Protein 8OGH (pdb70)

Radius of gyration: 29.35 Å; Cα contacts (8 Å, |Δi|>4): 2749; chains: 2; bounding box: 72×68×78 Å

Structure (mmCIF, N/CA/C/O backbone):
data_8OGH
#
_entry.id   8OGH
#
_cell.length_a   63.462
_cell.length_b   127.775
_cell.length_c   79.583
_cell.angle_alpha   90.000
_cell.angle_beta   106.883
_cell.angle_gamma   90.000
#
_symmetry.space_group_name_H-M   'P 1 21 1'
#
loop_
_entity.id
_entity.type
_entity.pdbx_description
1 polymer '1-deoxy-D-xylulose-5-phosphate synthase'
2 non-polymer '[(S)-1-[3-[(4-azanyl-2-methyl-pyrimidin-5-yl)methyl]-4-methyl-5-[2-[oxidanyl(phosphonooxy)phosphoryl]oxyethyl]-1,3-thiazol-3-ium-2-yl]-1-oxidanyl-ethyl]-butoxy-phosphinic acid'
3 non-polymer GLYCEROL
4 non-polymer 1,2-ETHANEDIOL
5 non-polymer 'MAGNESIUM ION'
6 non-polymer DI(HYDROXYETHYL)ETHER
7 water water
#
loop_
_atom_site.group_PDB
_atom_site.id
_atom_site.type_symbol
_atom_site.label_atom_id
_atom_site.label_alt_id
_atom_site.label_comp_id
_atom_site.label_asym_id
_atom_site.label_entity_id
_atom_site.label_seq_id
_atom_site.pdbx_PDB_ins_code
_atom_site.Cartn_x
_atom_site.Cartn_y
_atom_site.Cartn_z
_atom_site.occupancy
_atom_site.B_iso_or_equiv
_atom_site.auth_seq_id
_atom_site.auth_comp_id
_atom_site.auth_asym_id
_atom_site.auth_atom_id
_atom_site.pdbx_PDB_model_num
ATOM 1 N N . GLY A 1 4 ? -18.46000 -17.12400 28.12600 1.000 50.27000 0 GLY A N 1
ATOM 2 C CA . GLY A 1 4 ? -17.55200 -16.63000 27.07000 1.000 46.28000 0 GLY A CA 1
ATOM 3 C C . GLY A 1 4 ? -17.64800 -15.11900 27.00600 1.000 40.54000 0 GLY A C 1
ATOM 4 O O . GLY A 1 4 ? -18.56100 -14.63500 26.34300 1.000 44.88000 0 GLY A O 1
ATOM 5 N N . MET A 1 5 ? -16.70200 -14.40300 27.60600 1.000 36.32000 1 MET A N 1
ATOM 6 C CA . MET A 1 5 ? -16.87500 -12.93600 27.72200 1.000 32.34000 1 MET A CA 1
ATOM 7 C C . MET A 1 5 ? -16.30800 -12.20700 26.49700 1.000 26.31000 1 MET A C 1
ATOM 8 O O . MET A 1 5 ? -16.90300 -11.19900 26.11100 1.000 24.32000 1 MET A O 1
ATOM 13 N N . LEU A 1 6 ? -15.19500 -12.68300 25.93500 1.000 23.43000 2 LEU A N 1
ATOM 14 C CA . LEU A 1 6 ? -14.64200 -11.92900 24.80800 1.000 22.87000 2 LEU A CA 1
ATOM 15 C C . LEU A 1 6 ? -15.69400 -11.66100 23.73800 1.000 25.94000 2 LEU A C 1
ATOM 16 O O . LEU A 1 6 ? -15.79100 -10.54600 23.21400 1.000 23.39000 2 LEU A O 1
ATOM 21 N N . GLN A 1 7 ? -16.48200 -12.68100 23.38900 1.000 27.13000 3 GLN A N 1
ATOM 22 C CA . GLN A 1 7 ? -17.50800 -12.53000 22.35800 1.000 33.20000 3 GLN A CA 1
ATOM 23 C C . GLN A 1 7 ? -18.56300 -11.49100 22.72300 1.000 26.31000 3 GLN A C 1
ATOM 24 O O . GLN A 1 7 ? -19.27300 -11.00300 21.83600 1.000 29.42000 3 GLN A O 1
ATOM 30 N N . GLN A 1 8 ? -18.68800 -11.14200 23.99900 1.000 21.77000 4 GLN A N 1
ATOM 31 C CA . GLN A 1 8 ? -19.67300 -10.15600 24.42000 1.000 25.02000 4 GLN A CA 1
ATOM 32 C C . GLN A 1 8 ? -19.14700 -8.72900 24.38200 1.000 26.60000 4 GLN A C 1
ATOM 33 O O . GLN A 1 8 ? -19.92200 -7.79600 24.61300 1.000 24.52000 4 GLN A O 1
ATOM 39 N N . ILE A 1 9 ? -17.85600 -8.52700 24.12100 1.000 19.66000 5 ILE A N 1
ATOM 40 C CA . ILE A 1 9 ? -17.28400 -7.18500 24.13100 1.000 17.82000 5 ILE A CA 1
ATOM 41 C C . ILE A 1 9 ? -17.50800 -6.55700 22.75900 1.000 19.30000 5 ILE A C 1
ATOM 42 O O . ILE A 1 9 ? -16.80400 -6.86500 21.79600 1.000 18.41000 5 ILE A O 1
ATOM 47 N N . ARG A 1 10 ? -18.48400 -5.64600 22.68600 1.000 18.12000 6 ARG A N 1
ATOM 48 C CA . ARG A 1 10 ? -18.76200 -4.92200 21.45100 1.000 17.65000 6 ARG A CA 1
ATOM 49 C C . ARG A 1 10 ? -17.80700 -3.75100 21.27000 1.000 16.67000 6 ARG A C 1
ATOM 50 O O . ARG A 1 10 ? -17.51100 -3.35500 20.13600 1.000 18.32000 6 ARG A O 1
ATOM 58 N N . GLY A 1 11 ? -17.29500 -3.22200 22.37900 1.000 16.26000 7 GLY A N 1
ATOM 59 C CA . GLY A 1 11 ? -16.41300 -2.07900 22.37800 1.000 15.61000 7 GLY A CA 1
ATOM 60 C C . GLY A 1 11 ? -15.97900 -1.81000 23.80100 1.000 14.89000 7 GLY A C 1
ATOM 61 O O . GLY A 1 11 ? -16.41500 -2.48500 24.74100 1.000 15.30000 7 GLY A O 1
ATOM 62 N N . PRO A 1 12 ? -15.13200 -0.80200 23.99900 1.000 15.39000 8 PRO A N 1
ATOM 63 C CA . PRO A 1 12 ? -14.53900 -0.58700 25.33600 1.000 17.58000 8 PRO A CA 1
ATOM 64 C C . PRO A 1 12 ? -15.54200 -0.46500 26.47500 1.000 17.50000 8 PRO A C 1
ATOM 65 O O . PRO A 1 12 ? -15.28100 -0.95400 27.58400 1.000 17.15000 8 PRO A O 1
ATOM 69 N N . ALA A 1 13 ? -16.68600 0.17500 26.23900 1.000 15.58000 9 ALA A N 1
ATOM 70 C CA . ALA A 1 13 ? -17.64100 0.40600 27.32000 1.000 15.56000 9 ALA A CA 1
ATOM 71 C C . ALA A 1 13 ? -18.17100 -0.88200 27.93100 1.000 15.48000 9 ALA A C 1
ATOM 72 O O . ALA A 1 13 ? -18.65300 -0.86100 29.07300 1.000 18.80000 9 ALA A O 1
ATOM 74 N N . ASP A 1 14 ? -18.13000 -1.99300 27.19300 1.000 16.45000 10 ASP A N 1
ATOM 75 C CA . ASP A 1 14 ? -18.59600 -3.25900 27.73900 1.000 16.18000 10 ASP A CA 1
ATOM 76 C C . ASP A 1 14 ? -17.65600 -3.79800 28.81100 1.000 19.93000 10 ASP A C 1
ATOM 77 O O . ASP A 1 14 ? -18.02900 -4.72900 29.53600 1.000 19.43000 10 ASP A O 1
ATOM 82 N N . LEU A 1 15 ? -16.45900 -3.22900 28.93900 1.000 15.08000 11 LEU A N 1
ATOM 83 C CA . LEU A 1 15 ? -15.60300 -3.55800 30.07000 1.000 15.07000 11 LEU A CA 1
ATOM 84 C C . LEU A 1 15 ? -16.02400 -2.86500 31.35400 1.000 17.20000 11 LEU A C 1
ATOM 85 O O . LEU A 1 15 ? -15.58000 -3.27800 32.43200 1.000 19.50000 11 LEU A O 1
ATOM 90 N N . GLN A 1 16 ? -16.89500 -1.85600 31.26300 1.000 18.18000 12 GLN A N 1
ATOM 91 C CA . GLN A 1 16 ? -16.97100 -0.81900 32.29300 1.000 20.88000 12 GLN A CA 1
ATOM 92 C C . GLN A 1 16 ? -17.44900 -1.36500 33.62900 1.000 27.75000 12 GLN A C 1
ATOM 93 O O . GLN A 1 16 ? -16.99500 -0.91400 34.68900 1.000 33.09000 12 GLN A O 1
ATOM 99 N N . HIS A 1 17 ? -18.37900 -2.31200 33.60600 1.000 26.14000 13 HIS A N 1
ATOM 100 C CA . HIS A 1 17 ? -18.98900 -2.80500 34.83100 1.000 33.09000 13 HIS A CA 1
ATOM 101 C C . HIS A 1 17 ? -18.56700 -4.23000 35.14900 1.000 27.77000 13 HIS A C 1
ATOM 102 O O . HIS A 1 17 ? -19.17100 -4.85900 36.02100 1.000 28.79000 13 HIS A O 1
ATOM 109 N N . LEU A 1 18 ? -17.56100 -4.76000 34.45300 1.000 24.79000 14 LEU A N 1
ATOM 110 C CA . LEU A 1 18 ? -17.01900 -6.06400 34.79400 1.000 22.86000 14 LEU A CA 1
ATOM 111 C C . LEU A 1 18 ? -16.35000 -5.99100 36.15800 1.000 21.30000 14 LEU A C 1
ATOM 112 O O . LEU A 1 18 ? -15.74700 -4.97700 36.51500 1.000 21.93000 14 LEU A O 1
ATOM 117 N N . SER A 1 19 ? -16.50900 -7.05500 36.93600 1.000 19.76000 15 SER A N 1
ATOM 118 C CA . SER A 1 19 ? -15.77400 -7.24300 38.17900 1.000 20.45000 15 SER A CA 1
ATOM 119 C C . SER A 1 19 ? -14.29400 -7.54000 37.91700 1.000 22.21000 15 SER A C 1
ATOM 120 O O . SER A 1 19 ? -13.88600 -7.90100 36.81400 1.000 19.52000 15 SER A O 1
ATOM 123 N N . GLN A 1 20 ? -13.47500 -7.39200 38.95700 1.000 19.41000 16 GLN A N 1
ATOM 124 C CA . GLN A 1 20 ? -12.06200 -7.71300 38.79000 1.000 20.84000 16 GLN A CA 1
ATOM 125 C C . GLN A 1 20 ? -11.88200 -9.18800 38.45600 1.000 20.99000 16 GLN A C 1
ATOM 126 O O . GLN A 1 20 ? -11.01800 -9.55100 37.64800 1.000 18.41000 16 GLN A O 1
ATOM 132 N N . ALA A 1 21 ? -12.69100 -10.06100 39.06800 1.000 19.12000 17 ALA A N 1
ATOM 133 C CA . ALA A 1 21 ? -12.61600 -11.47500 38.72500 1.000 21.70000 17 ALA A CA 1
ATOM 134 C C . ALA A 1 21 ? -12.96700 -11.70300 37.26000 1.000 21.38000 17 ALA A C 1
ATOM 135 O O . ALA A 1 21 ? -12.31000 -12.49500 36.57300 1.000 23.19000 17 ALA A O 1
ATOM 137 N N . GLN A 1 22 ? -14.00100 -11.01900 36.76800 1.000 19.82000 18 GLN A N 1
ATOM 138 C CA . GLN A 1 22 ? -14.36800 -11.14900 35.36300 1.000 19.48000 18 GLN A CA 1
ATOM 139 C C . GLN A 1 22 ? -13.24700 -10.65700 34.45700 1.000 19.69000 18 GLN A C 1
ATOM 140 O O . GLN A 1 22 ? -12.99200 -11.23600 33.38900 1.000 21.83000 18 GLN A O 1
ATOM 146 N N . LEU A 1 23 ? -12.56400 -9.58000 34.86100 1.000 18.23000 19 LEU A N 1
ATOM 147 C CA . LEU A 1 23 ? -11.45400 -9.08400 34.05000 1.000 19.81000 19 LEU A CA 1
ATOM 148 C C . LEU A 1 23 ? -10.29400 -10.06500 34.02600 1.000 21.07000 19 LEU A C 1
ATOM 149 O O . LEU A 1 23 ? -9.59900 -10.17500 33.00900 1.000 20.34000 19 LEU A O 1
ATOM 154 N N . ARG A 1 24 ? -10.06500 -10.78200 35.12900 1.000 20.16000 20 ARG A N 1
ATOM 155 C CA . ARG A 1 24 ? -9.03400 -11.81200 35.13100 1.000 17.65000 20 ARG A CA 1
ATOM 156 C C . ARG A 1 24 ? -9.38900 -12.94200 34.17500 1.000 20.52000 20 ARG A C 1
ATOM 157 O O . ARG A 1 24 ? -8.53300 -13.42100 33.41900 1.000 23.14000 20 ARG A O 1
ATOM 165 N N . GLU A 1 25 ? -10.65600 -13.37400 34.18900 1.000 19.16000 21 GLU A N 1
ATOM 166 C CA . GLU A 1 25 ? -11.10800 -14.40600 33.26200 1.000 20.60000 21 GLU A CA 1
ATOM 167 C C . GLU A 1 25 ? -10.99700 -13.93500 31.82000 1.000 20.44000 21 GLU A C 1
ATOM 168 O O . GLU A 1 25 ? -10.56600 -14.68800 30.93800 1.000 20.35000 21 GLU A O 1
ATOM 174 N N . LEU A 1 26 ? -11.40200 -12.69000 31.56600 1.000 19.69000 22 LEU A N 1
ATOM 175 C CA . LEU A 1 26 ? -11.31000 -12.13300 30.22100 1.000 18.41000 22 LEU A CA 1
ATOM 176 C C . LEU A 1 26 ? -9.86600 -12.08800 29.73400 1.000 18.68000 22 LEU A C 1
ATOM 177 O O . LEU A 1 26 ? -9.58800 -12.42700 28.58000 1.000 20.68000 22 LEU A O 1
ATOM 182 N N . ALA A 1 27 ? -8.93200 -11.65900 30.59000 1.000 16.23000 23 ALA A N 1
ATOM 183 C CA . ALA A 1 27 ? -7.53200 -11.60800 30.17000 1.000 17.05000 23 ALA A CA 1
ATOM 184 C C . ALA A 1 27 ? -7.01700 -12.99400 29.81100 1.000 19.74000 23 ALA A C 1
ATOM 185 O O . ALA A 1 27 ? -6.22600 -13.14900 28.87000 1.000 18.78000 23 ALA A O 1
ATOM 187 N N . ALA A 1 28 ? -7.45200 -14.01700 30.55400 1.000 20.11000 24 ALA A N 1
ATOM 188 C CA . ALA A 1 28 ? -7.06100 -15.38200 30.22800 1.000 17.23000 24 ALA A CA 1
ATOM 189 C C . ALA A 1 28 ? -7.66300 -15.82900 28.89700 1.000 22.20000 24 ALA A C 1
ATOM 190 O O . ALA A 1 28 ? -7.00400 -16.53600 28.12300 1.000 23.26000 24 ALA A O 1
ATOM 192 N N A GLU A 1 29 ? -8.88500 -15.39300 28.61300 0.420 19.43000 25 GLU A N 1
ATOM 193 N N B GLU A 1 29 ? -8.89800 -15.41000 28.62000 0.580 19.41000 25 GLU A N 1
ATOM 194 C CA A GLU A 1 29 ? -9.52200 -15.73000 27.31500 0.420 17.85000 25 GLU A CA 1
ATOM 195 C CA B GLU A 1 29 ? -9.52600 -15.72800 27.31100 0.580 17.78000 25 GLU A CA 1
ATOM 196 C C A GLU A 1 29 ? -8.78400 -15.00400 26.18400 0.420 19.55000 25 GLU A C 1
ATOM 197 C C B GLU A 1 29 ? -8.73400 -15.03000 26.20400 0.580 19.55000 25 GLU A C 1
ATOM 198 O O A GLU A 1 29 ? -8.50300 -15.64700 25.16500 0.420 19.97000 25 GLU A O 1
ATOM 199 O O B GLU A 1 29 ? -8.49700 -15.65600 25.16000 0.580 19.95000 25 GLU A O 1
ATOM 210 N N . ILE A 1 30 ? -8.25400 -13.81900 26.48100 1.000 19.30000 26 ILE A N 1
ATOM 211 C CA . ILE A 1 30 ? -7.53700 -13.05800 25.46400 1.000 18.04000 26 ILE A CA 1
ATOM 212 C C . ILE A 1 30 ? -6.20900 -13.72200 25.14900 1.000 17.51000 26 ILE A C 1
ATOM 213 O O . ILE A 1 30 ? -5.81500 -13.82700 23.98300 1.000 19.58000 26 ILE A O 1
ATOM 218 N N . ARG A 1 31 ? -5.49700 -14.19700 26.17400 1.000 17.74000 27 ARG A N 1
ATOM 219 C CA . ARG A 1 31 ? -4.23700 -14.88200 25.91000 1.000 19.06000 27 ARG A CA 1
ATOM 220 C C . ARG A 1 31 ? -4.46500 -16.16000 25.11200 1.000 20.96000 27 ARG A C 1
ATOM 221 O O . ARG A 1 31 ? -3.70900 -16.45700 24.18200 1.000 21.19000 27 ARG A O 1
ATOM 229 N N . GLU A 1 32 ? -5.50600 -16.91700 25.44500 1.000 21.68000 28 GLU A N 1
ATOM 230 C CA . GLU A 1 32 ? -5.76300 -18.18000 24.70800 1.000 23.91000 28 GLU A CA 1
ATOM 231 C C . GLU A 1 32 ? -6.02200 -17.82800 23.24200 1.000 23.03000 28 GLU A C 1
ATOM 232 O O . GLU A 1 32 ? -5.51500 -18.53600 22.37000 1.000 24.37000 28 GLU A O 1
ATOM 238 N N . PHE A 1 33 ? -6.79600 -16.77800 23.00100 1.000 20.32000 29 PHE A N 1
ATOM 239 C CA . PHE A 1 33 ? -7.08700 -16.31700 21.64700 1.000 21.26000 29 PHE A CA 1
ATOM 240 C C . PHE A 1 33 ? -5.80400 -15.94000 20.90800 1.000 24.79000 29 PHE A C 1
ATOM 241 O O . PHE A 1 33 ? -5.54400 -16.42100 19.79300 1.000 22.79000 29 PHE A O 1
ATOM 249 N N . LEU A 1 34 ? -4.97800 -15.08900 21.52300 1.000 20.83000 30 LEU A N 1
ATOM 250 C CA . LEU A 1 34 ? -3.74700 -14.65500 20.86700 1.000 22.69000 30 LEU A CA 1
ATOM 251 C C . LEU A 1 34 ? -2.86900 -15.84500 20.51600 1.000 23.50000 30 LEU A C 1
ATOM 252 O O . LEU A 1 34 ? -2.36400 -15.95100 19.39000 1.000 23.73000 30 LEU A O 1
ATOM 257 N N . ILE A 1 35 ? -2.68600 -16.76100 21.46400 1.000 19.62000 31 ILE A N 1
ATOM 258 C CA . ILE A 1 35 ? -1.77200 -17.87600 21.24400 1.000 24.23000 31 ILE A CA 1
ATOM 259 C C . ILE A 1 35 ? -2.20400 -18.68600 20.03200 1.000 27.81000 31 ILE A C 1
ATOM 260 O O . ILE A 1 35 ? -1.38000 -19.05500 19.18700 1.000 28.37000 31 ILE A O 1
ATOM 265 N N . HIS A 1 36 ? -3.50300 -18.95200 19.90500 1.000 27.59000 32 HIS A N 1
ATOM 266 C CA . HIS A 1 36 ? -3.94300 -19.81400 18.81000 1.000 31.61000 32 HIS A CA 1
ATOM 267 C C . HIS A 1 36 ? -4.10500 -19.04500 17.50400 1.000 30.33000 32 HIS A C 1
ATOM 268 O O . HIS A 1 36 ? -3.78800 -19.57400 16.43200 1.000 30.88000 32 HIS A O 1
ATOM 275 N N . LYS A 1 37 ? -4.56900 -17.79600 17.56800 1.000 23.13000 33 LYS A N 1
ATOM 276 C CA . LYS A 1 37 ? -4.76700 -17.02800 16.34400 1.000 21.51000 33 LYS A CA 1
ATOM 277 C C . LYS A 1 37 ? -3.44000 -16.58600 15.74200 1.000 23.67000 33 LYS A C 1
ATOM 278 O O . LYS A 1 37 ? -3.24900 -16.67300 14.52200 1.000 27.53000 33 LYS A O 1
ATOM 284 N N . VAL A 1 38 ? -2.51600 -16.10300 16.57500 1.000 24.24000 34 VAL A N 1
ATOM 285 C CA . VAL A 1 38 ? -1.26000 -15.57500 16.04500 1.000 24.53000 34 VAL A CA 1
ATOM 286 C C . VAL A 1 38 ? -0.30800 -16.69300 15.65100 1.000 29.76000 34 VAL A C 1
ATOM 287 O O . VAL A 1 38 ? 0.48900 -16.52700 14.72400 1.000 28.51000 34 VAL A O 1
ATOM 291 N N . ALA A 1 39 ? -0.37800 -17.84700 16.31700 1.000 30.69000 35 ALA A N 1
ATOM 292 C CA . ALA A 1 39 ? 0.42400 -18.98600 15.87500 1.000 30.69000 35 ALA A CA 1
ATOM 293 C C . ALA A 1 39 ? 0.07400 -19.40400 14.45200 1.000 33.71000 35 ALA A C 1
ATOM 294 O O . ALA A 1 39 ? 0.94400 -19.89600 13.72200 1.000 34.93000 35 ALA A O 1
ATOM 296 N N . ALA A 1 40 ? -1.18700 -19.22700 14.04300 1.000 29.34000 36 ALA A N 1
ATOM 297 C CA . ALA A 1 40 ? -1.61700 -19.63800 12.70700 1.000 34.53000 36 ALA A CA 1
ATOM 298 C C . ALA A 1 40 ? -1.22700 -18.62100 11.63900 1.000 39.30000 36 ALA A C 1
ATOM 299 O O . ALA A 1 40 ? -0.74800 -19.00000 10.56600 1.000 41.37000 36 ALA A O 1
ATOM 301 N N . THR A 1 41 ? -1.44300 -17.33300 11.90400 1.000 29.67000 37 THR A N 1
ATOM 302 C CA . THR A 1 41 ? -1.17200 -16.28800 10.92600 1.000 30.10000 37 THR A CA 1
ATOM 303 C C . THR A 1 41 ? 0.25500 -15.76500 10.97400 1.000 32.79000 37 THR A C 1
ATOM 304 O O . THR A 1 41 ? 0.71400 -15.17800 9.98700 1.000 30.69000 37 THR A O 1
ATOM 308 N N . GLY A 1 42 ? 0.95300 -15.94900 12.08700 1.000 32.20000 38 GLY A N 1
ATOM 309 C CA . GLY A 1 42 ? 2.16300 -15.20600 12.35100 1.000 32.94000 38 GLY A CA 1
ATOM 310 C C . GLY A 1 42 ? 1.85000 -13.81200 12.86600 1.000 31.04000 38 GLY A C 1
ATOM 311 O O . GLY A 1 42 ? 0.73100 -13.31600 12.76700 1.000 24.93000 38 GLY A O 1
ATOM 312 N N . GLY A 1 43 ? 2.85900 -13.17600 13.43900 1.000 29.15000 39 GLY A N 1
ATOM 313 C CA . GLY A 1 43 ? 2.67800 -11.85200 13.99100 1.000 22.74000 39 GLY A CA 1
ATOM 314 C C . GLY A 1 43 ? 3.39000 -11.71900 15.32000 1.000 26.12000 39 GLY A C 1
ATOM 315 O O . GLY A 1 43 ? 4.14700 -12.59000 15.74100 1.000 30.57000 39 GLY A O 1
ATOM 316 N N . HIS A 1 44 ? 3.15700 -10.57800 15.97500 1.000 24.10000 40 HIS A N 1
ATOM 317 C CA . HIS A 1 44 ? 3.89700 -10.21200 17.21400 1.000 21.12000 40 HIS A CA 1
ATOM 318 C C . HIS A 1 44 ? 3.22400 -10.78100 18.46000 1.000 19.49000 40 HIS A C 1
ATOM 319 O O . HIS A 1 44 ? 2.64200 -10.02900 19.23500 1.000 18.90000 40 HIS A O 1
ATOM 326 N N . LEU A 1 45 ? 3.33500 -12.08700 18.61800 1.000 17.76000 41 LEU A N 1
ATOM 327 C CA . LEU A 1 45 ? 2.66100 -12.72700 19.74700 1.000 19.72000 41 LEU A CA 1
ATOM 328 C C . LEU A 1 45 ? 3.17100 -12.19100 21.08100 1.000 18.46000 41 LEU A C 1
ATOM 329 O O . LEU A 1 45 ? 2.37900 -11.75200 21.92700 1.000 17.95000 41 LEU A O 1
ATOM 334 N N . GLY A 1 46 ? 4.48700 -12.21000 21.29300 1.000 17.58000 42 GLY A N 1
ATOM 335 C CA . GLY A 1 46 ? 5.04100 -11.89300 22.59400 1.000 18.72000 42 GLY A CA 1
ATOM 336 C C . GLY A 1 46 ? 4.69400 -10.50200 23.08300 1.000 16.91000 42 GLY A C 1
ATOM 337 O O . GLY A 1 46 ? 4.23200 -10.31300 24.21100 1.000 17.50000 42 GLY A O 1
ATOM 338 N N . PRO A 1 47 ? 4.92500 -9.49000 22.24400 1.000 15.60000 43 PRO A N 1
ATOM 339 C CA . PRO A 1 47 ? 4.59300 -8.11700 22.65600 1.000 17.32000 43 PRO A CA 1
ATOM 340 C C . PRO A 1 47 ? 3.12800 -7.92200 22.99300 1.000 15.69000 43 PRO A C 1
ATOM 341 O O . PRO A 1 47 ? 2.79300 -7.08600 23.84800 1.000 17.86000 43 PRO A O 1
ATOM 345 N N . ASN A 1 48 ? 2.23700 -8.65500 22.32700 1.000 15.12000 44 ASN A N 1
ATOM 346 C CA . ASN A 1 48 ? 0.82400 -8.50400 22.61900 1.000 13.52000 44 ASN A CA 1
ATOM 347 C C . ASN A 1 48 ? 0.42200 -9.23900 23.88500 1.000 17.37000 44 ASN A C 1
ATOM 348 O O . ASN A 1 48 ? -0.37800 -8.71700 24.66800 1.000 17.92000 44 ASN A O 1
ATOM 353 N N . LEU A 1 49 ? 0.96100 -10.44100 24.11100 1.000 16.80000 45 LEU A N 1
ATOM 354 C CA . LEU A 1 49 ? 0.71200 -11.10600 25.39300 1.000 16.54000 45 LEU A CA 1
ATOM 355 C C . LEU A 1 49 ? 1.12600 -10.22600 26.56100 1.000 17.25000 45 LEU A C 1
ATOM 356 O O . LEU A 1 49 ? 0.49800 -10.26600 27.62500 1.000 16.21000 45 LEU A O 1
ATOM 361 N N . GLY A 1 50 ? 2.16900 -9.41500 26.37600 1.000 16.06000 46 GLY A N 1
ATOM 362 C CA . GLY A 1 50 ? 2.66100 -8.55300 27.43700 1.000 15.91000 46 GLY A CA 1
ATOM 363 C C . GLY A 1 50 ? 1.74800 -7.39700 27.79900 1.000 16.67000 46 GLY A C 1
ATOM 364 O O . GLY A 1 50 ? 1.87900 -6.85100 28.90100 1.000 16.18000 46 GLY A O 1
ATOM 365 N N . VAL A 1 51 ? 0.81400 -7.02000 26.91600 1.000 17.90000 47 VAL A N 1
ATOM 366 C CA . VAL A 1 51 ? 0.00100 -5.83100 27.16000 1.000 16.38000 47 VAL A CA 1
ATOM 367 C C . VAL A 1 51 ? -1.47800 -6.15800 27.36500 1.000 13.63000 47 VAL A C 1
ATOM 368 O O . VAL A 1 51 ? -2.31100 -5.28000 27.23800 1.000 16.49000 47 VAL A O 1
ATOM 372 N N . VAL A 1 52 ? -1.81800 -7.39700 27.72900 1.000 14.56000 48 VAL A N 1
ATOM 373 C CA . VAL A 1 52 ? -3.23300 -7.73700 27.90300 1.000 14.01000 48 VAL A CA 1
ATOM 374 C C . VAL A 1 52 ? -3.84900 -6.90400 29.02300 1.000 15.30000 48 VAL A C 1
ATOM 375 O O . VAL A 1 52 ? -4.88300 -6.24700 28.83800 1.000 16.15000 48 VAL A O 1
ATOM 379 N N . GLU A 1 53 ? -3.22500 -6.91800 30.20700 1.000 13.92000 49 GLU A N 1
ATOM 380 C CA . GLU A 1 53 ? -3.76500 -6.14900 31.33000 1.000 13.93000 49 GLU A CA 1
ATOM 381 C C . GLU A 1 53 ? -3.61800 -4.65200 31.09800 1.000 15.07000 49 GLU A C 1
ATOM 382 O O . GLU A 1 53 ? -4.51200 -3.87900 31.44500 1.000 15.90000 49 GLU A O 1
ATOM 388 N N . LEU A 1 54 ? -2.50100 -4.22500 30.50600 1.000 13.34000 50 LEU A N 1
ATOM 389 C CA . LEU A 1 54 ? -2.32500 -2.80500 30.20000 1.000 12.12000 50 LEU A CA 1
ATOM 390 C C . LEU A 1 54 ? -3.42500 -2.30200 29.27000 1.000 15.16000 50 LEU A C 1
ATOM 391 O O . LEU A 1 54 ? -3.96600 -1.21000 29.47200 1.000 15.14000 50 LEU A O 1
ATOM 396 N N . THR A 1 55 ? -3.76000 -3.07900 28.23900 1.000 15.56000 51 THR A N 1
ATOM 397 C CA . THR A 1 55 ? -4.75400 -2.61600 27.27400 1.000 15.30000 51 THR A CA 1
ATOM 398 C C . THR A 1 55 ? -6.14100 -2.61400 27.88800 1.000 15.08000 51 THR A C 1
ATOM 399 O O . THR A 1 55 ? -6.91800 -1.68200 27.66100 1.000 15.90000 51 THR A O 1
ATOM 403 N N . LEU A 1 56 ? -6.47200 -3.64100 28.67100 1.000 14.38000 52 LEU A N 1
ATOM 404 C CA . LEU A 1 56 ? -7.72600 -3.61300 29.42900 1.000 14.47000 52 LEU A CA 1
ATOM 405 C C . LEU A 1 56 ? -7.81300 -2.35100 30.27200 1.000 13.66000 52 LEU A C 1
ATOM 406 O O . LEU A 1 56 ? -8.85400 -1.68100 30.31200 1.000 16.68000 52 LEU A O 1
ATOM 411 N N . ALA A 1 57 ? -6.73200 -2.03300 30.99100 1.000 13.91000 53 ALA A N 1
ATOM 412 C CA . ALA A 1 57 ? -6.76900 -0.88200 31.88500 1.000 14.09000 53 ALA A CA 1
ATOM 413 C C . ALA A 1 57 ? -6.94900 0.40400 31.10300 1.000 16.64000 53 ALA A C 1
ATOM 414 O O . ALA A 1 57 ? -7.70300 1.29100 31.51500 1.000 14.24000 53 ALA A O 1
ATOM 416 N N . LEU A 1 58 ? -6.30800 0.49800 29.94600 1.000 14.92000 54 LEU A N 1
ATOM 417 C CA . LEU A 1 58 ? -6.41500 1.75200 29.16100 1.000 14.12000 54 LEU A CA 1
ATOM 418 C C . LEU A 1 58 ? -7.87200 1.95300 28.73700 1.000 15.25000 54 LEU A C 1
ATOM 419 O O . LEU A 1 58 ? -8.33800 3.08700 28.77400 1.000 16.47000 54 LEU A O 1
ATOM 424 N N . HIS A 1 59 ? -8.53600 0.87500 28.32800 1.000 15.21000 55 HIS A N 1
ATOM 425 C CA . HIS A 1 59 ? -9.92100 0.99200 27.79200 1.000 15.77000 55 HIS A CA 1
ATOM 426 C C . HIS A 1 59 ? -10.93700 0.98900 28.93800 1.000 18.41000 55 HIS A C 1
ATOM 427 O O . HIS A 1 59 ? -12.12200 1.17500 28.66500 1.000 18.11000 55 HIS A O 1
ATOM 434 N N . ARG A 1 60 ? -10.47100 0.80100 30.17000 1.000 17.44000 56 ARG A N 1
ATOM 435 C CA . ARG A 1 60 ? -11.37300 0.91400 31.34200 1.000 17.78000 56 ARG A CA 1
ATOM 436 C C . ARG A 1 60 ? -11.27900 2.33800 31.90200 1.000 23.85000 56 ARG A C 1
ATOM 437 O O . ARG A 1 60 ? -12.22600 2.76100 32.55900 1.000 27.19000 56 ARG A O 1
ATOM 445 N N . VAL A 1 61 ? -10.17500 3.04200 31.64800 1.000 18.92000 57 VAL A N 1
ATOM 446 C CA . VAL A 1 61 ? -9.97500 4.36600 32.21500 1.000 17.29000 57 VAL A CA 1
ATOM 447 C C . VAL A 1 61 ? -10.23500 5.47200 31.20200 1.000 21.85000 57 VAL A C 1
ATOM 448 O O . VAL A 1 61 ? -10.74400 6.53500 31.55900 1.000 24.01000 57 VAL A O 1
ATOM 452 N N . PHE A 1 62 ? -9.88900 5.25400 29.94000 1.000 16.76000 58 PHE A N 1
ATOM 453 C CA . PHE A 1 62 ? -9.98700 6.29300 28.93400 1.000 17.34000 58 PHE A CA 1
ATOM 454 C C . PHE A 1 62 ? -11.11700 5.99400 27.95900 1.000 18.86000 58 PHE A C 1
ATOM 455 O O . PHE A 1 62 ? -11.51300 4.84200 27.76700 1.000 20.43000 58 PHE A O 1
ATOM 463 N N . ASP A 1 63 ? -11.63300 7.05800 27.34900 1.000 21.29000 59 ASP A N 1
ATOM 464 C CA . ASP A 1 63 ? -12.79000 6.99800 26.42100 1.000 19.45000 59 ASP A CA 1
ATOM 465 C C . ASP A 1 63 ? -12.31700 7.22800 24.97900 1.000 17.21000 59 ASP A C 1
ATOM 466 O O . ASP A 1 63 ? -12.44300 8.33800 24.48900 1.000 19.87000 59 ASP A O 1
ATOM 471 N N . SER A 1 64 ? -11.78600 6.17700 24.35700 1.000 18.10000 60 SER A N 1
ATOM 472 C CA . SER A 1 64 ? -11.31500 6.20100 22.94900 1.000 15.87000 60 SER A CA 1
ATOM 473 C C . SER A 1 64 ? -12.51300 6.40900 22.02400 1.000 17.62000 60 SER A C 1
ATOM 474 O O . SER A 1 64 ? -13.54400 5.78800 22.27100 1.000 21.30000 60 SER A O 1
ATOM 477 N N . PRO A 1 65 ? -12.40000 7.23400 20.96500 1.000 19.96000 61 PRO A N 1
ATOM 478 C CA . PRO A 1 65 ? -11.17300 7.95200 20.61700 1.000 17.26000 61 PRO A CA 1
ATOM 479 C C . PRO A 1 65 ? -11.19600 9.41200 21.07700 1.000 19.50000 61 PRO A C 1
ATOM 480 O O . PRO A 1 65 ? -10.32500 10.16500 20.72600 1.000 18.87000 61 PRO A O 1
ATOM 484 N N . HIS A 1 66 ? -12.21900 9.76100 21.85000 1.000 17.79000 62 HIS A N 1
ATOM 485 C CA . HIS A 1 66 ? -12.22400 11.08300 22.46700 1.000 16.79000 62 HIS A CA 1
ATOM 486 C C . HIS A 1 66 ? -10.93100 11.30900 23.24100 1.000 17.53000 62 HIS A C 1
ATOM 487 O O . HIS A 1 66 ? -10.32900 12.39000 23.16300 1.000 16.69000 62 HIS A O 1
ATOM 494 N N . ASP A 1 67 ? -10.50100 10.30000 24.00500 1.000 15.08000 63 ASP A N 1
ATOM 495 C CA . ASP A 1 67 ? -9.12400 10.21500 24.49000 1.000 15.05000 63 ASP A CA 1
ATOM 496 C C . ASP A 1 67 ? -8.33500 9.37900 23.49600 1.000 14.65000 63 ASP A C 1
ATOM 497 O O . ASP A 1 67 ? -8.50600 8.14800 23.47200 1.000 16.07000 63 ASP A O 1
ATOM 502 N N . PRO A 1 68 ? -7.47800 9.97100 22.66700 1.000 15.62000 64 PRO A N 1
ATOM 503 C CA . PRO A 1 68 ? -6.69600 9.16300 21.72400 1.000 16.94000 64 PRO A CA 1
ATOM 504 C C . PRO A 1 68 ? -5.72000 8.26500 22.46500 1.000 16.87000 64 PRO A C 1
ATOM 505 O O . PRO A 1 68 ? -4.99300 8.72000 23.34600 1.000 18.93000 64 PRO A O 1
ATOM 509 N N . ILE A 1 69 ? -5.69900 6.98900 22.08900 1.000 15.75000 65 ILE A N 1
ATOM 510 C CA . ILE A 1 69 ? -4.72800 6.02400 22.58300 1.000 18.35000 65 ILE A CA 1
ATOM 511 C C . ILE A 1 69 ? -3.78700 5.73500 21.42400 1.000 17.34000 65 ILE A C 1
ATOM 512 O O . ILE A 1 69 ? -4.17800 5.09600 20.43600 1.000 20.42000 65 ILE A O 1
ATOM 517 N N A ILE A 1 70 ? -2.59600 6.33200 21.51700 0.600 16.87000 66 ILE A N 1
ATOM 518 N N B ILE A 1 70 ? -2.59500 6.32800 21.51600 0.400 16.92000 66 ILE A N 1
ATOM 519 C CA A ILE A 1 70 ? -1.59000 6.21700 20.42700 0.600 17.17000 66 ILE A CA 1
ATOM 520 C CA B ILE A 1 70 ? -1.60000 6.21300 20.41600 0.400 17.23000 66 ILE A CA 1
ATOM 521 C C A ILE A 1 70 ? -0.55700 5.16000 20.80600 0.600 18.74000 66 ILE A C 1
ATOM 522 C C B ILE A 1 70 ? -0.54700 5.17400 20.78900 0.400 18.73000 66 ILE A C 1
ATOM 523 O O A ILE A 1 70 ? 0.25100 5.42300 21.70300 0.600 19.51000 66 ILE A O 1
ATOM 524 O O B ILE A 1 70 ? 0.23300 5.42400 21.71300 0.400 19.50000 66 ILE A O 1
ATOM 533 N N . PHE A 1 71 ? -0.46500 4.11500 19.99900 1.000 17.99000 67 PHE A N 1
ATOM 534 C CA . PHE A 1 71 ? 0.53400 3.07800 20.21000 1.000 18.87000 67 PHE A CA 1
ATOM 535 C C . PHE A 1 71 ? 1.81400 3.42100 19.45800 1.000 17.23000 67 PHE A C 1
ATOM 536 O O . PHE A 1 71 ? 1.80200 3.57100 18.22900 1.000 19.97000 67 PHE A O 1
ATOM 544 N N . ASP A 1 72 ? 2.91700 3.53400 20.19300 1.000 15.52000 68 ASP A N 1
ATOM 545 C CA . ASP A 1 72 ? 4.21700 3.65900 19.55300 1.000 13.52000 68 ASP A CA 1
ATOM 546 C C . ASP A 1 72 ? 4.57800 2.34400 18.89100 1.000 16.17000 68 ASP A C 1
ATOM 547 O O . ASP A 1 72 ? 4.47100 1.28100 19.51100 1.000 15.77000 68 ASP A O 1
ATOM 552 N N . THR A 1 73 ? 4.98800 2.42600 17.62500 1.000 14.01000 69 THR A N 1
ATOM 553 C CA . THR A 1 73 ? 5.36900 1.28600 16.80100 1.000 17.74000 69 THR A CA 1
ATOM 554 C C . THR A 1 73 ? 4.13800 0.53200 16.32500 1.000 17.61000 69 THR A C 1
ATOM 555 O O . THR A 1 73 ? 3.99800 0.27000 15.12800 1.000 18.29000 69 THR A O 1
ATOM 559 N N . GLY A 1 74 ? 3.22900 0.18000 17.23300 1.000 14.66000 70 GLY A N 1
ATOM 560 C CA . GLY A 1 74 ? 1.91700 -0.28700 16.80100 1.000 15.45000 70 GLY A CA 1
ATOM 561 C C . GLY A 1 74 ? 1.80500 -1.77800 16.59100 1.000 15.66000 70 GLY A C 1
ATOM 562 O O . GLY A 1 74 ? 0.72700 -2.25400 16.20500 1.000 18.59000 70 GLY A O 1
ATOM 563 N N . HIS A 1 75 ? 2.88700 -2.52400 16.81600 1.000 13.02000 71 HIS A N 1
ATOM 564 C CA . HIS A 1 75 ? 2.88400 -3.97200 16.67900 1.000 15.54000 71 HIS A CA 1
ATOM 565 C C . HIS A 1 75 ? 2.18200 -4.64300 17.84800 1.000 16.66000 71 HIS A C 1
ATOM 566 O O . HIS A 1 75 ? 1.86600 -5.84000 17.77000 1.000 16.94000 71 HIS A O 1
ATOM 573 N N . GLN A 1 76 ? 1.90900 -3.86400 18.90400 1.000 14.50000 72 GLN A N 1
ATOM 574 C CA . GLN A 1 76 ? 1.36300 -4.40800 20.17800 1.000 11.86000 72 GLN A CA 1
ATOM 575 C C . GLN A 1 76 ? -0.08800 -3.95700 20.40500 1.000 17.36000 72 GLN A C 1
ATOM 576 O O . GLN A 1 76 ? -0.51200 -3.87900 21.55800 1.000 16.67000 72 GLN A O 1
ATOM 582 N N . ALA A 1 77 ? -0.82400 -3.72900 19.31900 1.000 15.73000 73 ALA A N 1
ATOM 583 C CA . ALA A 1 77 ? -2.21900 -3.24600 19.41800 1.000 13.54000 73 ALA A CA 1
ATOM 584 C C . ALA A 1 77 ? -3.24400 -4.34300 19.07500 1.000 15.50000 73 ALA A C 1
ATOM 585 O O . ALA A 1 77 ? -4.38900 -3.99400 18.82300 1.000 16.69000 73 ALA A O 1
ATOM 587 N N . TYR A 1 78 ? -2.83900 -5.61500 19.09600 1.000 14.96000 74 TYR A N 1
ATOM 588 C CA . TYR A 1 78 ? -3.83300 -6.67700 18.83000 1.000 15.57000 74 TYR A CA 1
ATOM 589 C C . TYR A 1 78 ? -4.93600 -6.62900 19.89600 1.000 13.54000 74 TYR A C 1
ATOM 590 O O . TYR A 1 78 ? -6.09800 -6.75900 19.53200 1.000 16.80000 74 TYR A O 1
ATOM 599 N N . VAL A 1 79 ? -4.55400 -6.50800 21.17600 1.000 14.18000 75 VAL A N 1
ATOM 600 C CA . VAL A 1 79 ? -5.58900 -6.52900 22.20300 1.000 14.89000 75 VAL A CA 1
ATOM 601 C C . VAL A 1 79 ? -6.49000 -5.31800 22.03900 1.000 15.95000 75 VAL A C 1
ATOM 602 O O . VAL A 1 79 ? -7.71800 -5.41700 22.14500 1.000 15.63000 75 VAL A O 1
ATOM 606 N N . HIS A 1 80 ? -5.89500 -4.17000 21.71900 1.000 14.63000 76 HIS A N 1
ATOM 607 C CA . HIS A 1 80 ? -6.66200 -2.97700 21.38900 1.000 14.19000 76 HIS A CA 1
ATOM 608 C C . HIS A 1 80 ? -7.68800 -3.26700 20.29900 1.000 14.64000 76 HIS A C 1
ATOM 609 O O . HIS A 1 80 ? -8.85900 -2.88300 20.42200 1.000 16.28000 76 HIS A O 1
ATOM 616 N N . LYS A 1 81 ? -7.27300 -3.97600 19.23800 1.000 15.93000 77 LYS A N 1
ATOM 617 C CA . LYS A 1 81 ? -8.20600 -4.30400 18.16100 1.000 14.44000 77 LYS A CA 1
ATOM 618 C C . LYS A 1 81 ? -9.28000 -5.28100 18.63800 1.000 16.27000 77 LYS A C 1
ATOM 619 O O . LYS A 1 81 ? -10.43500 -5.16800 18.22300 1.000 16.74000 77 LYS A O 1
ATOM 625 N N . MET A 1 82 ? -8.92900 -6.24300 19.51100 1.000 16.38000 78 MET A N 1
ATOM 626 C CA . MET A 1 82 ? -9.93500 -7.18700 19.97000 1.000 16.39000 78 MET A CA 1
ATOM 627 C C . MET A 1 82 ? -10.99900 -6.49900 20.80700 1.000 17.49000 78 MET A C 1
ATOM 628 O O . MET A 1 82 ? -12.14200 -6.96300 20.84400 1.000 20.23000 78 MET A O 1
ATOM 633 N N . LEU A 1 83 ? -10.63300 -5.43400 21.51600 1.000 17.23000 79 LEU A N 1
ATOM 634 C CA . LEU A 1 83 ? -11.56200 -4.70100 22.37400 1.000 17.03000 79 LEU A CA 1
ATOM 635 C C . LEU A 1 83 ? -12.31300 -3.59900 21.63500 1.000 15.22000 79 LEU A C 1
ATOM 636 O O . LEU A 1 83 ? -13.15400 -2.91600 22.24300 1.000 17.69000 79 LEU A O 1
ATOM 641 N N . THR A 1 84 ? -12.03100 -3.41400 20.34400 1.000 14.36000 80 THR A N 1
ATOM 642 C CA . THR A 1 84 ? -12.65500 -2.40000 19.51600 1.000 16.89000 80 THR A CA 1
ATOM 643 C C . THR A 1 84 ? -13.27900 -3.02900 18.27700 1.000 16.84000 80 THR A C 1
ATOM 644 O O . THR A 1 84 ? -13.16000 -2.52100 17.15500 1.000 19.08000 80 THR A O 1
ATOM 648 N N . GLY A 1 85 ? -13.96300 -4.15800 18.47200 1.000 17.29000 81 GLY A N 1
ATOM 649 C CA . GLY A 1 85 ? -14.85900 -4.67800 17.44900 1.000 17.98000 81 GLY A CA 1
ATOM 650 C C . GLY A 1 85 ? -14.23100 -5.56100 16.40800 1.000 18.60000 81 GLY A C 1
ATOM 651 O O . GLY A 1 85 ? -14.91300 -5.91000 15.43800 1.000 23.27000 81 GLY A O 1
ATOM 652 N N . ARG A 1 86 ? -12.96100 -5.94600 16.56900 1.000 17.60000 82 ARG A N 1
ATOM 653 C CA . ARG A 1 86 ? -12.24500 -6.63800 15.50200 1.000 18.30000 82 ARG A CA 1
ATOM 654 C C . ARG A 1 86 ? -11.77200 -8.03100 15.91200 1.000 20.30000 82 ARG A C 1
ATOM 655 O O . ARG A 1 86 ? -10.94100 -8.62700 15.21500 1.000 19.46000 82 ARG A O 1
ATOM 663 N N . SER A 1 87 ? -12.32200 -8.59400 16.99800 1.000 20.34000 83 SER A N 1
ATOM 664 C CA . SER A 1 87 ? -11.85700 -9.90600 17.44300 1.000 23.95000 83 SER A CA 1
ATOM 665 C C . SER A 1 87 ? -12.21300 -11.00300 16.44400 1.000 25.83000 83 SER A C 1
ATOM 666 O O . SER A 1 87 ? -11.49400 -12.00200 16.34700 1.000 32.24000 83 SER A O 1
ATOM 669 N N . GLN A 1 88 ? -13.28400 -10.82700 15.67200 1.000 24.33000 84 GLN A N 1
ATOM 670 C CA . GLN A 1 88 ? -13.68000 -11.83200 14.69500 1.000 23.80000 84 GLN A CA 1
ATOM 671 C C . GLN A 1 88 ? -12.89700 -11.74800 13.39300 1.000 27.21000 84 GLN A C 1
ATOM 672 O O . GLN A 1 88 ? -13.18600 -12.51900 12.46900 1.000 29.46000 84 GLN A O 1
ATOM 678 N N . ASP A 1 89 ? -11.91500 -10.85300 13.29600 1.000 23.78000 85 ASP A N 1
ATOM 679 C CA . ASP A 1 89 ? -11.18000 -10.62800 12.05800 1.000 24.66000 85 ASP A CA 1
ATOM 680 C C . ASP A 1 89 ? -9.77700 -11.22500 12.07300 1.000 24.73000 85 ASP A C 1
ATOM 681 O O . ASP A 1 89 ? -9.02400 -11.01000 11.12100 1.000 24.60000 85 ASP A O 1
ATOM 686 N N . PHE A 1 90 ? -9.39600 -11.95600 13.12100 1.000 21.15000 86 PHE A N 1
ATOM 687 C CA . PHE A 1 90 ? -7.99700 -12.35400 13.26600 1.000 21.54000 86 PHE A CA 1
ATOM 688 C C . PHE A 1 90 ? -7.60900 -13.56500 12.43000 1.000 24.66000 86 PHE A C 1
ATOM 689 O O . PHE A 1 90 ? -6.40900 -13.82700 12.27100 1.000 21.23000 86 PHE A O 1
ATOM 697 N N . ALA A 1 91 ? -8.57500 -14.29800 11.87500 1.000 24.30000 87 ALA A N 1
ATOM 698 C CA . ALA A 1 91 ? -8.21700 -15.35100 10.93300 1.000 26.83000 87 ALA A CA 1
ATOM 699 C C . ALA A 1 91 ? -7.47600 -14.78200 9.72900 1.000 26.41000 87 ALA A C 1
ATOM 700 O O . ALA A 1 91 ? -6.67400 -15.49100 9.11200 1.000 32.54000 87 ALA A O 1
ATOM 702 N N . THR A 1 92 ? -7.70800 -13.50400 9.40600 1.000 23.86000 88 THR A N 1
ATOM 703 C CA . THR A 1 92 ? -7.09100 -12.82200 8.27000 1.000 29.53000 88 THR A CA 1
ATOM 704 C C . THR A 1 92 ? -5.88400 -11.97500 8.64500 1.000 23.57000 88 THR A C 1
ATOM 705 O O . THR A 1 92 ? -5.41200 -11.19700 7.80900 1.000 20.67000 88 THR A O 1
ATOM 709 N N . LEU A 1 93 ? -5.39300 -12.08200 9.87700 1.000 19.21000 89 LEU A N 1
ATOM 710 C CA . LEU A 1 93 ? -4.33500 -11.19400 10.34500 1.000 20.66000 89 LEU A CA 1
ATOM 711 C C . LEU A 1 93 ? -3.13300 -11.22700 9.40900 1.000 20.03000 89 LEU A C 1
ATOM 712 O O . LEU A 1 93 ? -2.58000 -12.29300 9.12300 1.000 19.50000 89 LEU A O 1
ATOM 717 N N . ARG A 1 94 ? -2.72100 -10.04300 8.95600 1.000 17.92000 90 ARG A N 1
ATOM 718 C CA . ARG A 1 94 ? -1.50800 -9.84800 8.16400 1.000 18.90000 90 ARG A CA 1
ATOM 719 C C . ARG A 1 94 ? -1.56900 -10.53400 6.79700 1.000 22.46000 90 ARG A C 1
ATOM 720 O O . ARG A 1 94 ? -0.53700 -10.69100 6.13700 1.000 25.83000 90 ARG A O 1
ATOM 728 N N . LYS A 1 95 ? -2.75600 -10.93500 6.36100 1.000 20.67000 91 LYS A N 1
ATOM 729 C CA . LYS A 1 95 ? -2.98000 -11.47400 5.02700 1.000 20.34000 91 LYS A CA 1
ATOM 730 C C . LYS A 1 95 ? -3.49700 -10.37900 4.10100 1.000 20.84000 91 LYS A C 1
ATOM 731 O O . LYS A 1 95 ? -4.11100 -9.40700 4.54800 1.000 20.79000 91 LYS A O 1
ATOM 737 N N . LYS A 1 96 ? -3.25500 -10.54500 2.79700 1.000 18.51000 92 LYS A N 1
ATOM 738 C CA . LYS A 1 96 ? -3.78100 -9.58200 1.84200 1.000 16.93000 92 LYS A CA 1
ATOM 739 C C . LYS A 1 96 ? -5.28400 -9.44200 2.03200 1.000 17.47000 92 LYS A C 1
ATOM 740 O O . LYS A 1 96 ? -6.00300 -10.44300 2.11700 1.000 21.83000 92 LYS A O 1
ATOM 746 N N . GLY A 1 97 ? -5.75000 -8.19800 2.11100 1.000 20.17000 93 GLY A N 1
ATOM 747 C CA . GLY A 1 97 ? -7.15100 -7.90900 2.34100 1.000 20.61000 93 GLY A CA 1
ATOM 748 C C . GLY A 1 97 ? -7.63600 -8.16400 3.74900 1.000 20.87000 93 GLY A C 1
ATOM 749 O O . GLY A 1 97 ? -8.82300 -7.93700 4.02800 1.000 25.02000 93 GLY A O 1
ATOM 750 N N . GLY A 1 98 ? -6.76300 -8.61100 4.65400 1.000 17.33000 94 GLY A N 1
ATOM 751 C CA . GLY A 1 98 ? -7.14700 -8.92400 6.01000 1.000 20.33000 94 GLY A CA 1
ATOM 752 C C . GLY A 1 98 ? -6.73900 -7.84500 7.00200 1.000 20.74000 94 GLY A C 1
ATOM 753 O O . GLY A 1 98 ? -6.32800 -6.73700 6.65000 1.000 20.41000 94 GLY A O 1
ATOM 754 N N . LEU A 1 99 ? -6.87800 -8.18700 8.27500 1.000 20.25000 95 LEU A N 1
ATOM 755 C CA . LEU A 1 99 ? -6.54600 -7.26500 9.35100 1.000 21.04000 95 LEU A CA 1
ATOM 756 C C . LEU A 1 99 ? -5.07500 -6.86500 9.27500 1.000 20.99000 95 LEU A C 1
ATOM 757 O O . LEU A 1 99 ? -4.19800 -7.71900 9.14400 1.000 19.40000 95 LEU A O 1
ATOM 762 N N . SER A 1 100 ? -4.80200 -5.56100 9.35300 1.000 18.36000 96 SER A N 1
ATOM 763 C CA . SER A 1 100 ? -3.41500 -5.09500 9.37400 1.000 16.62000 96 SER A CA 1
ATOM 764 C C . SER A 1 100 ? -2.71300 -5.50600 10.66400 1.000 18.47000 96 SER A C 1
ATOM 765 O O . SER A 1 100 ? -3.32600 -5.57000 11.73100 1.000 18.76000 96 SER A O 1
ATOM 768 N N . GLY A 1 101 ? -1.40300 -5.75500 10.56000 1.000 17.44000 97 GLY A N 1
ATOM 769 C CA . GLY A 1 101 ? -0.55500 -5.96900 11.73200 1.000 16.03000 97 GLY A CA 1
ATOM 770 C C . GLY A 1 101 ? -0.27900 -4.73000 12.56000 1.000 15.42000 97 GLY A C 1
ATOM 771 O O . GLY A 1 101 ? 0.37700 -4.83500 13.60400 1.000 17.66000 97 GLY A O 1
ATOM 772 N N . TYR A 1 102 ? -0.76500 -3.57200 12.13200 1.000 16.31000 98 TYR A N 1
ATOM 773 C CA . TYR A 1 102 ? -0.59200 -2.29800 12.81500 1.000 16.96000 98 TYR A CA 1
ATOM 774 C C . TYR A 1 102 ? -1.94300 -1.59700 12.83500 1.000 14.78000 98 TYR A C 1
ATOM 775 O O . TYR A 1 102 ? -2.83700 -1.95200 12.06000 1.000 16.57000 98 TYR A O 1
ATOM 784 N N . PRO A 1 103 ? -2.12000 -0.59500 13.70000 1.000 15.84000 99 PRO A N 1
ATOM 785 C CA . PRO A 1 103 ? -3.37400 0.17500 13.66500 1.000 15.60000 99 PRO A CA 1
ATOM 786 C C . PRO A 1 103 ? -3.65300 0.72200 12.26700 1.000 16.61000 99 PRO A C 1
ATOM 787 O O . PRO A 1 103 ? -2.73700 0.97100 11.48000 1.000 15.71000 99 PRO A O 1
ATOM 791 N N . SER A 1 104 ? -4.94200 0.87200 11.95400 1.000 14.45000 100 SER A N 1
ATOM 792 C CA . SER A 1 104 ? -5.38900 1.30600 10.63400 1.000 15.99000 100 SER A CA 1
ATOM 793 C C . SER A 1 104 ? -6.58200 2.23000 10.79800 1.000 17.05000 100 SER A C 1
ATOM 794 O O . SER A 1 104 ? -7.62300 1.81800 11.32000 1.000 15.19000 100 SER A O 1
ATOM 797 N N . ARG A 1 105 ? -6.44500 3.47300 10.33100 1.000 19.48000 101 ARG A N 1
ATOM 798 C CA . ARG A 1 105 ? -7.55000 4.41200 10.46000 1.000 20.87000 101 ARG A CA 1
ATOM 799 C C . ARG A 1 105 ? -8.74900 3.95500 9.64000 1.000 20.75000 101 ARG A C 1
ATOM 800 O O . ARG A 1 105 ? -9.89400 4.26400 9.99200 1.000 22.17000 101 ARG A O 1
ATOM 808 N N . ALA A 1 106 ? -8.51200 3.21000 8.55900 1.000 19.56000 102 ALA A N 1
ATOM 809 C CA . ALA A 1 106 ? -9.63000 2.72500 7.75600 1.000 19.97000 102 ALA A CA 1
ATOM 810 C C . ALA A 1 106 ? -10.36900 1.60600 8.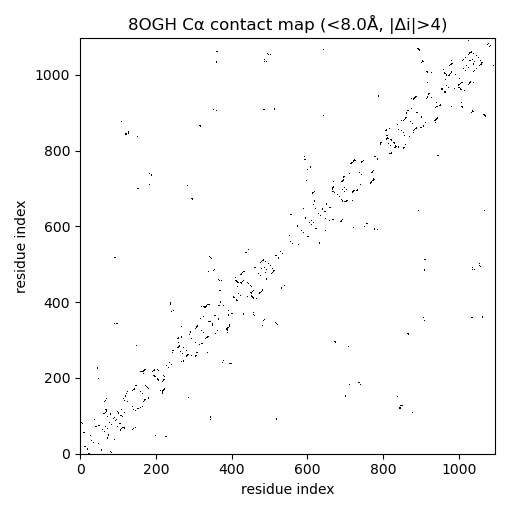46400 1.000 24.79000 102 ALA A C 1
ATOM 811 O O . ALA A 1 106 ? -11.57000 1.41900 8.23800 1.000 22.49000 102 ALA A O 1
ATOM 813 N N . GLU A 1 107 ? -9.68700 0.87500 9.33800 1.000 18.20000 103 GLU A N 1
ATOM 814 C CA . GLU A 1 107 ? -10.37800 -0.18600 10.11600 1.000 18.38000 103 GLU A CA 1
ATOM 815 C C . GLU A 1 107 ? -11.18200 0.38300 11.29400 1.000 19.27000 103 GLU A C 1
ATOM 816 O O . GLU A 1 107 ? -12.20300 -0.20800 11.61700 1.000 19.78000 103 GLU A O 1
ATOM 822 N N . SER A 1 108 ? -10.70100 1.45500 11.91700 1.000 17.95000 104 SER A N 1
ATOM 823 C CA . SER A 1 108 ? -11.38100 1.92100 13.15100 1.000 19.79000 104 SER A CA 1
ATOM 824 C C . SER A 1 108 ? -11.12700 3.37200 13.51700 1.000 18.60000 104 SER A C 1
ATOM 825 O O . SER A 1 108 ? -9.97200 3.77100 13.47900 1.000 17.88000 104 SER A O 1
ATOM 828 N N A GLU A 1 109 ? -12.11200 4.00600 14.15500 0.480 18.50000 105 GLU A N 1
ATOM 829 N N B GLU A 1 109 ? -12.12100 4.01100 14.12900 0.520 18.46000 105 GLU A N 1
ATOM 830 C CA A GLU A 1 109 ? -11.92600 5.39600 14.62800 0.480 19.91000 105 GLU A CA 1
ATOM 831 C CA B GLU A 1 109 ? -11.93900 5.39200 14.63600 0.520 19.90000 105 GLU A CA 1
ATOM 832 C C A GLU A 1 109 ? -11.00700 5.33600 15.84800 0.480 18.95000 105 GLU A C 1
ATOM 833 C C B GLU A 1 109 ? -11.01900 5.33500 15.85800 0.520 18.94000 105 GLU A C 1
ATOM 834 O O A GLU A 1 109 ? -10.60500 6.39300 16.33400 0.480 20.53000 105 GLU A O 1
ATOM 835 O O B GLU A 1 109 ? -10.59800 6.39200 16.32300 0.520 20.54000 105 GLU A O 1
ATOM 846 N N . HIS A 1 110 ? -10.78200 4.13300 16.38200 1.000 16.60000 106 HIS A N 1
ATOM 847 C CA . HIS A 1 110 ? -9.94900 3.98200 17.60300 1.000 15.18000 106 HIS A CA 1
ATOM 848 C C . HIS A 1 110 ? -8.46600 3.95600 17.22500 1.000 18.28000 106 HIS A C 1
ATOM 849 O O . HIS A 1 110 ? -7.63900 3.95800 18.13800 1.000 16.67000 106 HIS A O 1
ATOM 856 N N . ASP A 1 111 ? -8.17200 3.92600 15.92600 1.000 17.51000 107 ASP A N 1
ATOM 857 C CA . ASP A 1 111 ? -6.77500 3.81500 15.43400 1.000 17.23000 107 ASP A CA 1
ATOM 858 C C . ASP A 1 111 ? -6.32400 5.14400 14.83500 1.000 17.29000 107 ASP A C 1
ATOM 859 O O . ASP A 1 111 ? -7.04600 5.68600 14.00900 1.000 21.77000 107 ASP A O 1
ATOM 864 N N . TRP A 1 112 ? -5.12400 5.59900 15.19400 1.000 16.57000 108 TRP A N 1
ATOM 865 C CA . TRP A 1 112 ? -4.64700 6.93100 14.75100 1.000 17.43000 108 TRP A CA 1
ATOM 866 C C . TRP A 1 112 ? -3.38500 6.84900 13.89200 1.000 17.45000 108 TRP A C 1
ATOM 867 O O . TRP A 1 112 ? -3.37900 7.47000 12.83100 1.000 20.79000 108 TRP A O 1
ATOM 878 N N . VAL A 1 113 ? -2.38900 6.07600 14.32100 1.000 17.77000 109 VAL A N 1
ATOM 879 C CA . VAL A 1 113 ? -1.09000 6.09300 13.65700 1.000 15.37000 109 VAL A CA 1
ATOM 880 C C . VAL A 1 113 ? -0.83800 4.72800 13.03400 1.000 16.17000 109 VAL A C 1
ATOM 881 O O . VAL A 1 113 ? -0.85100 3.70300 13.72800 1.000 18.70000 109 VAL A O 1
ATOM 885 N N . GLU A 1 114 ? -0.56800 4.72500 11.73200 1.000 15.08000 110 GLU A N 1
ATOM 886 C CA . GLU A 1 114 ? -0.32100 3.52300 10.95700 1.000 15.42000 110 GLU A CA 1
ATOM 887 C C . GLU A 1 114 ? 1.15700 3.21600 10.73900 1.000 16.70000 110 GLU A C 1
ATOM 888 O O . GLU A 1 114 ? 1.48300 2.10100 10.31900 1.000 20.12000 110 GLU A O 1
ATOM 894 N N . SER A 1 115 ? 2.05200 4.16900 10.97900 1.000 15.27000 111 SER A N 1
ATOM 895 C CA . SER A 1 115 ? 3.47900 3.92400 10.77800 1.000 14.15000 111 SER A CA 1
ATOM 896 C C . SER A 1 115 ? 4.03100 2.97900 11.83600 1.000 14.86000 111 SER A C 1
ATOM 897 O O . SER A 1 115 ? 3.79600 3.17000 13.03800 1.000 17.79000 111 SER A O 1
ATOM 900 N N . SER A 1 116 ? 4.80100 1.98200 11.39800 1.000 15.74000 112 SER A N 1
ATOM 901 C CA . SER A 1 116 ? 5.48000 1.09700 12.33500 1.000 15.67000 112 SER A CA 1
ATOM 902 C C . SER A 1 116 ? 6.82300 1.64700 12.77100 1.000 16.17000 112 SER A C 1
ATOM 903 O O . SER A 1 116 ? 7.50300 1.00700 13.57600 1.000 15.15000 112 SER A O 1
ATOM 906 N N . HIS A 1 117 ? 7.25500 2.77800 12.23200 1.000 13.99000 113 HIS A N 1
ATOM 907 C CA . HIS A 1 117 ? 8.55800 3.28300 12.62800 1.000 13.38000 113 HIS A CA 1
ATOM 908 C C . HIS A 1 117 ? 8.49600 3.81500 14.05800 1.000 16.02000 113 HIS A C 1
ATOM 909 O O . HIS A 1 117 ? 7.66500 4.67300 14.38700 1.000 15.79000 113 HIS A O 1
ATOM 916 N N . ALA A 1 118 ? 9.38000 3.29200 14.90100 1.000 14.58000 114 ALA A N 1
ATOM 917 C CA . ALA A 1 118 ? 9.27500 3.44800 16.34500 1.000 18.32000 114 ALA A CA 1
ATOM 918 C C . ALA A 1 118 ? 9.63500 4.86100 16.80800 1.000 14.60000 114 ALA A C 1
ATOM 919 O O . ALA A 1 118 ? 10.31500 5.63200 16.11900 1.000 14.17000 114 ALA A O 1
ATOM 921 N N . SER A 1 119 ? 9.15100 5.19200 18.01200 1.000 13.81000 115 SER A N 1
ATOM 922 C CA . SER A 1 119 ? 9.53200 6.36100 18.80700 1.000 13.83000 115 SER A CA 1
ATOM 923 C C . SER A 1 119 ? 8.81800 7.64600 18.41900 1.000 16.99000 115 SER A C 1
ATOM 924 O O . SER A 1 119 ? 9.15800 8.70200 18.96900 1.000 15.70000 115 SER A O 1
ATOM 927 N N . ALA A 1 120 ? 7.82600 7.58400 17.52200 1.000 14.37000 116 ALA A N 1
ATOM 928 C CA . ALA A 1 120 ? 7.10300 8.73700 17.00300 1.000 15.16000 116 ALA A CA 1
ATOM 929 C C . ALA A 1 120 ? 5.83100 9.07300 17.78000 1.000 13.34000 116 ALA A C 1
ATOM 930 O O . ALA A 1 120 ? 5.28800 10.16600 17.58800 1.000 16.26000 116 ALA A O 1
ATOM 932 N N . ALA A 1 121 ? 5.34600 8.18200 18.65100 1.000 14.80000 11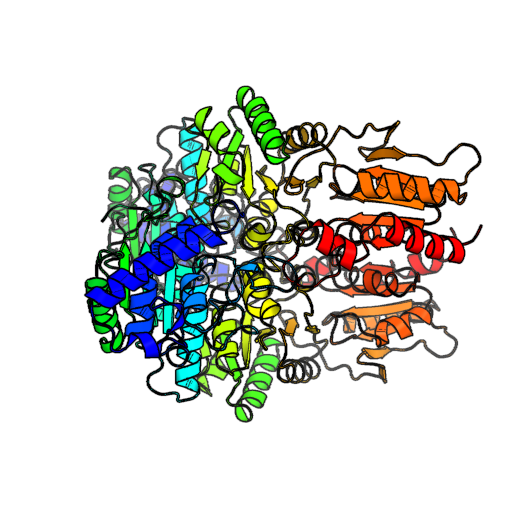7 ALA A N 1
ATOM 933 C CA . ALA A 1 121 ? 4.02300 8.38600 19.25000 1.000 14.60000 117 ALA A CA 1
ATOM 934 C C . ALA A 1 121 ? 3.94900 9.67700 20.05500 1.000 14.92000 117 ALA A C 1
ATOM 935 O O . ALA A 1 121 ? 2.92400 10.36900 20.03400 1.000 16.84000 117 ALA A O 1
ATOM 937 N N . LEU A 1 122 ? 4.99600 9.98900 20.82400 1.000 13.82000 118 LEU A N 1
ATOM 938 C CA . LEU A 1 122 ? 4.92700 11.17400 21.67100 1.000 13.65000 118 LEU A CA 1
ATOM 939 C C . LEU A 1 122 ? 4.88400 12.44400 20.83900 1.000 15.15000 118 LEU A C 1
ATOM 940 O O . LEU A 1 122 ? 4.29400 13.44600 21.26200 1.000 15.78000 118 LEU A O 1
ATOM 945 N N . SER A 1 123 ? 5.51200 12.42300 19.66300 1.000 14.83000 119 SER A N 1
ATOM 946 C CA . SER A 1 123 ? 5.46500 13.59000 18.79100 1.000 14.28000 119 SER A CA 1
ATOM 947 C C . SER A 1 123 ? 4.07300 13.78500 18.20400 1.000 15.58000 119 SER A C 1
ATOM 948 O O . SER A 1 123 ? 3.57500 14.91100 18.15400 1.000 14.21000 119 SER A O 1
ATOM 951 N N . TYR A 1 124 ? 3.42400 12.70600 17.77600 1.000 16.21000 120 TYR A N 1
ATOM 952 C CA . TYR A 1 124 ? 2.01600 12.80800 17.40600 1.000 17.20000 120 TYR A CA 1
ATOM 953 C C . TYR A 1 124 ? 1.20900 13.36700 18.56600 1.000 16.80000 120 TYR A C 1
ATOM 954 O O . TYR A 1 124 ? 0.34400 14.23100 18.38400 1.000 16.86000 120 TYR A O 1
ATOM 963 N N . ALA A 1 125 ? 1.47800 12.85600 19.77900 1.000 14.31000 121 ALA A N 1
ATOM 964 C CA . ALA A 1 125 ? 0.68000 13.22700 20.94000 1.000 14.23000 121 ALA A CA 1
ATOM 965 C C . ALA A 1 125 ? 0.78300 14.71700 21.21900 1.000 18.18000 121 ALA A C 1
ATOM 966 O O . ALA A 1 125 ? -0.21900 15.36800 21.53500 1.000 16.78000 121 ALA A O 1
ATOM 968 N N . ASP A 1 126 ? 1.99000 15.27300 21.11100 1.000 15.43000 122 ASP A N 1
ATOM 969 C CA . ASP A 1 126 ? 2.17600 16.70500 21.32100 1.000 14.79000 122 ASP A CA 1
ATOM 970 C C . ASP A 1 126 ? 1.35300 17.50400 20.32100 1.000 16.43000 122 ASP A C 1
ATOM 971 O O . ASP A 1 126 ? 0.65700 18.45700 20.68700 1.000 15.09000 122 ASP A O 1
ATOM 976 N N . GLY A 1 127 ? 1.42700 17.12600 19.04300 1.000 14.54000 123 GLY A N 1
ATOM 977 C CA . GLY A 1 127 ? 0.65500 17.82200 18.01900 1.000 13.48000 123 GLY A CA 1
ATOM 978 C C . GLY A 1 127 ? -0.84500 17.70500 18.22300 1.000 17.81000 123 GLY A C 1
ATOM 979 O O . GLY A 1 127 ? -1.57900 18.67800 18.05000 1.000 16.07000 123 GLY A O 1
ATOM 980 N N . LEU A 1 128 ? -1.32000 16.51300 18.59200 1.000 15.12000 124 LEU A N 1
ATOM 981 C CA . LEU A 1 128 ? -2.75200 16.31600 18.81800 1.000 16.96000 124 LEU A CA 1
ATOM 982 C C . LEU A 1 128 ? -3.25100 17.15000 19.99500 1.000 19.90000 124 LEU A C 1
ATOM 983 O O . LEU A 1 128 ? -4.31600 17.77100 19.91500 1.000 19.88000 124 LEU A O 1
ATOM 988 N N . ALA A 1 129 ? -2.51000 17.15300 21.10400 1.000 15.54000 125 ALA A N 1
ATOM 989 C CA . ALA A 1 129 ? -2.87300 17.97600 22.25200 1.000 15.78000 125 ALA A CA 1
ATOM 990 C C . ALA A 1 129 ? -2.90400 19.45000 21.88500 1.000 17.63000 125 ALA A C 1
ATOM 991 O O . ALA A 1 129 ? -3.80600 20.18600 22.30500 1.000 15.64000 125 ALA A O 1
ATOM 993 N N . LYS A 1 130 ? -1.91100 19.90500 21.12600 1.000 16.45000 126 LYS A N 1
ATOM 994 C CA . LYS A 1 130 ? -1.92400 21.27700 20.64000 1.000 13.31000 126 LYS A CA 1
ATOM 995 C C . LYS A 1 130 ? -3.16300 21.54800 19.79600 1.000 16.93000 126 LYS A C 1
ATOM 996 O O . LYS A 1 130 ? -3.79200 22.60200 19.92800 1.000 15.56000 126 LYS A O 1
ATOM 1002 N N . ALA A 1 131 ? -3.52600 20.61000 18.92800 1.000 17.05000 127 ALA A N 1
ATOM 1003 C CA . ALA A 1 131 ? -4.68400 20.81700 18.06100 1.000 14.37000 127 ALA A CA 1
ATOM 1004 C C . ALA A 1 131 ? -5.96300 20.93100 18.88500 1.000 17.71000 127 ALA A C 1
ATOM 1005 O O . ALA A 1 131 ? -6.79200 21.82000 18.64400 1.000 18.99000 127 ALA A O 1
ATOM 1007 N N . PHE A 1 132 ? -6.13900 20.04400 19.87300 1.000 14.51000 128 PHE A N 1
ATOM 1008 C CA . PHE A 1 132 ? -7.37200 20.06100 20.66500 1.000 16.37000 128 PHE A CA 1
ATOM 1009 C C . PHE A 1 132 ? -7.52600 21.37100 21.41900 1.000 20.62000 128 PHE A C 1
ATOM 1010 O O . PHE A 1 132 ? -8.64600 21.86200 21.60000 1.000 19.13000 128 PHE A O 1
ATOM 1018 N N . GLU A 1 133 ? -6.41800 21.95000 21.87100 1.000 17.66000 129 GLU A N 1
ATOM 1019 C CA . GLU A 1 133 ? -6.47800 23.27200 22.48400 1.000 16.53000 129 GLU A CA 1
ATOM 1020 C C . GLU A 1 133 ? -6.85600 24.33800 21.46200 1.000 19.19000 129 GLU A C 1
ATOM 1021 O O . GLU A 1 133 ? -7.71100 25.19400 21.73300 1.000 16.54000 129 GLU A O 1
ATOM 1027 N N . LEU A 1 134 ? -6.23700 24.29500 20.27800 1.000 15.49000 130 LEU A N 1
ATOM 1028 C CA . LEU A 1 134 ? -6.51900 25.29000 19.24900 1.000 16.00000 130 LEU A CA 1
ATOM 1029 C C . LEU A 1 134 ? -7.94800 25.20500 18.72000 1.000 18.52000 130 LEU A C 1
ATOM 1030 O O . LEU A 1 134 ? -8.47900 26.21400 18.25600 1.000 19.00000 130 LEU A O 1
ATOM 1035 N N . THR A 1 135 ? -8.57200 24.02500 18.73900 1.000 16.15000 131 THR A N 1
ATOM 1036 C CA . THR A 1 135 ? -9.95000 23.89700 18.26200 1.000 17.69000 131 THR A CA 1
ATOM 1037 C C . THR A 1 135 ? -10.95600 23.90400 19.40200 1.000 17.78000 131 THR A C 1
ATOM 1038 O O . THR A 1 135 ? -12.16300 23.76400 19.16000 1.000 19.73000 131 THR A O 1
ATOM 1042 N N . GLY A 1 136 ? -10.49000 24.06900 20.63500 1.000 15.21000 132 GLY A N 1
ATOM 1043 C CA . GLY A 1 136 ? -11.39700 24.22000 21.75100 1.000 20.32000 132 GLY A CA 1
ATOM 1044 C C . GLY A 1 136 ? -12.19900 22.98600 22.08500 1.000 20.85000 132 GLY A C 1
ATOM 1045 O O . GLY A 1 136 ? -13.31300 23.10900 22.59000 1.000 18.38000 132 GLY A O 1
ATOM 1046 N N . HIS A 1 137 ? -11.65400 21.79500 21.84000 1.000 21.11000 133 HIS A N 1
ATOM 1047 C CA . HIS A 1 137 ? -12.30700 20.56000 22.25600 1.000 18.73000 133 HIS A CA 1
ATOM 1048 C C . HIS A 1 137 ? -12.06800 20.31500 23.74300 1.000 23.56000 133 HIS A C 1
ATOM 1049 O O . HIS A 1 137 ? -10.92100 20.31000 24.19400 1.000 24.56000 133 HIS A O 1
ATOM 1056 N N . ARG A 1 138 ? -13.14700 20.06800 24.50000 1.000 24.09000 134 ARG A N 1
ATOM 1057 C CA . ARG A 1 138 ? -13.04300 19.91100 25.95000 1.000 25.45000 134 ARG A CA 1
ATOM 1058 C C . ARG A 1 138 ? -12.62800 18.48800 26.32100 1.000 22.25000 134 ARG A C 1
ATOM 1059 O O . ARG A 1 138 ? -13.16800 17.52200 25.78200 1.000 22.32000 134 ARG A O 1
ATOM 1067 N N . ASN A 1 139 ? -11.66700 18.37000 27.24800 1.000 22.68000 135 ASN A N 1
ATOM 1068 C CA . ASN A 1 139 ? -11.42200 17.14000 28.03000 1.000 21.15000 135 ASN A CA 1
ATOM 1069 C C . ASN A 1 139 ? -11.03900 15.93000 27.17800 1.000 23.82000 135 ASN A C 1
ATOM 1070 O O . ASN A 1 139 ? -11.45600 14.79900 27.44400 1.000 23.35000 135 ASN A O 1
ATOM 1075 N N . ARG A 1 140 ? -10.18500 16.15000 26.18900 1.000 21.15000 136 ARG A N 1
ATOM 1076 C CA . ARG A 1 140 ? -9.58900 15.06900 25.40900 1.000 20.13000 136 ARG A CA 1
ATOM 1077 C C . ARG A 1 140 ? -8.20900 14.76500 25.98600 1.000 21.14000 136 ARG A C 1
ATOM 1078 O O . ARG A 1 140 ? -7.35100 15.65000 26.04800 1.000 27.84000 136 ARG A O 1
ATOM 1086 N N . HIS A 1 141 ? -7.99900 13.52500 26.41800 1.000 17.81000 137 HIS A N 1
ATOM 1087 C CA . HIS A 1 141 ? -6.74800 13.12900 27.06800 1.000 20.76000 137 HIS A CA 1
ATOM 1088 C C . HIS A 1 141 ? -5.96000 12.24100 26.11700 1.000 20.00000 137 HIS A C 1
ATOM 1089 O O . HIS A 1 141 ? -6.32800 11.08200 25.90100 1.000 19.49000 137 HIS A O 1
ATOM 1096 N N . VAL A 1 142 ? -4.87700 12.77500 25.57100 1.000 17.93000 138 VAL A N 1
ATOM 1097 C CA . VAL A 1 142 ? -4.00100 12.00300 24.69700 1.000 17.83000 138 VAL A CA 1
ATOM 1098 C C . VAL A 1 142 ? -3.14700 11.07700 25.54700 1.000 18.59000 138 VAL A C 1
ATOM 1099 O O . VAL A 1 142 ? -2.49100 11.51900 26.49800 1.000 22.14000 138 VAL A O 1
ATOM 1103 N N . VAL A 1 143 ? -3.14300 9.79300 25.19800 1.000 15.89000 139 VAL A N 1
ATOM 1104 C CA . VAL A 1 143 ? -2.37800 8.77700 25.91200 1.000 15.46000 139 VAL A CA 1
ATOM 1105 C C . VAL A 1 143 ? -1.44100 8.13200 24.90100 1.000 15.93000 139 VAL A C 1
ATOM 1106 O O . VAL A 1 143 ? -1.89300 7.60100 23.88500 1.000 19.12000 139 VAL A O 1
ATOM 1110 N N . ALA A 1 144 ? -0.13900 8.20300 25.15500 1.000 15.36000 140 ALA A N 1
ATOM 1111 C CA . ALA A 1 144 ? 0.85200 7.59300 24.27400 1.000 15.29000 140 ALA A CA 1
ATOM 1112 C C . ALA A 1 144 ? 1.40900 6.37000 24.98200 1.000 17.52000 140 ALA A C 1
ATOM 1113 O O . ALA A 1 144 ? 1.86300 6.47100 26.12600 1.000 19.31000 140 ALA A O 1
ATOM 1115 N N . VAL A 1 145 ? 1.34500 5.21700 24.33100 1.000 16.20000 141 VAL A N 1
ATOM 1116 C CA . VAL A 1 145 ? 1.89200 3.97500 24.87600 1.000 12.55000 141 VAL A CA 1
ATOM 1117 C C . VAL A 1 145 ? 3.24600 3.73300 24.20400 1.000 15.31000 141 VAL A C 1
ATOM 1118 O O . VAL A 1 145 ? 3.30200 3.44600 23.00500 1.000 16.43000 141 VAL A O 1
ATOM 1122 N N . VAL A 1 146 ? 4.33800 3.81500 24.97700 1.000 14.06000 142 VAL A N 1
ATOM 1123 C CA . VAL A 1 146 ? 5.70600 3.83100 24.44900 1.000 14.95000 142 VAL A CA 1
ATOM 1124 C C . VAL A 1 146 ? 6.49400 2.69100 25.09000 1.000 14.00000 142 VAL A C 1
ATOM 1125 O O . VAL A 1 146 ? 6.68700 2.67900 26.31000 1.000 16.54000 142 VAL A O 1
ATOM 1129 N N . GLY A 1 147 ? 6.97000 1.75300 24.27400 1.000 14.02000 143 GLY A N 1
ATOM 1130 C CA . GLY A 1 147 ? 7.81300 0.69500 24.80000 1.000 14.25000 143 GLY A CA 1
ATOM 1131 C C . GLY A 1 147 ? 9.16200 1.21400 25.26300 1.000 14.56000 143 GLY A C 1
ATOM 1132 O O . GLY A 1 147 ? 9.63100 2.28500 24.85900 1.000 16.02000 143 GLY A O 1
ATOM 1133 N N . ASP A 1 148 ? 9.80000 0.43600 26.14400 1.000 14.83000 144 ASP A N 1
ATOM 1134 C CA . ASP A 1 148 ? 11.13000 0.80500 26.61600 1.000 14.38000 144 ASP A CA 1
ATOM 1135 C C . ASP A 1 148 ? 12.12200 0.88900 25.46100 1.000 15.77000 144 ASP A C 1
ATOM 1136 O O . ASP A 1 148 ? 13.01400 1.74600 25.46300 1.000 13.57000 144 ASP A O 1
ATOM 1141 N N . GLY A 1 149 ? 11.99500 0.00100 24.47400 1.000 16.72000 145 GLY A N 1
ATOM 1142 C CA . GLY A 1 149 ? 12.86300 0.08800 23.31000 1.000 17.42000 145 GLY A CA 1
ATOM 1143 C C . GLY A 1 149 ? 12.62600 1.35800 22.51800 1.000 17.48000 145 GLY A C 1
ATOM 1144 O O . GLY A 1 149 ? 13.57000 2.06200 22.14300 1.000 17.02000 145 GLY A O 1
ATOM 1145 N N . ALA A 1 150 ? 11.35400 1.68200 22.26500 1.000 13.77000 146 ALA A N 1
ATOM 1146 C CA . ALA A 1 150 ? 11.06100 2.91200 21.54700 1.000 13.18000 146 ALA A CA 1
ATOM 1147 C C . ALA A 1 150 ? 11.57900 4.12500 22.29800 1.000 15.59000 146 ALA A C 1
ATOM 1148 O O . ALA A 1 150 ? 11.97100 5.12400 21.67500 1.000 16.77000 146 ALA A O 1
ATOM 1150 N N . LEU A 1 151 ? 11.62400 4.04500 23.63300 1.000 12.76000 147 LEU A N 1
ATOM 1151 C CA . LEU A 1 151 ? 12.07700 5.16800 24.43100 1.000 15.26000 147 LEU A CA 1
ATOM 1152 C C . LEU A 1 151 ? 13.57100 5.42900 24.28600 1.000 17.39000 147 LEU A C 1
ATOM 1153 O O . LEU A 1 151 ? 14.04000 6.47800 24.73000 1.000 19.03000 147 LEU A O 1
ATOM 1158 N N . THR A 1 152 ? 14.32700 4.52400 23.66300 1.000 15.19000 148 THR A N 1
ATOM 1159 C CA . THR A 1 152 ? 15.73200 4.80400 23.39400 1.000 14.37000 148 THR A CA 1
ATOM 1160 C C . THR A 1 152 ? 15.93400 5.66400 22.15200 1.000 15.91000 148 THR A C 1
ATOM 1161 O O . THR A 1 152 ? 17.08000 6.02600 21.84700 1.000 18.05000 148 THR A O 1
ATOM 1165 N N . GLY A 1 153 ? 14.86200 6.01100 21.43900 1.000 15.89000 149 GLY A N 1
ATOM 1166 C CA . GLY A 1 153 ? 14.97800 6.79900 20.21300 1.000 15.94000 149 GLY A CA 1
ATOM 1167 C C . GLY A 1 153 ? 14.92200 8.28800 20.50900 1.000 16.47000 149 GLY A C 1
ATOM 1168 O O . GLY A 1 153 ? 14.18800 8.72900 21.38900 1.000 15.11000 149 GLY A O 1
ATOM 1169 N N . GLY A 1 154 ? 15.69400 9.06300 19.73300 1.000 14.31000 150 GLY A N 1
ATOM 1170 C CA . GLY A 1 154 ? 15.80500 10.49700 20.00000 1.000 15.69000 150 GLY A CA 1
ATOM 1171 C C . GLY A 1 154 ? 14.50200 11.25900 19.87000 1.000 14.94000 150 GLY A C 1
ATOM 1172 O O . GLY A 1 154 ? 14.31600 12.31400 20.49400 1.000 16.44000 150 GLY A O 1
ATOM 1173 N N . MET A 1 155 ? 13.59200 10.75000 19.06000 1.000 14.57000 151 MET A N 1
ATOM 1174 C CA . MET A 1 155 ? 12.31300 11.42600 18.85800 1.000 14.66000 151 MET A CA 1
ATOM 1175 C C . MET A 1 155 ? 11.60400 11.60300 20.20100 1.000 14.26000 151 MET A C 1
ATOM 1176 O O . MET A 1 155 ? 10.94300 12.61700 20.43200 1.000 16.81000 151 MET A O 1
ATOM 1181 N N . CYS A 1 156 ? 11.75100 10.62700 21.10500 1.000 17.04000 152 CYS A N 1
ATOM 1182 C CA . CYS A 1 156 ? 11.08200 10.70500 22.40400 1.000 14.94000 152 CYS A CA 1
ATOM 1183 C C . CYS A 1 156 ? 11.61100 11.86200 23.23000 1.000 16.16000 152 CYS A C 1
ATOM 1184 O O . CYS A 1 156 ? 10.86100 12.50900 23.96800 1.000 16.13000 152 CYS A O 1
ATOM 1187 N N . TRP A 1 157 ? 12.91400 12.11100 23.15500 1.000 14.39000 153 TRP A N 1
ATOM 1188 C CA . TRP A 1 157 ? 13.48700 13.22100 23.90500 1.000 14.47000 153 TRP A CA 1
ATOM 1189 C C . TRP A 1 157 ? 13.00600 14.55800 23.37600 1.000 16.01000 153 TRP A C 1
ATOM 1190 O O . TRP A 1 157 ? 12.66000 15.45300 24.15900 1.000 14.72000 153 TRP A O 1
ATOM 1201 N N . GLU A 1 158 ? 12.99100 14.72100 22.04800 1.000 14.21000 154 GLU A N 1
ATOM 1202 C CA . GLU A 1 158 ? 12.43700 15.93800 21.46900 1.000 14.10000 154 GLU A CA 1
ATOM 1203 C C . GLU A 1 158 ? 10.99700 16.12100 21.90300 1.000 14.36000 154 GLU A C 1
ATOM 1204 O O . GLU A 1 158 ? 10.58900 17.22200 22.30300 1.000 16.80000 154 GLU A O 1
ATOM 1210 N N . ALA A 1 159 ? 10.21300 15.04800 21.85400 1.000 13.03000 155 ALA A N 1
ATOM 1211 C CA . ALA A 1 159 ? 8.80400 15.19700 22.19300 1.000 13.61000 155 ALA A CA 1
ATOM 1212 C C . ALA A 1 159 ? 8.62100 15.48500 23.67800 1.000 17.95000 155 ALA A C 1
ATOM 1213 O O . ALA A 1 159 ? 7.82000 16.34200 24.04900 1.000 16.62000 155 ALA A O 1
ATOM 1215 N N . LEU A 1 160 ? 9.35000 14.77900 24.54300 1.000 14.07000 156 LEU A N 1
ATOM 1216 C CA . LEU A 1 160 ? 9.20300 15.02600 25.97400 1.000 16.79000 156 LEU A CA 1
ATOM 1217 C C . LEU A 1 160 ? 9.59200 16.45500 26.33300 1.000 18.06000 156 LEU A C 1
ATOM 1218 O O . LEU A 1 160 ? 8.93700 17.08700 27.17100 1.000 17.83000 156 LEU A O 1
ATOM 1223 N N . ASN A 1 161 ? 10.66800 16.95300 25.72900 1.000 14.52000 157 ASN A N 1
ATOM 1224 C CA A ASN A 1 161 ? 11.05200 18.38400 25.96900 0.670 17.24000 157 ASN A CA 1
ATOM 1225 C CA B ASN A 1 161 ? 11.03000 18.38300 25.96000 0.330 17.29000 157 ASN A CA 1
ATOM 1226 C C . ASN A 1 161 ? 9.91700 19.40800 25.60300 1.000 17.51000 157 ASN A C 1
ATOM 1227 O O . ASN A 1 161 ? 9.58200 20.42800 26.29900 1.000 19.94000 157 ASN A O 1
ATOM 1236 N N . ASN A 1 162 ? 9.29000 19.12500 24.45200 1.000 15.68000 158 ASN A N 1
ATOM 1237 C CA . ASN A 1 162 ? 8.19700 19.98100 24.03900 1.000 14.91000 158 ASN A CA 1
ATOM 1238 C C . ASN A 1 162 ? 6.97900 19.79900 24.93200 1.000 17.53000 158 ASN A C 1
ATOM 1239 O O . ASN A 1 162 ? 6.35300 20.78200 25.34100 1.000 16.82000 158 ASN A O 1
ATOM 1244 N N . ILE A 1 163 ? 6.62700 18.54700 25.23800 1.000 15.35000 159 ILE A N 1
ATOM 1245 C CA . ILE A 1 163 ? 5.48800 18.28500 26.11400 1.000 16.78000 159 ILE A CA 1
ATOM 1246 C C . ILE A 1 163 ? 5.69700 18.94800 27.46700 1.000 17.61000 159 ILE A C 1
ATOM 1247 O O . ILE A 1 163 ? 4.76100 19.51700 28.05000 1.000 17.49000 159 ILE A O 1
ATOM 1252 N N . ALA A 1 164 ? 6.92900 18.89700 27.98700 1.000 16.03000 160 ALA A N 1
ATOM 1253 C CA . ALA A 1 164 ? 7.19100 19.43800 29.31700 1.000 19.92000 160 ALA A CA 1
ATOM 1254 C C . ALA A 1 164 ? 7.07500 20.95300 29.35800 1.000 22.25000 160 ALA A C 1
ATOM 1255 O O . ALA A 1 164 ? 6.97300 21.52300 30.44800 1.000 24.76000 160 ALA A O 1
ATOM 1257 N N . ALA A 1 165 ? 7.08600 21.61800 28.20600 1.000 20.63000 161 ALA A N 1
ATOM 1258 C CA . ALA A 1 165 ? 6.96400 23.06800 28.18300 1.000 22.68000 161 ALA A CA 1
ATOM 1259 C C . ALA A 1 165 ? 5.52900 23.54700 28.35000 1.000 24.42000 161 ALA A C 1
ATOM 1260 O O . ALA A 1 165 ? 5.29700 24.76200 28.37200 1.000 26.69000 161 ALA A O 1
ATOM 1262 N N . SER A 1 166 ? 4.56300 22.64200 28.47600 1.000 18.41000 162 SER A N 1
ATOM 1263 C CA . SER A 1 166 ? 3.16100 23.02500 28.48000 1.000 19.74000 162 SER A CA 1
ATOM 1264 C C . SER A 1 166 ? 2.40400 22.24500 29.53900 1.000 25.30000 162 SER A C 1
ATOM 1265 O O . SER A 1 166 ? 2.73800 21.09700 29.84800 1.000 23.85000 162 SER A O 1
ATOM 1268 N N . ARG A 1 167 ? 1.31800 22.83900 30.03600 1.000 23.75000 163 ARG A N 1
ATOM 1269 C CA . ARG A 1 167 ? 0.46300 22.08700 30.98600 1.000 26.44000 163 ARG A CA 1
ATOM 1270 C C . ARG A 1 167 ? -0.57300 21.25100 30.21900 1.000 25.68000 163 ARG A C 1
ATOM 1271 O O . ARG A 1 167 ? -1.31800 20.52600 30.88100 1.000 26.88000 163 ARG A O 1
ATOM 1279 N N . ARG A 1 168 ? -0.59600 21.32300 28.88000 1.000 20.79000 164 ARG A N 1
ATOM 1280 C CA . ARG A 1 168 ? -1.51400 20.48800 28.11600 1.000 21.79000 164 ARG A CA 1
ATOM 1281 C C . ARG A 1 168 ? -1.32300 19.02800 28.52300 1.000 24.96000 164 ARG A C 1
ATOM 1282 O O . ARG A 1 168 ? -0.18400 18.54000 28.53100 1.000 22.21000 164 ARG A O 1
ATOM 1290 N N . PRO A 1 169 ? -2.39200 18.30600 28.85300 1.000 30.36000 165 PRO A N 1
ATOM 1291 C CA . PRO A 1 169 ? -2.22900 16.94400 29.38200 1.000 33.03000 165 PRO A CA 1
ATOM 1292 C C . PRO A 1 169 ? -1.85200 15.97000 28.27500 1.000 32.40000 165 PRO A C 1
ATOM 1293 O O . PRO A 1 169 ? -2.57700 15.81200 27.29200 1.000 33.78000 165 PRO A O 1
ATOM 1297 N N . VAL A 1 170 ? -0.69600 15.33700 28.43600 1.000 23.97000 166 VAL A N 1
ATOM 1298 C CA . VAL A 1 170 ? -0.32200 14.13600 27.70000 1.000 19.47000 166 VAL A CA 1
ATOM 1299 C C . VAL A 1 170 ? 0.07200 13.10500 28.74100 1.000 18.28000 166 VAL A C 1
ATOM 1300 O O . VAL A 1 170 ? 0.87400 13.40500 29.63400 1.000 19.43000 166 VAL A O 1
ATOM 1304 N N . ILE A 1 171 ? -0.49900 11.90800 28.63600 1.000 17.67000 167 ILE A N 1
ATOM 1305 C CA . ILE A 1 171 ? -0.14600 10.80200 29.56800 1.000 16.04000 167 ILE A CA 1
ATOM 1306 C C . ILE A 1 171 ? 0.83000 9.86800 28.84700 1.000 17.20000 167 ILE A C 1
ATOM 1307 O O . ILE A 1 171 ? 0.45500 9.29900 27.83000 1.000 17.41000 167 ILE A O 1
ATOM 1312 N N . ILE A 1 172 ? 2.05400 9.79900 29.36200 1.000 15.55000 168 ILE A N 1
ATOM 1313 C CA . ILE A 1 172 ? 3.11400 8.97600 28.73300 1.000 15.58000 168 ILE A CA 1
ATOM 1314 C C . ILE A 1 172 ? 3.15300 7.63700 29.45800 1.000 15.27000 168 ILE A C 1
ATOM 1315 O O . ILE A 1 172 ? 3.67100 7.58400 30.56800 1.000 17.09000 168 ILE A O 1
ATOM 1320 N N . VAL A 1 173 ? 2.60500 6.61400 28.81900 1.000 17.86000 169 VAL A N 1
ATOM 1321 C CA . VAL A 1 173 ? 2.63100 5.25300 29.41600 1.000 15.69000 169 VAL A CA 1
ATOM 1322 C C . VAL A 1 173 ? 3.86000 4.53300 28.86900 1.000 16.16000 169 VAL A C 1
ATOM 1323 O O . VAL A 1 173 ? 3.88100 4.23400 27.68300 1.000 16.81000 169 VAL A O 1
ATOM 1327 N N . VAL A 1 174 ? 4.84800 4.31300 29.73200 1.000 14.04000 170 VAL A N 1
ATOM 1328 C CA . VAL A 1 174 ? 6.03100 3.56500 29.31700 1.000 14.31000 170 VAL A CA 1
ATOM 1329 C C . VAL A 1 174 ? 5.76000 2.09100 29.57800 1.000 17.10000 170 VAL A C 1
ATOM 1330 O O . VAL A 1 174 ? 5.63200 1.66600 30.73100 1.000 20.79000 170 VAL A O 1
ATOM 1334 N N . ASN A 1 175 ? 5.66600 1.31500 28.50600 1.000 15.17000 171 ASN A N 1
ATOM 1335 C CA . ASN A 1 175 ? 5.43000 -0.12300 28.58200 1.000 13.74000 171 ASN A CA 1
ATOM 1336 C C . ASN A 1 175 ? 6.79800 -0.78800 28.60700 1.000 14.81000 171 ASN A C 1
ATOM 1337 O O . ASN A 1 175 ? 7.39900 -1.05000 27.56600 1.000 15.06000 171 ASN A O 1
ATOM 1342 N N . ASP A 1 176 ? 7.30200 -1.05900 29.81100 1.000 15.18000 172 ASP A N 1
ATOM 1343 C CA . ASP A 1 176 ? 8.70400 -1.44400 30.00600 1.000 15.79000 172 ASP A CA 1
ATOM 1344 C C . ASP A 1 176 ? 8.77900 -2.94400 30.25000 1.000 18.31000 172 ASP A C 1
ATOM 1345 O O . ASP A 1 176 ? 8.45100 -3.42000 31.34300 1.000 17.79000 172 ASP A O 1
ATOM 1350 N N . ASN A 1 177 ? 9.23800 -3.69700 29.25000 1.000 14.90000 173 ASN A N 1
ATOM 1351 C CA . ASN A 1 177 ? 9.46500 -5.12300 29.44300 1.000 16.20000 173 ASN A CA 1
ATOM 1352 C C . ASN A 1 177 ? 10.94600 -5.46900 29.33200 1.000 21.79000 173 ASN A C 1
ATOM 1353 O O . ASN A 1 177 ? 11.30600 -6.62600 29.08600 1.000 20.71000 173 ASN A O 1
ATOM 1358 N N . GLY A 1 178 ? 11.80400 -4.48100 29.51300 1.000 18.20000 174 GLY A N 1
ATOM 1359 C CA . GLY A 1 178 ? 13.23300 -4.68600 29.51100 1.000 22.71000 174 GLY A CA 1
ATOM 1360 C C . GLY A 1 178 ? 13.81600 -4.88400 30.88900 1.000 28.05000 174 GLY A C 1
ATOM 1361 O O . GLY A 1 178 ? 15.04000 -4.97400 31.02100 1.000 36.91000 174 GLY A O 1
ATOM 1362 N N . ARG A 1 179 ? 12.97000 -4.95400 31.91200 1.000 31.26000 175 ARG A N 1
ATOM 1363 C CA . ARG A 1 179 ? 13.38800 -5.08800 33.29900 1.000 41.47000 175 ARG A CA 1
ATOM 1364 C C . ARG A 1 179 ? 12.34900 -5.92300 34.03200 1.000 49.49000 175 ARG A C 1
ATOM 1365 O O . ARG A 1 179 ? 11.19100 -6.01300 33.61300 1.000 42.56000 175 ARG A O 1
ATOM 1373 N N . SER A 1 180 ? 12.79300 -6.53900 35.12600 1.000 39.85000 176 SER A N 1
ATOM 1374 C CA . SER A 1 180 ? 11.84000 -7.29400 35.96600 1.000 44.72000 176 SER A CA 1
ATOM 1375 C C . SER A 1 180 ? 11.16100 -6.29200 36.89600 1.000 44.75000 176 SER A C 1
ATOM 1376 O O . SER A 1 180 ? 11.74300 -5.23200 37.14300 1.000 45.66000 176 SER A O 1
ATOM 1379 N N . TYR A 1 181 ? 9.95600 -6.60700 37.35800 1.000 44.23000 177 TYR A N 1
ATOM 1380 C CA . TYR A 1 181 ? 9.20800 -5.69800 38.21900 1.000 46.63000 177 TYR A CA 1
ATOM 1381 C C . TYR A 1 181 ? 9.88100 -5.59500 39.59000 1.000 42.83000 177 TYR A C 1
ATOM 1382 O O . TYR A 1 181 ? 9.96400 -4.51400 40.17900 1.000 52.71000 177 TYR A O 1
ATOM 1391 N N . GLY A 1 198 ? 17.54900 -5.81000 28.67700 1.000 45.59000 232 GLY A N 1
ATOM 1392 C CA . GLY A 1 198 ? 16.20100 -5.93500 28.15200 1.000 51.05000 232 GLY A CA 1
ATOM 1393 C C . GLY A 1 198 ? 15.98300 -5.09600 26.91200 1.000 36.82000 232 GLY A C 1
ATOM 1394 O O . GLY A 1 198 ? 15.11800 -5.40300 26.09500 1.000 57.67000 232 GLY A O 1
ATOM 1395 N N . GLY A 1 199 ? 16.76800 -4.03500 26.77200 1.000 36.42000 233 GLY A N 1
ATOM 1396 C CA . GLY A 1 199 ? 16.69100 -3.15500 25.62800 1.000 34.69000 233 GLY A CA 1
ATOM 1397 C C . GLY A 1 199 ? 16.09800 -1.77500 25.87500 1.000 29.98000 233 GLY A C 1
ATOM 1398 O O . GLY A 1 199 ? 15.73100 -1.09800 24.90500 1.000 28.14000 233 GLY A O 1
ATOM 1399 N N . GLY A 1 200 ? 15.99300 -1.34100 27.12400 1.000 23.99000 234 GLY A N 1
ATOM 1400 C CA . GLY A 1 200 ? 15.42300 -0.04900 27.42100 1.000 22.63000 234 GLY A CA 1
ATOM 1401 C C . GLY A 1 200 ? 16.48700 0.98600 27.70200 1.000 25.34000 234 GLY A C 1
ATOM 1402 O O . GLY A 1 200 ? 17.68900 0.73400 27.57100 1.000 26.01000 234 GLY A O 1
ATOM 1403 N N . PRO A 1 201 ? 16.05900 2.18000 28.09400 1.000 20.99000 235 PRO A N 1
ATOM 1404 C CA . PRO A 1 201 ? 17.02000 3.26500 28.32200 1.000 20.11000 235 PRO A CA 1
ATOM 1405 C C . PRO A 1 201 ? 17.95000 2.96700 29.48700 1.000 20.04000 235 PRO A C 1
ATOM 1406 O O . PRO A 1 201 ? 17.55700 2.38000 30.49900 1.000 21.92000 235 PRO A O 1
ATOM 1410 N N . GLN A 1 202 ? 19.20600 3.36000 29.32000 1.000 16.97000 236 GLN A N 1
ATOM 1411 C CA . GLN A 1 202 ? 20.12000 3.36500 30.45000 1.000 17.57000 236 GLN A CA 1
ATOM 1412 C C . GLN A 1 202 ? 19.91600 4.60500 31.31000 1.000 21.23000 236 GLN A C 1
ATOM 1413 O O . GLN A 1 202 ? 20.19300 4.57500 32.51300 1.000 24.45000 236 GLN A O 1
ATOM 1419 N N . LEU A 1 203 ? 19.41900 5.68200 30.71200 1.000 20.58000 237 LEU A N 1
ATOM 1420 C CA . LEU A 1 203 ? 19.12700 6.92500 31.40600 1.000 20.92000 237 LEU A CA 1
ATOM 1421 C C . LEU A 1 203 ? 17.88200 6.79600 32.27900 1.000 21.60000 237 LEU A C 1
ATOM 1422 O O . LEU A 1 203 ? 16.91200 6.12700 31.92200 1.000 21.85000 237 LEU A O 1
ATOM 1427 N N . LEU A 1 204 ? 17.90800 7.47800 33.41800 1.000 19.42000 238 LEU A N 1
ATOM 1428 C CA . LEU A 1 204 ? 16.73700 7.53600 34.28100 1.000 16.89000 238 LEU A CA 1
ATOM 1429 C C . LEU A 1 204 ? 15.72200 8.51700 33.71900 1.000 20.86000 238 LEU A C 1
ATOM 1430 O O . LEU A 1 204 ? 16.08500 9.58200 33.21300 1.000 20.41000 238 LEU A O 1
ATOM 1435 N N . PHE A 1 205 ? 14.43600 8.16500 33.82000 1.000 18.83000 239 PHE A N 1
ATOM 1436 C CA . PHE A 1 205 ? 13.38700 9.10900 33.45700 1.000 16.85000 239 PHE A CA 1
ATOM 1437 C C . PHE A 1 205 ? 12.44400 9.35500 34.63500 1.000 18.31000 239 PHE A C 1
ATOM 1438 O O . PHE A 1 205 ? 11.30000 9.77600 34.44100 1.000 18.73000 239 PHE A O 1
ATOM 1446 N N . THR A 1 206 ? 12.93500 9.13300 35.85700 1.000 19.14000 240 THR A N 1
ATOM 1447 C CA . THR A 1 206 ? 12.18200 9.42800 37.07600 1.000 18.96000 240 THR A CA 1
ATOM 1448 C C . THR A 1 206 ? 12.25400 10.89500 37.48400 1.000 23.22000 240 THR A C 1
ATOM 1449 O O . THR A 1 206 ? 11.42300 11.35000 38.28200 1.000 22.84000 240 THR A O 1
ATOM 1453 N N . ASP A 1 207 ? 13.22400 11.64200 36.96500 1.000 19.92000 241 ASP A N 1
ATOM 1454 C CA . ASP A 1 207 ? 13.56100 12.95200 37.50100 1.000 20.46000 241 ASP A CA 1
ATOM 1455 C C . ASP A 1 207 ? 13.89100 13.92300 36.37400 1.000 20.83000 241 ASP A C 1
ATOM 1456 O O . ASP A 1 207 ? 14.85700 14.68700 36.45300 1.000 20.31000 241 ASP A O 1
ATOM 1461 N N . LEU A 1 208 ? 13.08600 13.90500 35.30800 1.000 18.88000 242 LEU A N 1
ATOM 1462 C CA . LEU A 1 208 ? 13.25900 14.76600 34.14800 1.000 18.30000 242 LEU A CA 1
ATOM 1463 C C . LEU A 1 208 ? 12.57500 16.11500 34.31100 1.000 17.79000 242 LEU A C 1
ATOM 1464 O O . LEU A 1 208 ? 12.67700 16.96100 33.41800 1.000 20.51000 242 LEU A O 1
ATOM 1469 N N . GLY A 1 209 ? 11.86200 16.32800 35.41400 1.000 23.82000 243 GLY A N 1
ATOM 1470 C CA . GLY A 1 209 ? 10.97400 17.46300 35.53900 1.000 27.11000 243 GLY A CA 1
ATOM 1471 C C . GLY A 1 209 ? 9.52300 17.15600 35.23100 1.000 26.10000 243 GLY A C 1
ATOM 1472 O O . GLY A 1 209 ? 8.66700 18.03500 35.40300 1.000 27.83000 243 GLY A O 1
ATOM 1473 N N . LEU A 1 210 ? 9.22800 15.94400 34.77300 1.000 21.39000 244 LEU A N 1
ATOM 1474 C CA . LEU A 1 210 ? 7.86500 15.47600 34.55200 1.000 21.00000 244 LEU A CA 1
ATOM 1475 C C . LEU A 1 210 ? 7.47100 14.56300 35.70200 1.000 19.77000 244 LEU A C 1
ATOM 1476 O O . LEU A 1 210 ? 8.26300 13.72300 36.13600 1.000 19.00000 244 LEU A O 1
ATOM 1481 N N . LYS A 1 211 ? 6.24600 14.73300 36.19600 1.000 17.19000 245 LYS A N 1
ATOM 1482 C CA . LYS A 1 211 ? 5.70800 13.83600 37.20500 1.000 19.94000 245 LYS A CA 1
ATOM 1483 C C . LYS A 1 211 ? 5.87300 12.39100 36.75800 1.000 17.99000 245 LYS A C 1
ATOM 1484 O O . LYS A 1 211 ? 5.57700 12.05500 35.61100 1.000 19.03000 245 LYS A O 1
ATOM 1490 N N . TYR A 1 212 ? 6.33700 11.54200 37.67500 1.000 18.41000 246 TYR A N 1
ATOM 1491 C CA . TYR A 1 212 ? 6.59400 10.13000 37.41800 1.000 19.96000 246 TYR A CA 1
ATOM 1492 C C . TYR A 1 212 ? 5.78400 9.27300 38.37700 1.000 17.54000 246 TYR A C 1
ATOM 1493 O O . TYR A 1 212 ? 5.83500 9.47900 39.59700 1.000 19.04000 246 TYR A O 1
ATOM 1502 N N . VAL A 1 213 ? 5.04900 8.32100 37.80600 1.000 15.81000 247 VAL A N 1
ATOM 1503 C CA . VAL A 1 213 ? 4.23800 7.35000 38.59100 1.000 18.85000 247 VAL A CA 1
ATOM 1504 C C . VAL A 1 213 ? 4.72200 5.92900 38.28200 1.000 20.55000 247 VAL A C 1
ATOM 1505 O O . VAL A 1 213 ? 4.77600 5.57000 37.11200 1.000 19.02000 247 VAL A O 1
ATOM 1509 N N . GLY A 1 214 ? 5.05900 5.18800 39.33400 1.000 17.31000 248 GLY A N 1
ATOM 1510 C CA . GLY A 1 214 ? 5.48800 3.79200 39.19900 1.000 18.25000 248 GLY A CA 1
ATOM 1511 C C . GLY A 1 214 ? 6.73900 3.48500 40.00000 1.000 18.62000 248 GLY A C 1
ATOM 1512 O O . GLY A 1 214 ? 7.10600 4.28600 40.84900 1.000 21.39000 248 GLY A O 1
ATOM 1513 N N . PRO A 1 215 ? 7.40700 2.33300 39.75500 1.000 18.88000 249 PRO A N 1
ATOM 1514 C CA . PRO A 1 215 ? 6.99700 1.40900 38.69100 1.000 18.10000 249 PRO A CA 1
ATOM 1515 C C . PRO A 1 215 ? 5.73700 0.61000 39.06500 1.000 22.07000 249 PRO A C 1
ATOM 1516 O O . PRO A 1 215 ? 5.61300 0.20200 40.20500 1.000 21.76000 249 PRO A O 1
ATOM 1520 N N . VAL A 1 216 ? 4.84400 0.41900 38.08900 1.000 16.61000 250 VAL A N 1
ATOM 1521 C CA . VAL A 1 216 ? 3.58000 -0.29300 38.28400 1.000 14.76000 250 VAL A CA 1
ATOM 1522 C C . VAL A 1 216 ? 3.72600 -1.69600 37.73100 1.000 16.95000 250 VAL A C 1
ATOM 1523 O O . VAL A 1 216 ? 4.28100 -1.88800 36.64200 1.000 18.26000 250 VAL A O 1
ATOM 1527 N N . ASP A 1 217 ? 3.19500 -2.67400 38.45200 1.000 13.96000 251 ASP A N 1
ATOM 1528 C CA . ASP A 1 217 ? 3.12300 -4.03600 37.93700 1.000 14.30000 251 ASP A CA 1
ATOM 1529 C C . ASP A 1 217 ? 2.08100 -4.08100 36.83000 1.000 16.02000 251 ASP A C 1
ATOM 1530 O O . ASP A 1 217 ? 0.87600 -4.08500 37.08700 1.000 16.53000 251 ASP A O 1
ATOM 1535 N N . GLY A 1 218 ? 2.54900 -4.12800 35.58300 1.000 16.60000 252 GLY A N 1
ATOM 1536 C CA . GLY A 1 218 ? 1.66500 -4.09300 34.44000 1.000 14.64000 252 GLY A CA 1
ATOM 1537 C C . GLY A 1 218 ? 0.82200 -5.32700 34.22300 1.000 16.46000 252 GLY A C 1
ATOM 1538 O O . GLY A 1 218 ? 0.03600 -5.35100 33.27100 1.000 17.55000 252 GLY A O 1
ATOM 1539 N N . HIS A 1 219 ? 0.97100 -6.37000 35.04000 1.000 14.61000 253 HIS A N 1
ATOM 1540 C CA . HIS A 1 219 ? 0.04600 -7.49500 34.99400 1.000 17.33000 253 HIS A CA 1
ATOM 1541 C C . HIS A 1 219 ? -0.89900 -7.50500 36.18400 1.000 19.06000 253 HIS A C 1
ATOM 1542 O O . HIS A 1 219 ? -1.67200 -8.45200 36.34100 1.000 19.49000 253 HIS A O 1
ATOM 1549 N N . ASP A 1 220 ? -0.87700 -6.44500 36.99000 1.000 14.95000 254 ASP A N 1
ATOM 1550 C CA . ASP A 1 220 ? -1.89400 -6.17700 38.01400 1.000 13.61000 254 ASP A CA 1
ATOM 1551 C C . ASP A 1 220 ? -2.85700 -5.16400 37.40200 1.000 18.47000 254 ASP A C 1
ATOM 1552 O O . ASP A 1 220 ? -2.63200 -3.95500 37.45800 1.000 15.13000 254 ASP A O 1
ATOM 1557 N N . GLU A 1 221 ? -3.94900 -5.66900 36.80600 1.000 13.35000 255 GLU A N 1
ATOM 1558 C CA . GLU A 1 221 ? -4.82200 -4.80000 36.01600 1.000 16.05000 255 GLU A CA 1
ATOM 1559 C C . GLU A 1 221 ? -5.35800 -3.63400 36.84100 1.000 16.02000 255 GLU A C 1
ATOM 1560 O O . GLU A 1 221 ? -5.38900 -2.49500 36.36300 1.000 15.13000 255 GLU A O 1
ATOM 1566 N N A ARG A 1 222 ? -5.74200 -3.88400 38.08500 0.540 15.62000 256 ARG A N 1
ATOM 1567 N N B ARG A 1 222 ? -5.72200 -3.89000 38.09400 0.460 15.65000 256 ARG A N 1
ATOM 1568 C CA A ARG A 1 222 ? -6.30400 -2.78400 38.91600 0.540 16.44000 256 ARG A CA 1
ATOM 1569 C CA B ARG A 1 222 ? -6.30300 -2.79900 38.92200 0.460 16.45000 256 ARG A CA 1
ATOM 1570 C C A ARG A 1 222 ? -5.20800 -1.75800 39.25700 0.540 14.84000 256 ARG A C 1
ATOM 1571 C C B ARG A 1 222 ? -5.21200 -1.76600 39.25200 0.460 14.85000 256 ARG A C 1
ATOM 1572 O O A ARG A 1 222 ? -5.50800 -0.57200 39.27500 0.540 16.87000 256 ARG A O 1
ATOM 1573 O O B ARG A 1 222 ? -5.53000 -0.57400 39.28700 0.460 16.90000 256 ARG A O 1
ATOM 1588 N N . ALA A 1 223 ? -3.98900 -2.22300 39.54000 1.000 15.76000 257 ALA A N 1
ATOM 1589 C CA . ALA A 1 223 ? -2.91400 -1.26000 39.79500 1.000 16.70000 257 ALA A CA 1
ATOM 1590 C C . ALA A 1 223 ? -2.67200 -0.36500 38.58600 1.000 16.53000 257 ALA A C 1
ATOM 1591 O O . ALA A 1 223 ? -2.39600 0.83200 38.73700 1.000 18.28000 257 ALA A O 1
ATOM 1593 N N . VAL A 1 224 ? -2.75100 -0.92500 37.37700 1.000 14.98000 258 VAL A N 1
ATOM 1594 C CA . VAL A 1 224 ? -2.55700 -0.08100 36.19800 1.000 16.03000 258 VAL A CA 1
ATOM 1595 C C . VAL A 1 224 ? -3.64700 0.98100 36.12300 1.000 15.89000 258 VAL A C 1
ATOM 1596 O O . VAL A 1 224 ? -3.36400 2.16400 35.87300 1.000 15.16000 258 VAL A O 1
ATOM 1600 N N . GLU A 1 225 ? -4.90600 0.58500 36.37800 1.000 17.17000 259 GLU A N 1
ATOM 1601 C CA . GLU A 1 225 ? -6.00800 1.54800 36.38100 1.000 17.35000 259 GLU A CA 1
ATOM 1602 C C . GLU A 1 225 ? -5.80900 2.63000 37.43200 1.000 15.35000 259 GLU A C 1
ATOM 1603 O O . GLU A 1 225 ? -6.04700 3.81100 37.16100 1.000 16.89000 259 GLU A O 1
ATOM 1609 N N . VAL A 1 226 ? -5.38200 2.24900 38.64400 1.000 16.37000 260 VAL A N 1
ATOM 1610 C CA . VAL A 1 226 ? -5.16400 3.24800 39.68700 1.000 15.42000 260 VAL A CA 1
ATOM 1611 C C . VAL A 1 226 ? -4.13900 4.27800 39.22900 1.000 15.07000 260 VAL A C 1
ATOM 1612 O O . VAL A 1 226 ? -4.32900 5.48900 39.39100 1.000 18.08000 260 VAL A O 1
ATOM 1616 N N . ALA A 1 227 ? -3.03000 3.81000 38.64500 1.000 16.13000 261 ALA A N 1
ATOM 1617 C CA . ALA A 1 227 ? -1.99700 4.72400 38.16900 1.000 18.30000 261 ALA A CA 1
ATOM 1618 C C . ALA A 1 227 ? -2.50700 5.59500 37.02400 1.000 15.26000 261 ALA A C 1
ATOM 1619 O O . ALA A 1 227 ? -2.22800 6.80100 36.98000 1.000 17.67000 261 ALA A O 1
ATOM 1621 N N . LEU A 1 228 ? -3.23500 4.99700 36.07400 1.000 12.75000 262 LEU A N 1
ATOM 1622 C CA . LEU A 1 228 ? -3.78100 5.77500 34.96900 1.000 14.03000 262 LEU A CA 1
ATOM 1623 C C . LEU A 1 228 ? -4.76300 6.82600 35.47100 1.000 16.81000 262 LEU A C 1
ATOM 1624 O O . LEU A 1 228 ? -4.77400 7.96300 34.98000 1.000 17.04000 262 LEU A O 1
ATOM 1629 N N . ARG A 1 229 ? -5.58400 6.46600 36.45800 1.000 16.90000 263 ARG A N 1
ATOM 1630 C CA . ARG A 1 229 ? -6.53600 7.42700 36.98800 1.000 17.96000 263 ARG A CA 1
ATOM 1631 C C . ARG A 1 229 ? -5.81700 8.57700 37.68100 1.000 17.03000 263 ARG A C 1
ATOM 1632 O O . ARG A 1 229 ? -6.20600 9.74200 37.52300 1.000 21.21000 263 ARG A O 1
ATOM 1640 N N . SER A 1 230 ? -4.74200 8.27500 38.41300 1.000 16.60000 264 SER A N 1
ATOM 1641 C CA . SER A 1 230 ? -3.97000 9.33200 39.05900 1.000 19.57000 264 SER A CA 1
ATOM 1642 C C . SER A 1 230 ? -3.36600 10.25500 38.02100 1.000 21.66000 264 SER A C 1
ATOM 1643 O O . SER A 1 230 ? -3.33200 11.47900 38.19800 1.000 20.07000 264 SER A O 1
ATOM 1646 N N . ALA A 1 231 ? -2.86900 9.67800 36.93100 1.000 16.16000 265 ALA A N 1
ATOM 1647 C CA . ALA A 1 231 ? -2.27100 10.49900 35.88600 1.000 18.40000 265 ALA A CA 1
ATOM 1648 C C . ALA A 1 231 ? -3.30500 11.42600 35.27100 1.000 20.65000 265 ALA A C 1
ATOM 1649 O O . ALA A 1 231 ? -3.05200 12.62200 35.09900 1.000 21.61000 265 ALA A O 1
ATOM 1651 N N . ARG A 1 232 ? -4.48800 10.89500 34.98500 1.000 18.70000 266 ARG A N 1
ATOM 1652 C CA . ARG A 1 232 ? -5.54900 11.74300 34.38300 1.000 21.46000 266 ARG A CA 1
ATOM 1653 C C . ARG A 1 232 ? -5.91100 12.87200 35.35700 1.000 22.79000 266 ARG A C 1
ATOM 1654 O O . ARG A 1 232 ? -6.06000 14.00700 34.90200 1.000 27.41000 266 ARG A O 1
ATOM 1662 N N . ARG A 1 233 ? -6.01800 12.55400 36.64600 1.000 22.43000 267 ARG A N 1
ATOM 1663 C CA . ARG A 1 233 ? -6.42500 13.56600 37.65900 1.000 24.07000 267 ARG A CA 1
ATOM 1664 C C . ARG A 1 233 ? -5.39000 14.69900 37.72700 1.000 30.20000 267 ARG A C 1
ATOM 1665 O O . ARG A 1 233 ? -5.79500 15.85100 37.93600 1.000 24.39000 267 ARG A O 1
ATOM 1673 N N . PHE A 1 234 ? -4.10300 14.36800 37.57100 1.000 24.93000 268 PHE A N 1
ATOM 1674 C CA . PHE A 1 234 ? -3.05300 15.37800 37.68500 1.000 20.34000 268 PHE A CA 1
ATOM 1675 C C . PHE A 1 234 ? -3.25800 16.53700 36.70900 1.000 18.55000 268 PHE A C 1
ATOM 1676 O O . PHE A 1 234 ? -2.93400 17.68500 37.02900 1.000 25.00000 268 PHE A O 1
ATOM 1684 N N . GLY A 1 235 ? -3.76500 16.26300 35.51100 1.000 21.91000 269 GLY A N 1
ATOM 1685 C CA . GLY A 1 235 ? -4.16700 17.33900 34.61700 1.000 24.70000 269 GLY A CA 1
ATOM 1686 C C . GLY A 1 235 ? -3.04500 18.01600 33.87000 1.000 32.18000 269 GLY A C 1
ATOM 1687 O O . GLY A 1 235 ? -3.25500 19.09600 33.30700 1.000 31.92000 269 GLY A O 1
ATOM 1688 N N . ALA A 1 236 ? -1.86500 17.42900 33.86200 1.000 21.20000 270 ALA A N 1
ATOM 1689 C CA . ALA A 1 236 ? -0.71300 17.95100 33.14700 1.000 19.03000 270 ALA A CA 1
ATOM 1690 C C . ALA A 1 236 ? 0.09200 16.74000 32.70300 1.000 16.26000 270 ALA A C 1
ATOM 1691 O O . ALA A 1 236 ? -0.28100 15.60800 33.03100 1.000 18.48000 270 ALA A O 1
ATOM 1693 N N . PRO A 1 237 ? 1.18400 16.92800 31.93600 1.000 19.31000 271 PRO A N 1
ATOM 1694 C CA . PRO A 1 237 ? 2.01700 15.81600 31.52000 1.000 20.14000 271 PRO A CA 1
ATOM 1695 C C . PRO A 1 237 ? 2.44400 14.92800 32.69700 1.000 17.64000 271 PRO A C 1
ATOM 1696 O O . PRO A 1 237 ? 2.83000 15.44200 33.71900 1.000 17.61000 271 PRO A O 1
ATOM 1700 N N . VAL A 1 238 ? 2.38000 13.61700 32.47900 1.000 19.08000 272 VAL A N 1
ATOM 1701 C CA . VAL A 1 238 ? 2.75000 12.65300 33.53900 1.000 14.61000 272 VAL A CA 1
ATOM 1702 C C . VAL A 1 238 ? 3.26700 11.37700 32.87700 1.000 17.85000 272 VAL A C 1
ATOM 1703 O O . VAL A 1 238 ? 2.70000 10.97000 31.86000 1.000 15.57000 272 VAL A O 1
ATOM 1707 N N . ILE A 1 239 ? 4.30700 10.80100 33.46700 1.000 16.13000 273 ILE A N 1
ATOM 1708 C CA . ILE A 1 239 ? 4.83800 9.50900 32.97500 1.000 15.05000 273 ILE A CA 1
ATOM 1709 C C . ILE A 1 239 ? 4.30000 8.41100 33.88400 1.000 17.55000 273 ILE A C 1
ATOM 1710 O O . ILE A 1 239 ? 4.42400 8.54700 35.10000 1.000 19.79000 273 ILE A O 1
ATOM 1715 N N . VAL A 1 240 ? 3.66200 7.41800 33.29200 1.000 15.60000 274 VAL A N 1
ATOM 1716 C CA . VAL A 1 240 ? 3.22800 6.23700 34.03600 1.000 15.62000 274 VAL A CA 1
ATOM 1717 C C . VAL A 1 240 ? 4.10000 5.07800 33.58300 1.000 14.88000 274 VAL A C 1
ATOM 1718 O O . VAL A 1 240 ? 4.00000 4.62900 32.43400 1.000 15.32000 274 VAL A O 1
ATOM 1722 N N . HIS A 1 241 ? 4.95400 4.59600 34.48200 1.000 15.92000 275 HIS A N 1
ATOM 1723 C CA . HIS A 1 241 ? 5.93200 3.55900 34.16800 1.000 14.31000 275 HIS A CA 1
ATOM 1724 C C . HIS A 1 241 ? 5.35500 2.20100 34.55200 1.000 15.69000 275 HIS A C 1
ATOM 1725 O O . HIS A 1 241 ? 5.23800 1.88200 35.74000 1.000 17.40000 275 HIS A O 1
ATOM 1732 N N . VAL A 1 242 ? 5.01100 1.39800 33.55000 1.000 17.26000 276 VAL A N 1
ATOM 1733 C CA . VAL A 1 242 ? 4.38800 0.09200 33.74300 1.000 18.60000 276 VAL A CA 1
ATOM 1734 C C . VAL A 1 242 ? 5.39600 -0.97500 33.33900 1.000 17.28000 276 VAL A C 1
ATOM 1735 O O . VAL A 1 242 ? 6.00300 -0.87800 32.26700 1.000 23.93000 276 VAL A O 1
ATOM 1739 N N . VAL A 1 243 ? 5.58300 -1.98900 34.18500 1.000 13.99000 277 VAL A N 1
ATOM 1740 C CA . VAL A 1 243 ? 6.51700 -3.08200 33.89800 1.000 16.41000 277 VAL A CA 1
ATOM 1741 C C . VAL A 1 243 ? 5.73100 -4.29700 33.43000 1.000 17.90000 277 VAL A C 1
ATOM 1742 O O . VAL A 1 243 ? 4.83200 -4.76600 34.13700 1.000 17.44000 277 VAL A O 1
ATOM 1746 N N . THR A 1 244 ? 6.05400 -4.81200 32.23800 1.000 15.94000 278 THR A N 1
ATOM 1747 C CA . THR A 1 244 ? 5.36800 -5.98400 31.70300 1.000 16.90000 278 THR A CA 1
ATOM 1748 C C . THR A 1 244 ? 6.38900 -7.05400 31.34200 1.000 15.94000 278 THR A C 1
ATOM 1749 O O . THR A 1 244 ? 7.59600 -6.80500 31.28500 1.000 17.58000 278 THR A O 1
ATOM 1753 N N . ARG A 1 245 ? 5.88500 -8.26400 31.10000 1.000 16.41000 279 ARG A N 1
ATOM 1754 C CA . ARG A 1 245 ? 6.70800 -9.39500 30.68500 1.000 19.23000 279 ARG A CA 1
ATOM 1755 C C . ARG A 1 245 ? 6.34900 -9.76200 29.25000 1.000 19.57000 279 ARG A C 1
ATOM 1756 O O . ARG A 1 245 ? 5.20400 -10.13700 28.97200 1.000 19.47000 279 ARG A O 1
ATOM 1764 N N . LYS A 1 246 ? 7.31800 -9.66300 28.34500 1.000 22.52000 280 LYS A N 1
ATOM 1765 C CA . LYS A 1 246 ? 7.07000 -10.10800 26.97900 1.000 20.15000 280 LYS A CA 1
ATOM 1766 C C . LYS A 1 246 ? 6.72200 -11.59300 26.97500 1.000 22.45000 280 LYS A C 1
ATOM 1767 O O . LYS A 1 246 ? 7.38900 -12.39900 27.63300 1.000 20.66000 280 LYS A O 1
ATOM 1773 N N . GLY A 1 247 ? 5.65900 -11.94400 26.24800 1.000 18.49000 281 GLY A N 1
ATOM 1774 C CA . GLY A 1 247 ? 5.19400 -13.31600 26.18200 1.000 20.04000 281 GLY A CA 1
ATOM 1775 C C . GLY A 1 247 ? 4.45000 -13.80800 27.40200 1.000 21.87000 281 GLY A C 1
ATOM 1776 O O . GLY A 1 247 ? 4.21500 -15.01900 27.51100 1.000 25.64000 281 GLY A O 1
ATOM 1777 N N . MET A 1 248 ? 4.05200 -12.90700 28.30600 1.000 19.52000 282 MET A N 1
ATOM 1778 C CA . MET A 1 248 ? 3.44100 -13.28800 29.57800 1.000 22.58000 282 MET A CA 1
ATOM 1779 C C . MET A 1 248 ? 2.37400 -14.34500 29.33000 1.000 24.24000 282 MET A C 1
ATOM 1780 O O . MET A 1 248 ? 1.45000 -14.11500 28.55000 1.000 20.47000 282 MET A O 1
ATOM 1785 N N . GLY A 1 249 ? 2.50200 -15.52200 29.93800 1.000 25.04000 283 GLY A N 1
ATOM 1786 C CA . GLY A 1 249 ? 1.44500 -16.54200 29.80300 1.000 29.96000 283 GLY A CA 1
ATOM 1787 C C . GLY A 1 249 ? 1.74600 -17.63400 28.79000 1.000 34.17000 283 GLY A C 1
ATOM 1788 O O . GLY A 1 249 ? 0.98900 -18.61000 28.76400 1.000 35.74000 283 GLY A O 1
ATOM 1789 N N . TYR A 1 250 ? 2.80200 -17.49100 27.99700 1.000 29.31000 284 TYR A N 1
ATOM 1790 C CA . TYR A 1 250 ? 3.17400 -18.47500 26.98000 1.000 32.83000 284 TYR A CA 1
ATOM 1791 C C . TYR A 1 250 ? 4.67300 -18.73800 27.07700 1.000 39.17000 284 TYR A C 1
ATOM 1792 O O . TYR A 1 250 ? 5.47500 -17.97300 26.51100 1.000 38.51000 284 TYR A O 1
ATOM 1801 N N . PRO A 1 251 ? 5.08600 -19.79900 27.77500 1.000 42.72000 285 PRO A N 1
ATOM 1802 C CA . PRO A 1 251 ? 6.51900 -20.05200 28.00400 1.000 49.20000 285 PRO A CA 1
ATOM 1803 C C . PRO A 1 251 ? 7.32800 -19.96000 26.72300 1.000 49.58000 285 PRO A C 1
ATOM 1804 O O . PRO A 1 251 ? 8.39800 -19.33100 26.70500 1.000 50.31000 285 PRO A O 1
ATOM 1808 N N . PRO A 1 252 ? 6.87200 -20.57000 25.60400 1.000 44.76000 286 PRO A N 1
ATOM 1809 C CA . PRO A 1 252 ? 7.65600 -20.55400 24.37700 1.000 50.21000 286 PRO A CA 1
ATOM 1810 C C . PRO A 1 252 ? 8.06800 -19.10600 24.08100 1.000 47.30000 286 PRO A C 1
ATOM 1811 O O . PRO A 1 252 ? 9.18100 -18.89800 23.68400 1.000 55.70000 286 PRO A O 1
ATOM 1815 N N . ALA A 1 253 ? 7.16600 -18.15000 24.30700 1.000 48.13000 287 ALA A N 1
ATOM 1816 C CA . ALA A 1 253 ? 7.48200 -16.71700 24.09900 1.000 49.90000 287 ALA A CA 1
ATOM 1817 C C . ALA A 1 253 ? 8.07600 -16.09700 25.37500 1.000 48.99000 287 ALA A C 1
ATOM 1818 O O . ALA A 1 253 ? 8.77800 -15.08900 25.24400 1.000 45.83000 287 ALA A O 1
ATOM 1820 N N . GLU A 1 254 ? 7.79900 -16.67800 26.55000 1.000 51.01000 288 GLU A N 1
ATOM 1821 C CA . GLU A 1 254 ? 8.25900 -16.10300 27.84300 1.000 47.31000 288 GLU A CA 1
ATOM 1822 C C . GLU A 1 254 ? 8.96600 -17.16800 28.67900 1.000 61.13000 288 GLU A C 1
ATOM 1823 O O . GLU A 1 254 ? 9.37500 -16.82100 29.80000 1.000 68.21000 288 GLU A O 1
ATOM 1829 N N . GLY A 1 279 ? 15.16000 -22.69700 5.31900 1.000 62.27000 313 GLY A N 1
ATOM 1830 C CA . GLY A 1 279 ? 15.80000 -22.38800 4.02000 1.000 53.40000 313 GLY A CA 1
ATOM 1831 C C . GLY A 1 279 ? 16.95400 -21.41500 4.17900 1.000 52.28000 313 GLY A C 1
ATOM 1832 O O . GLY A 1 279 ? 16.78000 -20.45100 4.93000 1.000 51.84000 313 GLY A O 1
ATOM 1833 N N . PRO A 1 280 ? 18.12800 -21.62100 3.54400 1.000 51.29000 314 PRO A N 1
ATOM 1834 C CA . PRO A 1 280 ? 19.28200 -20.73400 3.73500 1.000 45.64000 314 PRO A CA 1
ATOM 1835 C C . PRO A 1 280 ? 18.97500 -19.29400 3.30500 1.000 38.59000 314 PRO A C 1
ATOM 1836 O O . PRO A 1 280 ? 18.62700 -19.09500 2.16500 1.000 32.95000 314 PRO A O 1
ATOM 1840 N N . GLY A 1 281 ? 19.16900 -18.33200 4.21000 1.000 34.11000 315 GLY A N 1
ATOM 1841 C CA . GLY A 1 281 ? 18.79400 -16.94100 3.90200 1.000 31.58000 315 GLY A CA 1
ATOM 1842 C C . GLY A 1 281 ? 19.97100 -16.03800 3.59600 1.000 22.31000 315 GLY A C 1
ATOM 1843 O O . GLY A 1 281 ? 21.10500 -16.41400 3.89800 1.000 22.80000 315 GLY A O 1
ATOM 1844 N N . TRP A 1 282 ? 19.68700 -14.87900 3.00900 1.000 19.25000 316 TRP A N 1
ATOM 1845 C CA . TRP A 1 282 ? 20.74600 -13.87800 2.74500 1.000 18.79000 316 TRP A CA 1
ATOM 1846 C C . TRP A 1 282 ? 21.40400 -13.48600 4.07000 1.000 18.76000 316 TRP A C 1
ATOM 1847 O O . TRP A 1 282 ? 22.62100 -13.33500 4.10900 1.000 17.83000 316 TRP A O 1
ATOM 1858 N N . THR A 1 283 ? 20.59100 -13.33200 5.11200 1.000 19.23000 317 THR A N 1
ATOM 1859 C CA . THR A 1 283 ? 21.13400 -12.82800 6.40300 1.000 15.73000 317 THR A CA 1
ATOM 1860 C C . THR A 1 283 ? 22.25600 -13.74700 6.89700 1.000 17.32000 317 THR A C 1
ATOM 1861 O O . THR A 1 283 ? 23.30000 -13.24500 7.29400 1.000 18.04000 317 THR A O 1
ATOM 1865 N N . ALA A 1 284 ? 22.01200 -15.05300 6.87100 1.000 21.12000 318 ALA A N 1
ATOM 1866 C CA . ALA A 1 284 ? 23.01600 -16.02200 7.35000 1.000 19.96000 318 ALA A CA 1
ATOM 1867 C C . ALA A 1 284 ? 24.28700 -15.96200 6.48600 1.000 17.61000 318 ALA A C 1
ATOM 1868 O O . ALA A 1 284 ? 25.37600 -16.13500 7.03300 1.000 19.72000 318 ALA A O 1
ATOM 1870 N N . THR A 1 285 ? 24.13200 -15.74000 5.18000 1.000 19.93000 319 THR A N 1
ATOM 1871 C CA . THR A 1 285 ? 25.31100 -15.61300 4.28200 1.000 19.44000 319 THR A CA 1
ATOM 1872 C C . THR A 1 285 ? 26.11200 -14.37700 4.69800 1.000 17.90000 319 THR A C 1
ATOM 1873 O O . THR A 1 285 ? 27.33200 -14.45600 4.75200 1.000 19.81000 319 THR A O 1
ATOM 1877 N N . PHE A 1 286 ? 25.40500 -13.28600 4.98600 1.000 17.94000 320 PHE A N 1
ATOM 1878 C CA . PHE A 1 286 ? 26.07700 -12.04800 5.43800 1.000 18.68000 320 PHE A CA 1
ATOM 1879 C C . PHE A 1 286 ? 26.79600 -12.31200 6.76400 1.000 17.07000 320 PHE A C 1
ATOM 1880 O O . PHE A 1 286 ? 27.95300 -11.94900 6.90800 1.000 19.28000 320 PHE A O 1
ATOM 1888 N N . SER A 1 287 ? 26.07500 -12.92300 7.70100 1.000 17.81000 321 SER A N 1
ATOM 1889 C CA . SER A 1 287 ? 26.65200 -13.18400 9.04300 1.000 18.18000 321 SER A CA 1
ATOM 1890 C C . SER A 1 287 ? 27.95400 -13.97200 8.90000 1.000 17.61000 321 SER A C 1
ATOM 1891 O O . SER A 1 287 ? 28.95400 -13.58300 9.50300 1.000 22.92000 321 SER A O 1
ATOM 1894 N N . ASP A 1 288 ? 27.91900 -15.04500 8.11600 1.000 17.42000 322 ASP A N 1
ATOM 1895 C CA . ASP A 1 288 ? 29.11900 -15.90900 7.99500 1.000 20.67000 322 ASP A CA 1
ATOM 1896 C C . ASP A 1 288 ? 30.25700 -15.14300 7.30400 1.000 21.50000 322 ASP A C 1
ATOM 1897 O O . ASP A 1 288 ? 31.40400 -15.29000 7.71300 1.000 22.27000 322 ASP A O 1
ATOM 1902 N N . ALA A 1 289 ? 29.93100 -14.38200 6.27100 1.000 19.04000 323 ALA A N 1
ATOM 1903 C CA . ALA A 1 289 ? 30.97600 -13.66600 5.51300 1.000 17.78000 323 ALA A CA 1
ATOM 1904 C C . ALA A 1 289 ? 31.62100 -12.59500 6.39800 1.000 18.63000 323 ALA A C 1
ATOM 1905 O O . ALA A 1 289 ? 32.83800 -12.42600 6.34400 1.000 18.81000 323 ALA A O 1
ATOM 1907 N N . LEU A 1 290 ? 30.80000 -11.90000 7.17800 1.000 17.20000 324 LEU A N 1
ATOM 1908 C CA . LEU A 1 290 ? 31.33700 -10.80600 8.02400 1.000 15.85000 324 LEU A CA 1
ATOM 1909 C C . LEU A 1 290 ? 32.29900 -11.40500 9.05000 1.000 18.58000 324 LEU A C 1
ATOM 1910 O O . LEU A 1 290 ? 33.39100 -10.87400 9.22900 1.000 21.07000 324 LEU A O 1
ATOM 1915 N N . ILE A 1 291 ? 31.87500 -12.48500 9.69000 1.000 19.73000 325 ILE A N 1
ATOM 1916 C CA . ILE A 1 291 ? 32.75200 -13.14400 10.69900 1.000 19.34000 325 ILE A CA 1
ATOM 1917 C C . ILE A 1 291 ? 34.07100 -13.52600 10.01900 1.000 24.91000 325 ILE A C 1
ATOM 1918 O O . ILE A 1 291 ? 35.12300 -13.27000 10.59300 1.000 22.01000 325 ILE A O 1
ATOM 1923 N N . GLY A 1 292 ? 33.98500 -14.12700 8.83300 1.000 22.93000 326 GLY A N 1
ATOM 1924 C CA . GLY A 1 292 ? 35.20000 -14.57000 8.12800 1.000 20.54000 326 GLY A CA 1
ATOM 1925 C C . GLY A 1 292 ? 36.16800 -13.42700 7.88800 1.000 20.85000 326 GLY A C 1
ATOM 1926 O O . GLY A 1 292 ? 37.35800 -13.59000 8.13900 1.000 25.01000 326 GLY A O 1
ATOM 1927 N N . TYR A 1 293 ? 35.64800 -12.30000 7.42500 1.000 19.48000 327 TYR A N 1
ATOM 1928 C CA . TYR A 1 293 ? 36.51100 -11.12600 7.14500 1.000 22.30000 327 TYR A CA 1
ATOM 1929 C C . TYR A 1 293 ? 37.05800 -10.54000 8.45600 1.000 22.60000 327 TYR A C 1
ATOM 1930 O O . TYR A 1 293 ? 38.22800 -10.15900 8.48000 1.000 22.09000 327 TYR A O 1
ATOM 1939 N N . ALA A 1 294 ? 36.22900 -10.48100 9.49800 1.000 19.80000 328 ALA A N 1
ATOM 1940 C CA . ALA A 1 294 ? 36.63200 -9.85400 10.78000 1.000 19.89000 328 ALA A CA 1
ATOM 1941 C C . ALA A 1 294 ? 37.65800 -10.71300 11.53200 1.000 23.14000 328 ALA A C 1
ATOM 1942 O O . ALA A 1 294 ? 38.38300 -10.17000 12.35800 1.000 26.28000 328 ALA A O 1
ATOM 1944 N N . GLN A 1 295 ? 37.69000 -12.01300 11.25900 1.000 25.85000 329 GLN A N 1
ATOM 1945 C CA . GLN A 1 295 ? 38.69900 -12.88900 11.90200 1.000 27.67000 329 GLN A CA 1
ATOM 1946 C C . GLN A 1 295 ? 40.09000 -12.42200 11.47800 1.000 35.47000 329 GLN A C 1
ATOM 1947 O O . GLN A 1 295 ? 41.01000 -12.48800 12.30000 1.000 38.78000 329 GLN A O 1
ATOM 1953 N N . LYS A 1 296 ? 40.21900 -11.95600 10.24100 1.000 29.93000 330 LYS A N 1
ATOM 1954 C CA . LYS A 1 296 ? 41.52800 -11.49700 9.72400 1.000 33.64000 330 LYS A CA 1
ATOM 1955 C C . LYS A 1 296 ? 41.70300 -9.98900 9.95900 1.000 37.57000 330 LYS A C 1
ATOM 1956 O O . LYS A 1 296 ? 42.84800 -9.54000 10.07600 1.000 41.42000 330 LYS A O 1
ATOM 1962 N N . ARG A 1 297 ? 40.60600 -9.24500 10.03200 1.000 28.44000 331 ARG A N 1
ATOM 1963 C CA . ARG A 1 297 ? 40.70700 -7.76600 10.14800 1.000 27.90000 331 ARG A CA 1
ATOM 1964 C C . ARG A 1 297 ? 40.12500 -7.30100 11.48100 1.000 27.41000 331 ARG A C 1
ATOM 1965 O O . ARG A 1 297 ? 38.89500 -7.24100 11.60900 1.000 28.26000 331 ARG A O 1
ATOM 1973 N N . ARG A 1 298 ? 41.00200 -6.95600 12.41700 1.000 25.00000 332 ARG A N 1
ATOM 1974 C CA . ARG A 1 298 ? 40.55800 -6.55400 13.77300 1.000 27.09000 332 ARG A CA 1
ATOM 1975 C C . ARG A 1 298 ? 39.94900 -5.14600 13.76100 1.000 26.76000 332 ARG A C 1
ATOM 1976 O O . ARG A 1 298 ? 39.41500 -4.74300 14.79100 1.000 25.28000 332 ARG A O 1
ATOM 1984 N N . ASP A 1 299 ? 40.04200 -4.44800 12.63500 1.000 20.84000 333 ASP A N 1
ATOM 1985 C CA . ASP A 1 299 ? 39.50900 -3.06300 12.54900 1.000 20.17000 333 ASP A CA 1
ATOM 1986 C C . ASP A 1 299 ? 38.00200 -3.08700 12.25700 1.000 17.98000 333 ASP A C 1
ATOM 1987 O O . ASP A 1 299 ? 37.37900 -2.03400 12.28300 1.000 19.40000 333 ASP A O 1
ATOM 1992 N N . ILE A 1 300 ? 37.45900 -4.26900 11.99300 1.000 16.29000 334 ILE A N 1
ATOM 1993 C CA . ILE A 1 300 ? 36.01400 -4.35000 11.64800 1.000 17.55000 334 ILE A CA 1
ATOM 1994 C C . ILE A 1 300 ? 35.18100 -4.39700 12.93200 1.000 18.13000 334 ILE A C 1
ATOM 1995 O O . ILE A 1 300 ? 35.47400 -5.23200 13.78700 1.000 21.74000 334 ILE A O 1
ATOM 2000 N N . VAL A 1 301 ? 34.21500 -3.49200 13.05200 1.000 16.95000 335 VAL A N 1
ATOM 2001 C CA . VAL A 1 301 ? 33.26900 -3.49800 14.19800 1.000 16.14000 335 VAL A CA 1
ATOM 2002 C C . VAL A 1 301 ? 31.85800 -3.52500 13.60700 1.000 16.16000 335 VAL A C 1
ATOM 2003 O O . VAL A 1 301 ? 31.69900 -3.13300 12.45600 1.000 20.25000 335 VAL A O 1
ATOM 2007 N N . ALA A 1 302 ? 30.89300 -3.98000 14.39100 1.000 14.88000 336 ALA A N 1
ATOM 2008 C CA . ALA A 1 302 ? 29.51600 -4.10800 13.88900 1.000 15.54000 336 ALA A CA 1
ATOM 2009 C C . ALA A 1 302 ? 28.56300 -3.31300 14.78500 1.000 17.27000 336 ALA A C 1
ATOM 2010 O O . ALA A 1 302 ? 28.76000 -3.31500 16.00100 1.000 16.61000 336 ALA A O 1
ATOM 2012 N N . ILE A 1 303 ? 27.57400 -2.67800 14.16400 1.000 14.95000 337 ILE A N 1
ATOM 2013 C CA . ILE A 1 303 ? 26.59500 -1.86000 14.91800 1.000 14.26000 337 ILE A CA 1
ATOM 2014 C C . ILE A 1 303 ? 25.18400 -2.25400 14.48300 1.000 16.18000 337 ILE A C 1
ATOM 2015 O O . ILE A 1 303 ? 24.96900 -2.39500 13.28500 1.000 14.86000 337 ILE A O 1
ATOM 2020 N N . THR A 1 304 ? 24.29300 -2.45400 15.45200 1.000 14.08000 338 THR A N 1
ATOM 2021 C CA . THR A 1 304 ? 22.86900 -2.68900 15.12500 1.000 11.76000 338 THR A CA 1
ATOM 2022 C C . THR A 1 304 ? 22.01100 -1.71700 15.92700 1.000 15.41000 338 THR A C 1
ATOM 2023 O O . THR A 1 304 ? 22.43500 -1.32000 17.01200 1.000 15.99000 338 THR A O 1
ATOM 2027 N N . ALA A 1 305 ? 20.88100 -1.31400 15.35900 1.000 15.00000 339 ALA A N 1
ATOM 2028 C CA . ALA A 1 305 ? 19.92300 -0.49100 16.11900 1.000 16.43000 339 ALA A CA 1
ATOM 2029 C C . ALA A 1 305 ? 18.86900 -1.43300 16.70500 1.000 15.76000 339 ALA A C 1
ATOM 2030 O O . ALA A 1 305 ? 17.80200 -1.55000 16.10200 1.000 15.48000 339 ALA A O 1
ATOM 2032 N N . ALA A 1 306 ? 19.23200 -2.14100 17.77300 1.000 14.43000 340 ALA A N 1
ATOM 2033 C CA . ALA A 1 306 ? 18.27100 -2.98800 18.52100 1.000 16.35000 340 ALA A CA 1
ATOM 2034 C C . ALA A 1 306 ? 17.87000 -4.26900 17.78900 1.000 15.89000 340 ALA A C 1
ATOM 2035 O O . ALA A 1 306 ? 16.87600 -4.86000 18.18900 1.000 17.62000 340 ALA A O 1
ATOM 2037 N N . MET A 1 307 ? 18.64800 -4.70000 16.80800 1.000 14.69000 341 MET A N 1
ATOM 2038 C CA . MET A 1 307 ? 18.19400 -5.89800 16.05600 1.000 16.11000 341 MET A CA 1
ATOM 2039 C C . MET A 1 307 ? 19.38200 -6.83000 15.75600 1.000 15.83000 341 MET A C 1
ATOM 2040 O O . MET A 1 307 ? 19.55200 -7.22400 14.62000 1.000 15.02000 341 MET A O 1
ATOM 2045 N N . PRO A 1 308 ? 20.17900 -7.21000 16.77200 1.000 15.26000 342 PRO A N 1
ATOM 2046 C CA . PRO A 1 308 ? 21.32800 -8.08100 16.55400 1.000 15.81000 342 PRO A CA 1
ATOM 2047 C C . PRO A 1 308 ? 20.94500 -9.43500 15.92500 1.000 17.11000 342 PRO A C 1
ATOM 2048 O O . PRO A 1 308 ? 21.62900 -9.90400 15.07400 1.000 16.54000 342 PRO A O 1
ATOM 2052 N N . GLY A 1 309 ? 19.82900 -9.99800 16.37500 1.000 18.57000 343 GLY A N 1
ATOM 2053 C CA . GLY A 1 309 ? 19.41600 -11.30600 15.84300 1.000 20.66000 343 GLY A CA 1
ATOM 2054 C C . GLY A 1 309 ? 18.95100 -11.20500 14.40000 1.000 17.05000 343 GLY A C 1
ATOM 2055 O O . GLY A 1 309 ? 19.50100 -11.90400 13.54600 1.000 19.41000 343 GLY A O 1
ATOM 2056 N N . PRO A 1 310 ? 17.92300 -10.39000 14.11700 1.000 18.25000 344 PRO A N 1
ATOM 2057 C CA . PRO A 1 310 ? 17.41300 -10.22100 12.75500 1.000 16.25000 344 PRO A CA 1
ATOM 2058 C C . PRO A 1 310 ? 18.46500 -9.79600 11.71400 1.000 18.62000 344 PRO A C 1
ATOM 2059 O O . PRO A 1 310 ? 18.29900 -10.14900 10.57600 1.000 17.90000 344 PRO A O 1
ATOM 2063 N N . THR A 1 311 ? 19.48900 -9.04600 12.13300 1.000 16.10000 345 THR A N 1
ATOM 2064 C CA . THR A 1 311 ? 20.52400 -8.55300 11.18900 1.000 15.44000 345 THR A CA 1
ATOM 2065 C C . THR A 1 311 ? 21.65400 -9.57400 11.02100 1.000 16.67000 345 THR A C 1
ATOM 2066 O O . THR A 1 311 ? 22.51000 -9.34700 10.17000 1.000 18.38000 345 THR A O 1
ATOM 2070 N N . GLY A 1 312 ? 21.64400 -10.62700 11.83200 1.000 17.61000 346 GLY A N 1
ATOM 2071 C CA . GLY A 1 312 ? 22.69400 -11.65600 11.75400 1.000 18.44000 346 GLY A CA 1
ATOM 2072 C C . GLY A 1 312 ? 23.95700 -11.28600 12.51700 1.000 21.25000 346 GLY A C 1
ATOM 2073 O O . GLY A 1 312 ? 24.98700 -11.91700 12.27500 1.000 23.62000 346 GLY A O 1
ATOM 2074 N N . LEU A 1 313 ? 23.86900 -10.31300 13.42000 1.000 18.43000 347 LEU A N 1
ATOM 2075 C CA . LEU A 1 313 ? 25.09600 -9.85400 14.11900 1.000 16.04000 347 LEU A CA 1
ATOM 2076 C C . LEU A 1 313 ? 25.29200 -10.58300 15.46200 1.000 20.40000 347 LEU A C 1
ATOM 2077 O O . LEU A 1 313 ? 26.37400 -10.47600 16.02800 1.000 18.92000 347 LEU A O 1
ATOM 2082 N N . THR A 1 314 ? 24.27200 -11.29600 15.93400 1.000 21.39000 348 THR A N 1
ATOM 2083 C CA . THR A 1 314 ? 24.38300 -12.01300 17.23300 1.000 24.32000 348 THR A CA 1
ATOM 2084 C C . THR A 1 314 ? 25.60700 -12.93800 17.19700 1.000 21.71000 348 THR A C 1
ATOM 2085 O O . THR A 1 314 ? 26.38600 -12.93100 18.14600 1.000 21.04000 348 THR A O 1
ATOM 2089 N N . ALA A 1 315 ? 25.76000 -13.69500 16.11200 1.000 20.89000 349 ALA A N 1
ATOM 2090 C CA . ALA A 1 315 ? 26.90400 -14.62400 15.98300 1.000 24.25000 349 ALA A CA 1
ATOM 2091 C C . ALA A 1 315 ? 28.23200 -13.85900 15.91900 1.000 22.42000 349 ALA A C 1
ATOM 2092 O O . ALA A 1 315 ? 29.22700 -14.34500 16.45100 1.000 21.88000 349 ALA A O 1
ATOM 2094 N N . PHE A 1 316 ? 28.22200 -12.69400 15.27600 1.000 21.23000 350 PHE A N 1
ATOM 2095 C CA . PHE A 1 316 ? 29.45100 -11.87000 15.19700 1.000 18.93000 350 PHE A CA 1
ATOM 2096 C C . PHE A 1 316 ? 29.88300 -11.48300 16.61300 1.000 19.48000 350 PHE A C 1
ATOM 2097 O O . PHE A 1 316 ? 31.06200 -11.56600 16.92500 1.000 21.91000 350 PHE A O 1
ATOM 2105 N N . GLY A 1 317 ? 28.91800 -11.05700 17.42500 1.000 18.38000 351 GLY A N 1
ATOM 2106 C CA . GLY A 1 317 ? 29.23400 -10.63100 18.79900 1.000 21.51000 351 GLY A CA 1
ATOM 2107 C C . GLY A 1 317 ? 29.66600 -11.79300 19.66900 1.000 20.06000 351 GLY A C 1
ATOM 2108 O O . GLY A 1 317 ? 30.46700 -11.58800 20.58100 1.000 23.77000 351 GLY A O 1
ATOM 2109 N N . GLN A 1 318 ? 29.14000 -12.97500 19.38100 1.000 20.78000 352 GLN A N 1
ATOM 2110 C CA . GLN A 1 318 ? 29.57300 -14.17400 20.14000 1.000 23.95000 352 GLN A CA 1
ATOM 2111 C C . GLN A 1 318 ? 31.06100 -14.43100 19.87400 1.000 23.22000 352 GLN A C 1
ATOM 2112 O O . GLN A 1 318 ? 31.76300 -14.79100 20.81600 1.000 27.20000 352 GLN A O 1
ATOM 2118 N N . ARG A 1 319 ? 31.50600 -14.22500 18.63900 1.000 21.07000 353 ARG A N 1
ATOM 2119 C CA . ARG A 1 319 ? 32.93400 -14.42900 18.29700 1.000 23.54000 353 ARG A CA 1
ATOM 2120 C C . ARG A 1 319 ? 33.76500 -13.22400 18.73500 1.000 25.63000 353 ARG A C 1
ATOM 2121 O O . ARG A 1 319 ? 34.89100 -13.43200 19.19500 1.000 25.10000 353 ARG A O 1
ATOM 2129 N N . PHE A 1 320 ? 33.21700 -12.01700 18.59300 1.000 21.97000 354 PHE A N 1
ATOM 2130 C CA . PHE A 1 320 ? 33.97300 -10.77400 18.89200 1.000 21.03000 354 PHE A CA 1
ATOM 2131 C C . PHE A 1 320 ? 33.11700 -9.87100 19.78300 1.000 19.36000 354 PHE A C 1
ATOM 2132 O O . PHE A 1 320 ? 32.63100 -8.84500 19.31600 1.000 18.33000 354 PHE A O 1
ATOM 2140 N N . PRO A 1 321 ? 32.91800 -10.22700 21.06300 1.000 20.66000 355 PRO A N 1
ATOM 2141 C CA . PRO A 1 321 ? 31.99400 -9.48000 21.92500 1.000 18.04000 355 PRO A CA 1
ATOM 2142 C C . PRO A 1 321 ? 32.32100 -7.98600 22.06900 1.000 18.09000 355 PRO A C 1
ATOM 2143 O O . PRO A 1 321 ? 31.41500 -7.21500 22.22400 1.000 22.02000 355 PRO A O 1
ATOM 2147 N N . ASP A 1 322 ? 33.59500 -7.63100 21.97900 1.000 18.10000 356 ASP A N 1
ATOM 2148 C CA . ASP A 1 322 ? 34.01800 -6.21900 22.14000 1.000 18.13000 356 ASP A CA 1
ATOM 2149 C C . ASP A 1 322 ? 33.79800 -5.41400 20.85400 1.000 19.30000 356 ASP A C 1
ATOM 2150 O O . ASP A 1 322 ? 33.98800 -4.20100 20.89800 1.000 17.80000 356 ASP A O 1
ATOM 2155 N N . ARG A 1 323 ? 33.38400 -6.06800 19.77000 1.000 18.26000 357 ARG A N 1
ATOM 2156 C CA . ARG A 1 323 ? 33.29000 -5.34900 18.47000 1.000 14.66000 357 ARG A CA 1
ATOM 2157 C C . ARG A 1 323 ? 31.84200 -5.29200 17.97500 1.000 15.61000 357 ARG A C 1
ATOM 2158 O O . ARG A 1 323 ? 31.64600 -4.88600 16.83600 1.000 17.12000 357 ARG A O 1
ATOM 2166 N N . LEU A 1 324 ? 30.88700 -5.67700 18.82000 1.000 14.17000 358 LEU A N 1
ATOM 2167 C CA . LEU A 1 324 ? 29.45500 -5.52500 18.45600 1.000 15.09000 358 LEU A CA 1
ATOM 2168 C C . LEU A 1 324 ? 28.82100 -4.48500 19.38300 1.000 17.60000 358 LEU A C 1
ATOM 2169 O O . LEU A 1 324 ? 28.93900 -4.62300 20.60100 1.000 18.25000 358 LEU A O 1
ATOM 2174 N N . PHE A 1 325 ? 28.18100 -3.48300 18.78800 1.000 17.20000 359 PHE A N 1
ATOM 2175 C CA . PHE A 1 325 ? 27.48600 -2.45300 19.58600 1.000 15.09000 359 PHE A CA 1
ATOM 2176 C C . PHE A 1 325 ? 25.99800 -2.40600 19.23400 1.000 15.66000 359 PHE A C 1
ATOM 2177 O O . PHE A 1 325 ? 25.69300 -2.27800 18.04900 1.000 14.56000 359 PHE A O 1
ATOM 2185 N N . ASP A 1 326 ? 25.13500 -2.52400 20.24600 1.000 15.02000 360 ASP A N 1
ATOM 2186 C CA . ASP A 1 326 ? 23.66700 -2.37500 20.06700 1.000 14.55000 360 ASP A CA 1
ATOM 2187 C C . ASP A 1 326 ? 23.32300 -1.01200 20.66900 1.000 15.21000 360 ASP A C 1
ATOM 2188 O O . ASP A 1 326 ? 23.38500 -0.88800 21.89000 1.000 16.10000 360 ASP A O 1
ATOM 2193 N N . VAL A 1 327 ? 22.99500 -0.03700 19.82900 1.000 14.31000 361 VAL A N 1
ATOM 2194 C CA . VAL A 1 327 ? 22.82400 1.36500 20.30000 1.000 14.33000 361 VAL A CA 1
ATOM 2195 C C . VAL A 1 327 ? 21.37200 1.67400 20.66600 1.000 13.94000 361 VAL A C 1
ATOM 2196 O O . VAL A 1 327 ? 21.07400 2.83100 20.91200 1.000 14.84000 361 VAL A O 1
ATOM 2200 N N . GLY A 1 328 ? 20.52200 0.66100 20.70200 1.000 14.61000 362 GLY A N 1
ATOM 2201 C CA . GLY A 1 328 ? 19.08900 0.90800 20.91600 1.000 14.84000 362 GLY A CA 1
ATOM 2202 C C . GLY A 1 328 ? 18.38000 1.18600 19.60000 1.000 14.14000 362 GLY A C 1
ATOM 2203 O O . GLY A 1 328 ? 19.00000 0.97600 18.56500 1.000 15.74000 362 GLY A O 1
ATOM 2204 N N . ILE A 1 329 ? 17.11800 1.60900 19.66300 1.000 14.12000 363 ILE A N 1
ATOM 2205 C CA . ILE A 1 329 ? 16.37000 1.98500 18.42900 1.000 10.70000 363 ILE A CA 1
ATOM 2206 C C . ILE A 1 329 ? 16.82600 3.40400 18.10500 1.000 15.18000 363 ILE A C 1
ATOM 2207 O O . ILE A 1 329 ? 16.05400 4.33900 18.26800 1.000 14.33000 363 ILE A O 1
ATOM 2212 N N . ALA A 1 330 ? 18.06800 3.50700 17.65100 1.000 13.92000 364 ALA A N 1
ATOM 2213 C CA . ALA A 1 330 ? 18.67700 4.83200 17.44100 1.000 11.98000 364 ALA A CA 1
ATOM 2214 C C . ALA A 1 330 ? 19.54700 4.79800 16.18300 1.000 13.86000 364 ALA A C 1
ATOM 2215 O O . ALA A 1 330 ? 20.76100 4.85200 16.29400 1.000 14.87000 364 ALA A O 1
ATOM 2217 N N . GLU A 1 331 ? 18.90000 4.70600 15.03300 1.000 14.06000 365 GLU A N 1
ATOM 2218 C CA . GLU A 1 331 ? 19.63000 4.61600 13.74400 1.000 12.89000 365 GLU A CA 1
ATOM 2219 C C . GLU A 1 331 ? 20.53800 5.84200 13.53800 1.000 13.80000 365 GLU A C 1
ATOM 2220 O O . GLU A 1 331 ? 21.60500 5.70200 12.95800 1.000 15.43000 365 GLU A O 1
ATOM 2226 N N . GLN A 1 332 ? 20.08400 7.01800 13.98500 1.000 14.24000 366 GLN A N 1
ATOM 2227 C CA A GLN A 1 332 ? 20.96500 8.21000 13.84600 0.370 13.80000 366 GLN A CA 1
ATOM 2228 C CA B GLN A 1 332 ? 20.92700 8.24600 13.86600 0.630 13.74000 366 GLN A CA 1
ATOM 2229 C C . GLN A 1 332 ? 22.30800 8.03300 14.59100 1.000 12.97000 366 GLN A C 1
ATOM 2230 O O . GLN A 1 332 ? 23.42100 8.25200 14.06800 1.000 14.68000 366 GLN A O 1
ATOM 2241 N N . HIS A 1 333 ? 22.17200 7.62700 15.85800 1.000 14.07000 367 HIS A N 1
ATOM 2242 C CA . HIS A 1 333 ? 23.40100 7.44100 16.66700 1.000 12.67000 367 HIS A CA 1
ATOM 2243 C C . HIS A 1 333 ? 24.22800 6.28600 16.09300 1.000 14.62000 367 HIS A C 1
ATOM 2244 O O . HIS A 1 333 ? 25.45200 6.34700 16.13200 1.000 15.65000 367 HIS A O 1
ATOM 2251 N N . ALA A 1 334 ? 23.54300 5.26500 15.59700 1.000 13.33000 368 ALA A N 1
ATOM 2252 C CA . ALA A 1 334 ? 24.28300 4.14900 14.97300 1.000 11.74000 368 ALA A CA 1
ATOM 2253 C C . ALA A 1 334 ? 25.23400 4.69300 13.90400 1.000 14.40000 368 ALA A C 1
ATOM 2254 O O . ALA A 1 334 ? 26.40000 4.32400 13.91500 1.000 16.14000 368 ALA A O 1
ATOM 2256 N N . MET A 1 335 ? 24.73000 5.57500 13.04700 1.000 13.67000 369 MET A N 1
ATOM 2257 C CA A MET A 1 335 ? 25.54900 6.05600 11.90300 0.620 13.85000 369 MET A CA 1
ATOM 2258 C CA B MET A 1 335 ? 25.64900 6.05600 11.90300 0.380 13.92000 369 MET A CA 1
ATOM 2259 C C . MET A 1 335 ? 26.61100 7.07300 12.35500 1.000 14.07000 369 MET A C 1
ATOM 2260 O O . MET A 1 335 ? 27.71100 7.03000 11.84000 1.000 14.20000 369 MET A O 1
ATOM 2269 N N . THR A 1 336 ? 26.24800 7.96500 13.27300 1.000 14.88000 370 THR A N 1
ATOM 2270 C CA . THR A 1 336 ? 27.20500 9.02000 13.70300 1.000 16.21000 370 THR A CA 1
ATOM 2271 C C . THR A 1 336 ? 28.25700 8.41100 14.65500 1.000 14.63000 370 THR A C 1
ATO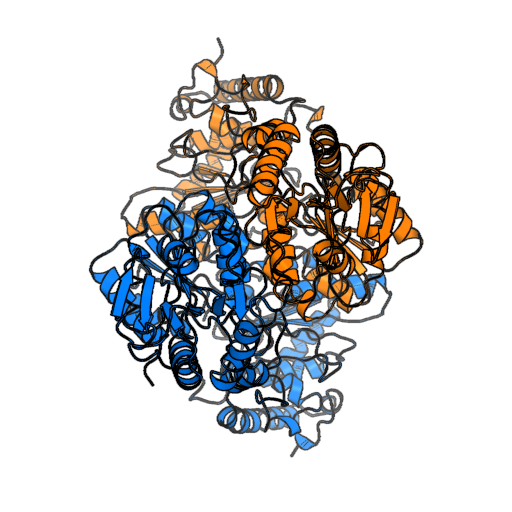M 2272 O O . THR A 1 336 ? 29.40600 8.84700 14.60700 1.000 13.91000 370 THR A O 1
ATOM 2276 N N . SER A 1 337 ? 27.85700 7.44200 15.47500 1.000 15.40000 371 SER A N 1
ATOM 2277 C CA . SER A 1 337 ? 28.84400 6.73700 16.33100 1.000 15.38000 371 SER A CA 1
ATOM 2278 C C . SER A 1 337 ? 29.77000 5.92900 15.41200 1.000 13.60000 371 SER A C 1
ATOM 2279 O O . SER A 1 337 ? 30.94700 5.80200 15.71800 1.000 14.79000 371 SER A O 1
ATOM 2282 N N . ALA A 1 338 ? 29.22500 5.43500 14.30200 1.000 15.11000 372 ALA A N 1
ATOM 2283 C CA . ALA A 1 338 ? 30.08400 4.74000 13.32100 1.000 13.51000 372 ALA A CA 1
ATOM 2284 C C . ALA A 1 338 ? 31.10400 5.72800 12.75200 1.000 14.32000 372 ALA A C 1
ATOM 2285 O O . ALA A 1 338 ? 32.25400 5.34100 12.56700 1.000 13.94000 372 ALA A O 1
ATOM 2287 N N . ALA A 1 339 ? 30.65500 6.95400 12.47600 1.000 14.87000 373 ALA A N 1
ATOM 2288 C CA . ALA A 1 339 ? 31.59000 7.98600 11.97900 1.000 14.86000 373 ALA A CA 1
ATOM 2289 C C . ALA A 1 339 ? 32.71000 8.20200 13.00400 1.000 13.59000 373 ALA A C 1
ATOM 2290 O O . ALA A 1 339 ? 33.85600 8.35100 12.60500 1.000 14.11000 373 ALA A O 1
ATOM 2292 N N . GLY A 1 340 ? 32.33700 8.25400 14.28300 1.000 15.31000 374 GLY A N 1
ATOM 2293 C CA . GLY A 1 340 ? 33.35400 8.43000 15.33400 1.000 14.31000 374 GLY A CA 1
ATOM 2294 C C . GLY A 1 340 ? 34.32100 7.25800 15.37900 1.000 17.97000 374 GLY A C 1
ATOM 2295 O O . GLY A 1 340 ? 35.51600 7.47900 15.54900 1.000 17.41000 374 GLY A O 1
ATOM 2296 N N . LEU A 1 341 ? 33.78800 6.04700 15.25300 1.000 15.50000 375 LEU A N 1
ATOM 2297 C CA . LEU A 1 341 ? 34.65100 4.84100 15.24900 1.000 14.47000 375 LEU A CA 1
ATOM 2298 C C . LEU A 1 341 ? 35.62800 4.89600 14.06400 1.000 14.63000 375 LEU A C 1
ATOM 2299 O O . LEU A 1 341 ? 36.78100 4.53000 14.23800 1.000 15.54000 375 LEU A O 1
ATOM 2304 N N . ALA A 1 342 ? 35.15000 5.34800 12.91100 1.000 15.00000 376 ALA A N 1
ATOM 2305 C CA . ALA A 1 342 ? 36.01500 5.45500 11.71900 1.000 12.69000 376 ALA A CA 1
ATOM 2306 C C . ALA A 1 342 ? 37.06400 6.55400 11.91600 1.000 17.18000 376 ALA A C 1
ATOM 2307 O O . ALA A 1 342 ? 38.17100 6.39500 11.42200 1.000 17.45000 376 ALA A O 1
ATOM 2309 N N . MET A 1 343 ? 36.69400 7.63700 12.59000 1.000 15.54000 377 MET A N 1
ATOM 2310 C CA . MET A 1 343 ? 37.67200 8.71300 12.88900 1.000 14.98000 377 MET A CA 1
ATOM 2311 C C . MET A 1 343 ? 38.72800 8.15600 13.84900 1.000 17.30000 377 MET A C 1
ATOM 2312 O O . MET A 1 343 ? 39.80900 8.73400 13.93200 1.000 20.35000 377 MET A O 1
ATOM 2317 N N . GLY A 1 344 ? 38.39000 7.07900 14.54500 1.000 16.49000 378 GLY A N 1
ATOM 2318 C CA . GLY A 1 344 ? 39.35300 6.42900 15.44900 1.000 17.16000 378 GLY A CA 1
ATOM 2319 C C . GLY A 1 344 ? 40.11000 5.30200 14.76900 1.000 17.02000 378 GLY A C 1
ATOM 2320 O O . GLY A 1 344 ? 40.78800 4.56500 15.47600 1.000 21.33000 378 GLY A O 1
ATOM 2321 N N . GLY A 1 345 ? 39.94000 5.13100 13.45800 1.000 16.88000 379 GLY A N 1
ATOM 2322 C CA . GLY A 1 345 ? 40.74800 4.15000 12.70700 1.000 19.16000 379 GLY A CA 1
ATOM 2323 C C . GLY A 1 345 ? 40.06300 2.84100 12.38300 1.000 24.26000 379 GLY A C 1
ATOM 2324 O O . GLY A 1 345 ? 40.71800 1.96400 11.82400 1.000 21.89000 379 GLY A O 1
ATOM 2325 N N . LEU A 1 346 ? 38.78200 2.72800 12.70900 1.000 17.49000 380 LEU A N 1
ATOM 2326 C CA . LEU A 1 346 ? 38.09600 1.43800 12.48600 1.000 17.48000 380 LEU A CA 1
ATOM 2327 C C . LEU A 1 346 ? 37.22700 1.48700 11.22300 1.000 17.69000 380 LEU A C 1
ATOM 2328 O O . LEU A 1 346 ? 37.05400 2.57000 10.65900 1.000 15.51000 380 LEU A O 1
ATOM 2333 N N . HIS A 1 347 ? 36.76300 0.31500 10.79800 1.000 15.52000 381 HIS A N 1
ATOM 2334 C CA . HIS A 1 347 ? 35.86000 0.21600 9.62600 1.000 14.36000 381 HIS A CA 1
ATOM 2335 C C . HIS A 1 347 ? 34.54100 -0.38000 10.10100 1.000 16.44000 381 HIS A C 1
ATOM 2336 O O . HIS A 1 347 ? 34.39300 -1.59600 10.11700 1.000 16.69000 381 HIS A O 1
ATOM 2343 N N . PRO A 1 348 ? 33.60800 0.47000 10.54400 1.000 16.22000 382 PRO A N 1
ATOM 2344 C CA . PRO A 1 348 ? 32.34200 -0.02000 11.03900 1.000 14.95000 382 PRO A CA 1
ATOM 2345 C C . PRO A 1 348 ? 31.42200 -0.63400 9.97300 1.000 15.47000 382 PRO A C 1
ATOM 2346 O O . PRO A 1 348 ? 31.43500 -0.18000 8.85900 1.000 15.50000 382 PRO A O 1
ATOM 2350 N N . VAL A 1 349 ? 30.68600 -1.67200 10.36600 1.000 14.03000 383 VAL A N 1
ATOM 2351 C CA . VAL A 1 349 ? 29.66500 -2.29100 9.48100 1.000 13.78000 383 VAL A CA 1
ATOM 2352 C C . VAL A 1 349 ? 28.33500 -2.05800 10.19700 1.000 15.66000 383 VAL A C 1
ATOM 2353 O O . VAL A 1 349 ? 28.15700 -2.62500 11.27600 1.000 15.92000 383 VAL A O 1
ATOM 2357 N N . VAL A 1 350 ? 27.50600 -1.18300 9.63900 1.000 15.70000 384 VAL A N 1
ATOM 2358 C CA . VAL A 1 350 ? 26.21500 -0.82000 10.27600 1.000 13.25000 384 VAL A CA 1
ATOM 2359 C C . VAL A 1 350 ? 25.10500 -1.60600 9.57600 1.000 14.58000 384 VAL A C 1
ATOM 2360 O O . VAL A 1 350 ? 24.83300 -1.33300 8.41000 1.000 16.43000 384 VAL A O 1
ATOM 2364 N N . ALA A 1 351 ? 24.53200 -2.56900 10.29600 1.000 14.24000 385 ALA A N 1
ATOM 2365 C CA . ALA A 1 351 ? 23.44400 -3.37500 9.72200 1.000 14.78000 385 ALA A CA 1
ATOM 2366 C C . ALA A 1 351 ? 22.09700 -2.82600 10.19000 1.000 13.99000 385 ALA A C 1
ATOM 2367 O O . ALA A 1 351 ? 21.76900 -3.01500 11.35800 1.000 16.43000 385 ALA A O 1
ATOM 2369 N N . ILE A 1 352 ? 21.37300 -2.19100 9.27500 1.000 12.68000 386 ILE A N 1
ATOM 2370 C CA . ILE A 1 352 ? 20.02600 -1.64200 9.57900 1.000 13.84000 386 ILE A CA 1
ATOM 2371 C C . ILE A 1 352 ? 19.09300 -2.02900 8.43000 1.000 15.69000 386 ILE A C 1
ATOM 2372 O O . ILE A 1 352 ? 19.47200 -1.83800 7.27900 1.000 15.31000 386 ILE A O 1
ATOM 2377 N N . TYR A 1 353 ? 17.92200 -2.55500 8.77400 1.000 15.00000 387 TYR A N 1
ATOM 2378 C CA . TYR A 1 353 ? 16.92100 -2.88400 7.73300 1.000 14.79000 387 TYR A CA 1
ATOM 2379 C C . TYR A 1 353 ? 16.66300 -1.63800 6.87700 1.000 15.82000 387 TYR A C 1
ATOM 2380 O O . TYR A 1 353 ? 16.54500 -0.55100 7.43900 1.000 14.20000 387 TYR A O 1
ATOM 2389 N N . SER A 1 354 ? 16.55900 -1.81600 5.55800 1.000 13.61000 388 SER A N 1
ATOM 2390 C CA . SER A 1 354 ? 16.42600 -0.69200 4.59400 1.000 12.87000 388 SER A CA 1
ATOM 2391 C C . SER A 1 354 ? 15.46700 0.41100 5.05100 1.000 12.89000 388 SER A C 1
ATOM 2392 O O . SER A 1 354 ? 15.88200 1.56300 5.08900 1.000 14.15000 388 SER A O 1
ATOM 2395 N N . THR A 1 355 ? 14.21600 0.05900 5.32900 1.000 14.08000 389 THR A N 1
ATOM 2396 C CA . THR A 1 355 ? 13.21100 1.11400 5.61800 1.000 15.10000 389 THR A CA 1
ATOM 2397 C C . THR A 1 355 ? 13.66200 1.99200 6.78500 1.000 12.44000 389 THR A C 1
ATOM 2398 O O . THR A 1 355 ? 13.43500 3.18600 6.72400 1.000 14.29000 389 THR A O 1
ATOM 2402 N N . PHE A 1 356 ? 14.25900 1.38800 7.80900 1.000 14.10000 390 PHE A N 1
ATOM 2403 C CA . PHE A 1 356 ? 14.59700 2.17800 9.02400 1.000 15.23000 390 PHE A CA 1
ATOM 2404 C C . PHE A 1 356 ? 15.79500 3.11200 8.78600 1.000 12.25000 390 PHE A C 1
ATOM 2405 O O . PHE A 1 356 ? 15.99000 4.03800 9.56700 1.000 14.53000 390 PHE A O 1
ATOM 2413 N N . LEU A 1 357 ? 16.54600 2.87200 7.71400 1.000 15.33000 391 LEU A N 1
ATOM 2414 C CA . LEU A 1 357 ? 17.73600 3.71300 7.42000 1.000 15.69000 391 LEU A CA 1
ATOM 2415 C C . LEU A 1 357 ? 17.29000 5.13400 7.03700 1.000 13.78000 391 LEU A C 1
ATOM 2416 O O . LEU A 1 357 ? 18.11000 6.04600 7.11800 1.000 15.07000 391 LEU A O 1
ATOM 2421 N N . ASN A 1 358 ? 16.02300 5.29100 6.66100 1.000 13.61000 392 ASN A N 1
ATOM 2422 C CA . ASN A 1 358 ? 15.48800 6.63900 6.35400 1.000 15.16000 392 ASN A CA 1
ATOM 2423 C C . ASN A 1 358 ? 15.80000 7.59400 7.50300 1.000 13.36000 392 ASN A C 1
ATOM 2424 O O . ASN A 1 358 ? 16.01200 8.77400 7.25100 1.000 15.42000 392 ASN A O 1
ATOM 2429 N N . ARG A 1 359 ? 15.80100 7.07100 8.72200 1.000 15.33000 393 ARG A N 1
ATOM 2430 C CA . ARG A 1 359 ? 15.99900 7.93700 9.91000 1.000 15.31000 393 ARG A CA 1
ATOM 2431 C C . ARG A 1 359 ? 17.42500 8.48200 9.95800 1.000 15.61000 393 ARG A C 1
ATOM 2432 O O . ARG A 1 359 ? 17.62800 9.48100 10.63600 1.000 18.47000 393 ARG A O 1
ATOM 2440 N N . ALA A 1 360 ? 18.36000 7.84700 9.25300 1.000 15.29000 394 ALA A N 1
ATOM 2441 C CA . ALA A 1 360 ? 19.78700 8.24000 9.37100 1.000 14.48000 394 ALA A CA 1
ATOM 2442 C C . ALA A 1 360 ? 20.30700 8.95800 8.12200 1.000 14.90000 394 ALA A C 1
ATOM 2443 O O . ALA A 1 360 ? 21.51000 9.05900 7.98200 1.000 16.61000 394 ALA A O 1
ATOM 2445 N N . PHE A 1 361 ? 19.40800 9.43000 7.26800 1.000 14.97000 395 PHE A N 1
ATOM 2446 C CA . PHE A 1 361 ? 19.82300 10.08700 6.00600 1.000 14.32000 395 PHE A CA 1
ATOM 2447 C C . PHE A 1 361 ? 20.86200 11.19000 6.26200 1.000 16.23000 395 PHE A C 1
ATOM 2448 O O . PHE A 1 361 ? 21.90400 11.18300 5.62800 1.000 14.54000 395 PHE A O 1
ATOM 2456 N N . ASP A 1 362 ? 20.55100 12.10900 7.17400 1.000 15.47000 396 ASP A N 1
ATOM 2457 C CA . ASP A 1 362 ? 21.44800 13.27800 7.37900 1.000 15.24000 396 ASP A CA 1
ATOM 2458 C C . ASP A 1 362 ? 22.76600 12.87400 8.04500 1.000 16.58000 396 ASP A C 1
ATOM 2459 O O . ASP A 1 362 ? 23.73600 13.59700 7.88600 1.000 15.88000 396 ASP A O 1
ATOM 2464 N N . GLN A 1 363 ? 22.75600 11.77800 8.79700 1.000 14.56000 397 GLN A N 1
ATOM 2465 C CA . GLN A 1 363 ? 24.00800 11.30400 9.43600 1.000 12.79000 397 GLN A CA 1
ATOM 2466 C C . GLN A 1 363 ? 24.87600 10.62900 8.36900 1.000 14.88000 397 GLN A C 1
ATOM 2467 O O . GLN A 1 363 ? 26.09600 10.76400 8.40700 1.000 14.74000 397 GLN A O 1
ATOM 2473 N N . ILE A 1 364 ? 24.23200 9.90500 7.45900 1.000 14.45000 398 ILE A N 1
ATOM 2474 C CA . ILE A 1 364 ? 25.00000 9.30400 6.33800 1.000 14.17000 398 ILE A CA 1
ATOM 2475 C C . ILE A 1 364 ? 25.62400 10.45000 5.54200 1.000 14.69000 398 ILE A C 1
ATOM 2476 O O . ILE A 1 364 ? 26.77500 10.33100 5.13900 1.000 15.81000 398 ILE A O 1
ATOM 2481 N N . MET A 1 365 ? 24.85600 11.51900 5.34400 1.000 14.37000 399 MET A N 1
ATOM 2482 C CA . MET A 1 365 ? 25.32100 12.65100 4.50500 1.000 15.03000 399 MET A CA 1
ATOM 2483 C C . MET A 1 365 ? 26.38200 13.50600 5.19800 1.000 14.26000 399 MET A C 1
ATOM 2484 O O . MET A 1 365 ? 27.48100 13.62000 4.66300 1.000 14.37000 399 MET A O 1
ATOM 2489 N N . MET A 1 366 ? 26.03700 14.08100 6.34500 1.000 15.71000 400 MET A N 1
ATOM 2490 C CA . MET A 1 366 ? 26.93000 15.10600 6.96000 1.000 13.60000 400 MET A CA 1
ATOM 2491 C C . MET A 1 366 ? 27.96800 14.53000 7.93600 1.000 15.86000 400 MET A C 1
ATOM 2492 O O . MET A 1 366 ? 28.96500 15.18800 8.15600 1.000 16.68000 400 MET A O 1
ATOM 2497 N N . ASP A 1 367 ? 27.73500 13.33200 8.47000 1.000 14.70000 401 ASP A N 1
ATOM 2498 C CA . ASP A 1 367 ? 28.68600 12.80700 9.48500 1.000 12.75000 401 ASP A CA 1
ATOM 2499 C C . ASP A 1 367 ? 29.62300 11.77800 8.84000 1.000 16.26000 401 ASP A C 1
ATOM 2500 O O . ASP A 1 367 ? 30.79700 11.77000 9.17200 1.000 18.16000 401 ASP A O 1
ATOM 2505 N N . VAL A 1 368 ? 29.09900 10.97600 7.92200 1.000 15.71000 402 VAL A N 1
ATOM 2506 C CA . VAL A 1 368 ? 29.93000 9.90000 7.30000 1.000 14.16000 402 VAL A CA 1
ATOM 2507 C C . VAL A 1 368 ? 30.50700 10.36400 5.95400 1.000 12.62000 402 VAL A C 1
ATOM 2508 O O . VAL A 1 368 ? 31.72500 10.43500 5.82500 1.000 15.65000 402 VAL A O 1
ATOM 2512 N N . ALA A 1 369 ? 29.64300 10.67100 4.99100 1.000 15.14000 403 ALA A N 1
ATOM 2513 C CA . ALA A 1 369 ? 30.11000 11.03100 3.62800 1.000 13.35000 403 ALA A CA 1
ATOM 2514 C C . ALA A 1 369 ? 30.92700 12.33100 3.61000 1.000 16.35000 403 ALA A C 1
ATOM 2515 O O . ALA A 1 369 ? 31.93700 12.38000 2.92100 1.000 16.57000 403 ALA A O 1
ATOM 2517 N N . LEU A 1 370 ? 30.47200 13.35200 4.32100 1.000 16.02000 404 LEU A N 1
ATOM 2518 C CA . LEU A 1 370 ? 31.19600 14.64200 4.24900 1.000 15.32000 404 LEU A CA 1
ATOM 2519 C C . LEU A 1 370 ? 32.63900 14.43500 4.71400 1.000 17.63000 404 LEU A C 1
ATOM 2520 O O . LEU A 1 370 ? 33.51500 15.14200 4.21400 1.000 15.60000 404 LEU A O 1
ATOM 2525 N N . HIS A 1 371 ? 32.84800 13.49900 5.63700 1.000 15.93000 405 HIS A N 1
ATOM 2526 C CA . HIS A 1 371 ? 34.19500 13.27100 6.22300 1.000 13.39000 405 HIS A CA 1
ATOM 2527 C C . HIS A 1 371 ? 34.93100 12.14200 5.48900 1.000 15.93000 405 HIS A C 1
ATOM 2528 O O . HIS A 1 371 ? 36.01000 11.78100 5.93300 1.000 17.85000 405 HIS A O 1
ATOM 2535 N N . LYS A 1 372 ? 34.34600 11.63100 4.40800 1.000 16.54000 406 LYS A N 1
ATOM 2536 C CA . LYS A 1 372 ? 35.01900 10.59000 3.58900 1.000 14.19000 406 LYS A CA 1
ATOM 2537 C C . LYS A 1 372 ? 35.40700 9.40300 4.47200 1.000 14.79000 406 LYS A C 1
ATOM 2538 O O . LYS A 1 372 ? 36.50900 8.88000 4.30800 1.000 17.60000 406 LYS A O 1
ATOM 2544 N N . LEU A 1 373 ? 34.48300 8.96900 5.32300 1.000 15.76000 407 LEU A N 1
ATOM 2545 C CA . LEU A 1 373 ? 34.80400 7.90100 6.30000 1.000 15.78000 407 LEU A CA 1
ATOM 2546 C C . LEU A 1 373 ? 34.39400 6.50900 5.80500 1.000 17.75000 407 LEU A C 1
ATOM 2547 O O . LEU A 1 373 ? 33.31700 6.36800 5.21400 1.000 16.00000 407 LEU A O 1
ATOM 2552 N N . PRO A 1 374 ? 35.23300 5.48900 6.06100 1.000 16.05000 408 PRO A N 1
ATOM 2553 C CA . PRO A 1 374 ? 34.95100 4.11300 5.63400 1.000 16.38000 408 PRO A CA 1
ATOM 2554 C C . PRO A 1 374 ? 33.93500 3.37700 6.51600 1.000 15.98000 408 PRO A C 1
ATOM 2555 O O . PRO A 1 374 ? 34.33800 2.60000 7.33100 1.000 17.58000 408 PRO A O 1
ATOM 2559 N N . VAL A 1 375 ? 32.65600 3.68800 6.32500 1.000 14.31000 409 VAL A N 1
ATOM 2560 C CA . VAL A 1 375 ? 31.56200 2.99800 7.05000 1.000 13.95000 409 VAL A CA 1
ATOM 2561 C C . VAL A 1 375 ? 30.80400 2.16700 6.01500 1.000 15.78000 409 VAL A C 1
ATOM 2562 O O . VAL A 1 375 ? 30.41800 2.73100 4.99900 1.000 17.12000 409 VAL A O 1
ATOM 2566 N N . THR A 1 376 ? 30.65300 0.87300 6.27500 1.000 13.80000 410 THR A N 1
ATOM 2567 C CA . THR A 1 376 ? 29.85100 0.01700 5.36800 1.000 14.73000 410 THR A CA 1
ATOM 2568 C C . THR A 1 376 ? 28.45500 -0.19300 5.96000 1.000 16.00000 410 THR A C 1
ATOM 2569 O O . THR A 1 376 ? 28.36300 -0.59800 7.11700 1.000 18.19000 410 THR A O 1
ATOM 2573 N N . MET A 1 377 ? 27.42900 0.10000 5.17100 1.000 13.92000 411 MET A N 1
ATOM 2574 C CA . MET A 1 377 ? 26.03300 -0.08100 5.61800 1.000 13.34000 411 MET A CA 1
ATOM 2575 C C . MET A 1 377 ? 25.50500 -1.36600 4.98400 1.000 16.96000 411 MET A C 1
ATOM 2576 O O . MET A 1 377 ? 25.75500 -1.57200 3.79700 1.000 17.35000 411 MET A O 1
ATOM 2581 N N . VAL A 1 378 ? 24.85300 -2.21200 5.78600 1.000 14.07000 412 VAL A N 1
ATOM 2582 C CA . VAL A 1 378 ? 24.27600 -3.48000 5.25400 1.000 15.76000 412 VAL A CA 1
ATOM 2583 C C . VAL A 1 378 ? 22.76400 -3.38900 5.41200 1.000 16.35000 412 VAL A C 1
ATOM 2584 O O . VAL A 1 378 ? 22.30500 -3.28000 6.55500 1.000 15.70000 412 VAL A O 1
ATOM 2588 N N A LEU A 1 379 ? 22.04600 -3.22400 4.30100 0.460 14.12000 413 LEU A N 1
ATOM 2589 N N B LEU A 1 379 ? 22.04700 -3.22900 4.30100 0.540 14.10000 413 LEU A N 1
ATOM 2590 C CA A LEU A 1 379 ? 20.57300 -3.05500 4.36500 0.460 14.46000 413 LEU A CA 1
ATOM 2591 C CA B LEU A 1 379 ? 20.57500 -3.05600 4.36600 0.540 14.45000 413 LEU A CA 1
ATOM 2592 C C A LEU A 1 379 ? 19.85800 -4.36300 4.02900 0.460 15.18000 413 LEU A C 1
ATOM 2593 C C B LEU A 1 379 ? 19.85300 -4.35900 4.02800 0.540 15.17000 413 LEU A C 1
ATOM 2594 O O A LEU A 1 379 ? 19.54100 -4.56600 2.84600 0.460 15.07000 413 LEU A O 1
ATOM 2595 O O B LEU A 1 379 ? 19.53700 -4.56300 2.84500 0.540 15.06000 413 LEU A O 1
ATOM 2604 N N . ASP A 1 380 ? 19.41000 -5.08400 5.05400 1.000 14.68000 414 ASP A N 1
ATOM 2605 C CA . ASP A 1 380 ? 18.65100 -6.33400 4.82900 1.000 15.55000 414 ASP A CA 1
ATOM 2606 C C . ASP A 1 380 ? 17.19300 -5.89300 4.64200 1.000 15.82000 414 ASP A C 1
ATOM 2607 O O . ASP A 1 380 ? 16.91000 -4.72000 4.86700 1.000 14.85000 414 ASP A O 1
ATOM 2612 N N . ARG A 1 381 ? 16.31300 -6.80700 4.24200 1.000 14.74000 415 ARG A N 1
ATOM 2613 C CA . ARG A 1 381 ? 14.88100 -6.47000 4.05000 1.000 13.71000 415 ARG A CA 1
ATOM 2614 C C . ARG A 1 381 ? 14.78200 -5.32400 3.03900 1.000 15.87000 415 ARG A C 1
ATOM 2615 O O . ARG A 1 381 ? 13.89200 -4.48800 3.17600 1.000 14.61000 415 ARG A O 1
ATOM 2623 N N . ALA A 1 382 ? 15.70000 -5.30500 2.07600 1.000 15.25000 416 ALA A N 1
ATOM 2624 C CA . ALA A 1 382 ? 15.61000 -4.30200 0.99200 1.000 12.05000 416 ALA A CA 1
ATOM 2625 C C . ALA A 1 382 ? 14.60700 -4.79800 -0.05200 1.000 15.44000 416 ALA A C 1
ATOM 2626 O O . ALA A 1 382 ? 14.55100 -6.00400 -0.28700 1.000 17.04000 416 ALA A O 1
ATOM 2628 N N . GLY A 1 383 ? 13.88800 -3.86900 -0.66800 1.000 15.52000 417 GLY A N 1
ATOM 2629 C CA . GLY A 1 383 ? 12.83100 -4.25900 -1.61000 1.000 14.55000 417 GLY A CA 1
ATOM 2630 C C . GLY A 1 383 ? 11.55300 -4.62200 -0.87500 1.000 17.02000 417 GLY A C 1
ATOM 2631 O O . GLY A 1 383 ? 11.45900 -4.38300 0.32800 1.000 16.10000 417 GLY A O 1
ATOM 2632 N N . ILE A 1 384 ? 10.62000 -5.22600 -1.59500 1.000 15.28000 418 ILE A N 1
ATOM 2633 C CA . ILE A 1 384 ? 9.30700 -5.53100 -0.97300 1.000 14.47000 418 ILE A CA 1
ATOM 2634 C C . ILE A 1 384 ? 9.47800 -6.53900 0.16400 1.000 15.80000 418 ILE A C 1
ATOM 2635 O O . ILE A 1 384 ? 10.14800 -7.54900 -0.04300 1.000 16.01000 418 ILE A O 1
ATOM 2640 N N . THR A 1 385 ? 8.88500 -6.24700 1.32000 1.000 15.26000 419 THR A N 1
ATOM 2641 C CA . THR A 1 385 ? 8.84400 -7.22800 2.43600 1.000 16.28000 419 THR A CA 1
ATOM 2642 C C . THR A 1 385 ? 7.39700 -7.74100 2.49700 1.000 16.19000 419 THR A C 1
ATOM 2643 O O . THR A 1 385 ? 7.20100 -8.90400 2.85800 1.000 20.50000 419 THR A O 1
ATOM 2647 N N . GLY A 1 386 ? 6.42900 -6.88400 2.17200 1.000 16.62000 420 GLY A N 1
ATOM 2648 C CA . GLY A 1 386 ? 5.02400 -7.32100 2.04900 1.000 16.58000 420 GLY A CA 1
ATOM 2649 C C . GLY A 1 386 ? 4.14600 -7.37100 3.28300 1.000 17.20000 420 GLY A C 1
ATOM 2650 O O . GLY A 1 386 ? 3.32500 -6.47700 3.42800 1.000 16.33000 420 GLY A O 1
ATOM 2651 N N . SER A 1 387 ? 4.32000 -8.37600 4.13300 1.000 19.14000 421 SER A N 1
ATOM 2652 C CA A SER A 1 387 ? 3.38700 -8.57900 5.27500 0.670 19.92000 421 SER A CA 1
ATOM 2653 C CA B SER A 1 387 ? 3.37800 -8.57600 5.27100 0.330 19.93000 421 SER A CA 1
ATOM 2654 C C . SER A 1 387 ? 3.24000 -7.49900 6.36100 1.000 19.44000 421 SER A C 1
ATOM 2655 O O . SER A 1 387 ? 2.23800 -7.44600 7.11900 1.000 19.32000 421 SER A O 1
ATOM 2660 N N . ASP A 1 388 ? 4.25600 -6.64600 6.45900 1.000 17.02000 422 ASP A N 1
ATOM 2661 C CA . ASP A 1 388 ? 4.23200 -5.59000 7.50500 1.000 15.20000 422 ASP A CA 1
ATOM 2662 C C . ASP A 1 388 ? 3.73200 -4.27400 6.90900 1.000 17.78000 422 ASP A C 1
ATOM 2663 O O . ASP A 1 388 ? 3.77000 -3.26300 7.60500 1.000 18.04000 422 ASP A O 1
ATOM 2668 N N . GLY A 1 389 ? 3.30200 -4.31000 5.65400 1.000 16.35000 423 GLY A N 1
ATOM 2669 C CA . GLY A 1 389 ? 2.68200 -3.11300 5.08300 1.000 16.32000 423 GLY A CA 1
ATOM 2670 C C . GLY A 1 389 ? 3.62200 -2.04500 4.57300 1.000 16.33000 423 GLY A C 1
ATOM 2671 O O . GLY A 1 389 ? 4.81900 -2.29300 4.49200 1.000 17.14000 423 GLY A O 1
ATOM 2672 N N . ALA A 1 390 ? 3.06300 -0.88200 4.27400 1.000 18.80000 424 ALA A N 1
ATOM 2673 C CA . ALA A 1 390 ? 3.81500 0.20800 3.62000 1.000 18.84000 424 ALA A CA 1
ATOM 2674 C C . ALA A 1 390 ? 5.04400 0.67600 4.39200 1.000 17.95000 424 ALA A C 1
ATOM 2675 O O . ALA A 1 390 ? 6.01500 1.04500 3.73300 1.000 16.93000 424 ALA A O 1
ATOM 2677 N N . SER A 1 391 ? 4.96400 0.71300 5.71700 1.000 16.48000 425 SER A N 1
ATOM 2678 C CA . SER A 1 391 ? 6.07000 1.29700 6.51800 1.000 14.84000 425 SER A CA 1
ATOM 2679 C C . SER A 1 391 ? 7.23400 0.31600 6.71100 1.000 16.69000 425 SER A C 1
ATOM 2680 O O . SER A 1 391 ? 8.18900 0.67800 7.38400 1.000 18.54000 425 SER A O 1
ATOM 2683 N N . HIS A 1 392 ? 7.15300 -0.87400 6.11300 1.000 1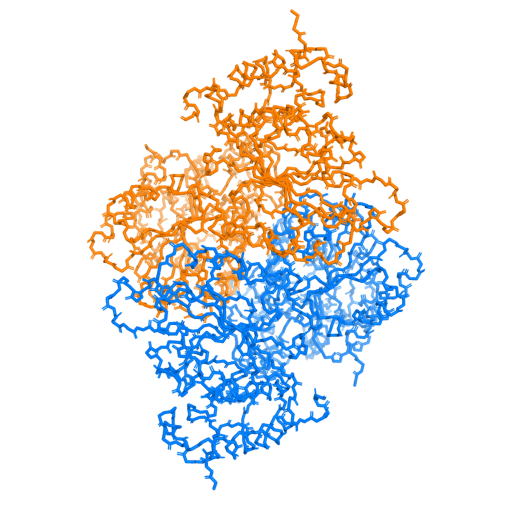5.88000 426 HIS A N 1
ATOM 2684 C CA . HIS A 1 392 ? 8.22900 -1.88100 6.30800 1.000 16.06000 426 HIS A CA 1
ATOM 2685 C C . HIS A 1 392 ? 8.98300 -2.16800 4.99900 1.000 14.71000 426 HIS A C 1
ATOM 2686 O O . HIS A 1 392 ? 10.13900 -2.54000 5.05600 1.000 15.06000 426 HIS A O 1
ATOM 2693 N N . ASN A 1 393 ? 8.31500 -1.98100 3.86700 1.000 16.19000 427 ASN A N 1
ATOM 2694 C CA . ASN A 1 393 ? 8.96000 -2.28100 2.56500 1.000 13.45000 427 ASN A CA 1
ATOM 2695 C C . ASN A 1 393 ? 10.25400 -1.46800 2.43800 1.000 14.63000 427 ASN A C 1
ATOM 2696 O O . ASN A 1 393 ? 10.20700 -0.26000 2.62800 1.000 15.39000 427 ASN A O 1
ATOM 2701 N N . GLY A 1 394 ? 11.34800 -2.12500 2.06100 1.000 14.91000 428 GLY A N 1
ATOM 2702 C CA . GLY A 1 394 ? 12.63200 -1.41600 1.89800 1.000 12.57000 428 GLY A CA 1
ATOM 2703 C C . GLY A 1 394 ? 12.75600 -0.87600 0.49000 1.000 13.19000 428 GLY A C 1
ATOM 2704 O O . GLY A 1 394 ? 13.69500 -1.26200 -0.20000 1.000 16.62000 428 GLY A O 1
ATOM 2705 N N . MET A 1 395 ? 11.87000 0.04200 0.12300 1.000 14.53000 429 MET A N 1
ATOM 2706 C CA . MET A 1 395 ? 11.81500 0.47300 -1.29700 1.000 12.81000 429 MET A CA 1
ATOM 2707 C C . MET A 1 395 ? 12.37800 1.88600 -1.51200 1.000 14.40000 429 MET A C 1
ATOM 2708 O O . MET A 1 395 ? 12.15500 2.42700 -2.58400 1.000 15.52000 429 MET A O 1
ATOM 2713 N N . TRP A 1 396 ? 13.10100 2.42900 -0.52800 1.000 13.84000 430 TRP A N 1
ATOM 2714 C CA . TRP A 1 396 ? 13.57800 3.83300 -0.66200 1.000 15.24000 430 TRP A CA 1
ATOM 2715 C C . TRP A 1 396 ? 15.10500 3.93400 -0.70400 1.000 14.44000 430 TRP A C 1
ATOM 2716 O O . TRP A 1 396 ? 15.59100 4.97600 -1.10200 1.000 15.75000 430 TRP A O 1
ATOM 2727 N N . ASP A 1 397 ? 15.81800 2.87100 -0.34100 1.000 14.80000 431 ASP A N 1
ATOM 2728 C CA . ASP A 1 397 ? 17.28700 3.01000 -0.12100 1.000 12.65000 431 ASP A CA 1
ATOM 2729 C C . ASP A 1 397 ? 18.07600 3.43400 -1.37400 1.000 14.49000 431 ASP A C 1
ATOM 2730 O O . ASP A 1 397 ? 18.97600 4.24000 -1.23000 1.000 14.59000 431 ASP A O 1
ATOM 2735 N N . LEU A 1 398 ? 17.75300 2.89200 -2.54800 1.000 15.17000 432 LEU A N 1
ATOM 2736 C CA . LEU A 1 398 ? 18.58800 3.24200 -3.72200 1.000 14.56000 432 LEU A CA 1
ATOM 2737 C C . LEU A 1 398 ? 18.35500 4.71700 -4.05400 1.000 14.65000 432 LEU A C 1
ATOM 2738 O O . LEU A 1 398 ? 19.28100 5.36300 -4.53600 1.000 16.19000 432 LEU A O 1
ATOM 2743 N N . SER A 1 399 ? 17.13800 5.18800 -3.80300 1.000 14.11000 433 SER A N 1
ATOM 2744 C CA . SER A 1 399 ? 16.80500 6.59700 -4.10100 1.000 15.31000 433 SER A CA 1
ATOM 2745 C C . SER A 1 399 ? 17.46900 7.51100 -3.06100 1.000 15.30000 433 SER A C 1
ATOM 2746 O O . SER A 1 399 ? 18.04300 8.53100 -3.44000 1.000 16.35000 433 SER A O 1
ATOM 2749 N N . MET A 1 400 ? 17.38700 7.12700 -1.79100 1.000 14.72000 434 MET A N 1
ATOM 2750 C CA . MET A 1 400 ? 17.94700 7.98900 -0.72000 1.000 12.13000 434 MET A CA 1
ATOM 2751 C C . MET A 1 400 ? 19.47800 7.99600 -0.80500 1.000 13.98000 434 MET A C 1
ATOM 2752 O O . MET A 1 400 ? 20.06200 9.06900 -0.77400 1.000 16.15000 434 MET A O 1
ATOM 2757 N N . LEU A 1 401 ? 20.08000 6.82000 -0.92800 1.000 13.64000 435 LEU A N 1
ATOM 2758 C CA . LEU A 1 401 ? 21.55900 6.74400 -0.93000 1.000 12.53000 435 LEU A CA 1
ATOM 2759 C C . LEU A 1 401 ? 22.11600 7.45600 -2.17400 1.000 15.06000 435 LEU A C 1
ATOM 2760 O O . LEU A 1 401 ? 23.23400 7.95800 -2.10600 1.000 16.21000 435 LEU A O 1
ATOM 2765 N N . GLY A 1 402 ? 21.33800 7.51100 -3.25600 1.000 15.18000 436 GLY A N 1
ATOM 2766 C CA . GLY A 1 402 ? 21.82300 8.14300 -4.49500 1.000 16.16000 436 GLY A CA 1
ATOM 2767 C C . GLY A 1 402 ? 22.08700 9.63500 -4.34600 1.000 17.04000 436 GLY A C 1
ATOM 2768 O O . GLY A 1 402 ? 22.81800 10.18800 -5.15600 1.000 16.56000 436 GLY A O 1
ATOM 2769 N N . ILE A 1 403 ? 21.49500 10.25500 -3.33100 1.000 15.06000 437 ILE A N 1
ATOM 2770 C CA . ILE A 1 403 ? 21.69000 11.71700 -3.09900 1.000 14.72000 437 ILE A CA 1
ATOM 2771 C C . ILE A 1 403 ? 23.05700 11.94200 -2.44500 1.000 14.91000 437 ILE A C 1
ATOM 2772 O O . ILE A 1 403 ? 23.57000 13.05100 -2.52800 1.000 14.29000 437 ILE A O 1
ATOM 2777 N N . VAL A 1 404 ? 23.60100 10.90500 -1.82700 1.000 15.83000 438 VAL A N 1
ATOM 2778 C CA . VAL A 1 404 ? 24.86700 11.05700 -1.05600 1.000 14.21000 438 VAL A CA 1
ATOM 2779 C C . VAL A 1 404 ? 26.05200 11.17900 -2.01200 1.000 14.70000 438 VAL A C 1
ATOM 2780 O O . VAL A 1 404 ? 26.33900 10.23200 -2.73400 1.000 16.38000 438 VAL A O 1
ATOM 2784 N N . PRO A 1 405 ? 26.74600 12.33000 -2.00900 1.000 16.87000 439 PRO A N 1
ATOM 2785 C CA . PRO A 1 405 ? 27.91100 12.48700 -2.84900 1.000 16.78000 439 PRO A CA 1
ATOM 2786 C C . PRO A 1 405 ? 28.95000 11.36400 -2.72400 1.000 17.80000 439 PRO A C 1
ATOM 2787 O O . PRO A 1 405 ? 29.31000 11.04800 -1.63100 1.000 17.72000 439 PRO A O 1
ATOM 2791 N N . GLY A 1 406 ? 29.35100 10.78200 -3.85500 1.000 17.78000 440 GLY A N 1
ATOM 2792 C CA . GLY A 1 406 ? 30.44400 9.79500 -3.87800 1.000 18.74000 440 GLY A CA 1
ATOM 2793 C C . GLY A 1 406 ? 30.08500 8.41800 -3.37600 1.000 20.11000 440 GLY A C 1
ATOM 2794 O O . GLY A 1 406 ? 30.97000 7.56900 -3.34700 1.000 21.32000 440 GLY A O 1
ATOM 2795 N N . ILE A 1 407 ? 28.82400 8.19100 -3.04900 1.000 17.20000 441 ILE A N 1
ATOM 2796 C CA . ILE A 1 407 ? 28.48900 6.88900 -2.41200 1.000 18.11000 441 ILE A CA 1
ATOM 2797 C C . ILE A 1 407 ? 28.72700 5.71200 -3.35900 1.000 15.82000 441 ILE A C 1
ATOM 2798 O O . ILE A 1 407 ? 28.56700 5.87600 -4.56400 1.000 16.67000 441 ILE A O 1
ATOM 2803 N N . ARG A 1 408 ? 29.09000 4.56900 -2.78400 1.000 16.56000 442 ARG A N 1
ATOM 2804 C CA . ARG A 1 408 ? 29.23900 3.32300 -3.56600 1.000 15.61000 442 ARG A CA 1
ATOM 2805 C C . ARG A 1 408 ? 28.19100 2.35500 -3.01200 1.000 16.15000 442 ARG A C 1
ATOM 2806 O O . ARG A 1 408 ? 28.22000 2.10400 -1.80200 1.000 15.78000 442 ARG A O 1
ATOM 2814 N N . VAL A 1 409 ? 27.28200 1.89700 -3.87000 1.000 13.49000 443 VAL A N 1
ATOM 2815 C CA . VAL A 1 409 ? 26.17600 1.02100 -3.40500 1.000 16.61000 443 VAL A CA 1
ATOM 2816 C C . VAL A 1 409 ? 26.15400 -0.26400 -4.22900 1.000 14.67000 443 VAL A C 1
ATOM 2817 O O . VAL A 1 409 ? 26.15900 -0.17900 -5.45700 1.000 16.97000 443 VAL A O 1
ATOM 2821 N N . ALA A 1 410 ? 26.11100 -1.39500 -3.53400 1.000 14.31000 444 ALA A N 1
ATOM 2822 C CA . ALA A 1 410 ? 26.06500 -2.70800 -4.20700 1.000 15.07000 444 ALA A CA 1
ATOM 2823 C C . ALA A 1 410 ? 24.74700 -3.42800 -3.90300 1.000 17.87000 444 ALA A C 1
ATOM 2824 O O . ALA A 1 410 ? 24.19800 -3.23600 -2.81700 1.000 15.41000 444 ALA A O 1
ATOM 2826 N N . ALA A 1 411 ? 24.28500 -4.21900 -4.86300 1.000 13.63000 445 ALA A N 1
ATOM 2827 C CA . ALA A 1 411 ? 23.06500 -5.02000 -4.66800 1.000 14.11000 445 ALA A CA 1
ATOM 2828 C C . ALA A 1 411 ? 23.39700 -6.45800 -5.06700 1.000 14.70000 445 ALA A C 1
ATOM 2829 O O . ALA A 1 411 ? 23.37100 -6.77400 -6.25400 1.000 16.34000 445 ALA A O 1
ATOM 2831 N N . PRO A 1 412 ? 23.78200 -7.30900 -4.10100 1.000 15.03000 446 PRO A N 1
ATOM 2832 C CA . PRO A 1 412 ? 24.06700 -8.71400 -4.38600 1.000 15.83000 446 PRO A CA 1
ATOM 2833 C C . PRO A 1 412 ? 22.93900 -9.44100 -5.13300 1.000 17.79000 446 PRO A C 1
ATOM 2834 O O . PRO A 1 412 ? 21.80300 -9.29600 -4.77500 1.000 15.63000 446 PRO A O 1
ATOM 2838 N N . ARG A 1 413 ? 23.33200 -10.23200 -6.13200 1.000 17.43000 447 ARG A N 1
ATOM 2839 C CA . ARG A 1 413 ? 22.34900 -11.01500 -6.90900 1.000 15.20000 447 ARG A CA 1
ATOM 2840 C C . ARG A 1 413 ? 22.24400 -12.41800 -6.32200 1.000 14.67000 447 ARG A C 1
ATOM 2841 O O . ARG A 1 413 ? 21.27600 -13.09100 -6.62800 1.000 17.97000 447 ARG A O 1
ATOM 2849 N N . ASP A 1 414 ? 23.22100 -12.80900 -5.50600 1.000 16.76000 448 ASP A N 1
ATOM 2850 C CA . ASP A 1 414 ? 23.24800 -14.18700 -4.96100 1.000 16.85000 448 ASP A CA 1
ATOM 2851 C C . ASP A 1 414 ? 24.23800 -14.26800 -3.78600 1.000 17.46000 448 ASP A C 1
ATOM 2852 O O . ASP A 1 414 ? 24.81300 -13.25300 -3.42700 1.000 17.23000 448 ASP A O 1
ATOM 2857 N N . ALA A 1 415 ? 24.42200 -15.46600 -3.22600 1.000 19.64000 449 ALA A N 1
ATOM 2858 C CA . ALA A 1 415 ? 25.26500 -15.60100 -2.01800 1.000 21.00000 449 ALA A CA 1
ATOM 2859 C C . ALA A 1 415 ? 26.72500 -15.25100 -2.30200 1.000 18.76000 449 ALA A C 1
ATOM 2860 O O . ALA A 1 415 ? 27.33600 -14.56100 -1.50000 1.000 19.54000 449 ALA A O 1
ATOM 2862 N N . THR A 1 416 ? 27.27300 -15.79300 -3.38700 1.000 17.47000 450 THR A N 1
ATOM 2863 C CA . THR A 1 416 ? 28.69600 -15.53500 -3.71400 1.000 17.25000 450 THR A CA 1
ATOM 2864 C C . THR A 1 416 ? 28.91700 -14.02900 -3.89700 1.000 16.26000 450 THR A C 1
ATOM 2865 O O . THR A 1 416 ? 29.94100 -13.52900 -3.44400 1.000 18.82000 450 THR A O 1
ATOM 2869 N N . ARG A 1 417 ? 27.96600 -13.35700 -4.54300 1.000 18.15000 451 ARG A N 1
ATOM 2870 C CA . ARG A 1 417 ? 28.12900 -11.90600 -4.81000 1.000 17.70000 451 ARG A CA 1
ATOM 2871 C C . ARG A 1 417 ? 27.93600 -11.10800 -3.50900 1.000 17.77000 451 ARG A C 1
ATOM 2872 O O . ARG A 1 417 ? 28.54400 -10.05100 -3.38400 1.000 17.70000 451 ARG A O 1
ATOM 2880 N N . LEU A 1 418 ? 27.11700 -11.61000 -2.58300 1.000 17.02000 452 LEU A N 1
ATOM 2881 C CA . LEU A 1 418 ? 27.00800 -10.92500 -1.27000 1.000 15.56000 452 LEU A CA 1
ATOM 2882 C C . LEU A 1 418 ? 28.37700 -11.01500 -0.59000 1.000 18.66000 452 LEU A C 1
ATOM 2883 O O . LEU A 1 418 ? 28.88100 -9.99400 -0.13000 1.000 18.89000 452 LEU A O 1
ATOM 2888 N N . ARG A 1 419 ? 28.96100 -12.21300 -0.57300 1.000 17.60000 453 ARG A N 1
ATOM 2889 C CA A ARG A 1 419 ? 30.30600 -12.39200 0.04100 0.620 17.97000 453 ARG A CA 1
ATOM 2890 C CA B ARG A 1 419 ? 30.30500 -12.39300 0.04300 0.380 18.04000 453 ARG A CA 1
ATOM 2891 C C . ARG A 1 419 ? 31.38300 -11.52100 -0.63700 1.000 17.79000 453 ARG A C 1
ATOM 2892 O O . ARG A 1 419 ? 32.15000 -10.81300 0.07500 1.000 19.37000 453 ARG A O 1
ATOM 2907 N N A GLU A 1 420 ? 31.44100 -11.47500 -1.98200 0.590 18.29000 454 GLU A N 1
ATOM 2908 N N B GLU A 1 420 ? 31.51000 -11.48500 -1.97200 0.410 18.37000 454 GLU A N 1
ATOM 2909 C CA A GLU A 1 420 ? 32.46000 -10.68500 -2.71600 0.590 17.58000 454 GLU A CA 1
ATOM 2910 C CA B GLU A 1 420 ? 32.54600 -10.70400 -2.69400 0.410 17.67000 454 GLU A CA 1
ATOM 2911 C C A GLU A 1 420 ? 32.22800 -9.19200 -2.47600 0.590 18.21000 454 GLU A C 1
ATOM 2912 C C B GLU A 1 420 ? 32.32500 -9.20300 -2.48700 0.410 18.20000 454 GLU A C 1
ATOM 2913 O O A GLU A 1 420 ? 33.22300 -8.47100 -2.34300 0.590 19.33000 454 GLU A O 1
ATOM 2914 O O B GLU A 1 420 ? 33.32500 -8.48500 -2.36100 0.410 19.36000 454 GLU A O 1
ATOM 2925 N N . GLU A 1 421 ? 30.98600 -8.77900 -2.65400 1.000 16.05000 455 GLU A N 1
ATOM 2926 C CA . GLU A 1 421 ? 30.71900 -7.31300 -2.57700 1.000 15.91000 455 GLU A CA 1
ATOM 2927 C C . GLU A 1 421 ? 30.94900 -6.81800 -1.14400 1.000 17.35000 455 GLU A C 1
ATOM 2928 O O . GLU A 1 421 ? 31.37300 -5.68700 -0.99200 1.000 17.88000 455 GLU A O 1
ATOM 2934 N N . LEU A 1 422 ? 30.65600 -7.64100 -0.14300 1.000 17.47000 456 LEU A N 1
ATOM 2935 C CA . LEU A 1 422 ? 30.97400 -7.23400 1.25200 1.000 13.53000 456 LEU A CA 1
ATOM 2936 C C . LEU A 1 422 ? 32.49000 -7.03900 1.39600 1.000 15.19000 456 LEU A C 1
ATOM 2937 O O . LEU A 1 422 ? 32.90000 -6.07100 2.02000 1.000 19.51000 456 LEU A O 1
ATOM 2942 N N . GLY A 1 423 ? 33.27100 -7.95400 0.83500 1.000 17.15000 457 GLY A N 1
ATOM 2943 C CA . GLY A 1 423 ? 34.73300 -7.82000 0.89100 1.000 17.96000 457 GLY A CA 1
ATOM 2944 C C . GLY A 1 423 ? 35.20500 -6.56900 0.17900 1.000 18.99000 457 GLY A C 1
ATOM 2945 O O . GLY A 1 423 ? 36.02500 -5.84500 0.72300 1.000 19.14000 457 GLY A O 1
ATOM 2946 N N A GLU A 1 424 ? 34.60000 -6.27400 -0.97400 0.670 18.17000 458 GLU A N 1
ATOM 2947 N N B GLU A 1 424 ? 34.60200 -6.27400 -0.97600 0.330 18.20000 458 GLU A N 1
ATOM 2948 C CA A GLU A 1 424 ? 34.98800 -5.07100 -1.74700 0.670 15.84000 458 GLU A CA 1
ATOM 2949 C CA B GLU A 1 424 ? 34.98800 -5.07000 -1.75500 0.330 15.99000 458 GLU A CA 1
ATOM 2950 C C A GLU A 1 424 ? 34.63700 -3.82800 -0.92700 0.670 17.50000 458 GLU A C 1
ATOM 2951 C C B GLU A 1 424 ? 34.63000 -3.82300 -0.94400 0.330 17.56000 458 GLU A C 1
ATOM 2952 O O A GLU A 1 424 ? 35.45900 -2.91400 -0.84100 0.670 18.32000 458 GLU A O 1
ATOM 2953 O O B GLU A 1 424 ? 35.47600 -2.92500 -0.82500 0.330 18.35000 458 GLU A O 1
ATOM 2964 N N . ALA A 1 425 ? 33.46000 -3.83500 -0.29800 1.000 17.83000 459 ALA A N 1
ATOM 2965 C CA . ALA A 1 425 ? 33.03300 -2.68400 0.53000 1.000 14.22000 459 ALA A CA 1
ATOM 2966 C C . ALA A 1 425 ? 34.02200 -2.46800 1.68200 1.000 17.21000 459 ALA A C 1
ATOM 2967 O O . ALA A 1 425 ? 34.36200 -1.32800 1.97200 1.000 16.16000 459 ALA A O 1
ATOM 2969 N N . LEU A 1 426 ? 34.41700 -3.55800 2.32600 1.000 16.01000 460 LEU A N 1
ATOM 2970 C CA . LEU A 1 426 ? 35.34500 -3.47400 3.48100 1.000 14.98000 460 LEU A CA 1
ATOM 2971 C C . LEU A 1 426 ? 36.71700 -2.98200 3.00800 1.000 18.24000 460 LEU A C 1
ATOM 2972 O O . LEU A 1 426 ? 37.50000 -2.56600 3.85500 1.000 19.34000 460 LEU A O 1
ATOM 2977 N N . ASP A 1 427 ? 36.96000 -3.03300 1.70000 1.000 17.75000 461 ASP A N 1
ATOM 2978 C CA . ASP A 1 427 ? 38.26300 -2.58800 1.13500 1.000 18.53000 461 ASP A CA 1
ATOM 2979 C C . ASP A 1 427 ? 38.13500 -1.14700 0.62800 1.000 21.61000 461 ASP A C 1
ATOM 2980 O O . ASP A 1 427 ? 39.13300 -0.62800 0.12900 1.000 23.20000 461 ASP A O 1
ATOM 2985 N N . VAL A 1 428 ? 36.95100 -0.53900 0.74500 1.000 17.02000 462 VAL A N 1
ATOM 2986 C CA . VAL A 1 428 ? 36.79800 0.91000 0.40800 1.000 15.92000 462 VAL A CA 1
ATOM 2987 C C . VAL A 1 428 ? 37.12000 1.70900 1.67800 1.000 17.64000 462 VAL A C 1
ATOM 2988 O O . VAL A 1 428 ? 36.31500 1.67500 2.60600 1.000 18.70000 462 VAL A O 1
ATOM 2992 N N . ASP A 1 429 ? 38.25400 2.40800 1.68600 1.000 17.56000 463 ASP A N 1
ATOM 2993 C CA . ASP A 1 429 ? 38.72600 3.08000 2.92500 1.000 17.15000 463 ASP A CA 1
ATOM 2994 C C . ASP A 1 429 ? 38.53600 4.59400 2.86300 1.000 18.02000 463 ASP A C 1
ATOM 2995 O O . ASP A 1 429 ? 38.94500 5.25500 3.80700 1.000 21.01000 463 ASP A O 1
ATOM 3000 N N . ASP A 1 430 ? 37.90300 5.10200 1.81000 1.000 17.60000 464 ASP A N 1
ATOM 3001 C CA . ASP A 1 430 ? 37.85700 6.58000 1.65400 1.000 19.49000 464 ASP A CA 1
ATOM 3002 C C . ASP A 1 430 ? 36.42200 7.10000 1.58500 1.000 19.95000 464 ASP A C 1
ATOM 3003 O O . ASP A 1 430 ? 36.22500 8.22500 1.13500 1.000 19.25000 464 ASP A O 1
ATOM 3008 N N . GLY A 1 431 ? 35.47400 6.28800 2.03100 1.000 16.34000 465 GLY A N 1
ATOM 3009 C CA . GLY A 1 431 ? 34.09600 6.77500 2.03700 1.000 18.19000 465 GLY A CA 1
ATOM 3010 C C . GLY A 1 431 ? 33.09000 5.68600 2.30600 1.000 13.96000 465 GLY A C 1
ATOM 3011 O O . GLY A 1 431 ? 33.46500 4.51500 2.38200 1.000 16.11000 465 GLY A O 1
ATOM 3012 N N . PRO A 1 432 ? 31.80500 6.05900 2.41900 1.000 16.93000 466 PRO A N 1
ATOM 3013 C CA . PRO A 1 432 ? 30.77300 5.10200 2.73500 1.000 16.38000 466 PRO A CA 1
ATOM 3014 C C . PRO A 1 432 ? 30.43300 4.09900 1.62500 1.000 14.29000 466 PRO A C 1
ATOM 3015 O O . PRO A 1 432 ? 30.46500 4.45800 0.47700 1.000 16.21000 466 PRO A O 1
ATOM 3019 N N . THR A 1 433 ? 30.12500 2.87500 2.04000 1.000 15.27000 467 THR A N 1
ATOM 3020 C CA . THR A 1 433 ? 29.68000 1.83900 1.08900 1.000 14.80000 467 THR A CA 1
ATOM 3021 C C . THR A 1 433 ? 28.36100 1.26900 1.61500 1.000 16.09000 467 THR A C 1
ATOM 3022 O O . THR A 1 433 ? 28.13600 1.34400 2.81900 1.000 16.53000 467 THR A O 1
ATOM 3026 N N . ALA A 1 434 ? 27.54800 0.71100 0.72900 1.000 14.42000 468 ALA A N 1
ATOM 3027 C CA . ALA A 1 434 ? 26.31900 0.04000 1.19600 1.000 15.73000 468 ALA A CA 1
ATOM 3028 C C . ALA A 1 434 ? 26.01400 -1.21500 0.37700 1.000 16.90000 468 ALA A C 1
ATOM 3029 O O . ALA A 1 434 ? 26.31300 -1.22700 -0.81700 1.000 16.35000 468 ALA A O 1
ATOM 3031 N N . LEU A 1 435 ? 25.49900 -2.23400 1.04900 1.000 16.00000 469 LEU A N 1
ATOM 3032 C CA . LEU A 1 435 ? 25.00600 -3.44800 0.36400 1.000 15.29000 469 LEU A CA 1
ATOM 3033 C C . LEU A 1 435 ? 23.51400 -3.52100 0.70500 1.000 18.06000 469 LEU A C 1
ATOM 3034 O O . LEU A 1 435 ? 23.16300 -3.18500 1.82800 1.000 17.60000 469 LEU A O 1
ATOM 3039 N N . ARG A 1 436 ? 22.68800 -3.91200 -0.25800 1.000 13.43000 470 ARG A N 1
ATOM 3040 C CA . ARG A 1 436 ? 21.23600 -4.03400 -0.00900 1.000 13.87000 470 ARG A CA 1
ATOM 3041 C C . ARG A 1 436 ? 20.76500 -5.35600 -0.61300 1.000 15.75000 470 ARG A C 1
ATOM 3042 O O . ARG A 1 436 ? 21.19800 -5.69700 -1.71000 1.000 17.15000 470 ARG A O 1
ATOM 3050 N N . PHE A 1 437 ? 19.92000 -6.06700 0.12700 1.000 13.94000 471 PHE A N 1
ATOM 3051 C CA . PHE A 1 437 ? 19.43600 -7.38200 -0.34000 1.000 15.74000 471 PHE A CA 1
ATOM 3052 C C . PHE A 1 437 ? 18.11300 -7.67400 0.35600 1.000 17.27000 471 PHE A C 1
ATOM 3053 O O . PHE A 1 437 ? 17.84700 -7.13000 1.42800 1.000 14.97000 471 PHE A O 1
ATOM 3061 N N . PRO A 1 438 ? 17.27500 -8.53700 -0.23600 1.000 17.70000 472 PRO A N 1
ATOM 3062 C CA . PRO A 1 438 ? 15.96400 -8.76700 0.32100 1.000 14.09000 472 PRO A CA 1
ATOM 3063 C C . PRO A 1 438 ? 15.88100 -9.81400 1.43100 1.000 16.40000 472 PRO A C 1
ATOM 3064 O O . PRO A 1 438 ? 16.84100 -10.46800 1.69500 1.000 16.94000 472 PRO A O 1
ATOM 3068 N N . LYS A 1 439 ? 14.72600 -9.86400 2.07400 1.000 14.86000 473 LYS A N 1
ATOM 3069 C CA . LYS A 1 439 ? 14.47800 -10.94000 3.04900 1.000 15.66000 473 LYS A CA 1
ATOM 3070 C C . LYS A 1 439 ? 14.35100 -12.26200 2.30100 1.000 19.61000 473 LYS A C 1
ATOM 3071 O O . LYS A 1 439 ? 14.31200 -12.25000 1.07000 1.000 21.94000 473 LYS A O 1
ATOM 3077 N N . GLY A 1 440 ? 14.33600 -13.36300 3.04500 1.000 21.56000 474 GLY A N 1
ATOM 3078 C CA . GLY A 1 440 ? 14.05700 -14.66100 2.42100 1.000 28.70000 474 GLY A CA 1
ATOM 3079 C C . GLY A 1 440 ? 15.24200 -15.51600 2.04700 1.000 23.35000 474 GLY A C 1
ATOM 3080 O O . GLY A 1 440 ? 16.36700 -15.22600 2.48100 1.000 21.47000 474 GLY A O 1
ATOM 3081 N N . ASP A 1 441 ? 14.95400 -16.55900 1.26300 1.000 24.39000 475 ASP A N 1
ATOM 3082 C CA . ASP A 1 441 ? 15.99600 -17.51900 0.82900 1.000 29.95000 475 ASP A CA 1
ATOM 3083 C C . ASP A 1 441 ? 17.04000 -16.82100 -0.03700 1.000 26.39000 475 ASP A C 1
ATOM 3084 O O . ASP A 1 441 ? 16.64000 -16.02200 -0.89700 1.000 30.41000 475 ASP A O 1
ATOM 3089 N N . VAL A 1 442 ? 18.30300 -17.15700 0.18600 1.000 26.57000 476 VAL A N 1
ATOM 3090 C CA . VAL A 1 442 ? 19.40600 -16.50400 -0.56700 1.000 29.90000 476 VAL A CA 1
ATOM 3091 C C . VAL A 1 442 ? 19.25300 -16.91300 -2.02000 1.000 33.84000 476 VAL A C 1
ATOM 3092 O O . VAL A 1 442 ? 18.74500 -18.00500 -2.29900 1.000 32.35000 476 VAL A O 1
ATOM 3096 N N . GLY A 1 443 ? 19.69700 -16.04700 -2.91000 1.000 34.71000 477 GLY A N 1
ATOM 3097 C CA . GLY A 1 443 ? 19.45000 -16.38200 -4.31300 1.000 40.28000 477 GLY A CA 1
ATOM 3098 C C . GLY A 1 443 ? 20.42100 -17.45600 -4.74500 1.000 34.08000 477 GLY A C 1
ATOM 3099 O O . GLY A 1 443 ? 21.52100 -17.28300 -4.40200 1.000 34.33000 477 GLY A O 1
ATOM 3100 N N . GLU A 1 444 ? 19.99500 -18.46800 -5.49400 1.000 36.81000 478 GLU A N 1
ATOM 3101 C CA . GLU A 1 444 ? 20.94100 -19.48000 -6.03800 1.000 40.11000 478 GLU A CA 1
ATOM 3102 C C . GLU A 1 444 ? 22.01100 -18.80300 -6.89500 1.000 19.94000 478 GLU A C 1
ATOM 3103 O O . GLU A 1 444 ? 21.69600 -17.85800 -7.60800 1.000 21.87000 478 GLU A O 1
ATOM 3109 N N . ASP A 1 445 ? 23.22500 -19.32000 -6.80900 1.000 21.64000 479 ASP A N 1
ATOM 3110 C CA . ASP A 1 445 ? 24.35300 -18.68500 -7.52000 1.000 18.44000 479 ASP A CA 1
ATOM 3111 C C . ASP A 1 445 ? 24.16000 -18.71800 -9.02900 1.000 20.62000 479 ASP A C 1
ATOM 3112 O O . ASP A 1 445 ? 23.73100 -19.74100 -9.55400 1.000 22.79000 479 ASP A O 1
ATOM 3117 N N . ILE A 1 446 ? 24.51300 -17.61300 -9.65900 1.000 18.34000 480 ILE A N 1
ATOM 3118 C CA . ILE A 1 446 ? 24.42200 -17.47200 -11.10600 1.000 15.84000 480 ILE A CA 1
ATOM 3119 C C . ILE A 1 446 ? 25.81200 -16.97400 -11.50900 1.000 17.61000 480 ILE A C 1
ATOM 3120 O O . ILE A 1 446 ? 26.11500 -15.79200 -11.31800 1.000 19.00000 480 ILE A O 1
ATOM 3125 N N . SER A 1 447 ? 26.67300 -17.85400 -12.03500 1.000 17.16000 481 SER A N 1
ATOM 3126 C CA . SER A 1 447 ? 27.98300 -17.40500 -12.51200 1.000 17.58000 481 SER A CA 1
ATOM 3127 C C . SER A 1 447 ? 27.84900 -16.60800 -13.80200 1.000 18.59000 481 SER A C 1
ATOM 3128 O O . SER A 1 447 ? 27.04700 -16.94200 -14.67400 1.000 18.48000 481 SER A O 1
ATOM 3131 N N . ALA A 1 448 ? 28.65700 -15.56400 -13.93100 1.000 16.50000 482 ALA A N 1
ATOM 3132 C CA . ALA A 1 448 ? 28.59600 -14.69500 -15.09700 1.000 16.59000 482 ALA A CA 1
ATOM 3133 C C . ALA A 1 448 ? 29.32100 -15.31700 -16.28100 1.000 18.61000 482 ALA A C 1
ATOM 3134 O O . ALA A 1 448 ? 30.27400 -16.09100 -16.11900 1.000 20.60000 482 ALA A O 1
ATOM 3136 N N . LEU A 1 449 ? 28.84800 -14.97200 -17.48300 1.000 17.50000 483 LEU A N 1
ATOM 3137 C CA . LEU A 1 449 ? 29.58600 -15.31900 -18.69700 1.000 18.49000 483 LEU A CA 1
ATOM 3138 C C . LEU A 1 449 ? 30.91600 -14.58400 -18.76900 1.000 25.25000 483 LEU A C 1
ATOM 3139 O O . LEU A 1 449 ? 31.90500 -15.13700 -19.26700 1.000 24.58000 483 LEU A O 1
ATOM 3144 N N . GLU A 1 450 ? 30.96500 -13.35300 -18.26600 1.000 23.38000 484 GLU A N 1
ATOM 3145 C CA . GLU A 1 450 ? 32.16300 -12.52300 -18.33100 1.000 22.55000 484 GLU A CA 1
ATOM 3146 C C . GLU A 1 450 ? 31.93500 -11.27200 -17.49700 1.000 20.67000 484 GLU A C 1
ATOM 3147 O O . GLU A 1 450 ? 30.79500 -10.88700 -17.24000 1.000 20.00000 484 GLU A O 1
ATOM 3153 N N . ARG A 1 451 ? 33.03300 -10.66600 -17.04800 1.000 23.04000 485 ARG A N 1
ATOM 3154 C CA . ARG A 1 451 ? 32.99700 -9.39600 -16.32700 1.000 21.40000 485 ARG A CA 1
ATOM 3155 C C . ARG A 1 451 ? 33.60800 -8.32700 -17.21800 1.000 24.97000 485 ARG A C 1
ATOM 3156 O O . ARG A 1 451 ? 34.72400 -8.50100 -17.72000 1.000 26.98000 485 ARG A O 1
ATOM 3164 N N . ARG A 1 452 ? 32.87900 -7.23000 -17.40800 1.000 24.16000 486 ARG A N 1
ATOM 3165 C CA . ARG A 1 452 ? 33.26700 -6.15800 -18.32300 1.000 29.45000 486 ARG A CA 1
ATOM 3166 C C . ARG A 1 452 ? 33.17300 -4.84400 -17.55600 1.000 33.81000 486 ARG A C 1
ATOM 3167 O O . ARG A 1 452 ? 32.07300 -4.33400 -17.31400 1.000 26.35000 486 ARG A O 1
ATOM 3175 N N . GLY A 1 453 ? 34.33000 -4.31900 -17.16300 1.000 39.34000 487 GLY A N 1
ATOM 3176 C CA . GLY A 1 453 ? 34.39500 -3.08300 -16.41200 1.000 46.83000 487 GLY A CA 1
ATOM 3177 C C . GLY A 1 453 ? 33.51000 -3.11400 -15.18700 1.000 32.38000 487 GLY A C 1
ATOM 3178 O O . GLY A 1 453 ? 32.65400 -2.24200 -15.01200 1.000 44.67000 487 GLY A O 1
ATOM 3179 N N . GLY A 1 454 ? 33.70200 -4.12900 -14.34400 1.000 32.14000 488 GLY A N 1
ATOM 3180 C CA . GLY A 1 454 ? 32.93500 -4.28700 -13.12500 1.000 30.10000 488 GLY A CA 1
ATOM 3181 C C . GLY A 1 454 ? 31.56000 -4.89500 -13.28800 1.000 27.36000 488 GLY A C 1
ATOM 3182 O O . GLY A 1 454 ? 30.99200 -5.37200 -12.30000 1.000 22.34000 488 GLY A O 1
ATOM 3183 N N . VAL A 1 455 ? 31.00400 -4.90600 -14.49500 1.000 21.01000 489 VAL A N 1
ATOM 3184 C CA . VAL A 1 455 ? 29.65900 -5.42100 -14.73300 1.000 16.91000 489 VAL A CA 1
ATOM 3185 C C . VAL A 1 455 ? 29.73100 -6.91300 -15.05400 1.000 20.81000 489 VAL A C 1
ATOM 3186 O O . VAL A 1 455 ? 30.57000 -7.34000 -15.85200 1.000 21.02000 489 VAL A O 1
ATOM 3190 N N . ASP A 1 456 ? 28.84100 -7.71100 -14.45500 1.000 19.17000 490 ASP A N 1
ATOM 3191 C CA . ASP A 1 456 ? 28.73700 -9.12900 -14.80300 1.000 16.62000 490 ASP A CA 1
ATOM 3192 C C . ASP A 1 456 ? 27.71800 -9.30400 -15.92100 1.000 16.02000 490 ASP A C 1
ATOM 3193 O O . ASP A 1 456 ? 26.54400 -8.94700 -15.76200 1.000 15.40000 490 ASP A O 1
ATOM 3198 N N . VAL A 1 457 ? 28.15100 -9.87300 -17.04200 1.000 16.81000 491 VAL A N 1
ATOM 3199 C CA . VAL A 1 457 ? 27.24100 -10.23400 -18.12000 1.000 14.56000 491 VAL A CA 1
ATOM 3200 C C . VAL A 1 457 ? 26.68300 -11.61800 -17.79900 1.000 15.60000 491 VAL A C 1
ATOM 3201 O O . VAL A 1 457 ? 27.43200 -12.59700 -17.77200 1.000 19.76000 491 VAL A O 1
ATOM 3205 N N . LEU A 1 458 ? 25.37100 -11.70000 -17.56000 1.000 16.18000 492 LEU A N 1
ATOM 3206 C CA . LEU A 1 458 ? 24.70900 -12.95800 -17.21300 1.000 17.02000 492 LEU A CA 1
ATOM 3207 C C . LEU A 1 458 ? 24.14000 -13.69200 -18.42500 1.000 17.43000 492 LEU A C 1
ATOM 3208 O O . LEU A 1 458 ? 24.02900 -14.92500 -18.40200 1.000 18.03000 492 LEU A O 1
ATOM 3213 N N . ALA A 1 459 ? 23.76900 -12.97000 -19.47900 1.000 18.78000 493 ALA A N 1
ATOM 3214 C CA . ALA A 1 459 ? 23.26100 -13.59200 -20.69300 1.000 17.91000 493 ALA A CA 1
ATOM 3215 C C . ALA A 1 459 ? 23.55100 -12.65200 -21.84800 1.000 21.36000 493 ALA A C 1
ATOM 3216 O O . ALA A 1 459 ? 23.52300 -11.43200 -21.67700 1.000 17.75000 493 ALA A O 1
ATOM 3218 N N . ALA A 1 460 ? 23.85600 -13.22200 -23.00600 1.000 18.94000 494 ALA A N 1
ATOM 3219 C CA . ALA A 1 460 ? 24.09400 -12.46900 -24.22600 1.000 18.82000 494 ALA A CA 1
ATOM 3220 C C . ALA A 1 460 ? 23.10200 -12.91700 -25.29100 1.000 19.37000 494 ALA A C 1
ATOM 3221 O O . ALA A 1 460 ? 22.51100 -13.99700 -25.18500 1.000 21.43000 494 ALA A O 1
ATOM 3223 N N . PRO A 1 461 ? 22.87500 -12.10700 -26.32300 1.000 19.99000 495 PRO A N 1
ATOM 3224 C CA . PRO A 1 461 ? 21.95300 -12.52700 -27.38100 1.000 18.45000 495 PRO A CA 1
ATOM 3225 C C . PRO A 1 461 ? 22.41300 -13.83100 -28.01500 1.000 18.86000 495 PRO A C 1
ATOM 3226 O O . PRO A 1 461 ? 23.60200 -14.03500 -28.27500 1.000 21.29000 495 PRO A O 1
ATOM 3230 N N . ALA A 1 462 ? 21.45700 -14.72100 -28.25700 1.000 23.08000 496 ALA A N 1
ATOM 3231 C CA . ALA A 1 462 ? 21.80000 -15.99300 -28.87400 1.000 29.49000 496 ALA A CA 1
ATOM 3232 C C . ALA A 1 462 ? 22.18300 -15.78600 -30.33800 1.000 38.15000 496 ALA A C 1
ATOM 3233 O O . ALA A 1 462 ? 21.89000 -14.75000 -30.94700 1.000 30.67000 496 ALA A O 1
ATOM 3235 N N . ASP A 1 463 ? 22.86700 -16.78300 -30.90000 1.000 33.02000 497 ASP A N 1
ATOM 3236 C CA . ASP A 1 463 ? 23.31200 -16.68400 -32.28400 1.000 39.94000 497 ASP A CA 1
ATOM 3237 C C . ASP A 1 463 ? 22.13400 -16.39500 -33.20100 1.000 28.12000 497 ASP A C 1
ATOM 3238 O O . ASP A 1 463 ? 21.04900 -16.96800 -33.05700 1.000 28.77000 497 ASP A O 1
ATOM 3243 N N . GLY A 1 464 ? 22.35300 -15.49300 -34.14700 1.000 28.48000 498 GLY A N 1
ATOM 3244 C CA . GLY A 1 464 ? 21.30000 -15.07300 -35.03800 1.000 28.56000 498 GLY A CA 1
ATOM 3245 C C . GLY A 1 464 ? 20.48200 -13.90800 -34.53900 1.000 25.86000 498 GLY A C 1
ATOM 3246 O O . GLY A 1 464 ? 19.73800 -13.31400 -35.32400 1.000 28.35000 498 GLY A O 1
ATOM 3247 N N . LEU A 1 465 ? 20.56900 -13.62900 -33.23900 1.000 24.79000 499 LEU A N 1
ATOM 3248 C CA . LEU A 1 465 ? 19.84800 -12.46700 -32.66500 1.000 22.66000 499 LEU A CA 1
ATOM 3249 C C . LEU A 1 465 ? 20.83600 -11.32600 -32.43100 1.000 20.98000 499 LEU A C 1
ATOM 3250 O O . LEU A 1 465 ? 22.02400 -11.59000 -32.23800 1.000 25.93000 499 LEU A O 1
ATOM 3255 N N . ASN A 1 466 ? 20.33200 -10.09900 -32.38400 1.000 21.00000 500 ASN A N 1
ATOM 3256 C CA . ASN A 1 466 ? 21.22700 -8.95800 -32.27100 1.000 21.57000 500 ASN A CA 1
ATOM 3257 C C . ASN A 1 466 ? 21.16800 -8.35100 -30.87400 1.000 21.49000 500 ASN A C 1
ATOM 3258 O O . ASN A 1 466 ? 20.40800 -8.78900 -30.00500 1.000 21.07000 500 ASN A O 1
ATOM 3263 N N . HIS A 1 467 ? 21.99100 -7.32500 -30.65800 1.000 19.08000 501 HIS A N 1
ATOM 3264 C CA . HIS A 1 467 ? 22.04500 -6.65600 -29.36000 1.000 19.68000 501 HIS A CA 1
ATOM 3265 C C . HIS A 1 467 ? 20.91100 -5.63700 -29.34000 1.000 19.21000 501 HIS A C 1
ATOM 3266 O O . HIS A 1 467 ? 21.08800 -4.45500 -29.65900 1.000 19.43000 501 HIS A O 1
ATOM 3273 N N . ASP A 1 468 ? 19.72200 -6.09700 -28.96200 1.000 16.80000 502 ASP A N 1
ATOM 3274 C CA . ASP A 1 468 ? 18.55500 -5.23700 -29.01700 1.000 15.58000 502 ASP A CA 1
ATOM 3275 C C . ASP A 1 468 ? 18.28200 -4.55300 -27.68300 1.000 18.33000 502 ASP A C 1
ATOM 3276 O O . ASP A 1 468 ? 18.13600 -3.32600 -27.63400 1.000 16.40000 502 ASP A O 1
ATOM 3281 N N . VAL A 1 469 ? 18.20800 -5.32100 -26.59600 1.000 17.62000 503 VAL A N 1
ATOM 3282 C CA . VAL A 1 469 ? 17.83800 -4.79800 -25.28200 1.000 17.85000 503 VAL A CA 1
ATOM 3283 C C . VAL A 1 469 ? 18.96600 -5.08300 -24.30300 1.000 17.83000 503 VAL A C 1
ATOM 3284 O O . VAL A 1 469 ? 19.43100 -6.22400 -24.20600 1.000 17.00000 503 VAL A O 1
ATOM 3288 N N . LEU A 1 470 ? 19.39700 -4.04900 -23.57200 1.000 16.37000 504 LEU A N 1
ATOM 3289 C CA . LEU A 1 470 ? 20.27900 -4.20900 -22.42000 1.000 16.73000 504 LEU A CA 1
ATOM 3290 C C . LEU A 1 470 ? 19.37800 -4.20700 -21.18900 1.000 16.17000 504 LEU A C 1
ATOM 3291 O O . LEU A 1 470 ? 18.77600 -3.18100 -20.86900 1.000 17.85000 504 LEU A O 1
ATOM 3296 N N . LEU A 1 471 ? 19.24800 -5.35900 -20.53700 1.000 15.51000 505 LEU A N 1
ATOM 3297 C CA . LEU A 1 471 ? 18.43000 -5.50400 -19.33300 1.000 15.39000 505 LEU A CA 1
ATOM 3298 C C . LEU A 1 471 ? 19.35100 -5.44800 -18.11500 1.000 16.30000 505 LEU A C 1
ATOM 3299 O O . LEU A 1 471 ? 20.11900 -6.38400 -17.86600 1.000 14.91000 505 LEU A O 1
ATOM 3304 N N . VAL A 1 472 ? 19.28400 -4.33800 -17.37800 1.000 15.85000 506 VAL A N 1
ATOM 3305 C CA . VAL A 1 472 ? 20.14200 -4.08500 -16.22400 1.000 15.06000 506 VAL A CA 1
ATOM 3306 C C . VAL A 1 472 ? 19.38600 -4.59300 -15.00000 1.000 16.82000 506 VAL A C 1
ATOM 3307 O O . VAL A 1 472 ? 18.45400 -3.95100 -14.51500 1.000 16.50000 506 VAL A O 1
ATOM 3311 N N . ALA A 1 473 ? 19.77200 -5.77500 -14.53700 1.000 14.71000 507 ALA A N 1
ATOM 3312 C CA . ALA A 1 473 ? 19.08400 -6.47900 -13.46300 1.000 15.40000 507 ALA A CA 1
ATOM 3313 C C . ALA A 1 473 ? 19.71900 -6.07000 -12.14200 1.000 13.25000 507 ALA A C 1
ATOM 3314 O O . ALA A 1 473 ? 20.90200 -6.34500 -11.92100 1.000 15.21000 507 ALA A O 1
ATOM 3316 N N . ILE A 1 474 ? 18.96600 -5.38600 -11.28800 1.000 15.16000 508 ILE A N 1
ATOM 3317 C CA . ILE A 1 474 ? 19.50100 -4.95300 -9.99800 1.000 14.52000 508 ILE A CA 1
ATOM 3318 C C . ILE A 1 474 ? 19.25500 -6.05700 -8.98100 1.000 15.23000 508 ILE A C 1
ATOM 3319 O O . ILE A 1 474 ? 18.11300 -6.48600 -8.78700 1.000 15.69000 508 ILE A O 1
ATOM 3324 N N . GLY A 1 475 ? 20.33100 -6.51900 -8.34600 1.000 17.18000 509 GLY A N 1
ATOM 3325 C CA . GLY A 1 475 ? 20.21600 -7.34200 -7.15900 1.000 15.23000 509 GLY A CA 1
ATOM 3326 C C . GLY A 1 475 ? 19.46300 -8.63800 -7.37600 1.000 17.77000 509 GLY A C 1
ATOM 3327 O O . GLY A 1 475 ? 19.76300 -9.42800 -8.28000 1.000 17.99000 509 GLY A O 1
ATOM 3328 N N . ALA A 1 476 ? 18.46700 -8.85900 -6.51200 1.000 17.97000 510 ALA A N 1
ATOM 3329 C CA . ALA A 1 476 ? 17.73400 -10.11200 -6.45100 1.000 16.86000 510 ALA A CA 1
ATOM 3330 C C . ALA A 1 476 ? 16.80100 -10.30500 -7.62800 1.000 15.86000 510 ALA A C 1
ATOM 3331 O O . ALA A 1 476 ? 16.15300 -11.35200 -7.70900 1.000 18.75000 510 ALA A O 1
ATOM 3333 N N . PHE A 1 477 ? 16.72200 -9.34600 -8.54400 1.000 14.05000 511 PHE A N 1
ATOM 3334 C CA . PHE A 1 477 ? 15.92000 -9.52600 -9.74500 1.000 15.52000 511 PHE A CA 1
ATOM 3335 C C . PHE A 1 477 ? 16.71200 -10.15100 -10.89900 1.000 15.46000 511 PHE A C 1
ATOM 3336 O O . PHE A 1 477 ? 16.18900 -10.23200 -12.01900 1.000 16.52000 511 PHE A O 1
ATOM 3344 N N . ALA A 1 478 ? 17.93900 -10.62900 -10.65300 1.000 16.31000 512 ALA A N 1
ATOM 3345 C CA . ALA A 1 478 ? 18.65900 -11.33600 -11.71400 1.000 17.98000 512 ALA A CA 1
ATOM 3346 C C . ALA A 1 478 ? 17.87700 -12.53200 -12.24900 1.000 19.84000 512 ALA A C 1
ATOM 3347 O O . ALA A 1 478 ? 17.73800 -12.64900 -13.48100 1.000 17.52000 512 ALA A O 1
ATOM 3349 N N . PRO A 1 479 ? 17.33300 -13.43500 -11.41900 1.000 18.16000 513 PRO A N 1
ATOM 3350 C CA . PRO A 1 479 ? 16.60500 -14.57400 -12.00200 1.000 17.82000 513 PRO A CA 1
ATOM 3351 C C . PRO A 1 479 ? 15.44200 -14.13200 -12.85900 1.000 20.79000 513 PRO A C 1
ATOM 3352 O O . PRO A 1 479 ? 15.18400 -14.72400 -13.91900 1.000 19.23000 513 PRO A O 1
ATOM 3356 N N . MET A 1 480 ? 14.72400 -13.09100 -12.43100 1.000 17.32000 514 MET A N 1
ATOM 3357 C CA . MET A 1 480 ? 13.56200 -12.66200 -13.19400 1.000 18.51000 514 MET A CA 1
ATOM 3358 C C . MET A 1 480 ? 14.01800 -12.11100 -14.53700 1.000 19.70000 514 MET A C 1
ATOM 3359 O O . MET A 1 480 ? 13.39400 -12.37100 -15.57000 1.000 17.16000 514 MET A O 1
ATOM 3364 N N . ALA A 1 481 ? 15.16000 -11.41200 -14.54500 1.000 16.14000 515 ALA A N 1
ATOM 3365 C CA . ALA A 1 481 ? 15.69600 -10.86200 -15.78800 1.000 17.32000 515 ALA A CA 1
ATOM 3366 C C . ALA A 1 481 ? 16.12600 -11.96400 -16.75500 1.000 17.56000 515 ALA A C 1
ATOM 3367 O O . ALA A 1 481 ? 15.91300 -11.85100 -17.97000 1.000 16.94000 515 ALA A O 1
ATOM 3369 N N . LEU A 1 482 ? 16.72800 -13.03700 -16.24400 1.000 17.03000 516 LEU A N 1
ATOM 3370 C CA . LEU A 1 482 ? 17.09500 -14.14500 -17.11900 1.000 19.81000 516 LEU A CA 1
ATOM 3371 C C . LEU A 1 482 ? 15.85800 -14.78800 -17.74900 1.000 19.59000 516 LEU A C 1
ATOM 3372 O O . LEU A 1 482 ? 15.88300 -15.17600 -18.92300 1.000 18.94000 516 LEU A O 1
ATOM 3377 N N . ALA A 1 483 ? 14.77900 -14.94300 -16.97300 1.000 16.85000 517 ALA A N 1
ATOM 3378 C CA . ALA A 1 483 ? 13.53300 -15.48100 -17.51500 1.000 17.94000 517 ALA A CA 1
ATOM 3379 C C . ALA A 1 483 ? 12.93200 -14.54600 -18.55000 1.000 19.10000 517 ALA A C 1
ATOM 3380 O O . ALA A 1 483 ? 12.36700 -14.99400 -19.55900 1.000 18.96000 517 ALA A O 1
ATOM 3382 N N . VAL A 1 484 ? 13.01300 -13.24100 -18.29900 1.000 18.41000 518 VAL A N 1
ATOM 3383 C CA . VAL A 1 484 ? 12.56500 -12.26800 -19.28900 1.000 19.45000 518 VAL A CA 1
ATOM 3384 C C . VAL A 1 484 ? 13.35600 -12.42900 -20.57600 1.000 17.29000 518 VAL A C 1
ATOM 3385 O O . VAL A 1 484 ? 12.78600 -12.43900 -21.67400 1.000 18.13000 518 VAL A O 1
ATOM 3389 N N . ALA A 1 485 ? 14.67900 -12.57200 -20.46000 1.000 16.12000 519 ALA A N 1
ATOM 3390 C CA . ALA A 1 485 ? 15.51600 -12.70700 -21.64900 1.000 18.64000 519 ALA A CA 1
ATOM 3391 C C . ALA A 1 485 ? 15.15400 -13.95600 -22.44300 1.000 23.36000 519 ALA A C 1
ATOM 3392 O O . ALA A 1 485 ? 15.18700 -13.94100 -23.67900 1.000 21.76000 519 ALA A O 1
ATOM 3394 N N . LYS A 1 486 ? 14.76500 -15.02100 -21.75900 1.000 19.45000 520 LYS A N 1
ATOM 3395 C CA . LYS A 1 486 ? 14.42700 -16.26600 -22.48500 1.000 22.24000 520 LYS A CA 1
ATOM 3396 C C . LYS A 1 486 ? 13.09500 -16.06800 -23.22000 1.000 21.90000 520 LYS A C 1
ATOM 3397 O O . LYS A 1 486 ? 12.98700 -16.48100 -24.36400 1.000 20.63000 520 LYS A O 1
ATOM 3403 N N . ARG A 1 487 ? 12.12400 -15.44900 -22.56400 1.000 18.21000 521 ARG A N 1
ATOM 3404 C CA . ARG A 1 487 ? 10.87000 -15.18500 -23.26200 1.000 19.43000 521 ARG A CA 1
ATOM 3405 C C . ARG A 1 487 ? 11.11400 -14.34400 -24.50400 1.000 21.14000 521 ARG A C 1
ATOM 3406 O O . ARG A 1 487 ? 10.56900 -14.62300 -25.57900 1.000 21.09000 521 ARG A O 1
ATOM 3414 N N . LEU A 1 488 ? 11.92400 -13.29700 -24.37100 1.000 21.17000 522 LEU A N 1
ATOM 3415 C CA . LEU A 1 488 ? 12.15300 -12.40300 -25.50000 1.000 21.10000 522 LEU A CA 1
ATOM 3416 C C . LEU A 1 488 ? 12.94700 -13.10300 -26.59800 1.000 22.87000 522 LEU A C 1
ATOM 3417 O O . LEU A 1 488 ? 12.68700 -12.89100 -27.78700 1.000 21.69000 522 LEU A O 1
ATOM 3422 N N . HIS A 1 489 ? 13.92900 -13.92700 -26.21900 1.000 19.12000 523 HIS A N 1
ATOM 3423 C CA . HIS A 1 489 ? 14.58100 -14.80700 -27.18700 1.000 22.02000 523 HIS A CA 1
ATOM 3424 C C . HIS A 1 489 ? 13.56300 -15.52200 -28.06700 1.000 26.67000 523 HIS A C 1
ATOM 3425 O O . HIS A 1 489 ? 13.68900 -15.54300 -29.29900 1.000 25.46000 523 HIS A O 1
ATOM 3432 N N . ASN A 1 490 ? 12.54700 -16.12700 -27.45100 1.000 24.89000 524 ASN A N 1
ATOM 3433 C CA . ASN A 1 490 ? 11.57000 -16.88400 -28.22700 1.000 25.94000 524 ASN A CA 1
ATOM 3434 C C . ASN A 1 490 ? 10.81500 -16.00000 -29.20900 1.000 29.83000 524 ASN A C 1
ATOM 3435 O O . ASN A 1 490 ? 10.28000 -16.51200 -30.19900 1.000 33.50000 524 ASN A O 1
ATOM 3440 N N . GLN A 1 491 ? 10.76600 -14.69100 -28.96400 1.000 24.74000 525 GLN A N 1
ATOM 3441 C CA . GLN A 1 491 ? 10.14400 -13.73000 -29.86200 1.000 28.91000 525 GLN A CA 1
ATOM 3442 C C . GLN A 1 491 ? 11.11300 -13.11900 -30.86700 1.000 27.63000 525 GLN A C 1
ATOM 3443 O O . GLN A 1 491 ? 10.71100 -12.23600 -31.63700 1.000 31.26000 525 GLN A O 1
ATOM 3449 N N . GLY A 1 492 ? 12.37300 -13.54400 -30.87300 1.000 24.01000 526 GLY A N 1
ATOM 3450 C CA . GLY A 1 492 ? 13.34000 -12.97800 -31.79200 1.000 21.77000 526 GLY A CA 1
ATOM 3451 C C . GLY A 1 492 ? 13.97700 -11.69100 -31.33300 1.000 31.10000 526 GLY A C 1
ATOM 3452 O O . GLY A 1 492 ? 14.52200 -10.95400 -32.16000 1.000 25.96000 526 GLY A O 1
ATOM 3453 N N . ILE A 1 493 ? 13.94600 -11.39900 -30.03500 1.000 22.19000 527 ILE A N 1
ATOM 3454 C CA . ILE A 1 493 ? 14.47300 -10.15100 -29.50100 1.000 18.39000 527 ILE A CA 1
ATOM 3455 C C . ILE A 1 493 ? 15.72000 -10.50500 -28.69200 1.000 23.49000 527 ILE A C 1
ATOM 3456 O O . ILE A 1 493 ? 15.64300 -11.28100 -27.72900 1.000 32.23000 527 ILE A O 1
ATOM 3461 N N . GLY A 1 494 ? 16.87000 -9.96900 -29.10000 1.000 19.26000 528 GLY A N 1
ATOM 3462 C CA . GLY A 1 494 ? 18.13000 -10.30400 -28.45600 1.000 15.77000 528 GLY A CA 1
ATOM 3463 C C . GLY A 1 494 ? 18.37300 -9.45200 -27.22200 1.000 20.05000 528 GLY A C 1
ATOM 3464 O O . GLY A 1 494 ? 18.32500 -8.22000 -27.28400 1.000 19.20000 528 GLY A O 1
ATOM 3465 N N . VAL A 1 495 ? 18.65300 -10.11000 -26.09600 1.000 19.36000 529 VAL A N 1
ATOM 3466 C CA . VAL A 1 495 ? 18.79800 -9.43200 -24.81000 1.000 17.48000 529 VAL A CA 1
ATOM 3467 C C . VAL A 1 495 ? 20.15400 -9.75300 -24.19800 1.000 17.48000 529 VAL A C 1
ATOM 3468 O O . VAL A 1 495 ? 20.54400 -10.92300 -24.11100 1.000 18.90000 529 VAL A O 1
ATOM 3472 N N . THR A 1 496 ? 20.85800 -8.71400 -23.75200 1.000 17.47000 530 THR A N 1
ATOM 3473 C CA . THR A 1 496 ? 21.98400 -8.85400 -22.83700 1.000 15.86000 530 THR A CA 1
ATOM 3474 C C . THR A 1 496 ? 21.47200 -8.55400 -21.43700 1.000 18.32000 530 THR A C 1
ATOM 3475 O O . THR A 1 496 ? 20.91700 -7.47500 -21.20300 1.000 18.09000 530 THR A O 1
ATOM 3479 N N . VAL A 1 497 ? 21.63500 -9.50500 -20.51800 1.000 16.89000 531 VAL A N 1
ATOM 3480 C CA . VAL A 1 497 ? 21.30900 -9.30200 -19.10300 1.000 13.24000 531 VAL A CA 1
ATOM 3481 C C . VAL A 1 497 ? 22.60500 -9.03700 -18.35700 1.000 15.02000 531 VAL A C 1
ATOM 3482 O O . VAL A 1 497 ? 23.53900 -9.84000 -18.44100 1.000 16.18000 531 VAL A O 1
ATOM 3486 N N . ILE A 1 498 ? 22.67500 -7.92100 -17.62800 1.000 14.58000 532 ILE A N 1
ATOM 3487 C CA . ILE A 1 498 ? 23.84100 -7.63700 -16.80000 1.000 14.53000 532 ILE A CA 1
ATOM 3488 C C . ILE A 1 498 ? 23.41100 -7.42700 -15.35400 1.000 13.42000 532 ILE A C 1
ATOM 3489 O O . ILE A 1 498 ? 22.29800 -6.97700 -15.05900 1.000 16.33000 532 ILE A O 1
ATOM 3494 N N . ASP A 1 499 ? 24.31200 -7.80000 -14.45400 1.000 13.92000 533 ASP A N 1
ATOM 3495 C CA . ASP A 1 499 ? 24.27900 -7.40200 -13.05300 1.000 16.24000 533 ASP A CA 1
ATOM 3496 C C . ASP A 1 499 ? 25.40700 -6.40600 -12.85100 1.000 13.67000 533 ASP A C 1
ATOM 3497 O O . ASP A 1 499 ? 26.58800 -6.78200 -12.93100 1.000 16.66000 533 ASP A O 1
ATOM 3502 N N . PRO A 1 500 ? 25.10400 -5.12700 -12.63700 1.000 14.32000 534 PRO A N 1
ATOM 3503 C CA . PRO A 1 500 ? 26.18000 -4.14200 -12.49900 1.000 17.96000 534 PRO A CA 1
ATOM 3504 C C . PRO A 1 500 ? 26.98100 -4.32900 -11.22100 1.000 16.24000 534 PRO A C 1
ATOM 3505 O O . PRO A 1 500 ? 28.10800 -3.82600 -11.13600 1.000 16.72000 534 PRO A O 1
ATOM 3509 N N . ARG A 1 501 ? 26.42700 -5.10100 -10.28200 1.000 16.48000 535 ARG A N 1
ATOM 3510 C CA A ARG A 1 501 ? 27.05000 -5.35000 -8.94400 0.740 16.13000 535 ARG A CA 1
ATOM 3511 C CA B ARG A 1 501 ? 27.06200 -5.34900 -8.94800 0.260 16.22000 535 ARG A CA 1
ATOM 3512 C C . ARG A 1 501 ? 27.05600 -4.07300 -8.06500 1.000 16.93000 535 ARG A C 1
ATOM 3513 O O . ARG A 1 501 ? 26.28100 -3.88600 -7.07600 1.000 16.70000 535 ARG A O 1
ATOM 3528 N N . TRP A 1 502 ? 27.96900 -3.17700 -8.42700 1.000 16.03000 536 TRP A N 1
ATOM 3529 C CA . TRP A 1 502 ? 28.01300 -1.86100 -7.79600 1.000 15.80000 536 TRP A CA 1
ATOM 3530 C C . TRP A 1 502 ? 27.13900 -0.93400 -8.63000 1.000 19.16000 536 TRP A C 1
ATOM 3531 O O . TRP A 1 502 ? 27.56500 -0.41000 -9.66500 1.000 19.27000 536 TRP A O 1
ATOM 3542 N N . VAL A 1 503 ? 25.90400 -0.73500 -8.17300 1.000 16.22000 537 VAL A N 1
ATOM 3543 C CA . VAL A 1 503 ? 24.85100 -0.01900 -8.94900 1.000 17.21000 537 VAL A CA 1
ATOM 3544 C C . VAL A 1 503 ? 25.20700 1.47000 -9.01800 1.000 18.31000 537 VAL A C 1
ATOM 3545 O O . VAL A 1 503 ? 24.98200 2.09800 -10.04900 1.000 18.88000 537 VAL A O 1
ATOM 3549 N N . LEU A 1 504 ? 25.74000 1.97500 -7.91000 1.000 17.51000 538 LEU A N 1
ATOM 3550 C CA . LEU A 1 504 ? 26.13000 3.39800 -7.78700 1.000 16.10000 538 LEU A CA 1
ATOM 3551 C C . LEU A 1 504 ? 27.59200 3.45500 -7.34100 1.000 16.59000 538 LEU A C 1
ATOM 3552 O O . LEU A 1 504 ? 27.96800 2.71000 -6.44700 1.000 16.73000 538 LEU A O 1
ATOM 3557 N N . PRO A 1 505 ? 28.41700 4.31000 -7.99000 1.000 18.29000 539 PRO A N 1
ATOM 3558 C CA . PRO A 1 505 ? 27.95900 5.08500 -9.15600 1.000 15.67000 539 PRO A CA 1
ATOM 3559 C C . PRO A 1 505 ? 27.79500 4.20900 -10.40900 1.000 15.87000 539 PRO A C 1
ATOM 3560 O O . PRO A 1 505 ? 28.36900 3.13500 -10.43700 1.000 19.17000 539 PRO A O 1
ATOM 3564 N N . VAL A 1 506 ? 27.02700 4.67400 -11.40400 1.000 17.13000 540 VAL A N 1
ATOM 3565 C CA . VAL A 1 506 ? 26.87700 3.90300 -12.63200 1.000 17.55000 540 VAL A CA 1
ATOM 3566 C C . VAL A 1 506 ? 28.22800 3.77100 -13.31800 1.000 19.11000 540 VAL A C 1
ATOM 3567 O O . VAL A 1 506 ? 28.92300 4.76500 -13.55900 1.000 19.46000 540 VAL A O 1
ATOM 3571 N N . SER A 1 507 ? 28.59500 2.54600 -13.66200 1.000 21.10000 541 SER A N 1
ATOM 3572 C CA . SER A 1 507 ? 29.95600 2.24400 -14.08600 1.000 22.77000 541 SER A CA 1
ATOM 3573 C C . SER A 1 507 ? 30.18000 2.45000 -15.58600 1.000 23.89000 541 SER A C 1
ATOM 3574 O O . SER A 1 507 ? 29.24500 2.51700 -16.38900 1.000 22.07000 541 SER A O 1
ATOM 3577 N N . ASP A 1 508 ? 31.46300 2.53700 -15.95200 1.000 27.72000 542 ASP A N 1
ATOM 3578 C CA . ASP A 1 508 ? 31.84700 2.57200 -17.36200 1.000 25.87000 542 ASP A CA 1
ATOM 3579 C C . ASP A 1 508 ? 31.26100 1.39600 -18.12800 1.000 27.80000 542 ASP A C 1
ATOM 3580 O O . ASP A 1 508 ? 30.85000 1.54300 -19.28400 1.000 25.69000 542 ASP A O 1
ATOM 3585 N N . GLY A 1 509 ? 31.23000 0.21500 -17.50600 1.000 26.10000 543 GLY A N 1
ATOM 3586 C CA . GLY A 1 509 ? 30.71800 -0.95800 -18.19500 1.000 27.60000 543 GLY A CA 1
ATOM 3587 C C . GLY A 1 509 ? 29.26900 -0.81400 -18.62000 1.000 30.47000 543 GLY A C 1
ATOM 3588 O O . GLY A 1 509 ? 28.87300 -1.28100 -19.68900 1.000 25.95000 543 GLY A O 1
ATOM 3589 N N . VAL A 1 510 ? 28.44700 -0.18600 -17.78400 1.000 24.59000 544 VAL A N 1
ATOM 3590 C CA . VAL A 1 510 ? 27.06400 0.01500 -18.18200 1.000 20.99000 544 VAL A CA 1
ATOM 3591 C C . VAL A 1 510 ? 27.00200 0.95800 -19.37900 1.000 17.85000 544 VAL A C 1
ATOM 3592 O O . VAL A 1 510 ? 26.29100 0.70300 -20.35600 1.000 21.96000 544 VAL A O 1
ATOM 3596 N N . ARG A 1 511 ? 27.77700 2.03700 -19.34200 1.000 19.88000 545 ARG A N 1
ATOM 3597 C CA . ARG A 1 511 ? 27.72000 3.03500 -20.44600 1.000 19.88000 545 ARG A CA 1
ATOM 3598 C C . ARG A 1 511 ? 28.21700 2.37900 -21.74000 1.000 21.37000 545 ARG A C 1
ATOM 3599 O O . ARG A 1 511 ? 27.61800 2.61600 -22.78800 1.000 22.88000 545 ARG A O 1
ATOM 3607 N N . GLU A 1 512 ? 29.27500 1.57900 -21.64000 1.000 22.63000 546 GLU A N 1
ATOM 3608 C CA . GLU A 1 512 ? 29.86200 0.92900 -22.83500 1.000 24.48000 546 GLU A CA 1
ATOM 3609 C C . GLU A 1 512 ? 28.85100 -0.03900 -23.47000 1.000 25.05000 546 GLU A C 1
ATOM 3610 O O . GLU A 1 512 ? 28.72600 -0.04400 -24.69200 1.000 24.97000 546 GLU A O 1
ATOM 3616 N N . LEU A 1 513 ? 28.15700 -0.81700 -22.64200 1.000 20.46000 547 LEU A N 1
ATOM 3617 C CA . LEU A 1 513 ? 27.18300 -1.78400 -23.19100 1.000 17.17000 547 LEU A CA 1
ATOM 3618 C C . LEU A 1 513 ? 25.92300 -1.03300 -23.65200 1.000 21.71000 547 LEU A C 1
ATOM 3619 O O . LEU A 1 513 ? 25.32600 -1.45300 -24.63200 1.000 23.08000 547 LEU A O 1
ATOM 3624 N N . ALA A 1 514 ? 25.56200 0.05900 -22.97100 1.000 18.95000 548 ALA A N 1
ATOM 3625 C CA . ALA A 1 514 ? 24.35700 0.75700 -23.39600 1.000 17.01000 548 ALA A CA 1
ATOM 3626 C C . ALA A 1 514 ? 24.45800 1.19500 -24.85500 1.000 19.12000 548 ALA A C 1
ATOM 3627 O O . ALA A 1 514 ? 23.49600 1.05700 -25.61700 1.000 19.90000 548 ALA A O 1
ATOM 3629 N N . VAL A 1 515 ? 25.62400 1.69500 -25.27700 1.000 20.63000 549 VAL A N 1
ATOM 3630 C CA . VAL A 1 515 ? 25.71500 2.20800 -26.64000 1.000 22.89000 549 VAL A CA 1
ATOM 3631 C C . VAL A 1 515 ? 25.61000 1.10200 -27.68200 1.000 23.99000 549 VAL A C 1
ATOM 3632 O O . VAL A 1 515 ? 25.32000 1.39300 -28.84900 1.000 25.92000 549 VAL A O 1
ATOM 3636 N N . GLN A 1 516 ? 25.81300 -0.15600 -27.28900 1.000 21.61000 550 GLN A N 1
ATOM 3637 C CA . GLN A 1 516 ? 25.73800 -1.29300 -28.19600 1.000 22.12000 550 GLN A CA 1
ATOM 3638 C C . GLN A 1 516 ? 24.32500 -1.84400 -28.34900 1.000 20.62000 550 GLN A C 1
ATOM 3639 O O . GLN A 1 516 ? 24.11600 -2.77200 -29.14500 1.000 23.60000 550 GLN A O 1
ATOM 3645 N N . HIS A 1 517 ? 23.35600 -1.30400 -27.62000 1.000 20.83000 551 HIS A N 1
ATOM 3646 C CA . HIS A 1 517 ? 21.98600 -1.79700 -27.64900 1.000 16.24000 551 HIS A CA 1
ATOM 3647 C C . HIS A 1 517 ? 21.04900 -0.69000 -28.10600 1.000 19.77000 551 HIS A C 1
ATOM 3648 O O . HIS A 1 517 ? 21.44200 0.47400 -28.23100 1.000 20.86000 551 HIS A O 1
ATOM 3655 N N . LYS A 1 518 ? 19.80400 -1.08100 -28.37800 1.000 16.52000 552 LYS A N 1
ATOM 3656 C CA . LYS A 1 518 ? 18.79000 -0.18300 -28.91600 1.000 16.79000 552 LYS A CA 1
ATOM 3657 C C . LYS A 1 518 ? 17.81500 0.31700 -27.86400 1.000 18.52000 552 LYS A C 1
ATOM 3658 O O . LYS A 1 518 ? 17.13200 1.31800 -28.09500 1.000 18.11000 552 LYS A O 1
ATOM 3664 N N . LEU A 1 519 ? 17.73600 -0.37200 -26.73200 1.000 16.79000 553 LEU A N 1
ATOM 3665 C CA . LEU A 1 519 ? 16.82400 -0.06200 -25.64400 1.000 15.02000 553 LEU A CA 1
ATOM 3666 C C . LEU A 1 519 ? 17.48500 -0.55000 -24.36800 1.000 15.86000 553 LEU A C 1
ATOM 3667 O O . LEU A 1 519 ? 18.03800 -1.65200 -24.34400 1.000 16.93000 553 LEU A O 1
ATOM 3672 N N . LEU A 1 520 ? 17.44000 0.26700 -23.32000 1.000 16.19000 554 LEU A N 1
ATOM 3673 C CA . LEU A 1 520 ? 17.96100 -0.11100 -22.00900 1.000 16.99000 554 LEU A CA 1
ATOM 3674 C C . LEU A 1 520 ? 16.79400 -0.16800 -21.03600 1.000 16.19000 554 LEU A C 1
ATOM 3675 O O . LEU A 1 520 ? 16.01700 0.78600 -20.95600 1.000 15.66000 554 LEU A O 1
ATOM 3680 N N . VAL A 1 521 ? 16.66600 -1.28000 -20.31300 1.000 13.72000 555 VAL A N 1
ATOM 3681 C CA . VAL A 1 521 ? 15.62300 -1.45400 -19.29700 1.000 13.40000 555 VAL A CA 1
ATOM 3682 C C . VAL A 1 521 ? 16.31300 -1.80800 -17.99200 1.000 12.22000 555 VAL A C 1
ATOM 3683 O O . VAL A 1 521 ? 17.07400 -2.77900 -17.93200 1.000 16.45000 555 VAL A O 1
ATOM 3687 N N . THR A 1 522 ? 16.05000 -1.02800 -16.94900 1.000 13.87000 556 THR A N 1
ATOM 3688 C CA . THR A 1 522 ? 16.55900 -1.34000 -15.62100 1.000 15.68000 556 THR A CA 1
ATOM 3689 C C . THR A 1 522 ? 15.43100 -1.97900 -14.81900 1.000 17.34000 556 THR A C 1
ATOM 3690 O O . THR A 1 522 ? 14.30100 -1.48900 -14.84500 1.000 15.81000 556 THR A O 1
ATOM 3694 N N . LEU A 1 523 ? 15.72700 -3.09000 -14.14600 1.000 14.60000 557 LEU A N 1
ATOM 3695 C CA . LEU A 1 523 ? 14.73400 -3.84600 -13.37900 1.000 14.35000 557 LEU A CA 1
ATOM 3696 C C . LEU A 1 523 ? 15.16800 -3.85900 -11.91700 1.000 15.68000 557 LEU A C 1
ATOM 3697 O O . LEU A 1 523 ? 16.18800 -4.46700 -11.57800 1.000 18.16000 557 LEU A O 1
ATOM 3702 N N . GLU A 1 524 ? 14.40000 -3.19500 -11.04900 1.000 14.66000 558 GLU A N 1
ATOM 3703 C CA . GLU A 1 524 ? 14.86900 -2.97400 -9.68300 1.000 13.63000 558 GLU A CA 1
ATOM 3704 C C . GLU A 1 524 ? 13.75800 -3.15800 -8.65700 1.000 16.16000 558 GLU A C 1
ATOM 3705 O O . GLU A 1 524 ? 12.61700 -2.74900 -8.87200 1.000 15.59000 558 GLU A O 1
ATOM 3711 N N . ASP A 1 525 ? 14.14300 -3.71800 -7.51000 1.000 16.45000 559 ASP A N 1
ATOM 3712 C CA . ASP A 1 525 ? 13.26200 -3.89900 -6.35400 1.000 15.28000 559 ASP A CA 1
ATOM 3713 C C . ASP A 1 525 ? 13.41100 -2.68900 -5.42200 1.000 16.26000 559 ASP A C 1
ATOM 3714 O O . ASP A 1 525 ? 13.92600 -2.76100 -4.30200 1.000 15.96000 559 ASP A O 1
ATOM 3719 N N . ASN A 1 526 ? 12.93700 -1.55000 -5.92600 1.000 15.07000 560 ASN A N 1
ATOM 3720 C CA . ASN A 1 526 ? 13.09900 -0.24000 -5.30300 1.000 16.39000 560 ASN A CA 1
ATOM 3721 C C . ASN A 1 526 ? 12.13000 0.70800 -5.99000 1.000 15.00000 560 ASN A C 1
ATOM 3722 O O . ASN A 1 526 ? 11.76100 0.49000 -7.14600 1.000 14.24000 560 ASN A O 1
ATOM 3727 N N . GLY A 1 527 ? 11.72300 1.76100 -5.28400 1.000 14.39000 561 GLY A N 1
ATOM 3728 C CA . GLY A 1 527 ? 10.86300 2.75600 -5.90800 1.000 15.37000 561 GLY A CA 1
ATOM 3729 C C . GLY A 1 527 ? 11.52000 3.35800 -7.13900 1.000 16.09000 561 GLY A C 1
ATOM 3730 O O . GLY A 1 527 ? 12.73400 3.55200 -7.18400 1.000 15.62000 561 GLY A O 1
ATOM 3731 N N . VAL A 1 528 ? 10.69700 3.66100 -8.15400 1.000 15.79000 562 VAL A N 1
ATOM 3732 C CA . VAL A 1 528 ? 11.24900 4.18500 -9.39800 1.000 16.80000 562 VAL A CA 1
ATOM 3733 C C . VAL A 1 528 ? 11.78200 5.60300 -9.25600 1.000 16.08000 562 VAL A C 1
ATOM 3734 O O . VAL A 1 528 ? 12.70600 5.98900 -9.98400 1.000 17.02000 562 VAL A O 1
ATOM 3738 N N . ASN A 1 529 ? 11.22900 6.41100 -8.36600 1.000 14.21000 563 ASN A N 1
ATOM 3739 C CA . ASN A 1 529 ? 11.65600 7.80700 -8.30200 1.000 12.76000 563 ASN A CA 1
ATOM 3740 C C . ASN A 1 529 ? 13.06500 7.88500 -7.73200 1.000 18.35000 563 ASN A C 1
ATOM 3741 O O . ASN A 1 529 ? 13.27800 7.54900 -6.56400 1.000 15.80000 563 ASN A O 1
ATOM 3746 N N . GLY A 1 530 ? 14.01900 8.36700 -8.52700 1.000 16.02000 564 GLY A N 1
ATOM 3747 C CA . GLY A 1 530 ? 15.38600 8.45000 -8.03700 1.000 15.31000 564 GLY A CA 1
ATOM 3748 C C . GLY A 1 530 ? 16.09300 7.12300 -7.88100 1.000 15.97000 564 GLY A C 1
ATOM 3749 O O . GLY A 1 530 ? 17.19500 7.08300 -7.31700 1.000 15.11000 564 GLY A O 1
ATOM 3750 N N . GLY A 1 531 ? 15.49000 6.04200 -8.36900 1.000 15.66000 565 GLY A N 1
ATOM 3751 C CA . GLY A 1 531 ? 16.02400 4.70500 -8.22000 1.000 15.75000 565 GLY A CA 1
ATOM 3752 C C . GLY A 1 531 ? 17.15000 4.41900 -9.18800 1.000 16.07000 565 GLY A C 1
ATOM 3753 O O . GLY A 1 531 ? 17.68600 5.30400 -9.85300 1.000 16.41000 565 GLY A O 1
ATOM 3754 N N . ALA A 1 532 ? 17.50000 3.13300 -9.27300 1.000 15.22000 566 ALA A N 1
ATOM 3755 C CA . ALA A 1 532 ? 18.63000 2.73200 -10.10300 1.000 13.83000 566 ALA A CA 1
ATOM 3756 C C . ALA A 1 532 ? 18.38000 3.04800 -11.57200 1.000 15.96000 566 ALA A C 1
ATOM 3757 O O . ALA A 1 532 ? 19.29300 3.49100 -12.28100 1.000 15.69000 566 ALA A O 1
ATOM 3759 N N . GLY A 1 533 ? 17.15300 2.81100 -12.05300 1.000 14.82000 567 GLY A N 1
ATOM 3760 C CA . GLY A 1 533 ? 16.85400 3.07200 -13.45600 1.000 15.53000 567 GLY A CA 1
ATOM 3761 C C . GLY A 1 533 ? 17.02500 4.53700 -13.79800 1.000 14.79000 567 GLY A C 1
ATOM 3762 O O . GLY A 1 533 ? 17.62200 4.88900 -14.82100 1.000 17.77000 567 GLY A O 1
ATOM 3763 N N . SER A 1 534 ? 16.52800 5.41200 -12.93200 1.000 15.91000 568 SER A N 1
ATOM 3764 C CA A SER A 1 534 ? 16.70900 6.83600 -13.17000 0.570 15.18000 568 SER A CA 1
ATOM 3765 C CA B SER A 1 534 ? 16.70500 6.84200 -13.14700 0.430 15.21000 568 SER A CA 1
ATOM 3766 C C . SER A 1 534 ? 18.18100 7.22100 -13.10600 1.000 16.92000 568 SER A C 1
ATOM 3767 O O . SER A 1 534 ? 18.62200 8.10100 -13.85500 1.000 17.06000 568 SER A O 1
ATOM 3772 N N . ALA A 1 535 ? 18.96000 6.56500 -12.23500 1.000 16.39000 569 ALA A N 1
ATOM 3773 C CA . ALA A 1 535 ? 20.38900 6.86200 -12.14000 1.000 15.45000 569 ALA A CA 1
ATOM 3774 C C . ALA A 1 535 ? 21.12700 6.42500 -13.39500 1.000 17.23000 569 ALA A C 1
ATOM 3775 O O . ALA A 1 535 ? 22.03800 7.12100 -13.86600 1.000 16.73000 569 ALA A O 1
ATOM 3777 N N . VAL A 1 536 ? 20.75100 5.27100 -13.94800 1.000 15.50000 570 VAL A N 1
ATOM 3778 C CA . VAL A 1 536 ? 21.37500 4.81100 -15.18600 1.000 15.71000 570 VAL A CA 1
ATOM 3779 C C . VAL A 1 536 ? 21.03100 5.76600 -16.31800 1.000 15.36000 570 VAL A C 1
ATOM 3780 O O . VAL A 1 536 ? 21.90500 6.19300 -17.07600 1.000 16.14000 570 VAL A O 1
ATOM 3784 N N . SER A 1 537 ? 19.75000 6.13200 -16.43900 1.000 14.25000 571 SER A N 1
ATOM 3785 C CA . SER A 1 537 ? 19.37000 7.11400 -17.45100 1.000 17.44000 571 SER A CA 1
ATOM 3786 C C . SER A 1 537 ? 20.18100 8.39300 -17.29000 1.000 19.72000 571 SER A C 1
ATOM 3787 O O . SER A 1 537 ? 20.72500 8.92800 -18.26500 1.000 16.76000 571 SER A O 1
ATOM 3790 N N . ALA A 1 538 ? 20.28100 8.89700 -16.05600 1.000 17.39000 572 ALA A N 1
ATOM 3791 C CA . ALA A 1 538 ? 20.99900 10.14900 -15.83900 1.000 17.68000 572 ALA A CA 1
ATOM 3792 C C . ALA A 1 538 ? 22.46200 10.03200 -16.24200 1.000 19.33000 572 ALA A C 1
ATOM 3793 O O . ALA A 1 538 ? 23.02800 10.97200 -16.81300 1.000 17.23000 572 ALA A O 1
ATOM 3795 N N . ALA A 1 539 ? 23.07200 8.88500 -15.98400 1.000 16.86000 573 ALA A N 1
ATOM 3796 C CA . ALA A 1 539 ? 24.51300 8.73500 -16.28100 1.000 16.95000 573 ALA A CA 1
ATOM 3797 C C . ALA A 1 539 ? 24.73700 8.67800 -17.79300 1.000 19.39000 573 ALA A C 1
ATOM 3798 O O . ALA A 1 539 ? 25.74300 9.20700 -18.26400 1.000 18.99000 573 ALA A O 1
ATOM 3800 N N . LEU A 1 540 ? 23.83200 8.00700 -18.49900 1.000 15.98000 574 LEU A N 1
ATOM 3801 C CA . LEU A 1 540 ? 23.96000 7.91700 -19.97300 1.000 16.97000 574 LEU A CA 1
ATOM 3802 C C . LEU A 1 540 ? 23.81500 9.31700 -20.57100 1.000 19.68000 574 LEU A C 1
ATOM 3803 O O . LEU A 1 540 ? 24.64400 9.69500 -21.38800 1.000 20.98000 574 LEU A O 1
ATOM 3808 N N . ARG A 1 541 ? 22.78600 10.04600 -20.15400 1.000 18.48000 575 ARG A N 1
ATOM 3809 C CA . ARG A 1 541 ? 22.53300 11.38600 -20.74000 1.000 19.10000 575 ARG A CA 1
ATOM 3810 C C . ARG A 1 541 ? 23.71800 12.30500 -20.42900 1.000 17.84000 575 ARG A C 1
ATOM 3811 O O . ARG A 1 541 ? 24.10000 13.08700 -21.30100 1.000 18.82000 575 ARG A O 1
ATOM 3819 N N . ARG A 1 542 ? 24.27100 12.20800 -19.22300 1.000 16.71000 576 ARG A N 1
ATOM 3820 C CA A ARG A 1 542 ? 25.47500 13.01300 -18.89500 0.600 19.29000 576 ARG A CA 1
ATOM 3821 C CA B ARG A 1 542 ? 25.48400 13.00900 -18.90400 0.400 19.32000 576 ARG A CA 1
ATOM 3822 C C . ARG A 1 542 ? 26.65700 12.66900 -19.84900 1.000 19.32000 576 ARG A C 1
ATOM 3823 O O . ARG A 1 542 ? 27.45900 13.52200 -20.28000 1.000 22.50000 576 ARG A O 1
ATOM 3838 N N . ALA A 1 543 ? 26.68500 11.40200 -20.25400 1.000 18.68000 577 ALA A N 1
ATOM 3839 C CA . ALA A 1 543 ? 27.71300 10.96400 -21.18800 1.000 18.99000 577 ALA A CA 1
ATOM 3840 C C . ALA A 1 543 ? 27.29300 11.10800 -22.65000 1.000 21.16000 577 ALA A C 1
ATOM 3841 O O . ALA A 1 543 ? 27.93900 10.51800 -23.53000 1.000 23.56000 577 ALA A O 1
ATOM 3843 N N . GLU A 1 544 ? 26.23200 11.87000 -22.92900 1.000 20.34000 578 GLU A N 1
ATOM 3844 C CA . GLU A 1 544 ? 25.75000 12.12800 -24.29100 1.000 20.88000 578 GLU A CA 1
ATOM 3845 C C . GLU A 1 544 ? 25.23400 10.86400 -24.97900 1.000 21.20000 578 GLU A C 1
ATOM 3846 O O . GLU A 1 544 ? 25.25200 10.76200 -26.21300 1.000 26.92000 578 GLU A O 1
ATOM 3852 N N . ILE A 1 545 ? 24.76100 9.90100 -24.19400 1.000 19.29000 579 ILE A N 1
ATOM 3853 C CA . ILE A 1 545 ? 24.19900 8.65800 -24.70100 1.000 18.81000 579 ILE A CA 1
ATOM 3854 C C . ILE A 1 545 ? 22.69000 8.76000 -24.54100 1.000 21.95000 579 ILE A C 1
ATOM 3855 O O . ILE A 1 545 ? 22.19200 8.86200 -23.40900 1.000 20.39000 579 ILE A O 1
ATOM 3860 N N . ASP A 1 546 ? 21.95800 8.75100 -25.66400 1.000 21.72000 580 ASP A N 1
ATOM 3861 C CA . ASP A 1 546 ? 20.51300 8.95600 -25.66000 1.000 23.18000 580 ASP A CA 1
ATOM 3862 C C . ASP A 1 546 ? 19.73500 7.71000 -26.07000 1.000 23.13000 580 ASP A C 1
ATOM 3863 O O . ASP A 1 546 ? 18.57200 7.81000 -26.48500 1.000 23.64000 580 ASP A O 1
ATOM 3868 N N . VAL A 1 547 ? 20.33900 6.53600 -25.92400 1.000 22.43000 581 VAL A N 1
ATOM 3869 C CA . VAL A 1 547 ? 19.60600 5.28100 -26.06800 1.000 20.99000 581 VAL A CA 1
ATOM 3870 C C . VAL A 1 547 ? 18.38700 5.35300 -25.16000 1.000 20.01000 581 VAL A C 1
ATOM 3871 O O . VAL A 1 547 ? 18.50800 5.77000 -23.99400 1.000 19.33000 581 VAL A O 1
ATOM 3875 N N . PRO A 1 548 ? 17.21000 4.96800 -25.64000 1.000 16.21000 582 PRO A N 1
ATOM 3876 C CA . PRO A 1 548 ? 16.00600 5.04400 -24.80500 1.000 16.22000 582 PRO A CA 1
ATOM 3877 C C . PRO A 1 548 ? 16.14100 4.13600 -23.59100 1.000 18.18000 582 PRO A C 1
ATOM 3878 O O . PRO A 1 548 ? 16.53500 2.97200 -23.71100 1.000 18.14000 582 PRO A O 1
ATOM 3882 N N . CYS A 1 549 ? 15.80300 4.68000 -22.41800 1.000 17.67000 583 CYS A N 1
ATOM 3883 C CA . CYS A 1 549 ? 15.85600 3.96600 -21.15200 1.000 16.05000 583 CYS A CA 1
ATOM 3884 C C . CYS A 1 549 ? 14.46000 3.86900 -20.56900 1.000 14.61000 583 CYS A C 1
ATOM 3885 O O . CYS A 1 549 ? 13.68800 4.82700 -20.64600 1.000 16.65000 583 CYS A O 1
ATOM 3888 N N . ARG A 1 550 ? 14.16800 2.74500 -19.91300 1.000 17.32000 584 ARG A N 1
ATOM 3889 C CA . ARG A 1 550 ? 12.91700 2.57100 -19.18200 1.000 17.44000 584 ARG A CA 1
ATOM 3890 C C . ARG A 1 550 ? 13.21900 2.05400 -17.78000 1.000 15.03000 584 ARG A C 1
ATOM 3891 O O . ARG A 1 550 ? 14.14900 1.26100 -17.59400 1.000 17.32000 584 ARG A O 1
ATOM 3899 N N . ASP A 1 551 ? 12.42300 2.49500 -16.80200 1.000 15.50000 585 ASP A N 1
ATOM 3900 C CA . ASP A 1 551 ? 12.68100 2.26000 -15.37400 1.000 16.17000 585 ASP A CA 1
ATOM 3901 C C . ASP A 1 551 ? 11.60500 1.30500 -14.86500 1.000 16.47000 585 ASP A C 1
ATOM 3902 O O . ASP A 1 551 ? 10.51600 1.73900 -14.47800 1.000 20.44000 585 ASP A O 1
ATOM 3907 N N . VAL A 1 552 ? 11.90500 0.00700 -14.86900 1.000 14.51000 586 VAL A N 1
ATOM 3908 C CA . VAL A 1 552 ? 10.96700 -1.00500 -14.39400 1.000 14.49000 586 VAL A CA 1
ATOM 3909 C C . VAL A 1 552 ? 11.30900 -1.28200 -12.93300 1.000 13.69000 586 VAL A C 1
ATOM 3910 O O . VAL A 1 552 ? 12.29800 -1.94000 -12.61400 1.000 19.27000 586 VAL A O 1
ATOM 3914 N N . GLY A 1 553 ? 10.48100 -0.78500 -12.05100 1.000 17.49000 587 GLY A N 1
ATOM 3915 C CA . GLY A 1 553 ? 10.68400 -0.93900 -10.62100 1.000 15.70000 587 GLY A CA 1
ATOM 3916 C C . GLY A 1 553 ? 9.35700 -0.81000 -9.93100 1.000 18.40000 587 GLY A C 1
ATOM 3917 O O . GLY A 1 553 ? 8.30600 -1.02200 -10.54100 1.000 19.33000 587 GLY A O 1
ATOM 3918 N N . LEU A 1 554 ? 9.39500 -0.45100 -8.66900 1.000 15.51000 588 LEU A N 1
ATOM 3919 C CA . LEU A 1 554 ? 8.18300 -0.29100 -7.87100 1.000 13.55000 588 LEU A CA 1
ATOM 3920 C C . LEU A 1 554 ? 7.60500 1.10100 -8.07300 1.000 16.36000 588 LEU A C 1
ATOM 3921 O O . LEU A 1 554 ? 8.31600 2.09200 -7.88800 1.000 16.54000 588 LEU A O 1
ATOM 3926 N N . PRO A 1 555 ? 6.33500 1.23500 -8.44300 1.000 16.38000 589 PRO A N 1
ATOM 3927 C CA . PRO A 1 555 ? 5.74200 2.57100 -8.47300 1.000 15.75000 589 PRO A CA 1
ATOM 3928 C C . PRO A 1 555 ? 5.95200 3.23500 -7.12000 1.000 17.84000 589 PRO A C 1
ATOM 3929 O O . PRO A 1 555 ? 6.08800 2.56400 -6.09400 1.000 15.30000 589 PRO A O 1
ATOM 3933 N N . GLN A 1 556 ? 6.01900 4.56600 -7.14000 1.000 17.28000 590 GLN A N 1
ATOM 3934 C CA . GLN A 1 556 ? 6.34900 5.34600 -5.94500 1.000 17.11000 590 GLN A CA 1
ATOM 3935 C C . GLN A 1 556 ? 5.07900 5.53500 -5.12400 1.000 16.59000 590 GLN A C 1
ATOM 3936 O O . GLN A 1 556 ? 4.48500 6.61600 -5.07800 1.000 18.01000 590 GLN A O 1
ATOM 3942 N N . GLU A 1 557 ? 4.71700 4.44400 -4.45100 1.000 17.42000 591 GLU A N 1
ATOM 3943 C CA A GLU A 1 557 ? 3.46300 4.43400 -3.67400 0.680 17.68000 591 GLU A CA 1
ATOM 3944 C CA B GLU A 1 557 ? 3.56300 4.43400 -3.67400 0.320 17.73000 591 GLU A CA 1
ATOM 3945 C C . GLU A 1 557 ? 3.63700 3.63000 -2.38800 1.000 19.56000 591 GLU A C 1
ATOM 3946 O O . GLU A 1 557 ? 4.58300 2.85500 -2.29200 1.000 19.41000 591 GLU A O 1
ATOM 3957 N N . PHE A 1 558 ? 2.74300 3.84200 -1.43400 1.000 15.71000 592 PHE A N 1
ATOM 3958 C CA . PHE A 1 558 ? 2.72400 3.07600 -0.19200 1.000 18.33000 592 PHE A CA 1
ATOM 3959 C C . PHE A 1 558 ? 1.83700 1.85200 -0.41100 1.000 21.91000 592 PHE A C 1
ATOM 3960 O O . PHE A 1 558 ? 0.67400 2.00200 -0.79700 1.000 24.09000 592 PHE A O 1
ATOM 3968 N N . TYR A 1 559 ? 2.36900 0.65000 -0.17800 1.000 17.44000 593 TYR A N 1
ATOM 3969 C CA . TYR A 1 559 ? 1.64100 -0.57700 -0.48600 1.000 15.34000 593 TYR A CA 1
ATOM 3970 C C . TYR A 1 559 ? 0.96300 -1.16500 0.74600 1.000 21.25000 593 TYR A C 1
ATOM 3971 O O . TYR A 1 559 ? 1.54300 -1.18200 1.83600 1.000 20.98000 593 TYR A O 1
ATOM 3980 N N . GLU A 1 560 ? -0.25700 -1.66800 0.55100 1.000 18.17000 594 GLU A N 1
ATOM 3981 C CA . GLU A 1 560 ? -0.96000 -2.45100 1.56100 1.000 22.32000 594 GLU A CA 1
ATOM 3982 C C . GLU A 1 560 ? -0.23100 -3.77100 1.82600 1.000 18.21000 594 GLU A C 1
ATOM 3983 O O . GLU A 1 560 ? 0.56000 -4.25200 1.00400 1.000 17.70000 594 GLU A O 1
ATOM 3989 N N . HIS A 1 561 ? -0.51300 -4.37300 2.98700 1.000 16.61000 595 HIS A N 1
ATOM 3990 C CA . HIS A 1 561 ? 0.14500 -5.62200 3.35000 1.000 16.62000 595 HIS A CA 1
ATOM 3991 C C . HIS A 1 561 ? -0.34200 -6.77600 2.48100 1.000 20.14000 595 HIS A C 1
ATOM 3992 O O . HIS A 1 561 ? -1.52500 -6.86700 2.13400 1.000 18.95000 595 HIS A O 1
ATOM 3999 N N . ALA A 1 562 ? 0.59000 -7.66600 2.14500 1.000 18.62000 596 ALA A N 1
ATOM 4000 C CA . ALA A 1 562 ? 0.36200 -8.88300 1.37600 1.000 16.77000 596 ALA A CA 1
ATOM 4001 C C . ALA A 1 562 ? 1.68500 -9.63600 1.33900 1.000 19.22000 596 ALA A C 1
ATOM 4002 O O . ALA A 1 562 ? 2.69600 -9.13300 1.85300 1.000 19.89000 596 ALA A O 1
ATOM 4004 N N . SER A 1 563 ? 1.71500 -10.83300 0.75800 1.000 18.42000 597 SER A N 1
ATOM 4005 C CA . SER A 1 563 ? 3.01000 -11.48300 0.67500 1.000 17.08000 597 SER A CA 1
ATOM 4006 C C . SER A 1 563 ? 3.87700 -10.75900 -0.34700 1.000 17.00000 597 SER A C 1
ATOM 4007 O O . SER A 1 563 ? 3.38300 -10.04500 -1.22100 1.000 17.95000 597 SER A O 1
ATOM 4010 N N . ARG A 1 564 ? 5.19500 -10.93300 -0.21800 1.000 17.88000 598 ARG A N 1
ATOM 4011 C CA . ARG A 1 564 ? 6.08500 -10.29400 -1.18500 1.000 17.89000 598 ARG A CA 1
ATOM 4012 C C . ARG A 1 564 ? 5.71900 -10.71500 -2.59900 1.000 18.91000 598 ARG A C 1
ATOM 4013 O O . ARG A 1 564 ? 5.62200 -9.87400 -3.50100 1.000 17.46000 598 ARG A O 1
ATOM 4021 N N . SER A 1 565 ? 5.45600 -12.01000 -2.80600 1.000 19.28000 599 SER A N 1
ATOM 4022 C CA . SER A 1 565 ? 5.12200 -12.45900 -4.15500 1.000 19.66000 599 SER A CA 1
ATOM 4023 C C . SER A 1 565 ? 3.79500 -11.87100 -4.61800 1.000 19.88000 599 SER A C 1
ATOM 4024 O O . SER A 1 565 ? 3.63400 -11.55400 -5.80300 1.000 19.43000 599 SER A O 1
ATOM 4027 N N . GLU A 1 566 ? 2.84300 -11.68200 -3.70000 1.000 19.02000 600 GLU A N 1
ATOM 4028 C CA . GLU A 1 566 ? 1.58000 -11.05900 -4.08600 1.000 19.21000 600 GLU A CA 1
ATOM 4029 C C . GLU A 1 566 ? 1.78000 -9.60700 -4.50800 1.000 17.55000 600 GLU A C 1
ATOM 4030 O O . GLU A 1 566 ? 1.21600 -9.16300 -5.51500 1.000 18.65000 600 GLU A O 1
ATOM 4036 N N . VAL A 1 567 ? 2.57200 -8.84600 -3.75000 1.000 16.60000 601 VAL A N 1
ATOM 4037 C CA . VAL A 1 567 ? 2.80100 -7.44700 -4.10300 1.000 15.94000 601 VAL A CA 1
ATOM 4038 C C . VAL A 1 567 ? 3.46500 -7.35400 -5.47200 1.000 16.36000 601 VAL A C 1
ATOM 4039 O O . VAL A 1 567 ? 3.05600 -6.56300 -6.33000 1.000 20.77000 601 VAL A O 1
ATOM 4043 N N . LEU A 1 568 ? 4.51000 -8.15400 -5.69100 1.000 18.25000 602 LEU A N 1
ATOM 4044 C CA . LEU A 1 568 ? 5.21400 -8.09300 -6.97000 1.000 18.48000 602 LEU A CA 1
ATOM 4045 C C . LEU A 1 568 ? 4.29600 -8.47300 -8.12200 1.000 19.78000 602 LEU A C 1
ATOM 4046 O O . LEU A 1 568 ? 4.33500 -7.84700 -9.18700 1.000 22.08000 602 LEU A O 1
ATOM 4051 N N . ALA A 1 569 ? 3.44500 -9.48000 -7.92300 1.000 18.41000 603 ALA A N 1
ATOM 4052 C CA . ALA A 1 569 ? 2.52900 -9.88000 -8.99000 1.000 19.04000 603 ALA A CA 1
ATOM 4053 C C . ALA A 1 569 ? 1.50200 -8.78400 -9.28900 1.000 24.25000 603 ALA A C 1
ATOM 4054 O O . ALA A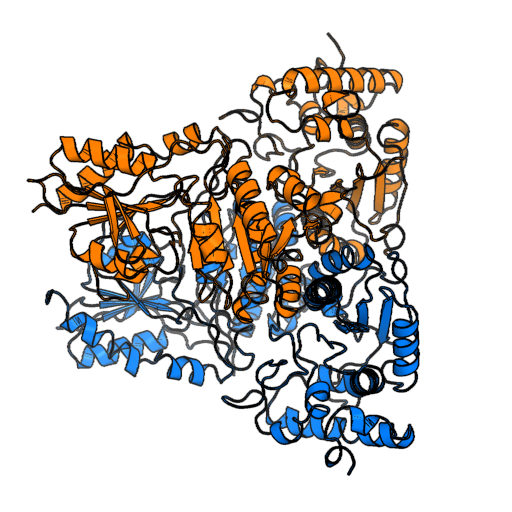 1 569 ? 1.24600 -8.46700 -10.46100 1.000 21.62000 603 ALA A O 1
ATOM 4056 N N . ASP A 1 570 ? 0.88600 -8.20100 -8.24400 1.000 20.87000 604 ASP A N 1
ATOM 4057 C CA . ASP A 1 570 ? -0.05300 -7.09600 -8.45700 1.000 21.84000 604 ASP A CA 1
ATOM 4058 C C . ASP A 1 570 ? 0.57400 -5.90400 -9.16600 1.000 21.03000 604 ASP A C 1
ATOM 4059 O O . ASP A 1 570 ? -0.13400 -5.15400 -9.85100 1.000 23.44000 604 ASP A O 1
ATOM 4064 N N . LEU A 1 571 ? 1.87900 -5.70800 -9.02900 1.000 19.28000 605 LEU A N 1
ATOM 4065 C CA . LEU A 1 571 ? 2.56900 -4.60200 -9.67800 1.000 20.19000 605 LEU A CA 1
ATOM 4066 C C . LEU A 1 571 ? 3.09000 -4.96200 -11.06200 1.000 23.36000 605 LEU A C 1
ATOM 4067 O O . LEU A 1 571 ? 3.67200 -4.10100 -11.73300 1.000 23.11000 605 LEU A O 1
ATOM 4072 N N . GLY A 1 572 ? 2.93100 -6.20900 -11.47800 1.000 19.76000 606 GLY A N 1
ATOM 4073 C CA . GLY A 1 572 ? 3.44000 -6.63600 -12.79500 1.000 20.91000 606 GLY A CA 1
ATOM 4074 C C . GLY A 1 572 ? 4.93500 -6.87500 -12.79500 1.000 21.50000 606 GLY A C 1
ATOM 4075 O O . GLY A 1 572 ? 5.52800 -6.90500 -13.87700 1.000 20.95000 606 GLY A O 1
ATOM 4076 N N . LEU A 1 573 ? 5.52100 -7.00400 -11.60900 1.000 21.20000 607 LEU A N 1
ATOM 4077 C CA . LEU A 1 573 ? 6.93700 -7.34000 -11.53100 1.000 18.04000 607 LEU A CA 1
ATOM 4078 C C . LEU A 1 573 ? 7.07500 -8.86200 -11.53500 1.000 19.89000 607 LEU A C 1
ATOM 4079 O O . LEU A 1 573 ? 7.39300 -9.51100 -10.53400 1.000 19.50000 607 LEU A O 1
ATOM 4084 N N . THR A 1 574 ? 6.78100 -9.42100 -12.70700 1.000 17.29000 608 THR A N 1
ATOM 4085 C CA . THR A 1 574 ? 6.93600 -10.83600 -13.00200 1.000 19.59000 608 THR A CA 1
ATOM 4086 C C . THR A 1 574 ? 7.62700 -10.93300 -14.35400 1.000 20.39000 608 THR A C 1
ATOM 4087 O O . THR A 1 574 ? 7.56000 -10.00800 -15.16600 1.000 19.12000 608 THR A O 1
ATOM 4091 N N . ASP A 1 575 ? 8.28100 -12.06200 -14.60900 1.000 19.25000 609 ASP A N 1
ATOM 4092 C CA . ASP A 1 575 ? 8.95100 -12.19000 -15.89800 1.000 18.61000 609 ASP A CA 1
ATOM 4093 C C . ASP A 1 575 ? 7.96000 -12.14800 -17.06000 1.000 20.73000 609 ASP A C 1
ATOM 4094 O O . ASP A 1 575 ? 8.27300 -11.57500 -18.11300 1.000 18.88000 609 ASP A O 1
ATOM 4099 N N . GLN A 1 576 ? 6.75300 -12.70000 -16.88600 1.000 19.45000 610 GLN A N 1
ATOM 4100 C CA . GLN A 1 576 ? 5.75500 -12.62900 -17.95300 1.000 20.71000 610 GLN A CA 1
ATOM 4101 C C . GLN A 1 576 ? 5.36900 -11.18800 -18.26600 1.000 21.77000 610 GLN A C 1
ATOM 4102 O O . GLN A 1 576 ? 5.33500 -10.78400 -19.43700 1.000 21.97000 610 GLN A O 1
ATOM 4108 N N . ASP A 1 577 ? 5.05400 -10.39500 -17.23100 1.000 17.34000 611 ASP A N 1
ATOM 4109 C CA . ASP A 1 577 ? 4.56900 -9.03800 -17.47000 1.000 17.46000 611 ASP A CA 1
ATOM 4110 C C . ASP A 1 577 ? 5.68500 -8.12300 -17.95400 1.000 20.31000 611 ASP A C 1
ATOM 4111 O O . ASP A 1 577 ? 5.46900 -7.28500 -18.84000 1.000 20.25000 611 ASP A O 1
ATOM 4116 N N . VAL A 1 578 ? 6.86900 -8.23000 -17.34500 1.000 17.23000 612 VAL A N 1
ATOM 4117 C CA . VAL A 1 578 ? 7.99300 -7.40600 -17.78000 1.000 18.44000 612 VAL A CA 1
ATOM 4118 C C . VAL A 1 578 ? 8.35100 -7.71000 -19.23000 1.000 19.45000 612 VAL A C 1
ATOM 4119 O O . VAL A 1 578 ? 8.59500 -6.79200 -20.02300 1.000 19.90000 612 VAL A O 1
ATOM 4123 N N . ALA A 1 579 ? 8.36600 -8.98900 -19.61200 1.000 18.99000 613 ALA A N 1
ATOM 4124 C CA . ALA A 1 579 ? 8.65900 -9.32300 -21.00700 1.000 18.24000 613 ALA A CA 1
ATOM 4125 C C . ALA A 1 579 ? 7.63200 -8.70200 -21.94700 1.000 18.99000 613 ALA A C 1
ATOM 4126 O O . ALA A 1 579 ? 7.98900 -8.20200 -23.02300 1.000 20.82000 613 ALA A O 1
ATOM 4128 N N . ARG A 1 580 ? 6.35900 -8.82100 -21.59400 1.000 18.39000 614 ARG A N 1
ATOM 4129 C CA A ARG A 1 580 ? 5.31600 -8.08000 -22.39900 0.580 19.62000 614 ARG A CA 1
ATOM 4130 C CA B ARG A 1 580 ? 5.31400 -8.16400 -22.42800 0.420 19.66000 614 ARG A CA 1
ATOM 4131 C C . ARG A 1 580 ? 5.55400 -6.61600 -22.60200 1.000 24.69000 614 ARG A C 1
ATOM 4132 O O . ARG A 1 580 ? 5.44200 -6.01000 -23.72700 1.000 24.57000 614 ARG A O 1
ATOM 4147 N N A ARG A 1 581 ? 5.93900 -5.88600 -21.53600 0.480 21.05000 615 ARG A N 1
ATOM 4148 N N B ARG A 1 581 ? 5.94300 -5.89900 -21.52200 0.520 21.05000 615 ARG A N 1
ATOM 4149 C CA A ARG A 1 581 ? 6.23300 -4.43800 -21.66200 0.480 20.55000 615 ARG A CA 1
ATOM 4150 C CA B ARG A 1 581 ? 6.22600 -4.47400 -21.66900 0.520 20.54000 615 ARG A CA 1
ATOM 4151 C C A ARG A 1 581 ? 7.41400 -4.24000 -22.61400 0.480 20.08000 615 ARG A C 1
ATOM 4152 C C B ARG A 1 581 ? 7.41000 -4.24000 -22.59600 0.520 20.09000 615 ARG A C 1
ATOM 4153 O O A ARG A 1 581 ? 7.35400 -3.32500 -23.43700 0.480 20.24000 615 ARG A O 1
ATOM 4154 O O B ARG A 1 581 ? 7.37600 -3.34000 -23.44200 0.520 20.24000 615 ARG A O 1
ATOM 4169 N N . ILE A 1 582 ? 8.47200 -5.03300 -22.44300 1.000 18.74000 616 ILE A N 1
ATOM 4170 C CA . ILE A 1 582 ? 9.66600 -4.82600 -23.25400 1.000 16.47000 616 ILE A CA 1
ATOM 4171 C C . ILE A 1 582 ? 9.36800 -5.12200 -24.72100 1.000 21.79000 616 ILE A C 1
ATOM 4172 O O . ILE A 1 582 ? 9.85400 -4.42500 -25.61700 1.000 22.44000 616 ILE A O 1
ATOM 4177 N N . THR A 1 583 ? 8.56800 -6.15700 -24.98900 1.000 20.16000 617 THR A N 1
ATOM 4178 C CA . THR A 1 583 ? 8.12200 -6.42900 -26.35500 1.000 19.73000 617 THR A CA 1
ATOM 4179 C C . THR A 1 583 ? 7.48800 -5.19300 -26.98400 1.000 21.45000 617 THR A C 1
ATOM 4180 O O . THR A 1 583 ? 7.79600 -4.83700 -28.13100 1.000 23.30000 617 THR A O 1
ATOM 4184 N N . GLY A 1 584 ? 6.59800 -4.52600 -26.24300 1.000 22.92000 618 GLY A N 1
ATOM 4185 C CA . GLY A 1 584 ? 5.93000 -3.34800 -26.77500 1.000 21.98000 618 GLY A CA 1
ATOM 4186 C C . GLY A 1 584 ? 6.88600 -2.19800 -27.02300 1.000 22.17000 618 GLY A C 1
ATOM 4187 O O . GLY A 1 584 ? 6.78900 -1.50300 -28.03800 1.000 25.00000 618 GLY A O 1
ATOM 4188 N N . TRP A 1 585 ? 7.83400 -1.99000 -26.10600 1.000 21.37000 619 TRP A N 1
ATOM 4189 C CA . TRP A 1 585 ? 8.84300 -0.95500 -26.31100 1.000 19.10000 619 TRP A CA 1
ATOM 4190 C C . TRP A 1 585 ? 9.71800 -1.24100 -27.52600 1.000 21.30000 619 TRP A C 1
ATOM 4191 O O . TRP A 1 585 ? 10.10100 -0.31700 -28.24600 1.000 22.17000 619 TRP A O 1
ATOM 4202 N N . VAL A 1 586 ? 10.09300 -2.50300 -27.73700 1.000 19.63000 620 VAL A N 1
ATOM 4203 C CA . VAL A 1 586 ? 10.93600 -2.84400 -28.87900 1.000 17.52000 620 VAL A CA 1
ATOM 4204 C C . VAL A 1 586 ? 10.17400 -2.64500 -30.18400 1.000 22.77000 620 VAL A C 1
ATOM 4205 O O . VAL A 1 586 ? 10.70800 -2.08700 -31.15300 1.000 22.99000 620 VAL A O 1
ATOM 4209 N N . ALA A 1 587 ? 8.91900 -3.06800 -30.21700 1.000 24.20000 621 ALA A N 1
ATOM 4210 C CA . ALA A 1 587 ? 8.12800 -2.93100 -31.46200 1.000 25.86000 621 ALA A CA 1
ATOM 4211 C C . ALA A 1 587 ? 7.94500 -1.44900 -31.80100 1.000 30.50000 621 ALA A C 1
ATOM 4212 O O . ALA A 1 587 ? 7.82100 -1.13800 -32.99300 1.000 28.36000 621 ALA A O 1
ATOM 4214 N N . ALA A 1 588 ? 7.91700 -0.58500 -30.78800 1.000 26.23000 622 ALA A N 1
ATOM 4215 C CA . ALA A 1 588 ? 7.65600 0.85400 -30.99000 1.000 28.07000 622 ALA A CA 1
ATOM 4216 C C . ALA A 1 588 ? 8.92600 1.59700 -31.40800 1.000 29.32000 622 ALA A C 1
ATOM 4217 O O . ALA A 1 588 ? 8.81900 2.77300 -31.75700 1.000 32.79000 622 ALA A O 1
ATOM 4219 N N . LEU A 1 589 ? 10.07600 0.93800 -31.35000 1.000 26.27000 623 LEU A N 1
ATOM 4220 C CA . LEU A 1 589 ? 11.32100 1.66500 -31.67200 1.000 27.95000 623 LEU A CA 1
ATOM 4221 C C . LEU A 1 589 ? 11.21300 2.23700 -33.09200 1.000 26.19000 623 LEU A C 1
ATOM 4222 O O . LEU A 1 589 ? 10.84600 1.48100 -33.99100 1.000 28.73000 623 LEU A O 1
ATOM 4227 N N . GLY A 1 590 ? 11.47600 3.53300 -33.25500 1.000 32.10000 624 GLY A N 1
ATOM 4228 C CA . GLY A 1 590 ? 11.49400 4.16000 -34.59300 1.000 34.80000 624 GLY A CA 1
ATOM 4229 C C . GLY A 1 590 ? 10.12400 4.33800 -35.22100 1.000 46.82000 624 GLY A C 1
ATOM 4230 O O . GLY A 1 590 ? 10.06700 4.78300 -36.37800 1.000 41.37000 624 GLY A O 1
ATOM 4231 N N . THR A 1 591 ? 9.05600 4.00100 -34.49200 1.000 46.08000 625 THR A N 1
ATOM 4232 C CA . THR A 1 591 ? 7.67300 4.17900 -35.00500 1.000 45.33000 625 THR A CA 1
ATOM 4233 C C . THR A 1 591 ? 7.26300 5.64000 -34.82600 1.000 52.96000 625 THR A C 1
ATOM 4234 O O . THR A 1 591 ? 6.27700 6.05100 -35.45700 1.000 60.15000 625 THR A O 1
ATOM 4238 N N . GLY A 1 592 ? 7.98700 6.37600 -33.98500 1.000 50.85000 626 GLY A N 1
ATOM 4239 C CA . GLY A 1 592 ? 7.70100 7.80600 -33.78400 1.000 59.47000 626 GLY A CA 1
ATOM 4240 C C . GLY A 1 592 ? 8.62100 8.42300 -32.74100 1.000 74.82000 626 GLY A C 1
ATOM 4241 O O . GLY A 1 592 ? 8.08900 8.94800 -31.74400 1.000 79.11000 626 GLY A O 1
ATOM 4242 N N . MET B 1 3 ? 52.30600 44.55200 21.13200 1.000 54.81000 -1 MET B N 1
ATOM 4243 C CA . MET B 1 3 ? 52.68300 43.12000 21.19900 1.000 52.83000 -1 MET B CA 1
ATOM 4244 C C . MET B 1 3 ? 51.45400 42.31400 21.61700 1.000 51.65000 -1 MET B C 1
ATOM 4245 O O . MET B 1 3 ? 50.72600 41.83800 20.73100 1.000 51.35000 -1 MET B O 1
ATOM 4250 N N . GLY B 1 4 ? 51.24500 42.18700 22.92000 1.000 43.94000 0 GLY B N 1
ATOM 4251 C CA . GLY B 1 4 ? 50.08800 41.44400 23.43400 1.000 37.20000 0 GLY B CA 1
ATOM 4252 C C . GLY B 1 4 ? 50.39200 39.96800 23.57600 1.000 38.98000 0 GLY B C 1
ATOM 4253 O O . GLY B 1 4 ? 51.36800 39.50900 22.97200 1.000 37.44000 0 GLY B O 1
ATOM 4254 N N . MET B 1 5 ? 49.56900 39.25900 24.34100 1.000 29.10000 1 MET B N 1
ATOM 4255 C CA . MET B 1 5 ? 49.82200 37.82300 24.61000 1.000 22.16000 1 MET B CA 1
ATOM 4256 C C . MET B 1 5 ? 49.28400 36.95800 23.46700 1.000 21.69000 1 MET B C 1
ATOM 4257 O O . MET B 1 5 ? 49.89600 35.93900 23.17900 1.000 21.25000 1 MET B O 1
ATOM 4262 N N . LEU B 1 6 ? 48.17900 37.36700 22.84500 1.000 21.33000 2 LEU B N 1
ATOM 4263 C CA . LEU B 1 6 ? 47.60000 36.47900 21.80100 1.000 18.95000 2 LEU B CA 1
ATOM 4264 C C . LEU B 1 6 ? 48.66900 36.12800 20.75500 1.000 19.33000 2 LEU B C 1
ATOM 4265 O O . LEU B 1 6 ? 48.74200 34.96900 20.35000 1.000 20.46000 2 LEU B O 1
ATOM 4270 N N . GLN B 1 7 ? 49.46000 37.11100 20.33400 1.000 18.99000 3 GLN B N 1
ATOM 4271 C CA . GLN B 1 7 ? 50.47400 36.85700 19.28100 1.000 28.15000 3 GLN B CA 1
ATOM 4272 C C . GLN B 1 7 ? 51.47700 35.80600 19.75600 1.000 23.86000 3 GLN B C 1
ATOM 4273 O O . GLN B 1 7 ? 52.09000 35.16500 18.89800 1.000 30.63000 3 GLN B O 1
ATOM 4279 N N . GLN B 1 8 ? 51.62500 35.63200 21.06800 1.000 22.17000 4 GLN B N 1
ATOM 4280 C CA . GLN B 1 8 ? 52.63200 34.69400 21.62100 1.000 25.28000 4 GLN B CA 1
ATOM 4281 C C . GLN B 1 8 ? 52.06400 33.27400 21.73200 1.000 28.24000 4 GLN B C 1
ATOM 4282 O O . GLN B 1 8 ? 52.84000 32.36800 22.03100 1.000 24.84000 4 GLN B O 1
ATOM 4288 N N . ILE B 1 9 ? 50.75900 33.09600 21.52600 1.000 20.88000 5 ILE B N 1
ATOM 4289 C CA . ILE B 1 9 ? 50.17400 31.77000 21.72500 1.000 19.54000 5 ILE B CA 1
ATOM 4290 C C . ILE B 1 9 ? 50.38500 30.96500 20.44300 1.000 18.69000 5 ILE B C 1
ATOM 4291 O O . ILE B 1 9 ? 49.67200 31.15300 19.45300 1.000 19.23000 5 ILE B O 1
ATOM 4296 N N . ARG B 1 10 ? 51.35800 30.04400 20.46400 1.000 17.52000 6 ARG B N 1
ATOM 4297 C CA . ARG B 1 10 ? 51.61800 29.16300 19.32400 1.000 16.26000 6 ARG B CA 1
ATOM 4298 C C . ARG B 1 10 ? 50.66400 27.97400 19.27400 1.000 17.20000 6 ARG B C 1
ATOM 4299 O O . ARG B 1 10 ? 50.37400 27.45300 18.18600 1.000 19.64000 6 ARG B O 1
ATOM 4307 N N . GLY B 1 11 ? 50.16600 27.55600 20.43400 1.000 18.39000 7 GLY B N 1
ATOM 4308 C CA . GLY B 1 11 ? 49.28100 26.42900 20.58400 1.000 17.93000 7 GLY B CA 1
ATOM 4309 C C . GLY B 1 11 ? 48.83600 26.37400 22.03400 1.000 15.28000 7 GLY B C 1
ATOM 4310 O O . GLY B 1 11 ? 49.24900 27.19000 22.86500 1.000 17.55000 7 GLY B O 1
ATOM 4311 N N . PRO B 1 12 ? 47.98800 25.41000 22.36400 1.000 16.20000 8 PRO B N 1
ATOM 4312 C CA . PRO B 1 12 ? 47.40700 25.37100 23.71900 1.000 15.44000 8 PRO B CA 1
ATOM 4313 C C . PRO B 1 12 ? 48.41200 25.39100 24.86500 1.000 16.32000 8 PRO B C 1
ATOM 4314 O O . PRO B 1 12 ? 48.13500 26.01300 25.89600 1.000 16.37000 8 PRO B O 1
ATOM 4318 N N . ALA B 1 13 ? 49.56500 24.73400 24.73000 1.000 16.31000 9 ALA B N 1
ATOM 4319 C CA . ALA B 1 13 ? 50.49800 24.66000 25.85200 1.000 17.40000 9 ALA B CA 1
ATOM 4320 C C . ALA B 1 13 ? 51.03200 26.02300 26.26400 1.000 17.72000 9 ALA B C 1
ATOM 4321 O O . ALA B 1 13 ? 51.53600 26.17400 27.38900 1.000 17.72000 9 ALA B O 1
ATOM 4323 N N . ASP B 1 14 ? 50.94400 27.01900 25.38900 1.000 17.32000 10 ASP B N 1
ATOM 4324 C CA . ASP B 1 14 ? 51.42800 28.33400 25.77900 1.000 17.58000 10 ASP B CA 1
ATOM 4325 C C . ASP B 1 14 ? 50.49800 29.01600 26.77300 1.000 18.67000 10 ASP B C 1
ATOM 4326 O O . ASP B 1 14 ? 50.85500 30.07500 27.29600 1.000 18.73000 10 ASP B O 1
ATOM 4331 N N . LEU B 1 15 ? 49.31900 28.43800 27.04900 1.000 19.00000 11 LEU B N 1
ATOM 4332 C CA . LEU B 1 15 ? 48.47500 28.90800 28.14200 1.000 16.62000 11 LEU B CA 1
ATOM 4333 C C . LEU B 1 15 ? 48.90000 28.36000 29.49600 1.000 17.70000 11 LEU B C 1
ATOM 4334 O O . LEU B 1 15 ? 48.49800 28.90900 30.52500 1.000 17.11000 11 LEU B O 1
ATOM 4339 N N . GLN B 1 16 ? 49.71400 27.30200 29.50700 1.000 18.36000 12 GLN B N 1
ATOM 4340 C CA . GLN B 1 16 ? 49.87000 26.47100 30.69600 1.000 20.51000 12 GLN B CA 1
ATOM 4341 C C . GLN B 1 16 ? 50.40000 27.25200 31.89300 1.000 25.41000 12 GLN B C 1
ATOM 4342 O O . GLN B 1 16 ? 49.99100 26.99900 33.03300 1.000 26.70000 12 GLN B O 1
ATOM 4348 N N . HIS B 1 17 ? 51.33600 28.17500 31.67500 1.000 22.01000 13 HIS B N 1
ATOM 4349 C CA . HIS B 1 17 ? 51.97400 28.85700 32.79800 1.000 25.05000 13 HIS B CA 1
ATOM 4350 C C . HIS B 1 17 ? 51.47800 30.28300 32.99400 1.000 25.81000 13 HIS B C 1
ATOM 4351 O O . HIS B 1 17 ? 52.02800 31.01000 33.82800 1.000 23.92000 13 HIS B O 1
ATOM 4358 N N . LEU B 1 18 ? 50.43200 30.68600 32.27700 1.000 18.42000 14 LEU B N 1
ATOM 4359 C CA . LEU B 1 18 ? 49.84900 32.00300 32.48400 1.000 18.37000 14 LEU B CA 1
ATOM 4360 C C . LEU B 1 18 ? 49.22600 32.14100 33.86700 1.000 20.27000 14 LEU B C 1
ATOM 4361 O O . LEU B 1 18 ? 48.60400 31.21100 34.39400 1.000 18.74000 14 LEU B O 1
ATOM 4366 N N . SER B 1 19 ? 49.35800 33.33400 34.43600 1.000 19.02000 15 SER B N 1
ATOM 4367 C CA . SER B 1 19 ? 48.65700 33.66500 35.66100 1.000 18.95000 15 SER B CA 1
ATOM 4368 C C . SER B 1 19 ? 47.17100 33.89500 35.38200 1.000 16.84000 15 SER B C 1
ATOM 4369 O O . SER B 1 19 ? 46.72400 33.98500 34.22500 1.000 18.07000 15 SER B O 1
ATOM 4372 N N . GLN B 1 20 ? 46.39400 33.95500 36.46200 1.000 17.56000 16 GLN B N 1
ATOM 4373 C CA . GLN B 1 20 ? 44.97800 34.26200 36.30300 1.000 16.15000 16 GLN B CA 1
ATOM 4374 C C . GLN B 1 20 ? 44.79400 35.66600 35.74800 1.000 21.78000 16 GLN B C 1
ATOM 4375 O O . GLN B 1 20 ? 43.95400 35.88700 34.86400 1.000 19.32000 16 GLN B O 1
ATOM 4381 N N . ALA B 1 21 ? 45.60100 36.62300 36.22300 1.000 18.68000 17 ALA B N 1
ATOM 4382 C CA . ALA B 1 21 ? 45.56000 37.97000 35.65900 1.000 23.77000 17 ALA B CA 1
ATOM 4383 C C . ALA B 1 21 ? 45.87800 37.95900 34.17000 1.000 20.80000 17 ALA B C 1
ATOM 4384 O O . ALA B 1 21 ? 45.23600 38.67000 33.38600 1.000 20.01000 17 ALA B O 1
ATOM 4386 N N . GLN B 1 22 ? 46.87000 37.16500 33.76100 1.000 16.97000 18 GLN B N 1
ATOM 4387 C CA . GLN B 1 22 ? 47.20600 37.07600 32.34300 1.000 18.25000 18 GLN B CA 1
ATOM 4388 C C . GLN B 1 22 ? 46.06400 36.46600 31.53900 1.000 16.91000 18 GLN B C 1
ATOM 4389 O O . GLN B 1 22 ? 45.81600 36.87600 30.39400 1.000 18.22000 18 GLN B O 1
ATOM 4395 N N . LEU B 1 23 ? 45.36800 35.45700 32.06500 1.000 17.48000 19 LEU B N 1
ATOM 4396 C CA . LEU B 1 23 ? 44.29500 34.78000 31.26700 1.000 17.22000 19 LEU B CA 1
ATOM 4397 C C . LEU B 1 23 ? 43.14800 35.76500 31.07200 1.000 23.23000 19 LEU B C 1
ATOM 4398 O O . LEU B 1 23 ? 42.39900 35.68400 30.10700 1.000 17.15000 19 LEU B O 1
ATOM 4403 N N . ARG B 1 24 ? 43.08600 36.69200 31.98000 1.000 20.18000 20 ARG B N 1
ATOM 4404 C CA . ARG B 1 24 ? 42.02300 37.72900 32.03000 1.000 17.71000 20 ARG B CA 1
ATOM 4405 C C . ARG B 1 24 ? 42.32500 38.79400 30.97300 1.000 19.56000 20 ARG B C 1
ATOM 4406 O O . ARG B 1 24 ? 41.41500 39.19600 30.26000 1.000 16.84000 20 ARG B O 1
ATOM 4414 N N . GLU B 1 25 ? 43.50800 39.18100 30.89100 1.000 17.46000 21 GLU B N 1
ATOM 4415 C CA . GLU B 1 25 ? 43.96800 40.11900 29.84600 1.000 16.88000 21 GLU B CA 1
ATOM 4416 C C . GLU B 1 25 ? 43.84400 39.41900 28.49300 1.000 17.30000 21 GLU B C 1
ATOM 4417 O O . GLU B 1 25 ? 43.45400 40.06300 27.52700 1.000 20.91000 21 GLU B O 1
ATOM 4423 N N . LEU B 1 26 ? 44.20600 38.13900 28.46200 1.000 17.85000 22 LEU B N 1
ATOM 4424 C CA . LEU B 1 26 ? 44.12900 37.44000 27.18300 1.000 18.34000 22 LEU B CA 1
ATOM 4425 C C . LEU B 1 26 ? 42.68500 37.33200 26.71000 1.000 14.60000 22 LEU B C 1
ATOM 4426 O O . LEU B 1 26 ? 42.39700 37.52900 25.52300 1.000 15.06000 22 LEU B O 1
ATOM 4431 N N . ALA B 1 27 ? 41.76200 37.03100 27.62300 1.000 16.62000 23 ALA B N 1
ATOM 4432 C CA . ALA B 1 27 ? 40.35400 36.98100 27.23600 1.000 14.37000 23 ALA B CA 1
ATOM 4433 C C . ALA B 1 27 ? 39.89600 38.30900 26.64600 1.000 17.62000 23 ALA B C 1
ATOM 4434 O O . ALA B 1 27 ? 39.15200 38.33500 25.65200 1.000 16.54000 23 ALA B O 1
ATOM 4436 N N . ALA B 1 28 ? 40.32800 39.42400 27.24700 1.000 16.33000 24 ALA B N 1
ATOM 4437 C CA . ALA B 1 28 ? 39.94500 40.72900 26.72000 1.000 16.60000 24 ALA B CA 1
ATOM 4438 C C . ALA B 1 28 ? 40.57400 40.97300 25.35500 1.000 16.72000 24 ALA B C 1
ATOM 4439 O O . ALA B 1 28 ? 39.91900 41.52300 24.46300 1.000 17.80000 24 ALA B O 1
ATOM 4441 N N . GLU B 1 29 ? 41.80600 40.51500 25.15400 1.000 16.43000 25 GLU B N 1
ATOM 4442 C CA . GLU B 1 29 ? 42.42800 40.67100 23.81200 1.000 16.92000 25 GLU B CA 1
ATOM 4443 C C . GLU B 1 29 ? 41.64700 39.82700 22.79500 1.000 15.37000 25 GLU B C 1
ATOM 4444 O O . GLU B 1 29 ? 41.45000 40.29200 21.67400 1.000 16.32000 25 GLU B O 1
ATOM 4450 N N . ILE B 1 30 ? 41.22700 38.62800 23.21500 1.000 15.21000 26 ILE B N 1
ATOM 4451 C CA . ILE B 1 30 ? 40.48400 37.76600 22.29200 1.000 14.72000 26 ILE B CA 1
ATOM 4452 C C . ILE B 1 30 ? 39.16900 38.42000 21.89700 1.000 13.83000 26 ILE B C 1
ATOM 4453 O O . ILE B 1 30 ? 38.76500 38.39000 20.72500 1.000 15.27000 26 ILE B O 1
ATOM 4458 N N . ARG B 1 31 ? 38.47500 39.02100 22.86600 1.000 16.28000 27 ARG B N 1
ATOM 4459 C CA . ARG B 1 31 ? 37.21100 39.68500 22.54600 1.000 16.84000 27 ARG B CA 1
ATOM 4460 C C . ARG B 1 31 ? 37.42800 40.84400 21.58800 1.000 15.13000 27 ARG B C 1
ATOM 4461 O O . ARG B 1 31 ? 36.66000 41.02200 20.63600 1.000 15.85000 27 ARG B O 1
ATOM 4469 N N . GLU B 1 32 ? 38.46700 41.64700 21.82500 1.000 16.49000 28 GLU B N 1
ATOM 4470 C CA . GLU B 1 32 ? 38.73000 42.77100 20.93200 1.000 16.12000 28 GLU B CA 1
ATOM 4471 C C . GLU B 1 32 ? 39.04300 42.27400 19.52400 1.000 16.28000 28 GLU B C 1
ATOM 4472 O O . GLU B 1 32 ? 38.55600 42.83800 18.53100 1.000 16.52000 28 GLU B O 1
ATOM 4478 N N . PHE B 1 33 ? 39.84300 41.20700 19.42500 1.000 15.01000 29 PHE B N 1
ATOM 4479 C CA . PHE B 1 33 ? 40.12300 40.55100 18.14600 1.000 16.69000 29 PHE B CA 1
ATOM 4480 C C . PHE B 1 33 ? 38.84100 40.08200 17.45700 1.000 14.89000 29 PHE B C 1
ATOM 4481 O O . PHE B 1 33 ? 38.62300 40.35500 16.26800 1.000 15.69000 29 PHE B O 1
ATOM 4489 N N . LEU B 1 34 ? 37.99700 39.33800 18.17900 1.000 13.11000 30 LEU B N 1
ATOM 4490 C CA . LEU B 1 34 ? 36.74400 38.85800 17.59300 1.000 13.89000 30 LEU B CA 1
ATOM 4491 C C . LEU B 1 34 ? 35.89800 40.00300 17.06700 1.000 16.00000 30 LEU B C 1
ATOM 4492 O O . LEU B 1 34 ? 35.34600 39.91800 15.96300 1.000 15.51000 30 LEU B O 1
ATOM 4497 N N . ILE B 1 35 ? 35.76200 41.07600 17.84300 1.000 15.77000 31 ILE B N 1
ATOM 4498 C CA . ILE B 1 35 ? 34.98000 42.21100 17.36400 1.000 15.95000 31 ILE B CA 1
ATOM 4499 C C . ILE B 1 35 ? 35.60300 42.78600 16.09300 1.000 16.43000 31 ILE B C 1
ATOM 4500 O O . ILE B 1 35 ? 34.91100 43.03200 15.10000 1.000 17.04000 31 ILE B O 1
ATOM 4505 N N . HIS B 1 36 ? 36.92500 42.99400 16.10200 1.000 14.86000 32 HIS B N 1
ATOM 4506 C CA . HIS B 1 36 ? 37.63100 43.53000 14.92800 1.000 15.09000 32 HIS B CA 1
ATOM 4507 C C . HIS B 1 36 ? 37.41200 42.70100 13.67300 1.000 16.95000 32 HIS B C 1
ATOM 4508 O O . HIS B 1 36 ? 37.30200 43.25000 12.57100 1.000 18.77000 32 HIS B O 1
ATOM 4515 N N . LYS B 1 37 ? 37.45800 41.37900 13.81100 1.000 16.84000 33 LYS B N 1
ATOM 4516 C CA . LYS B 1 37 ? 37.47900 40.51800 12.60200 1.000 19.21000 33 LYS B CA 1
ATOM 4517 C C . LYS B 1 37 ? 36.12600 39.90200 12.24000 1.000 20.44000 33 LYS B C 1
ATOM 4518 O O . LYS B 1 37 ? 36.03400 39.35100 11.14600 1.000 20.72000 33 LYS B O 1
ATOM 4524 N N . VAL B 1 38 ? 35.13000 39.99700 13.10800 1.000 18.46000 34 VAL B N 1
ATOM 4525 C CA . VAL B 1 38 ? 33.86600 39.30500 12.85300 1.000 23.94000 34 VAL B CA 1
ATOM 4526 C C . VAL B 1 38 ? 32.67500 40.25800 12.90000 1.000 23.80000 34 VAL B C 1
ATOM 4527 O O . VAL B 1 38 ? 31.64200 40.00300 12.26600 1.000 29.74000 34 VAL B O 1
ATOM 4531 N N . ALA B 1 39 ? 32.78500 41.34900 13.65100 1.000 21.81000 35 ALA B N 1
ATOM 4532 C CA . ALA B 1 39 ? 31.63700 42.23400 13.81000 1.000 27.97000 35 ALA B CA 1
ATOM 4533 C C . ALA B 1 39 ? 31.18000 42.76300 12.45400 1.000 32.11000 35 ALA B C 1
ATOM 4534 O O . ALA B 1 39 ? 31.98200 43.27900 11.67000 1.000 31.11000 35 ALA B O 1
ATOM 4536 N N . ALA B 1 40 ? 29.88500 42.61000 12.16800 1.000 33.38000 36 ALA B N 1
ATOM 4537 C CA . ALA B 1 40 ? 29.25900 43.11900 10.94900 1.000 36.31000 36 ALA B CA 1
ATOM 4538 C C . ALA B 1 40 ? 29.71000 42.38700 9.68800 1.000 40.78000 36 ALA B C 1
ATOM 4539 O O . ALA B 1 40 ? 29.50900 42.88800 8.57500 1.000 38.69000 36 ALA B O 1
ATOM 4541 N N . THR B 1 41 ? 30.31100 41.20800 9.82300 1.000 35.08000 37 THR B N 1
ATOM 4542 C CA . THR B 1 41 ? 30.75400 40.42900 8.67400 1.000 37.55000 37 THR B CA 1
ATOM 4543 C C . THR B 1 41 ? 29.81400 39.29500 8.29600 1.000 44.48000 37 THR B C 1
ATOM 4544 O O . THR B 1 41 ? 30.00600 38.68600 7.23800 1.000 46.01000 37 THR B O 1
ATOM 4548 N N . GLY B 1 42 ? 28.86400 38.95900 9.16800 1.000 40.11000 38 GLY B N 1
ATOM 4549 C CA . GLY B 1 42 ? 28.00400 37.78800 8.90200 1.000 37.37000 38 GLY B CA 1
ATOM 4550 C C . GLY B 1 42 ? 28.49100 36.54600 9.63000 1.000 42.80000 38 GLY B C 1
ATOM 4551 O O . GLY B 1 42 ? 27.77100 35.54000 9.59900 1.000 39.86000 38 GLY B O 1
ATOM 4552 N N . GLY B 1 43 ? 29.66700 36.61100 10.25700 1.000 31.33000 39 GLY B N 1
ATOM 4553 C CA . GLY B 1 43 ? 30.14700 35.50100 11.05300 1.000 26.00000 39 GLY B CA 1
ATOM 4554 C C . GLY B 1 43 ? 29.42500 35.41600 12.38300 1.000 27.81000 39 GLY B C 1
ATOM 4555 O O . GLY B 1 43 ? 28.55700 36.21900 12.71900 1.000 26.41000 39 GLY B O 1
ATOM 4556 N N . HIS B 1 44 ? 29.77200 34.38100 13.14900 1.000 21.26000 40 HIS B N 1
ATOM 4557 C CA . HIS B 1 44 ? 29.08600 34.07900 14.43300 1.000 20.08000 40 HIS B CA 1
ATOM 4558 C C . HIS B 1 44 ? 29.76400 34.78300 15.61700 1.000 20.96000 40 HIS B C 1
ATOM 4559 O O . HIS B 1 44 ? 30.29900 34.10800 16.48000 1.000 20.69000 40 HIS B O 1
ATOM 4566 N N . LEU B 1 45 ? 29.68000 36.10900 15.65900 1.000 17.50000 41 LEU B N 1
ATOM 4567 C CA . LEU B 1 45 ? 30.34100 36.85900 16.73000 1.000 17.95000 41 LEU B CA 1
ATOM 4568 C C . LEU B 1 45 ? 29.79100 36.50800 18.11000 1.000 16.35000 41 LEU B C 1
ATOM 4569 O O . LEU B 1 45 ? 30.55600 36.22400 19.03800 1.000 16.25000 41 LEU B O 1
ATOM 4574 N N . GLY B 1 46 ? 28.47200 36.56700 18.28200 1.000 19.27000 42 GLY B N 1
ATOM 4575 C CA . GLY B 1 46 ? 27.88000 36.37700 19.58900 1.000 16.00000 42 GLY B CA 1
ATOM 4576 C C . GLY B 1 46 ? 28.22500 35.04900 20.23900 1.000 15.35000 42 GLY B C 1
ATOM 4577 O O . GLY B 1 46 ? 28.67000 34.99700 21.39300 1.000 17.62000 42 GLY B O 1
ATOM 4578 N N . PRO B 1 47 ? 27.99900 33.92400 19.54000 1.000 16.63000 43 PRO B N 1
ATOM 4579 C CA . PRO B 1 47 ? 28.32200 32.61300 20.09800 1.000 15.01000 43 PRO B CA 1
ATOM 4580 C C . PRO B 1 47 ? 29.80900 32.46600 20.47700 1.000 15.40000 43 PRO B C 1
ATOM 4581 O O . PRO B 1 47 ? 30.10400 31.72500 21.38100 1.000 16.63000 43 PRO B O 1
ATOM 4585 N N . ASN B 1 48 ? 30.69000 33.16500 19.76000 1.000 14.09000 44 ASN B N 1
ATOM 4586 C CA . ASN B 1 48 ? 32.10800 33.03000 20.08100 1.000 13.71000 44 ASN B CA 1
ATOM 4587 C C . ASN B 1 48 ? 32.51000 33.90400 21.25500 1.000 14.32000 44 ASN B C 1
ATOM 4588 O O . ASN B 1 48 ? 33.30800 33.47700 22.09200 1.000 16.89000 44 ASN B O 1
ATOM 4593 N N . LEU B 1 49 ? 31.95100 35.11100 21.35800 1.000 15.43000 45 LEU B N 1
ATOM 4594 C CA . LEU B 1 49 ? 32.20900 35.91600 22.54800 1.000 15.86000 45 LEU B CA 1
ATOM 4595 C C . LEU B 1 49 ? 31.75000 35.18400 23.80000 1.000 19.04000 45 LEU B C 1
ATOM 4596 O O . LEU B 1 49 ? 32.34000 35.34600 24.87600 1.000 17.81000 45 LEU B O 1
ATOM 4601 N N . GLY B 1 50 ? 30.71900 34.35000 23.67000 1.000 16.49000 46 GLY B N 1
ATOM 4602 C CA . GLY B 1 50 ? 30.19800 33.62700 24.81300 1.000 15.20000 46 GLY B CA 1
ATOM 4603 C C . GLY B 1 50 ? 31.11300 32.54100 25.34000 1.000 14.95000 46 GLY B C 1
ATOM 4604 O O . GLY B 1 50 ? 30.95400 32.13300 26.50300 1.000 15.94000 46 GLY B O 1
ATOM 4605 N N . VAL B 1 51 ? 32.07600 32.07600 24.53600 1.000 15.36000 47 VAL B N 1
ATOM 4606 C CA . VAL B 1 51 ? 32.88900 30.88800 24.95000 1.000 14.43000 47 VAL B CA 1
ATOM 4607 C C . VAL B 1 51 ? 34.37900 31.23300 25.06600 1.000 13.74000 47 VAL B C 1
ATOM 4608 O O . VAL B 1 51 ? 35.19500 30.32400 24.98900 1.000 16.32000 47 VAL B O 1
ATOM 4612 N N . VAL B 1 52 ? 34.68700 32.50600 25.30700 1.000 14.21000 48 VAL B N 1
ATOM 4613 C CA . VAL B 1 52 ? 36.09900 32.87100 25.45000 1.000 13.66000 48 VAL B CA 1
ATOM 4614 C C . VAL B 1 52 ? 36.70600 32.19400 26.68000 1.000 15.14000 48 VAL B C 1
ATOM 4615 O O . VAL B 1 52 ? 37.71600 31.48700 26.58200 1.000 16.24000 48 VAL B O 1
ATOM 4619 N N . GLU B 1 53 ? 36.11100 32.40400 27.85900 1.000 14.02000 49 GLU B N 1
ATOM 4620 C CA . GLU B 1 53 ? 36.65600 31.78200 29.06300 1.000 15.18000 49 GLU B CA 1
ATOM 4621 C C . GLU B 1 53 ? 36.52000 30.26300 29.01300 1.000 14.42000 49 GLU B C 1
ATOM 4622 O O . GLU B 1 53 ? 37.41600 29.53900 29.45800 1.000 13.98000 49 GLU B O 1
ATOM 4628 N N . LEU B 1 54 ? 35.40900 29.76100 28.46800 1.000 15.31000 50 LEU B N 1
ATOM 4629 C CA . LEU B 1 54 ? 35.22100 28.31600 28.37200 1.000 13.14000 50 LEU B CA 1
ATOM 4630 C C . LEU B 1 54 ? 36.31600 27.67900 27.52600 1.000 16.15000 50 LEU B C 1
ATOM 4631 O O . LEU B 1 54 ? 36.85500 26.62300 27.88600 1.000 15.27000 50 LEU B O 1
ATOM 4636 N N . THR B 1 55 ? 36.66600 28.31600 26.40200 1.000 13.53000 51 THR B N 1
ATOM 4637 C CA . THR B 1 55 ? 37.63300 27.72000 25.48100 1.000 11.56000 51 THR B CA 1
ATOM 4638 C C . THR B 1 55 ? 39.03600 27.79400 26.05700 1.000 15.28000 51 THR B C 1
ATOM 4639 O O . THR B 1 55 ? 39.82000 26.84500 25.91600 1.000 14.20000 51 THR B O 1
ATOM 4643 N N . LEU B 1 56 ? 39.36100 28.91400 26.71400 1.000 14.99000 52 LEU B N 1
ATOM 4644 C CA . LEU B 1 56 ? 40.61900 29.01300 27.46000 1.000 13.80000 52 LEU B CA 1
ATOM 4645 C C . LEU B 1 56 ? 40.72400 27.89700 28.48800 1.000 14.15000 52 LEU B C 1
ATOM 4646 O O . LEU B 1 56 ? 41.75800 27.23100 28.59600 1.000 15.52000 52 LEU B O 1
ATOM 4651 N N . ALA B 1 57 ? 39.65100 27.68200 29.26300 1.000 13.26000 53 ALA B N 1
ATOM 4652 C CA . ALA B 1 57 ? 39.67200 26.63600 30.28300 1.000 13.03000 53 ALA B CA 1
ATOM 4653 C C . ALA B 1 57 ? 39.80900 25.24600 29.66200 1.000 15.18000 53 ALA B C 1
ATOM 4654 O O . ALA B 1 57 ? 40.54400 24.39900 30.18400 1.000 14.98000 53 ALA B O 1
ATOM 4656 N N . LEU B 1 58 ? 39.09400 24.98100 28.56500 1.000 13.60000 54 LEU B N 1
ATOM 4657 C CA . LEU B 1 58 ? 39.21900 23.68600 27.89900 1.000 12.52000 54 LEU B CA 1
ATOM 4658 C C . LEU B 1 58 ? 40.66100 23.39300 27.50800 1.000 17.24000 54 LEU B C 1
ATOM 4659 O O . LEU B 1 58 ? 41.14100 22.26200 27.65800 1.000 15.19000 54 LEU B O 1
ATOM 4664 N N . HIS B 1 59 ? 41.35400 24.38200 26.97200 1.000 14.23000 55 HIS B N 1
ATOM 4665 C CA . HIS B 1 59 ? 42.71100 24.14900 26.51000 1.000 13.29000 55 HIS B CA 1
ATOM 4666 C C . HIS B 1 59 ? 43.74300 24.29400 27.61300 1.000 19.66000 55 HIS B C 1
ATOM 4667 O O . HIS B 1 59 ? 44.92000 24.02500 27.36700 1.000 17.49000 55 HIS B O 1
ATOM 4674 N N . ARG B 1 60 ? 43.32400 24.70100 28.81400 1.000 14.21000 56 ARG B N 1
ATOM 4675 C CA . ARG B 1 60 ? 44.16300 24.65600 30.00700 1.000 15.85000 56 ARG B CA 1
ATOM 4676 C C . ARG B 1 60 ? 44.06300 23.32600 30.73900 1.000 20.27000 56 ARG B C 1
ATOM 4677 O O . ARG B 1 60 ? 44.97700 22.97500 31.49700 1.000 21.77000 56 ARG B O 1
ATOM 4685 N N . VAL B 1 61 ? 42.98800 22.57400 30.51900 1.000 15.54000 57 VAL B N 1
ATOM 4686 C CA . VAL B 1 61 ? 42.73900 21.33700 31.23900 1.000 15.40000 57 VAL B CA 1
ATOM 4687 C C . VAL B 1 61 ? 42.96900 20.11000 30.37100 1.000 18.10000 57 VAL B C 1
ATOM 4688 O O . VAL B 1 61 ? 43.46000 19.08800 30.85900 1.000 20.35000 57 VAL B O 1
ATOM 4692 N N . PHE B 1 62 ? 42.62000 20.17700 29.09000 1.000 14.59000 58 PHE B N 1
ATOM 4693 C CA . PHE B 1 62 ? 42.72700 19.02700 28.20800 1.000 14.91000 58 PHE B CA 1
ATOM 4694 C C . PHE B 1 62 ? 43.87800 19.20000 27.23300 1.000 17.46000 58 PHE B C 1
ATOM 4695 O O . PHE B 1 62 ? 44.29100 20.32200 26.92700 1.000 19.93000 58 PHE B O 1
ATOM 4703 N N . ASP B 1 63 ? 44.39700 18.06900 26.76100 1.000 16.25000 59 ASP B N 1
ATOM 4704 C CA . ASP B 1 63 ? 45.57100 18.02200 25.88500 1.000 17.66000 59 ASP B CA 1
ATOM 4705 C C . ASP B 1 63 ? 45.12500 17.64600 24.47600 1.000 15.76000 59 ASP B C 1
ATOM 4706 O O . ASP B 1 63 ? 45.27500 16.50300 24.03900 1.000 18.02000 59 ASP B O 1
ATOM 4711 N N . SER B 1 64 ? 44.61700 18.63300 23.74800 1.000 15.98000 60 SER B N 1
ATOM 4712 C CA . SER B 1 64 ? 44.16700 18.40900 22.37900 1.000 16.40000 60 SER B CA 1
ATOM 4713 C C . SER B 1 64 ? 45.36600 18.10700 21.48200 1.000 17.28000 60 SER B C 1
ATOM 4714 O O . SER B 1 64 ? 46.43700 18.69100 21.66600 1.000 19.24000 60 SER B O 1
ATOM 4717 N N . PRO B 1 65 ? 45.22300 17.20100 20.50100 1.000 18.33000 61 PRO B N 1
ATOM 4718 C CA . PRO B 1 65 ? 44.02400 16.40200 20.20900 1.000 18.42000 61 PRO B CA 1
ATOM 4719 C C . PRO B 1 65 ? 44.05200 15.02200 20.85600 1.000 16.02000 61 PRO B C 1
ATOM 4720 O O . PRO B 1 65 ? 43.16200 14.22400 20.59300 1.000 18.51000 61 PRO B O 1
ATOM 4724 N N . HIS B 1 66 ? 45.05700 14.74700 21.70100 1.000 16.94000 62 HIS B N 1
ATOM 4725 C CA . HIS B 1 66 ? 45.03300 13.50200 22.46100 1.000 16.13000 62 HIS B CA 1
ATOM 4726 C C . HIS B 1 66 ? 43.73600 13.37900 23.24700 1.000 19.37000 62 HIS B C 1
ATOM 4727 O O . HIS B 1 66 ? 43.11700 12.30700 23.28700 1.000 17.94000 62 HIS B O 1
ATOM 4734 N N . ASP B 1 67 ? 43.31300 14.47200 23.88500 1.000 16.07000 63 ASP B N 1
ATOM 4735 C CA . ASP B 1 67 ? 41.93700 14.61000 24.34300 1.000 14.35000 63 ASP B CA 1
ATOM 4736 C C . ASP B 1 67 ? 41.17100 15.31300 23.23700 1.000 16.78000 63 ASP B C 1
ATOM 4737 O O . ASP B 1 67 ? 41.36500 16.52300 23.04900 1.000 16.93000 63 ASP B O 1
ATOM 4742 N N . PRO B 1 68 ? 40.30700 14.63200 22.48400 1.000 15.61000 64 PRO B N 1
ATOM 4743 C CA . PRO B 1 68 ? 39.58700 15.33100 21.41000 1.000 16.26000 64 PRO B CA 1
ATOM 4744 C C . PRO B 1 68 ? 38.60700 16.32500 22.01300 1.000 16.69000 64 PRO B C 1
ATOM 4745 O O . PRO B 1 68 ? 37.90100 16.01200 22.96800 1.000 17.00000 64 PRO B O 1
ATOM 4749 N N . ILE B 1 69 ? 38.60500 17.54300 21.48300 1.000 16.95000 65 ILE B N 1
ATOM 4750 C CA . ILE B 1 69 ? 37.61900 18.55200 21.85000 1.000 17.19000 65 ILE B CA 1
ATOM 4751 C C . ILE B 1 69 ? 36.69700 18.70000 20.64900 1.000 19.05000 65 ILE B C 1
ATOM 4752 O O . ILE B 1 69 ? 37.11400 19.17900 19.58800 1.000 19.96000 65 ILE B O 1
ATOM 4757 N N . ILE B 1 70 ? 35.46100 18.23400 20.78500 1.000 16.52000 66 ILE B N 1
ATOM 4758 C CA . ILE B 1 70 ? 34.52500 18.17400 19.66400 1.000 15.43000 66 ILE B CA 1
ATOM 4759 C C . ILE B 1 70 ? 33.46700 19.23900 19.89500 1.000 17.55000 66 ILE B C 1
ATOM 4760 O O . ILE B 1 70 ? 32.73300 19.18100 20.88600 1.000 19.40000 66 ILE B O 1
ATOM 4765 N N . PHE B 1 71 ? 33.39400 20.22200 19.00900 1.000 18.47000 67 PHE B N 1
ATOM 4766 C CA . PHE B 1 71 ? 32.36200 21.27400 19.15300 1.000 20.23000 67 PHE B CA 1
ATOM 4767 C C . PHE B 1 71 ? 31.06900 20.85400 18.45100 1.000 16.95000 67 PHE B C 1
ATOM 4768 O O . PHE B 1 71 ? 31.10900 20.46600 17.28300 1.000 20.52000 67 PHE B O 1
ATOM 4776 N N . ASP B 1 72 ? 29.96300 20.88000 19.18500 1.000 14.88000 68 ASP B N 1
ATOM 4777 C CA . ASP B 1 72 ? 28.66100 20.63100 18.53300 1.000 14.75000 68 ASP B CA 1
ATOM 4778 C C . ASP B 1 72 ? 28.30600 21.84500 17.67300 1.000 14.62000 68 ASP B C 1
ATOM 4779 O O . ASP B 1 72 ? 28.43100 22.95500 18.17400 1.000 15.52000 68 ASP B O 1
ATOM 4784 N N . THR B 1 73 ? 27.81900 21.60700 16.44700 1.000 14.67000 69 THR B N 1
ATOM 4785 C CA . THR B 1 73 ? 27.47300 22.70000 15.48900 1.000 16.57000 69 THR B CA 1
ATOM 4786 C C . THR B 1 73 ? 28.77400 23.25600 14.89900 1.000 15.90000 69 THR B C 1
ATOM 4787 O O . THR B 1 73 ? 28.91400 23.22200 13.66200 1.000 16.94000 69 THR B O 1
ATOM 4791 N N . GLY B 1 74 ? 29.68500 23.74600 15.74500 1.000 15.93000 70 GLY B N 1
ATOM 4792 C CA . GLY B 1 74 ? 31.00500 24.19300 15.25000 1.000 15.94000 70 GLY B CA 1
ATOM 4793 C C . GLY B 1 74 ? 31.10300 25.66200 14.88800 1.000 16.04000 70 GLY B C 1
ATOM 4794 O O . GLY B 1 74 ? 32.18500 26.10000 14.52700 1.000 18.21000 70 GLY B O 1
ATOM 4795 N N . HIS B 1 75 ? 30.00100 26.38800 15.00300 1.000 14.44000 71 HIS B N 1
ATOM 4796 C CA . HIS B 1 75 ? 30.06900 27.84600 14.72100 1.000 17.79000 71 HIS B CA 1
ATOM 4797 C C . HIS B 1 75 ? 30.74500 28.61900 15.85500 1.000 16.94000 71 HIS B C 1
ATOM 4798 O O . HIS B 1 75 ? 31.02300 29.79200 15.64200 1.000 15.81000 71 HIS B O 1
ATOM 4805 N N . GLN B 1 76 ? 30.99500 27.97300 16.99500 1.000 15.97000 72 GLN B N 1
ATOM 4806 C CA . GLN B 1 76 ? 31.54300 28.63500 18.21000 1.000 14.16000 72 GLN B CA 1
ATOM 4807 C C . GLN B 1 76 ? 32.99400 28.20300 18.45100 1.000 12.93000 72 GLN B C 1
ATOM 4808 O O . GLN B 1 76 ? 33.44300 28.27000 19.58500 1.000 13.89000 72 GLN B O 1
ATOM 4814 N N . ALA B 1 77 ? 33.68300 27.82300 17.38100 1.000 14.07000 73 ALA B N 1
ATOM 4815 C CA . ALA B 1 77 ? 35.07400 27.33900 17.52800 1.000 12.72000 73 ALA B CA 1
ATOM 4816 C C . ALA B 1 77 ? 36.09500 28.39500 17.08300 1.000 14.68000 73 ALA B C 1
ATOM 4817 O O . ALA B 1 77 ? 37.23500 28.01500 16.85100 1.000 16.35000 73 ALA B O 1
ATOM 4819 N N . TYR B 1 78 ? 35.69900 29.66500 17.00600 1.000 15.94000 74 TYR B N 1
ATOM 4820 C CA . TYR B 1 78 ? 36.70500 30.64100 16.59000 1.000 13.70000 74 TYR B CA 1
ATOM 4821 C C . TYR B 1 78 ? 37.79800 30.78400 17.63700 1.000 14.47000 74 TYR B C 1
ATOM 4822 O O . TYR B 1 78 ? 38.97300 30.94400 17.28200 1.000 14.65000 74 TYR B O 1
ATOM 4831 N N . VAL B 1 79 ? 37.43200 30.80500 18.92300 1.000 14.01000 75 VAL B N 1
ATOM 4832 C CA . VAL B 1 79 ? 38.47300 30.96100 19.93300 1.000 13.25000 75 VAL B CA 1
ATOM 4833 C C . VAL B 1 79 ? 39.39100 29.74700 19.91100 1.000 14.46000 75 VAL B C 1
ATOM 4834 O O . VAL B 1 79 ? 40.61600 29.86700 20.04600 1.000 15.45000 75 VAL B O 1
ATOM 4838 N N . HIS B 1 80 ? 38.80800 28.56400 19.71300 1.000 13.68000 76 HIS B N 1
ATOM 4839 C CA . HIS B 1 80 ? 39.57600 27.33600 19.55700 1.000 14.78000 76 HIS B CA 1
ATOM 4840 C C . HIS B 1 80 ? 40.59600 27.46400 18.43100 1.000 15.79000 76 HIS B C 1
ATOM 4841 O O . HIS B 1 80 ? 41.77300 27.12200 18.59500 1.000 17.08000 76 HIS B O 1
ATOM 4848 N N . LYS B 1 81 ? 40.17300 28.00400 17.28800 1.000 13.63000 77 LYS B N 1
ATOM 4849 C CA . LYS B 1 81 ? 41.11400 28.18300 16.19200 1.000 13.72000 77 LYS B CA 1
ATOM 4850 C C . LYS B 1 81 ? 42.19100 29.20700 16.55100 1.000 14.86000 77 LYS B C 1
ATOM 4851 O O . LYS B 1 81 ? 43.35700 29.02800 16.19200 1.000 15.45000 77 LYS B O 1
ATOM 4857 N N . MET B 1 82 ? 41.82900 30.28700 17.25600 1.000 16.14000 78 MET B N 1
ATOM 4858 C CA . MET B 1 82 ? 42.82700 31.28200 17.63000 1.000 16.32000 78 MET B CA 1
ATOM 4859 C C . MET B 1 82 ? 43.89800 30.68900 18.52700 1.000 17.53000 78 MET B C 1
ATOM 4860 O O . MET B 1 82 ? 45.05100 31.13500 18.49300 1.000 18.94000 78 MET B O 1
ATOM 4865 N N . LEU B 1 83 ? 43.53700 29.70200 19.33800 1.000 13.84000 79 LEU B N 1
ATOM 4866 C CA . LEU B 1 83 ? 44.45500 29.09800 20.30000 1.000 14.35000 79 LEU B CA 1
ATOM 4867 C C . LEU B 1 83 ? 45.20000 27.89900 19.72800 1.000 14.96000 79 LEU B C 1
ATOM 4868 O O . LEU B 1 83 ? 46.03700 27.31300 20.42500 1.000 17.47000 79 LEU B O 1
ATOM 4873 N N . THR B 1 84 ? 44.91400 27.52700 18.48300 1.000 16.45000 80 THR B N 1
ATOM 4874 C CA . THR B 1 84 ? 45.55000 26.41000 17.80000 1.000 16.47000 80 THR B CA 1
ATOM 4875 C C . THR B 1 84 ? 46.16700 26.86400 16.47900 1.000 15.30000 80 THR B C 1
ATOM 4876 O O . THR B 1 84 ? 46.03800 26.21100 15.43800 1.000 17.39000 80 THR B O 1
ATOM 4880 N N . GLY B 1 85 ? 46.84700 28.00700 16.51800 1.000 19.19000 81 GLY B N 1
ATOM 4881 C CA . GLY B 1 85 ? 47.74600 28.40400 15.45000 1.000 18.45000 81 GLY B CA 1
ATOM 4882 C C . GLY B 1 85 ? 47.13000 29.14600 14.29600 1.000 19.41000 81 GLY B C 1
ATOM 4883 O O . GLY B 1 85 ? 47.79600 29.32500 13.27100 1.000 19.77000 81 GLY B O 1
ATOM 4884 N N . ARG B 1 86 ? 45.88100 29.58000 14.41100 1.000 18.33000 82 ARG B N 1
ATOM 4885 C CA . ARG B 1 86 ? 45.18900 30.14000 13.26100 1.000 17.87000 82 ARG B CA 1
ATOM 4886 C C . ARG B 1 86 ? 44.73200 31.57300 13.50100 1.000 16.17000 82 ARG B C 1
ATOM 4887 O O . ARG B 1 86 ? 43.92800 32.10000 12.72300 1.000 19.28000 82 ARG B O 1
ATOM 4895 N N . SER B 1 87 ? 45.26100 32.23300 14.53900 1.000 18.75000 83 SER B N 1
ATOM 4896 C CA . SER B 1 87 ? 44.82800 33.59800 14.80600 1.000 18.45000 83 SER B CA 1
ATOM 4897 C C . SER B 1 87 ? 45.23700 34.55700 13.69100 1.000 22.75000 83 SER B C 1
ATOM 4898 O O . SER B 1 87 ? 44.59200 35.59200 13.51800 1.000 26.61000 83 SER B O 1
ATOM 4901 N N . GLN B 1 88 ? 46.24000 34.19800 12.88700 1.000 20.06000 84 GLN B N 1
ATOM 4902 C CA . GLN B 1 88 ? 46.69600 35.09300 11.79000 1.000 21.29000 84 GLN B CA 1
ATOM 4903 C C . GLN B 1 88 ? 45.88300 34.85600 10.50800 1.000 22.19000 84 GLN B C 1
ATOM 4904 O O . GLN B 1 88 ? 46.17500 35.52000 9.51100 1.000 23.84000 84 GLN B O 1
ATOM 4910 N N . ASP B 1 89 ? 44.87600 33.98700 10.55200 1.000 20.97000 85 ASP B N 1
ATOM 4911 C CA . ASP B 1 89 ? 44.13000 33.62500 9.35500 1.000 21.00000 85 ASP B CA 1
ATOM 4912 C C . ASP B 1 89 ? 42.73900 34.24200 9.30300 1.000 20.82000 85 ASP B C 1
ATOM 4913 O O . ASP B 1 89 ? 41.97700 33.92900 8.38400 1.000 19.54000 85 ASP B O 1
ATOM 4918 N N . PHE B 1 90 ? 42.37900 35.11100 10.24800 1.000 20.31000 86 PHE B N 1
ATOM 4919 C CA . PHE B 1 90 ? 40.98000 35.52600 10.32300 1.000 16.37000 86 PHE B CA 1
ATOM 4920 C C . PHE B 1 90 ? 40.60400 36.60800 9.32500 1.000 18.24000 86 PHE B C 1
ATOM 4921 O O . PHE B 1 90 ? 39.40800 36.85900 9.13600 1.000 20.01000 86 PHE B O 1
ATOM 4929 N N . ALA B 1 91 ? 41.56900 37.24700 8.66700 1.000 21.58000 87 ALA B N 1
ATOM 4930 C CA . ALA B 1 91 ? 41.18800 38.16500 7.60400 1.000 25.31000 87 ALA B CA 1
ATOM 4931 C C . ALA B 1 91 ? 40.46100 37.44300 6.47900 1.000 21.27000 87 ALA B C 1
ATOM 4932 O O . ALA B 1 91 ? 39.69900 38.08000 5.74000 1.000 25.47000 87 ALA B O 1
ATOM 4934 N N . THR B 1 92 ? 40.67200 36.12900 6.34700 1.000 23.21000 88 THR B N 1
ATOM 4935 C CA . THR B 1 92 ? 40.07000 35.30900 5.29900 1.000 22.56000 88 THR B CA 1
ATOM 4936 C C . THR B 1 92 ? 38.84600 34.54000 5.77400 1.000 18.67000 88 THR B C 1
ATOM 4937 O O . THR B 1 92 ? 38.31500 33.72700 5.01700 1.000 19.75000 88 THR B O 1
ATOM 4941 N N . LEU B 1 93 ? 38.39900 34.76000 7.01000 1.000 18.72000 89 LEU B N 1
ATOM 4942 C CA . LEU B 1 93 ? 37.30000 33.98700 7.58000 1.000 18.48000 89 LEU B CA 1
ATOM 4943 C C . LEU B 1 93 ? 36.09300 33.94300 6.65700 1.000 17.97000 89 LEU B C 1
ATOM 4944 O O . LEU B 1 93 ? 35.53500 34.98400 6.29300 1.000 18.92000 89 LEU B O 1
ATOM 4949 N N . ARG B 1 94 ? 35.62600 32.73100 6.35300 1.000 17.84000 90 ARG B N 1
ATOM 4950 C CA . ARG B 1 94 ? 34.37500 32.50800 5.57300 1.000 15.37000 90 ARG B CA 1
ATOM 4951 C C . ARG B 1 94 ? 34.48000 33.09200 4.16400 1.000 19.55000 90 ARG B C 1
ATOM 4952 O O . ARG B 1 94 ? 33.42900 33.28500 3.54700 1.000 23.85000 90 ARG B O 1
ATOM 4960 N N . LYS B 1 95 ? 35.69000 33.33100 3.67800 1.000 18.54000 91 LYS B N 1
ATOM 4961 C CA . LYS B 1 95 ? 35.92200 33.73900 2.30000 1.000 20.08000 91 LYS B CA 1
ATOM 4962 C C . LYS B 1 95 ? 36.47300 32.56600 1.49700 1.000 21.12000 91 LYS B C 1
ATOM 4963 O O . LYS B 1 95 ? 37.13400 31.67900 2.03900 1.000 19.57000 91 LYS B O 1
ATOM 4969 N N . LYS B 1 96 ? 36.22100 32.58000 0.18700 1.000 18.32000 92 LYS B N 1
ATOM 4970 C CA . LYS B 1 96 ? 36.71800 31.50600 -0.66100 1.000 18.96000 92 LYS B CA 1
ATOM 4971 C C . LYS B 1 96 ? 38.21900 31.36300 -0.47800 1.000 19.00000 92 LYS B C 1
ATOM 4972 O O . LYS B 1 96 ? 38.95900 32.34900 -0.54800 1.000 21.04000 92 LYS B O 1
ATOM 4978 N N . GLY B 1 97 ? 38.66200 30.13100 -0.23600 1.000 15.81000 93 GLY B N 1
ATOM 4979 C CA . GLY B 1 97 ? 40.07100 29.83100 -0.04200 1.000 19.32000 93 GLY B CA 1
ATOM 4980 C C . GLY B 1 97 ? 40.62600 30.18800 1.32000 1.000 20.27000 93 GLY B C 1
ATOM 4981 O O . GLY B 1 97 ? 41.82000 29.95100 1.55800 1.000 22.11000 93 GLY B O 1
ATOM 4982 N N . GLY B 1 98 ? 39.80200 30.74200 2.21700 1.000 18.60000 94 GLY B N 1
ATOM 4983 C CA . GLY B 1 98 ? 40.23100 31.17700 3.52300 1.000 17.61000 94 GLY B CA 1
ATOM 4984 C C . GLY B 1 98 ? 39.74400 30.28000 4.64300 1.000 20.74000 94 GLY B C 1
ATOM 4985 O O . GLY B 1 98 ? 39.29100 29.14700 4.42900 1.000 18.13000 94 GLY B O 1
ATOM 4986 N N . LEU B 1 99 ? 39.84200 30.79600 5.86700 1.000 20.22000 95 LEU B N 1
ATOM 4987 C CA . LEU B 1 99 ? 39.49900 30.01800 7.04800 1.000 17.32000 95 LEU B CA 1
ATOM 4988 C C . LEU B 1 99 ? 38.02300 29.63600 7.02500 1.000 20.94000 95 LEU B C 1
ATOM 4989 O O . LEU B 1 99 ? 37.16200 30.48000 6.77900 1.000 19.19000 95 LEU B O 1
ATOM 4994 N N . SER B 1 100 ? 37.73000 28.36100 7.28400 1.000 16.31000 96 SER B N 1
ATOM 4995 C CA . SER B 1 100 ? 36.33700 27.92800 7.34200 1.000 17.36000 96 SER B CA 1
ATOM 4996 C C . SER B 1 100 ? 35.60500 28.52600 8.54700 1.000 20.03000 96 SER B C 1
ATOM 4997 O O . SER B 1 100 ? 36.19600 28.79700 9.59400 1.000 16.69000 96 SER B O 1
ATOM 5000 N N . GLY B 1 101 ? 34.29100 28.70400 8.40500 1.000 16.76000 97 GLY B N 1
ATOM 5001 C CA . GLY B 1 101 ? 33.49000 29.10700 9.55700 1.000 16.33000 97 GLY B CA 1
ATOM 5002 C C . GLY B 1 101 ? 33.22200 28.00200 10.55600 1.000 15.43000 97 GLY B C 1
ATOM 5003 O O . GLY B 1 101 ? 32.58200 28.24800 11.58300 1.000 16.74000 97 GLY B O 1
ATOM 5004 N N . TYR B 1 102 ? 33.71900 26.82400 10.22000 1.000 14.96000 98 TYR B N 1
ATOM 5005 C CA . TYR B 1 102 ? 33.51900 25.64400 11.08400 1.000 16.16000 98 TYR B CA 1
ATOM 5006 C C . TYR B 1 102 ? 34.85300 24.91600 11.21100 1.000 15.21000 98 TYR B C 1
ATOM 5007 O O . TYR B 1 102 ? 35.74300 25.15000 10.40100 1.000 16.36000 98 TYR B O 1
ATOM 5016 N N . PRO B 1 103 ? 35.01700 24.03900 12.21300 1.000 16.11000 99 PRO B N 1
ATOM 5017 C CA . PRO B 1 103 ? 36.25900 23.25800 12.30400 1.000 14.11000 99 PRO B CA 1
ATOM 5018 C C . PRO B 1 103 ? 36.52700 22.51000 11.00400 1.000 18.24000 99 PRO B C 1
ATOM 5019 O O . PRO B 1 103 ? 35.60300 22.15200 10.26200 1.000 16.73000 99 PRO B O 1
ATOM 5023 N N . SER B 1 104 ? 37.81600 22.31500 10.71400 1.000 15.50000 100 SER B N 1
ATOM 5024 C CA . SER B 1 104 ? 38.26700 21.74100 9.45000 1.000 15.44000 100 SER B CA 1
ATOM 5025 C C . SER B 1 104 ? 39.45900 20.84200 9.71600 1.000 15.39000 100 SER B C 1
ATOM 5026 O O . SER B 1 104 ? 40.49500 21.30900 10.20100 1.000 15.50000 100 SER B O 1
ATOM 5029 N N A ARG B 1 105 ? 39.31300 19.55400 9.39800 0.490 17.56000 101 ARG B N 1
ATOM 5030 N N B ARG B 1 105 ? 39.31100 19.55600 9.38900 0.510 17.56000 101 ARG B N 1
ATOM 5031 C CA A ARG B 1 105 ? 40.40400 18.61200 9.61200 0.490 18.89000 101 ARG B CA 1
ATOM 5032 C CA B ARG B 1 105 ? 40.39700 18.60900 9.60300 0.510 18.90000 101 ARG B CA 1
ATOM 5033 C C A ARG B 1 105 ? 41.60700 18.94400 8.73800 0.490 19.65000 101 ARG B C 1
ATOM 5034 C C B ARG B 1 105 ? 41.60500 18.95800 8.74500 0.510 19.66000 101 ARG B C 1
ATOM 5035 O O A ARG B 1 105 ? 42.75000 18.71200 9.14900 0.490 21.55000 101 ARG B O 1
ATOM 5036 O O B ARG B 1 105 ? 42.74800 18.75200 9.16800 0.510 21.52000 101 ARG B O 1
ATOM 5051 N N . ALA B 1 106 ? 41.37500 19.50700 7.55000 1.000 18.12000 102 ALA B N 1
ATOM 5052 C CA . ALA B 1 106 ? 42.49700 19.92300 6.70500 1.000 20.70000 102 ALA B CA 1
ATOM 5053 C C . ALA B 1 106 ? 43.26900 21.08200 7.31800 1.000 22.62000 102 ALA B C 1
ATOM 5054 O O . ALA B 1 106 ? 44.47700 21.21100 7.08600 1.000 21.87000 102 ALA B O 1
ATOM 5056 N N . GLU B 1 107 ? 42.59400 21.94000 8.08900 1.000 18.40000 103 GLU B N 1
ATOM 5057 C CA . GLU B 1 107 ? 43.25800 23.07200 8.72800 1.000 15.46000 103 GLU B CA 1
ATOM 5058 C C . GLU B 1 107 ? 44.08400 22.65100 9.93500 1.000 18.18000 103 GLU B C 1
ATOM 5059 O O . GLU B 1 107 ? 45.11300 23.27200 10.22400 1.000 20.81000 103 GLU B O 1
ATOM 5065 N N . SER B 1 108 ? 43.61900 21.66300 10.70500 1.000 17.35000 104 SER B N 1
ATOM 5066 C CA . SER B 1 108 ? 44.24800 21.44500 12.00000 1.000 16.85000 104 SER B CA 1
ATOM 5067 C C . SER B 1 108 ? 43.98000 20.05600 12.55700 1.000 17.47000 104 SER B C 1
ATOM 5068 O O . SER B 1 108 ? 42.85400 19.55300 12.48800 1.000 17.70000 104 SER B O 1
ATOM 5071 N N . GLU B 1 109 ? 45.00100 19.46800 13.16300 1.000 19.99000 105 GLU B N 1
ATOM 5072 C CA . GLU B 1 109 ? 44.85600 18.19500 13.91200 1.000 19.27000 105 GLU B CA 1
ATOM 5073 C C . GLU B 1 109 ? 43.94000 18.38500 15.12800 1.000 17.62000 105 GLU B C 1
ATOM 5074 O O . GLU B 1 109 ? 43.50600 17.38500 15.69200 1.000 18.71000 105 GLU B O 1
ATOM 5080 N N . HIS B 1 110 ? 43.68700 19.63300 15.50900 1.000 17.12000 106 HIS B N 1
ATOM 5081 C CA . HIS B 1 110 ? 42.83600 19.90900 16.66300 1.000 16.48000 106 HIS B CA 1
ATOM 5082 C C . HIS B 1 110 ? 41.35700 19.93600 16.31900 1.000 15.42000 106 HIS B C 1
ATOM 5083 O O . HIS B 1 110 ? 40.53100 20.16500 17.21500 1.000 15.19000 106 HIS B O 1
ATOM 5090 N N . ASP B 1 111 ? 41.01600 19.74000 15.04600 1.000 16.11000 107 ASP B N 1
ATOM 5091 C CA . ASP B 1 111 ? 39.64700 19.83000 14.54200 1.000 15.30000 107 ASP B CA 1
ATOM 5092 C C . ASP B 1 111 ? 39.19200 18.44700 14.10700 1.000 16.61000 107 ASP B C 1
ATOM 5093 O O . ASP B 1 111 ? 39.92100 17.74600 13.39400 1.000 19.45000 107 ASP B O 1
ATOM 5098 N N . TRP B 1 112 ? 37.98000 18.07600 14.49900 1.000 16.45000 108 TRP B N 1
ATOM 5099 C CA . TRP B 1 112 ? 37.46500 16.73600 14.24900 1.000 16.19000 108 TRP B CA 1
ATOM 5100 C C . TRP B 1 112 ? 36.24900 16.72600 13.34500 1.000 15.79000 108 TRP B C 1
ATOM 5101 O O . TRP B 1 112 ? 36.22600 15.98300 12.36400 1.000 19.63000 108 TRP B O 1
ATOM 5112 N N . VAL B 1 113 ? 35.22300 17.50500 13.67300 1.000 17.22000 109 VAL B N 1
ATOM 5113 C CA . VAL B 1 113 ? 33.92200 17.41700 13.02000 1.000 14.12000 109 VAL B CA 1
ATOM 5114 C C . VAL B 1 113 ? 33.67300 18.68200 12.21900 1.000 14.99000 109 VAL B C 1
ATOM 5115 O O . VAL B 1 113 ? 33.66800 19.78600 12.77800 1.000 17.74000 109 VAL B O 1
ATOM 5119 N N . GLU B 1 114 ? 33.39200 18.51300 10.92900 1.000 14.06000 110 GLU B N 1
ATOM 5120 C CA . GLU B 1 114 ? 33.19900 19.62600 10.01400 1.000 16.97000 110 GLU B CA 1
ATOM 5121 C C . GLU B 1 114 ? 31.73100 19.92100 9.76100 1.000 19.93000 110 GLU B C 1
ATOM 5122 O O . GLU B 1 114 ? 31.40800 20.96700 9.18900 1.000 18.97000 110 GLU B O 1
ATOM 5128 N N . SER B 1 115 ? 30.84100 19.01900 10.15300 1.000 15.47000 111 SER B N 1
ATOM 5129 C CA . SER B 1 115 ? 29.42100 19.22500 9.89500 1.000 14.83000 111 SER B CA 1
ATOM 5130 C C . SER B 1 115 ? 28.85000 20.31100 10.79700 1.000 14.37000 111 SER B C 1
ATOM 5131 O O . SER B 1 115 ? 29.08100 20.30300 12.01300 1.000 16.35000 111 SER B O 1
ATOM 5134 N N . SER B 1 116 ? 28.03800 21.18600 10.20200 1.000 15.86000 112 SER B N 1
ATOM 5135 C CA . SER B 1 116 ? 27.39800 22.27000 10.97600 1.000 15.07000 112 SER B CA 1
ATOM 5136 C C . SER B 1 116 ? 26.05300 21.80000 11.53200 1.000 16.91000 112 SER B C 1
ATOM 5137 O O . SER B 1 116 ? 25.46000 22.56300 12.25100 1.000 15.98000 112 SER B O 1
ATOM 5140 N N . HIS B 1 117 ? 25.61300 20.59500 11.15100 1.000 13.94000 113 HIS B N 1
ATOM 5141 C CA . HIS B 1 117 ? 24.28700 20.10600 11.61300 1.000 15.34000 113 HIS B CA 1
ATOM 5142 C C . HIS B 1 117 ? 24.39900 19.81600 13.10800 1.000 15.02000 113 HIS B C 1
ATOM 5143 O O . HIS B 1 117 ? 25.24100 19.00500 13.47900 1.000 16.61000 113 HIS B O 1
ATOM 5150 N N . ALA B 1 118 ? 23.53000 20.42200 13.89600 1.000 15.56000 114 ALA B N 1
ATOM 5151 C CA . ALA B 1 118 ? 23.63800 20.36900 15.35900 1.000 15.46000 114 ALA B CA 1
ATOM 5152 C C . ALA B 1 118 ? 23.22500 19.05800 15.99200 1.000 15.01000 114 ALA B C 1
ATOM 5153 O O . ALA B 1 118 ? 22.55100 18.31500 15.38100 1.000 15.34000 114 ALA B O 1
ATOM 5155 N N . SER B 1 119 ? 23.71800 18.83100 17.21900 1.000 13.73000 115 SER B N 1
ATOM 5156 C CA . SER B 1 119 ? 23.33200 17.69900 18.09900 1.000 14.27000 115 SER B CA 1
ATOM 5157 C C . SER B 1 119 ? 24.09700 16.39900 17.82000 1.000 14.06000 115 SER B C 1
ATOM 5158 O O . SER B 1 119 ? 23.77500 15.41900 18.46700 1.000 14.65000 115 SER B O 1
ATOM 5161 N N . ALA B 1 120 ? 25.10500 16.42300 16.95600 1.000 14.46000 116 ALA B N 1
ATOM 5162 C CA . ALA B 1 120 ? 25.79400 15.18500 16.62000 1.000 12.80000 116 ALA B CA 1
ATOM 5163 C C . ALA B 1 120 ? 27.05800 14.93900 17.42800 1.000 14.05000 116 ALA B C 1
ATOM 5164 O O . ALA B 1 120 ? 27.59100 13.82800 17.36800 1.000 14.92000 116 ALA B O 1
ATOM 5166 N N . ALA B 1 121 ? 27.55500 15.93000 18.15900 1.000 14.04000 117 ALA B N 1
ATOM 5167 C CA . ALA B 1 121 ? 28.88100 15.78900 18.77000 1.000 14.69000 117 ALA B CA 1
ATOM 5168 C C . ALA B 1 121 ? 28.95500 14.61200 19.73600 1.000 14.78000 117 ALA B C 1
ATOM 5169 O O . ALA B 1 121 ? 29.96700 13.90200 19.78400 1.000 15.29000 117 ALA B O 1
ATOM 5171 N N . LEU B 1 122 ? 27.93000 14.42200 20.55700 1.000 13.48000 118 LEU B N 1
ATOM 5172 C CA . LEU B 1 122 ? 27.99500 13.34600 21.54000 1.000 13.05000 118 LEU B CA 1
ATOM 5173 C C . LEU B 1 122 ? 28.01700 11.98200 20.85700 1.000 14.41000 118 LEU B C 1
ATOM 5174 O O . LEU B 1 122 ? 28.59800 11.03300 21.39200 1.000 14.70000 118 LEU B O 1
ATOM 5179 N N . SER B 1 123 ? 27.38600 11.86500 19.68000 1.000 13.21000 119 SER B N 1
ATOM 5180 C CA . SER B 1 123 ? 27.43300 10.59900 18.95600 1.000 12.63000 119 SER B CA 1
ATOM 5181 C C . SER B 1 123 ? 28.81800 10.33100 18.39500 1.000 13.53000 119 SER B C 1
ATOM 5182 O O . SER B 1 123 ? 29.29900 9.19200 18.44500 1.000 15.01000 119 SER B O 1
ATOM 5185 N N . TYR B 1 124 ? 29.46400 11.35100 17.83000 1.000 13.94000 120 TYR B N 1
ATOM 5186 C CA . TYR B 1 124 ? 30.86700 11.20200 17.46200 1.000 12.64000 120 TYR B CA 1
ATOM 5187 C C . TYR B 1 124 ? 31.68200 10.77100 18.67300 1.000 16.65000 120 TYR B C 1
ATOM 5188 O O . TYR B 1 124 ? 32.53200 9.88000 18.58400 1.000 17.52000 120 TYR B O 1
ATOM 5197 N N . ALA B 1 125 ? 31.43800 11.42400 19.81300 1.000 13.01000 121 ALA B N 1
ATOM 5198 C CA . ALA B 1 125 ? 32.24800 11.19200 21.00200 1.000 12.88000 121 ALA B CA 1
ATOM 5199 C C . ALA B 1 125 ? 32.12700 9.75500 21.48900 1.000 18.14000 121 ALA B C 1
ATOM 5200 O O . ALA B 1 125 ? 33.12700 9.13600 21.87700 1.000 15.04000 121 ALA B O 1
ATOM 5202 N N . ASP B 1 126 ? 30.90800 9.21000 21.48600 1.000 14.27000 122 ASP B N 1
ATOM 5203 C CA . ASP B 1 126 ? 30.71400 7.81200 21.85800 1.000 15.50000 122 ASP B CA 1
ATOM 5204 C C . ASP B 1 126 ? 31.52300 6.89700 20.94700 1.000 17.66000 122 ASP B C 1
ATOM 5205 O O . ASP B 1 126 ? 32.21600 5.98500 21.41000 1.000 14.28000 122 ASP B O 1
ATOM 5210 N N . GLY B 1 127 ? 31.44100 7.12500 19.63500 1.000 14.72000 123 GLY B N 1
ATOM 5211 C CA . GLY B 1 127 ? 32.19700 6.29700 18.70500 1.000 12.16000 123 GLY B CA 1
ATOM 5212 C C . GLY B 1 127 ? 33.69500 6.42800 18.89100 1.000 16.75000 123 GLY B C 1
ATOM 5213 O O . GLY B 1 127 ? 34.42400 5.43900 18.81500 1.000 14.95000 123 GLY B O 1
ATOM 5214 N N . LEU B 1 128 ? 34.17200 7.65300 19.13000 1.000 13.72000 124 LEU B N 1
ATOM 5215 C CA . LEU B 1 128 ? 35.60900 7.86500 19.29800 1.000 18.61000 124 LEU B CA 1
ATOM 5216 C C . LEU B 1 128 ? 36.11500 7.19200 20.57000 1.000 20.16000 124 LEU B C 1
ATOM 5217 O O . LEU B 1 128 ? 37.13900 6.50000 20.55300 1.000 16.47000 124 LEU B O 1
ATOM 5222 N N . ALA B 1 129 ? 35.40500 7.38100 21.68400 1.000 14.81000 125 ALA B N 1
ATOM 5223 C CA . ALA B 1 129 ? 35.75400 6.69300 22.92300 1.000 13.51000 125 ALA B CA 1
ATOM 5224 C C . ALA B 1 129 ? 35.78800 5.18700 22.71300 1.000 16.10000 125 ALA B C 1
ATOM 5225 O O . ALA B 1 129 ? 36.70000 4.50500 23.19700 1.000 16.38000 125 ALA B O 1
ATOM 5227 N N . LYS B 1 130 ? 34.79200 4.64700 21.99800 1.000 16.06000 126 LYS B N 1
ATOM 5228 C CA . LYS B 1 130 ? 34.79300 3.21700 21.71600 1.000 14.02000 126 LYS B CA 1
ATOM 5229 C C . LYS B 1 130 ? 36.01400 2.82000 20.89800 1.000 16.36000 126 LYS B C 1
ATOM 5230 O O . LYS B 1 130 ? 36.60200 1.75900 21.13500 1.000 14.83000 126 LYS B O 1
ATOM 5236 N N . ALA B 1 131 ? 36.40100 3.64700 19.91200 1.000 14.79000 127 ALA B N 1
ATOM 5237 C CA . ALA B 1 131 ? 37.56500 3.31100 19.08800 1.000 14.00000 127 ALA B CA 1
ATOM 5238 C C . ALA B 1 131 ? 38.84100 3.30300 19.91600 1.000 16.45000 127 ALA B C 1
ATOM 5239 O O . ALA B 1 131 ? 39.67500 2.40600 19.76700 1.000 15.15000 127 ALA B O 1
ATOM 5241 N N . PHE B 1 132 ? 39.02200 4.31100 20.77100 1.000 14.79000 128 PHE B N 1
ATOM 5242 C CA . PHE B 1 132 ? 40.23700 4.36800 21.57600 1.000 16.70000 128 PHE B CA 1
ATOM 5243 C C . PHE B 1 132 ? 40.37300 3.13500 22.45600 1.000 17.97000 128 PHE B C 1
ATOM 5244 O O . PHE B 1 132 ? 41.48300 2.62500 22.66200 1.000 18.81000 128 PHE B O 1
ATOM 5252 N N . GLU B 1 133 ? 39.26200 2.66300 23.01800 1.000 17.43000 129 GLU B N 1
ATOM 5253 C CA . GLU B 1 133 ? 39.30200 1.42200 23.78000 1.000 18.38000 129 GLU B CA 1
ATOM 5254 C C . GLU B 1 133 ? 39.69400 0.23900 22.90400 1.000 20.37000 129 GLU B C 1
ATOM 5255 O O . GLU B 1 133 ? 40.54700 -0.56900 23.28700 1.000 16.88000 129 GLU B O 1
ATOM 5261 N N . LEU B 1 134 ? 39.10700 0.13500 21.71400 1.000 15.23000 130 LEU B N 1
ATOM 5262 C CA . LEU B 1 134 ? 39.37500 -1.01400 20.86200 1.000 15.88000 130 LEU B CA 1
ATOM 5263 C C . LEU B 1 134 ? 40.80600 -1.03100 20.34500 1.000 18.31000 130 LEU B C 1
ATOM 5264 O O . LEU B 1 134 ? 41.31800 -2.10500 20.01000 1.000 19.35000 130 LEU B O 1
ATOM 5269 N N . THR B 1 135 ? 41.45200 0.13300 20.23300 1.000 15.04000 131 THR B N 1
ATOM 5270 C CA . THR B 1 135 ? 42.82600 0.20800 19.73200 1.000 16.86000 131 THR B CA 1
ATOM 5271 C C . THR B 1 135 ? 43.83800 0.37000 20.85900 1.000 16.45000 131 THR B C 1
ATOM 5272 O O . THR B 1 135 ? 45.03000 0.53200 20.59200 1.000 19.68000 131 THR B O 1
ATOM 5276 N N . GLY B 1 136 ? 43.39500 0.31900 22.11000 1.000 16.15000 132 GLY B N 1
ATOM 5277 C CA . GLY B 1 136 ? 44.33700 0.32200 23.21500 1.000 16.15000 132 GLY B CA 1
ATOM 5278 C C . GLY B 1 136 ? 45.03200 1.63900 23.47100 1.000 19.21000 132 GLY B C 1
ATOM 5279 O O . GLY B 1 136 ? 46.13900 1.64100 24.01700 1.000 18.01000 132 GLY B O 1
ATOM 5280 N N . HIS B 1 137 ? 44.38900 2.74500 23.12900 1.000 22.12000 133 HIS B N 1
ATOM 5281 C CA . HIS B 1 137 ? 44.97000 4.07400 23.43900 1.000 22.76000 133 HIS B CA 1
ATOM 5282 C C . HIS B 1 137 ? 44.64900 4.43400 24.89200 1.000 27.29000 133 HIS B C 1
ATOM 5283 O O . HIS B 1 137 ? 43.47500 4.41300 25.25900 1.000 30.50000 133 HIS B O 1
ATOM 5290 N N A ARG B 1 138 ? 45.69200 4.79200 25.64800 0.580 30.36000 134 ARG B N 1
ATOM 5291 N N B ARG B 1 138 ? 45.72900 4.82600 25.59300 0.420 30.27000 134 ARG B N 1
ATOM 5292 C CA A ARG B 1 138 ? 45.57200 5.20500 27.07000 0.580 27.53000 134 ARG B CA 1
ATOM 5293 C CA B ARG B 1 138 ? 45.53200 5.14000 27.03400 0.420 27.49000 134 ARG B CA 1
ATOM 5294 C C A ARG B 1 138 ? 45.15700 6.67800 27.14400 0.580 23.64000 134 ARG B C 1
ATOM 5295 C C B ARG B 1 138 ? 45.22200 6.63300 27.21200 0.420 23.69000 134 ARG B C 1
ATOM 5296 O O A ARG B 1 138 ? 45.87800 7.51600 26.59100 0.580 22.53000 134 ARG B O 1
ATOM 5297 O O B ARG B 1 138 ? 45.83700 7.46300 26.53300 0.420 22.63000 134 ARG B O 1
ATOM 5312 N N . ASN B 1 139 ? 44.24000 6.96700 28.06600 1.000 24.59000 135 ASN B N 1
ATOM 5313 C CA . ASN B 1 139 ? 44.10900 8.29800 28.71600 1.000 22.58000 135 ASN B CA 1
ATOM 5314 C C . ASN B 1 139 ? 43.71300 9.35900 27.68200 1.000 21.33000 135 ASN B C 1
ATOM 5315 O O . ASN B 1 139 ? 44.15500 10.49700 27.81200 1.000 24.76000 135 ASN B O 1
ATOM 5320 N N . ARG B 1 140 ? 42.85900 8.98100 26.73100 1.000 20.15000 136 ARG B N 1
ATOM 5321 C CA . ARG B 1 140 ? 42.29000 9.94800 25.80600 1.000 18.33000 136 ARG B CA 1
ATOM 5322 C C . ARG B 1 140 ? 40.90000 10.28700 26.32400 1.000 23.11000 136 ARG B C 1
ATOM 5323 O O . ARG B 1 140 ? 40.03600 9.40900 26.40400 1.000 24.56000 136 ARG B O 1
ATOM 5331 N N . HIS B 1 141 ? 40.70200 11.53600 26.70800 1.000 18.60000 137 HIS B N 1
ATOM 5332 C CA . HIS B 1 141 ? 39.42800 12.00400 27.23700 1.000 17.40000 137 HIS B CA 1
ATOM 5333 C C . HIS B 1 141 ? 38.69900 12.75900 26.13500 1.000 18.07000 137 HIS B C 1
ATOM 5334 O O . HIS B 1 141 ? 39.16500 13.81800 25.69500 1.000 18.72000 137 HIS B O 1
ATOM 5341 N N . VAL B 1 142 ? 37.56100 12.22800 25.69200 1.000 19.18000 138 VAL B N 1
ATOM 5342 C CA . VAL B 1 142 ? 36.78000 12.88600 24.64800 1.000 16.21000 138 VAL B CA 1
ATOM 5343 C C . VAL B 1 142 ? 35.88600 13.93300 25.29200 1.000 19.23000 138 VAL B C 1
ATOM 5344 O O . VAL B 1 142 ? 35.10700 13.62800 26.20600 1.000 24.68000 138 VAL B O 1
ATOM 5348 N N . VAL B 1 143 ? 35.98900 15.16800 24.82300 1.000 15.62000 139 VAL B N 1
ATOM 5349 C CA . VAL B 1 143 ? 35.21400 16.27100 25.37200 1.000 14.30000 139 VAL B CA 1
ATOM 5350 C C . VAL B 1 143 ? 34.27700 16.77800 24.28000 1.000 15.99000 139 VAL B C 1
ATOM 5351 O O . VAL B 1 143 ? 34.72900 17.15200 23.19300 1.000 18.02000 139 VAL B O 1
ATOM 5355 N N . ALA B 1 144 ? 32.98000 16.79700 24.56500 1.000 13.77000 140 ALA B N 1
ATOM 5356 C CA . ALA B 1 144 ? 31.98800 17.30600 23.62700 1.000 17.63000 140 ALA B CA 1
ATOM 5357 C C . ALA B 1 144 ? 31.41800 18.59800 24.19500 1.000 14.16000 140 ALA B C 1
ATOM 5358 O O . ALA B 1 144 ? 30.91800 18.61300 25.32300 1.000 17.95000 140 ALA B O 1
ATOM 5360 N N . VAL B 1 145 ? 31.51800 19.67500 23.42800 1.000 14.10000 141 VAL B N 1
ATOM 5361 C CA . VAL B 1 145 ? 30.98100 20.97500 23.81700 1.000 12.82000 141 VAL B CA 1
ATOM 5362 C C . VAL B 1 145 ? 29.63200 21.13100 23.12200 1.000 14.84000 141 VAL B C 1
ATOM 5363 O O . VAL B 1 145 ? 29.57300 21.29200 21.90000 1.000 16.77000 141 VAL B O 1
ATOM 5367 N N . VAL B 1 146 ? 28.55900 21.03900 23.91500 1.000 13.82000 142 VAL B N 1
ATOM 5368 C CA . VAL B 1 146 ? 27.18500 20.99500 23.34800 1.000 13.82000 142 VAL B CA 1
ATOM 5369 C C . VAL B 1 146 ? 26.38100 22.17400 23.86100 1.000 15.33000 142 VAL B C 1
ATOM 5370 O O . VAL B 1 146 ? 26.23600 22.30800 25.07000 1.000 14.80000 142 VAL B O 1
ATOM 5374 N N . GLY B 1 147 ? 25.90700 23.00500 22.94700 1.000 14.90000 143 GLY B N 1
ATOM 5375 C CA . GLY B 1 147 ? 25.08500 24.14900 23.32800 1.000 15.97000 143 GLY B CA 1
ATOM 5376 C C . GLY B 1 147 ? 23.74200 23.69600 23.84700 1.000 15.80000 143 GLY B C 1
ATOM 5377 O O . GLY B 1 147 ? 23.35500 22.57500 23.57900 1.000 15.75000 143 GLY B O 1
ATOM 5378 N N . ASP B 1 148 ? 23.08000 24.54600 24.61600 1.000 13.92000 144 ASP B N 1
ATOM 5379 C CA . ASP B 1 148 ? 21.74900 24.21800 25.17400 1.000 14.42000 144 ASP B CA 1
ATOM 5380 C C . ASP B 1 148 ? 20.75800 23.95200 24.03400 1.000 14.11000 144 ASP B C 1
ATOM 5381 O O . ASP B 1 148 ? 19.91800 23.07600 24.17600 1.000 15.77000 144 ASP B O 1
ATOM 5386 N N . GLY B 1 149 ? 20.85100 24.73300 22.96100 1.000 15.27000 145 GLY B N 1
ATOM 5387 C CA . GLY B 1 149 ? 19.98500 24.48600 21.79500 1.000 14.42000 145 GLY B CA 1
ATOM 5388 C C . GLY B 1 149 ? 20.25600 23.12000 21.18200 1.000 15.79000 145 GLY B C 1
ATOM 5389 O O . GLY B 1 149 ? 19.31700 22.37600 20.95500 1.000 15.96000 145 GLY B O 1
ATOM 5390 N N . ALA B 1 150 ? 21.53200 22.82500 20.94300 1.000 14.53000 146 ALA B N 1
ATOM 5391 C CA . ALA B 1 150 ? 21.87200 21.50500 20.38400 1.000 16.81000 146 ALA B CA 1
ATOM 5392 C C . ALA B 1 150 ? 21.31300 20.41300 21.29700 1.000 14.43000 146 ALA B C 1
ATOM 5393 O O . ALA B 1 150 ? 20.90100 19.38500 20.79500 1.000 16.23000 146 ALA B O 1
ATOM 5395 N N . LEU B 1 151 ? 21.30800 20.62600 22.61200 1.000 15.38000 147 LEU B N 1
ATOM 5396 C CA . LEU B 1 151 ? 20.86700 19.59600 23.59500 1.000 14.93000 147 LEU B CA 1
ATOM 5397 C C . LEU B 1 151 ? 19.36500 19.29900 23.44600 1.000 17.20000 147 LEU B C 1
ATOM 5398 O O . LEU B 1 151 ? 18.93300 18.29200 23.99700 1.000 18.73000 147 LEU B O 1
ATOM 5403 N N . THR B 1 152 ? 18.61100 20.15600 22.75500 1.000 15.57000 148 THR B N 1
ATOM 5404 C CA . THR B 1 152 ? 17.20100 19.86100 22.50500 1.000 15.43000 148 THR B CA 1
ATOM 5405 C C . THR B 1 152 ? 16.99200 18.88400 21.35500 1.000 16.86000 148 THR B C 1
ATOM 5406 O O . THR B 1 152 ? 15.84600 18.49200 21.10800 1.000 17.12000 148 THR B O 1
ATOM 5410 N N . GLY B 1 153 ? 18.06000 18.45500 20.68500 1.000 13.15000 149 GLY B N 1
ATOM 5411 C CA . GLY B 1 153 ? 17.94800 17.51000 19.57400 1.000 13.26000 149 GLY B CA 1
ATOM 5412 C C . GLY B 1 153 ? 18.02400 16.06600 20.05100 1.000 15.24000 149 GLY B C 1
ATOM 5413 O O . GLY B 1 153 ? 18.80100 15.72200 20.94900 1.000 14.01000 149 GLY B O 1
ATOM 5414 N N . GLY B 1 154 ? 17.21700 15.22500 19.41400 1.000 15.44000 150 GLY B N 1
ATOM 5415 C CA . GLY B 1 154 ? 17.12900 13.81800 19.78500 1.000 16.37000 150 GLY B CA 1
ATOM 5416 C C . GLY B 1 154 ? 18.44800 13.06500 19.73200 1.000 15.67000 150 GLY B C 1
ATOM 5417 O O . GLY B 1 154 ? 18.65300 12.12400 20.50000 1.000 14.39000 150 GLY B O 1
ATOM 5418 N N . MET B 1 155 ? 19.36100 13.45900 18.84900 1.000 14.38000 151 MET B N 1
ATOM 5419 C CA . MET B 1 155 ? 20.61700 12.67800 18.78300 1.000 13.94000 151 MET B CA 1
ATOM 5420 C C . MET B 1 155 ? 21.30700 12.71500 20.16000 1.000 14.69000 151 MET B C 1
ATOM 5421 O O . MET B 1 155 ? 21.96200 11.74600 20.51300 1.000 14.28000 151 MET B O 1
ATOM 5426 N N . CYS B 1 156 ? 21.18100 13.83500 20.86900 1.000 13.58000 152 CYS B N 1
ATOM 5427 C CA . CYS B 1 156 ? 21.84500 13.91000 22.16800 1.000 14.70000 152 CYS B CA 1
ATOM 5428 C C . CYS B 1 156 ? 21.33300 12.85300 23.12900 1.000 14.00000 152 CYS B C 1
ATOM 5429 O O . CYS B 1 156 ? 22.09900 12.31900 23.93800 1.000 16.57000 152 CYS B O 1
ATOM 5432 N N . TRP B 1 157 ? 20.02400 12.58800 23.10900 1.000 14.82000 153 TRP B N 1
ATOM 5433 C CA . TRP B 1 157 ? 19.45700 11.58200 24.00300 1.000 15.33000 153 TRP B CA 1
ATOM 5434 C C . TRP B 1 157 ? 19.92100 10.18700 23.63000 1.000 15.58000 153 TRP B C 1
ATOM 5435 O O . TRP B 1 157 ? 20.27400 9.39200 24.50700 1.000 16.76000 153 TRP B O 1
ATOM 5446 N N . GLU B 1 158 ? 19.95600 9.88800 22.34000 1.000 14.17000 154 GLU B N 1
ATOM 5447 C CA . GLU B 1 158 ? 20.47400 8.56900 21.90600 1.000 11.91000 154 GLU B CA 1
ATOM 5448 C C . GLU B 1 158 ? 21.92500 8.43300 22.37600 1.000 13.55000 154 GLU B C 1
ATOM 5449 O O . GLU B 1 158 ? 22.28800 7.38200 22.88900 1.000 14.66000 154 GLU B O 1
ATOM 5455 N N . ALA B 1 159 ? 22.71700 9.48000 22.16400 1.000 15.02000 155 ALA B N 1
ATOM 5456 C CA . ALA B 1 159 ? 24.12700 9.38800 22.51500 1.000 12.24000 155 ALA B CA 1
ATOM 5457 C C . ALA B 1 159 ? 24.32200 9.29000 24.02200 1.000 16.37000 155 ALA B C 1
ATOM 5458 O O . ALA B 1 159 ? 25.15200 8.50600 24.48600 1.000 16.04000 155 ALA B O 1
ATOM 5460 N N . LEU B 1 160 ? 23.59300 10.09700 24.80100 1.000 15.36000 156 LEU B N 1
ATOM 5461 C CA . LEU B 1 160 ? 23.75200 10.04100 26.25000 1.000 14.29000 156 LEU B CA 1
ATOM 5462 C C . LEU B 1 160 ? 23.32100 8.68700 26.78800 1.000 15.39000 156 LEU B C 1
ATOM 5463 O O . LEU B 1 160 ? 23.94400 8.14700 27.70900 1.000 15.53000 156 LEU B O 1
ATOM 5468 N N . ASN B 1 161 ? 22.26200 8.11400 26.21200 1.000 14.30000 157 ASN B N 1
ATOM 5469 C CA A ASN B 1 161 ? 21.83300 6.77200 26.59300 0.570 15.74000 157 ASN B CA 1
ATOM 5470 C CA B ASN B 1 161 ? 21.85200 6.78100 26.63500 0.430 15.74000 157 ASN B CA 1
ATOM 5471 C C . ASN B 1 161 ? 22.94900 5.75300 26.38700 1.000 17.48000 157 ASN B C 1
ATOM 5472 O O . ASN B 1 161 ? 23.18900 4.88700 27.23800 1.000 19.45000 157 ASN B O 1
ATOM 5481 N N . ASN B 1 162 ? 23.63700 5.83800 25.24500 1.000 15.52000 158 ASN B N 1
ATOM 5482 C CA . ASN B 1 162 ? 24.72200 4.91500 24.95100 1.000 16.57000 158 ASN B CA 1
ATOM 5483 C C . ASN B 1 162 ? 25.94600 5.20200 25.80600 1.000 16.74000 158 ASN B C 1
ATOM 5484 O O . ASN B 1 162 ? 26.57700 4.27300 26.31800 1.000 17.19000 158 ASN B O 1
ATOM 5489 N N . ILE B 1 163 ? 26.29100 6.48100 25.96800 1.000 15.06000 159 ILE B N 1
ATOM 5490 C CA . ILE B 1 163 ? 27.45200 6.85200 26.78300 1.000 16.19000 159 ILE B CA 1
ATOM 5491 C C . ILE B 1 163 ? 27.27200 6.36300 28.21100 1.000 17.49000 159 ILE B C 1
ATOM 5492 O O . ILE B 1 163 ? 28.23000 5.90700 28.85300 1.000 17.74000 159 ILE B O 1
ATOM 5497 N N . ALA B 1 164 ? 26.04200 6.44000 28.72400 1.000 17.01000 160 ALA B N 1
ATOM 5498 C CA . ALA B 1 164 ? 25.77600 6.08500 30.11300 1.000 17.63000 160 ALA B CA 1
ATOM 5499 C C . ALA B 1 164 ? 25.89300 4.59200 30.36700 1.000 22.66000 160 ALA B C 1
ATOM 5500 O O . ALA B 1 164 ? 25.97700 4.18000 31.53200 1.000 23.29000 160 ALA B O 1
ATOM 5502 N N . ALA B 1 165 ? 25.93000 3.78000 29.31700 1.000 21.76000 161 ALA B N 1
ATOM 5503 C CA . ALA B 1 165 ? 26.09500 2.34100 29.46300 1.000 23.36000 161 ALA B CA 1
ATOM 5504 C C . ALA B 1 165 ? 27.54600 1.92400 29.69200 1.000 21.85000 161 ALA B C 1
ATOM 5505 O O . ALA B 1 165 ? 27.80500 0.72800 29.87700 1.000 25.35000 161 ALA B O 1
ATOM 5507 N N . SER B 1 166 ? 28.49000 2.86200 29.71600 1.000 19.37000 162 SER B N 1
ATOM 5508 C CA . SER B 1 166 ? 29.90300 2.52400 29.77500 1.000 20.52000 162 SER B CA 1
ATOM 5509 C C . SER B 1 166 ? 30.63700 3.48600 30.69800 1.000 21.52000 162 SER B C 1
ATOM 5510 O O . SER B 1 166 ? 30.21900 4.63300 30.88000 1.000 21.90000 162 SER B O 1
ATOM 5513 N N . ARG B 1 167 ? 31.78500 3.03900 31.22900 1.000 24.44000 163 ARG B N 1
ATOM 5514 C CA . ARG B 1 167 ? 32.64700 3.92900 32.04200 1.000 23.35000 163 ARG B CA 1
ATOM 5515 C C . ARG B 1 167 ? 33.64800 4.64400 31.13000 1.000 26.35000 163 ARG B C 1
ATOM 5516 O O . ARG B 1 167 ? 34.42300 5.45400 31.64400 1.000 25.76000 163 ARG B O 1
ATOM 5524 N N . ARG B 1 168 ? 33.63900 4.34200 29.82600 1.000 21.24000 164 ARG B N 1
ATOM 5525 C CA . ARG B 1 168 ? 34.52500 5.06500 28.93300 1.000 24.06000 164 ARG B CA 1
ATOM 5526 C C . ARG B 1 168 ? 34.37400 6.56300 29.17700 1.000 24.82000 164 ARG B C 1
ATOM 5527 O O . ARG B 1 168 ? 33.24000 7.06200 29.24700 1.000 25.25000 164 ARG B O 1
ATOM 5535 N N . PRO B 1 169 ? 35.46800 7.30200 29.32900 1.000 27.21000 165 PRO B N 1
ATOM 5536 C CA . PRO B 1 169 ? 35.37000 8.71100 29.73800 1.000 32.57000 165 PRO B CA 1
ATOM 5537 C C . PRO B 1 169 ? 34.94900 9.61100 28.59000 1.000 30.37000 165 PRO B C 1
ATOM 5538 O O . PRO B 1 169 ? 35.71200 9.85000 27.64800 1.000 33.29000 165 PRO B O 1
ATOM 5542 N N . VAL B 1 170 ? 33.72000 10.11400 28.66600 1.000 23.95000 166 VAL B N 1
ATOM 5543 C CA . VAL B 1 170 ? 33.23600 11.17900 27.80300 1.000 18.61000 166 VAL B CA 1
ATOM 5544 C C . VAL B 1 170 ? 32.80500 12.32000 28.71100 1.000 18.56000 166 VAL B C 1
ATOM 5545 O O . VAL B 1 170 ? 32.03800 12.11100 29.65700 1.000 18.49000 166 VAL B O 1
ATOM 5549 N N . ILE B 1 171 ? 33.33700 13.50900 28.46200 1.000 16.61000 167 ILE B N 1
ATOM 5550 C CA . ILE B 1 171 ? 33.00100 14.67900 29.26400 1.000 14.80000 167 ILE B CA 1
ATOM 5551 C C . ILE B 1 171 ? 32.06000 15.53800 28.43600 1.000 16.24000 167 ILE B C 1
ATOM 5552 O O . ILE B 1 171 ? 32.42100 16.00100 27.34900 1.000 16.21000 167 ILE B O 1
ATOM 5557 N N . ILE B 1 172 ? 30.84500 15.68600 28.95700 1.000 15.38000 168 ILE B N 1
ATOM 5558 C CA . ILE B 1 172 ? 29.77700 16.43400 28.24700 1.000 16.11000 168 ILE B CA 1
ATOM 5559 C C . ILE B 1 172 ? 29.73100 17.84000 28.82100 1.000 14.79000 168 ILE B C 1
ATOM 5560 O O . ILE B 1 172 ? 29.21500 18.01800 29.91700 1.000 16.32000 168 ILE B O 1
ATOM 5565 N N . VAL B 1 173 ? 30.28000 18.78100 28.06900 1.000 14.02000 169 VAL B N 1
ATOM 5566 C CA . VAL B 1 173 ? 30.30900 20.17200 28.50300 1.000 14.08000 169 VAL B CA 1
ATOM 5567 C C . VAL B 1 173 ? 29.10700 20.87100 27.88900 1.000 19.00000 169 VAL B C 1
ATOM 5568 O O . VAL B 1 173 ? 29.08800 21.12900 26.68100 1.000 18.25000 169 VAL B O 1
ATOM 5572 N N . VAL B 1 174 ? 28.09800 21.17800 28.70100 1.000 14.90000 170 VAL B N 1
ATOM 5573 C CA . VAL B 1 174 ? 26.90400 21.86000 28.20500 1.000 13.91000 170 VAL B CA 1
ATOM 5574 C C . VAL B 1 174 ? 27.17600 23.35700 28.29300 1.000 15.05000 170 VAL B C 1
ATOM 5575 O O . VAL B 1 174 ? 27.37000 23.90400 29.37900 1.000 18.43000 170 VAL B O 1
ATOM 5579 N N . ASN B 1 175 ? 27.21600 24.00700 27.12300 1.000 14.32000 171 ASN B N 1
ATOM 5580 C CA . ASN B 1 175 ? 27.43400 25.47100 27.02000 1.000 13.71000 171 ASN B CA 1
ATOM 5581 C C . ASN B 1 175 ? 26.04300 26.08300 26.96300 1.000 15.59000 171 ASN B C 1
ATOM 5582 O O . ASN B 1 175 ? 25.48700 26.18800 25.87000 1.000 15.87000 171 ASN B O 1
ATOM 5587 N N . ASP B 1 176 ? 25.55100 26.48800 28.11600 1.000 15.69000 172 ASP B N 1
ATOM 5588 C CA . ASP B 1 176 ? 24.15200 26.89800 28.25600 1.000 13.81000 172 ASP B CA 1
ATOM 5589 C C . ASP B 1 176 ? 24.09200 28.42000 28.34800 1.000 15.76000 172 ASP B C 1
ATOM 5590 O O . ASP B 1 176 ? 24.42600 29.00000 29.38500 1.000 16.38000 172 ASP B O 1
ATOM 5595 N N . ASN B 1 177 ? 23.58400 29.04400 27.27200 1.000 15.85000 173 ASN B N 1
ATOM 5596 C CA . ASN B 1 177 ? 23.36600 30.51500 27.25000 1.000 16.22000 173 ASN B CA 1
ATOM 5597 C C . ASN B 1 177 ? 21.86400 30.79600 27.08800 1.000 18.10000 173 ASN B C 1
ATOM 5598 O O . ASN B 1 177 ? 21.51700 31.89800 26.67500 1.000 20.31000 173 ASN B O 1
ATOM 5603 N N . GLY B 1 178 ? 21.02200 29.81800 27.40800 1.000 19.33000 174 GLY B N 1
ATOM 5604 C CA . GLY B 1 178 ? 19.56200 30.02900 27.33600 1.000 19.50000 174 GLY B CA 1
ATOM 5605 C C . GLY B 1 178 ? 18.99300 30.46900 28.67500 1.000 33.21000 174 GLY B C 1
ATOM 5606 O O . GLY B 1 178 ? 17.78700 30.66700 28.76100 1.000 35.81000 174 GLY B O 1
ATOM 5607 N N . ARG B 1 179 ? 19.84800 30.57000 29.68400 1.000 30.29000 175 ARG B N 1
ATOM 5608 C CA . ARG B 1 179 ? 19.42600 31.00900 31.03000 1.000 37.51000 175 ARG B CA 1
ATOM 5609 C C . ARG B 1 179 ? 20.52200 31.87300 31.63900 1.000 41.92000 175 ARG B C 1
ATOM 5610 O O . ARG B 1 179 ? 21.63800 31.85000 31.12100 1.000 31.59000 175 ARG B O 1
ATOM 5618 N N . SER B 1 180 ? 20.18700 32.57500 32.71700 1.000 35.36000 176 SER B N 1
ATOM 5619 C CA . SER B 1 180 ? 21.18400 33.38700 33.43900 1.000 36.35000 176 SER B CA 1
ATOM 5620 C C . SER B 1 180 ? 21.80300 32.54800 34.56100 1.000 37.07000 176 SER B C 1
ATOM 5621 O O . SER B 1 180 ? 21.14000 31.61800 35.03600 1.000 38.95000 176 SER B O 1
ATOM 5624 N N . TYR B 1 181 ? 23.03600 32.87000 34.94300 1.000 35.18000 177 TYR B N 1
ATOM 5625 C CA . TYR B 1 181 ? 23.71800 32.12600 36.03300 1.000 38.68000 177 TYR B CA 1
ATOM 5626 C C . TYR B 1 181 ? 23.06300 32.45700 37.38000 1.000 35.82000 177 TYR B C 1
ATOM 5627 O O . TYR B 1 181 ? 22.89700 33.65700 37.64400 1.000 46.18000 177 TYR B O 1
ATOM 5636 N N . GLY B 1 198 ? 14.20300 30.08100 26.47900 1.000 50.11000 232 GLY B N 1
ATOM 5637 C CA . GLY B 1 198 ? 15.58000 30.50500 26.29200 1.000 43.45000 232 GLY B CA 1
ATOM 5638 C C . GLY B 1 198 ? 16.26700 29.81400 25.13100 1.000 42.36000 232 GLY B C 1
ATOM 5639 O O . GLY B 1 198 ? 17.29700 30.27400 24.63400 1.000 39.20000 232 GLY B O 1
ATOM 5640 N N . GLY B 1 199 ? 15.71200 28.66600 24.73000 1.000 36.84000 233 GLY B N 1
ATOM 5641 C CA . GLY B 1 199 ? 16.27600 27.88600 23.61500 1.000 36.78000 233 GLY B CA 1
ATOM 5642 C C . GLY B 1 199 ? 16.85800 26.56800 24.08300 1.000 30.66000 233 GLY B C 1
ATOM 5643 O O . GLY B 1 199 ? 17.20600 25.75200 23.24000 1.000 32.51000 233 GLY B O 1
ATOM 5644 N N . GLY B 1 200 ? 16.94500 26.37800 25.39300 1.000 24.77000 234 GLY B N 1
ATOM 5645 C CA . GLY B 1 200 ? 17.48800 25.15100 25.92500 1.000 23.21000 234 GLY B CA 1
ATOM 5646 C C . GLY B 1 200 ? 16.42200 24.14400 26.30200 1.000 22.36000 234 GLY B C 1
ATOM 5647 O O . GLY B 1 200 ? 15.21800 24.36800 26.13200 1.000 24.25000 234 GLY B O 1
ATOM 5648 N N . PRO B 1 201 ? 16.85600 23.00500 26.82900 1.000 20.96000 235 PRO B N 1
ATOM 5649 C CA . PRO B 1 201 ? 15.90100 21.95700 27.19700 1.000 21.12000 235 PRO B CA 1
ATOM 5650 C C . PRO B 1 201 ? 14.97000 22.40900 28.31000 1.000 20.72000 235 PRO B C 1
ATOM 5651 O O . PRO B 1 201 ? 15.37600 23.09600 29.25200 1.000 21.56000 235 PRO B O 1
ATOM 5655 N N . GLN B 1 202 ? 13.71100 22.00900 28.19200 1.000 17.34000 236 GLN B N 1
ATOM 5656 C CA . GLN B 1 202 ? 12.79600 22.14000 29.31800 1.000 21.49000 236 GLN B CA 1
ATOM 5657 C C . GLN B 1 202 ? 13.04100 21.02700 30.33400 1.000 20.28000 236 GLN B C 1
ATOM 5658 O O . GLN B 1 202 ? 12.85100 21.22900 31.53700 1.000 23.42000 236 GLN B O 1
ATOM 5664 N N . LEU B 1 203 ? 13.51900 19.87400 29.87700 1.000 18.53000 237 LEU B N 1
ATOM 5665 C CA . LEU B 1 203 ? 13.76000 18.74700 30.76100 1.000 19.18000 237 LEU B CA 1
ATOM 5666 C C . LEU B 1 203 ? 15.03300 18.96500 31.57100 1.000 19.35000 237 LEU B C 1
ATOM 5667 O O . LEU B 1 203 ? 15.98400 19.60900 31.11500 1.000 19.11000 237 LEU B O 1
ATOM 5672 N N . LEU B 1 204 ? 15.04300 18.41400 32.77900 1.000 19.27000 238 LEU B N 1
ATOM 5673 C CA . LEU B 1 204 ? 16.22300 18.45000 33.63300 1.000 18.55000 238 LEU B CA 1
ATOM 5674 C C . LEU B 1 204 ? 17.24400 17.42100 33.17200 1.000 19.69000 238 LEU B C 1
ATOM 5675 O O . LEU B 1 204 ? 16.89000 16.29500 32.82400 1.000 20.52000 238 LEU B O 1
ATOM 5680 N N . PHE B 1 205 ? 18.53100 17.78500 33.22200 1.000 18.47000 239 PHE B N 1
ATOM 5681 C CA . PHE B 1 205 ? 19.58300 16.80200 32.97700 1.000 15.24000 239 PHE B CA 1
ATOM 5682 C C . PHE B 1 205 ? 20.53300 16.66800 34.16700 1.000 16.73000 239 PHE B C 1
ATOM 5683 O O . PHE B 1 205 ? 21.67000 16.20800 34.01200 1.000 19.37000 239 PHE B O 1
ATOM 5691 N N . THR B 1 206 ? 20.05400 17.00800 35.36400 1.000 19.06000 240 THR B N 1
ATOM 5692 C CA . THR B 1 206 ? 20.81800 16.85000 36.60100 1.000 20.07000 240 THR B CA 1
ATOM 5693 C C . THR B 1 206 ? 20.75100 15.44100 37.18000 1.000 23.37000 240 THR B C 1
ATOM 5694 O O . THR B 1 206 ? 21.58900 15.09100 38.02200 1.000 21.99000 240 THR B O 1
ATOM 5698 N N . ASP B 1 207 ? 19.76600 14.64200 36.77500 1.000 20.12000 241 ASP B N 1
ATOM 5699 C CA . ASP B 1 207 ? 19.44700 13.38300 37.44500 1.000 22.46000 241 ASP B CA 1
ATOM 5700 C C . ASP B 1 207 ? 19.08700 12.30800 36.42300 1.000 19.78000 241 ASP B C 1
ATOM 5701 O O . ASP B 1 207 ? 18.12000 11.56200 36.58000 1.000 21.30000 241 ASP B O 1
ATOM 5706 N N . LEU B 1 208 ? 19.90100 12.20000 35.37600 1.000 18.80000 242 LEU B N 1
ATOM 5707 C CA . LEU B 1 208 ? 19.72800 11.22200 34.31200 1.000 19.93000 242 LEU B CA 1
ATOM 5708 C C . LEU B 1 208 ? 20.40300 9.89700 34.63000 1.000 20.66000 242 LEU B C 1
ATOM 5709 O O . LEU B 1 208 ? 20.25200 8.93500 33.87000 1.000 22.15000 242 LEU B O 1
ATOM 5714 N N . GLY B 1 209 ? 21.14200 9.82600 35.72900 1.000 22.94000 243 GLY B N 1
ATOM 5715 C CA . GLY B 1 209 ? 22.03800 8.72400 35.98500 1.000 26.46000 243 GLY B CA 1
ATOM 5716 C C . GLY B 1 209 ? 23.47600 9.03200 35.64700 1.000 28.42000 243 GLY B C 1
ATOM 5717 O O . GLY B 1 209 ? 24.36000 8.21800 35.94000 1.000 30.23000 243 GLY B O 1
ATOM 5718 N N . LEU B 1 210 ? 23.72800 10.18400 35.04100 1.000 22.08000 244 LEU B N 1
ATOM 5719 C CA . LEU B 1 210 ? 25.07400 10.64600 34.74800 1.000 17.46000 244 LEU B CA 1
ATOM 5720 C C . LEU B 1 210 ? 25.48400 11.68100 35.78300 1.000 16.57000 244 LEU B C 1
ATOM 5721 O O . LEU B 1 210 ? 24.69700 12.56500 36.13600 1.000 19.26000 244 LEU B O 1
ATOM 5726 N N . LYS B 1 211 ? 26.72600 11.57200 36.25600 1.000 17.46000 245 LYS B N 1
ATOM 5727 C CA . LYS B 1 211 ? 27.27200 12.56200 37.18000 1.000 18.79000 245 LYS B CA 1
ATOM 5728 C C . LYS B 1 211 ? 27.10000 13.96200 36.60600 1.000 20.64000 245 LYS B C 1
ATOM 5729 O O . LYS B 1 211 ? 27.34800 14.19300 35.42400 1.000 18.16000 245 LYS B O 1
ATOM 5735 N N . TYR B 1 212 ? 26.67400 14.90200 37.45000 1.000 18.36000 246 TYR B N 1
ATOM 5736 C CA . TYR B 1 212 ? 26.40900 16.27300 37.03100 1.000 17.24000 246 TYR B CA 1
ATOM 5737 C C . TYR B 1 212 ? 27.20800 17.24600 37.88700 1.000 22.68000 246 TYR B C 1
ATOM 5738 O O . TYR B 1 212 ? 27.19100 17.15100 39.12100 1.000 19.93000 246 TYR B O 1
ATOM 5747 N N . VAL B 1 213 ? 27.90200 18.17300 37.22600 1.000 16.57000 247 VAL B N 1
ATOM 5748 C CA . VAL B 1 213 ? 28.70600 19.21600 37.92000 1.000 18.02000 247 VAL B CA 1
ATOM 5749 C C . VAL B 1 213 ? 28.22200 20.58800 37.44600 1.000 18.44000 247 VAL B C 1
ATOM 5750 O O . VAL B 1 213 ? 28.16000 20.80800 36.23800 1.000 19.62000 247 VAL B O 1
ATOM 5754 N N . GLY B 1 214 ? 27.87000 21.45100 38.39200 1.000 18.06000 248 GLY B N 1
ATOM 5755 C CA . GLY B 1 214 ? 27.39700 22.79800 38.04300 1.000 19.80000 248 GLY B CA 1
ATOM 5756 C C . GLY B 1 214 ? 26.14100 23.20400 38.78500 1.000 19.41000 248 GLY B C 1
ATOM 5757 O O . GLY B 1 214 ? 25.77500 22.53400 39.74400 1.000 23.91000 248 GLY B O 1
ATOM 5758 N N . PRO B 1 215 ? 25.47000 24.29300 38.36500 1.000 18.37000 249 PRO B N 1
ATOM 5759 C CA . PRO B 1 215 ? 25.92700 25.10600 37.23500 1.000 17.09000 249 PRO B CA 1
ATOM 5760 C C . PRO B 1 215 ? 27.19500 25.91900 37.54200 1.000 17.81000 249 PRO B C 1
ATOM 5761 O O . PRO B 1 215 ? 27.37800 26.33200 38.65100 1.000 20.61000 249 PRO B O 1
ATOM 5765 N N . VAL B 1 216 ? 28.03000 26.09000 36.51800 1.000 18.67000 250 VAL B N 1
ATOM 5766 C CA . VAL B 1 216 ? 29.28300 26.82200 36.64600 1.000 17.14000 250 VAL B CA 1
ATOM 5767 C C . VAL B 1 216 ? 29.13300 28.14500 35.91200 1.000 16.59000 250 VAL B C 1
ATOM 5768 O O . VAL B 1 216 ? 28.54200 28.20300 34.82500 1.000 18.29000 250 VAL B O 1
ATOM 5772 N N . ASP B 1 217 ? 29.66900 29.20400 36.50000 1.000 16.02000 251 ASP B N 1
ATOM 5773 C CA . ASP B 1 217 ? 29.73300 30.49600 35.83000 1.000 15.43000 251 ASP B CA 1
ATOM 5774 C C . ASP B 1 217 ? 30.75900 30.42400 34.70300 1.000 15.99000 251 ASP B C 1
ATOM 5775 O O . ASP B 1 217 ? 31.96600 30.40600 34.95800 1.000 17.00000 251 ASP B O 1
ATOM 5780 N N . GLY B 1 218 ? 30.27600 30.37100 33.45900 1.000 15.66000 252 GLY B N 1
ATOM 5781 C CA . GLY B 1 218 ? 31.14700 30.19000 32.31300 1.000 17.16000 252 GLY B CA 1
ATOM 5782 C C . GLY B 1 218 ? 32.01900 31.37100 31.97500 1.000 17.26000 252 GLY B C 1
ATOM 5783 O O . GLY B 1 218 ? 32.83300 31.27500 31.05300 1.000 18.11000 252 GLY B O 1
ATOM 5784 N N . HIS B 1 219 ? 31.89300 32.48800 32.68600 1.000 16.34000 253 HIS B N 1
ATOM 5785 C CA . HIS B 1 219 ? 32.83400 33.58300 32.49500 1.000 17.00000 253 HIS B CA 1
ATOM 5786 C C . HIS B 1 219 ? 33.78100 33.72900 33.67100 1.000 18.32000 253 HIS B C 1
ATOM 5787 O O . HIS B 1 219 ? 34.52800 34.70500 33.73500 1.000 20.19000 253 HIS B O 1
ATOM 5794 N N . ASP B 1 220 ? 33.75600 32.76800 34.59100 1.000 16.41000 254 ASP B N 1
ATOM 5795 C CA . ASP B 1 220 ? 34.72300 32.63400 35.68500 1.000 16.15000 254 ASP B CA 1
ATOM 5796 C C . ASP B 1 220 ? 35.68500 31.55300 35.22200 1.000 17.63000 254 ASP B C 1
ATOM 5797 O O . ASP B 1 220 ? 35.46900 30.36400 35.45100 1.000 17.18000 254 ASP B O 1
ATOM 5802 N N . GLU B 1 221 ? 36.74700 31.97700 34.53200 1.000 16.42000 255 GLU B N 1
ATOM 5803 C CA . GLU B 1 221 ? 37.62800 31.00800 33.89600 1.000 17.74000 255 GLU B CA 1
ATOM 5804 C C . GLU B 1 221 ? 38.19600 30.01600 34.90600 1.000 18.08000 255 GLU B C 1
ATOM 5805 O O . GLU B 1 221 ? 38.26700 28.81400 34.62600 1.000 16.62000 255 GLU B O 1
ATOM 5811 N N . ARG B 1 222 ? 38.59000 30.49000 36.09100 1.000 15.96000 256 ARG B N 1
ATOM 5812 C CA . ARG B 1 222 ? 39.09900 29.58100 37.11400 1.000 18.47000 256 ARG B CA 1
ATOM 5813 C C . ARG B 1 222 ? 38.05500 28.54200 37.52000 1.000 15.77000 256 ARG B C 1
ATOM 5814 O O . ARG B 1 222 ? 38.36600 27.34900 37.64600 1.000 17.02000 256 ARG B O 1
ATOM 5822 N N . ALA B 1 223 ? 36.81100 28.97100 37.73900 1.000 16.74000 257 ALA B N 1
ATOM 5823 C CA . ALA B 1 223 ? 35.79000 28.01700 38.16800 1.000 16.17000 257 ALA B CA 1
ATOM 5824 C C . ALA B 1 223 ? 35.49800 26.99800 37.07200 1.000 15.01000 257 ALA B C 1
ATOM 5825 O O . ALA B 1 223 ? 35.25900 25.82100 37.35700 1.000 17.46000 257 ALA B O 1
ATOM 5827 N N . VAL B 1 224 ? 35.54700 27.41400 35.80700 1.000 15.37000 258 VAL B N 1
ATOM 5828 C CA . VAL B 1 224 ? 35.38500 26.43400 34.73800 1.000 13.38000 258 VAL B CA 1
ATOM 5829 C C . VAL B 1 224 ? 36.51800 25.41400 34.77300 1.000 14.38000 258 VAL B C 1
ATOM 5830 O O . VAL B 1 224 ? 36.27900 24.20500 34.68500 1.000 14.83000 258 VAL B O 1
ATOM 5834 N N . GLU B 1 225 ? 37.76600 25.86700 34.94500 1.000 16.39000 259 GLU B N 1
ATOM 5835 C CA . GLU B 1 225 ? 38.87100 24.90600 35.04100 1.000 16.84000 259 GLU B CA 1
ATOM 5836 C C . GLU B 1 225 ? 38.67700 23.93300 36.19400 1.000 17.39000 259 GLU B C 1
ATOM 5837 O O . GLU B 1 225 ? 38.99500 22.74300 36.06300 1.000 17.08000 259 GLU B O 1
ATOM 5843 N N . VAL B 1 226 ? 38.22700 24.42900 37.35400 1.000 15.02000 260 VAL B N 1
ATOM 5844 C CA . VAL B 1 226 ? 38.02300 23.55800 38.50800 1.000 16.61000 260 VAL B CA 1
ATOM 5845 C C . VAL B 1 226 ? 37.01600 22.46400 38.17700 1.000 18.96000 260 VAL B C 1
ATOM 5846 O O . VAL B 1 226 ? 37.23000 21.28400 38.47800 1.000 17.68000 260 VAL B O 1
ATOM 5850 N N . ALA B 1 227 ? 35.91600 22.83900 37.52600 1.000 19.01000 261 ALA B N 1
ATOM 5851 C CA . ALA B 1 227 ? 34.88300 21.87300 37.17300 1.000 16.36000 261 ALA B CA 1
ATOM 5852 C C . ALA B 1 227 ? 35.39000 20.86800 36.14700 1.000 16.47000 261 ALA B C 1
ATOM 5853 O O . ALA B 1 227 ? 35.13700 19.66400 36.26300 1.000 18.39000 261 ALA B O 1
ATOM 5855 N N . LEU B 1 228 ? 36.10700 21.34900 35.13200 1.000 16.63000 262 LEU B N 1
ATOM 5856 C CA . LEU B 1 228 ? 36.63600 20.45900 34.10800 1.000 14.92000 262 LEU B CA 1
ATOM 5857 C C . LEU B 1 228 ? 37.65100 19.47400 34.68300 1.000 18.87000 262 LEU B C 1
ATOM 5858 O O . LEU B 1 228 ? 37.68000 18.30300 34.28000 1.000 17.61000 262 LEU B O 1
ATOM 5863 N N . ARG B 1 229 ? 38.51000 19.92800 35.60600 1.000 19.01000 263 ARG B N 1
ATOM 5864 C CA . ARG B 1 229 ? 39.45800 19.01000 36.23300 1.000 20.62000 263 ARG B CA 1
ATOM 5865 C C . ARG B 1 229 ? 38.73700 17.94300 37.04600 1.000 19.08000 263 ARG B C 1
ATOM 5866 O O . ARG B 1 229 ? 39.11600 16.76500 37.01500 1.000 21.87000 263 ARG B O 1
ATOM 5874 N N . SER B 1 230 ? 37.68900 18.33300 37.77200 1.000 17.99000 264 SER B N 1
ATOM 5875 C CA . SER B 1 230 ? 36.87300 17.34800 38.47700 1.000 22.43000 264 SER B CA 1
ATOM 5876 C C . SER B 1 230 ? 36.30400 16.31800 37.51300 1.000 23.48000 264 SER B C 1
ATOM 5877 O O . SER B 1 230 ? 36.30500 15.11500 37.80500 1.000 22.49000 264 SER B O 1
ATOM 5880 N N . ALA B 1 231 ? 35.79600 16.77000 36.36300 1.000 20.13000 265 ALA B N 1
ATOM 5881 C CA . ALA B 1 231 ? 35.27500 15.82700 35.37900 1.000 18.11000 265 ALA B CA 1
ATOM 5882 C C . ALA B 1 231 ? 36.37900 14.93600 34.82600 1.000 22.95000 265 ALA B C 1
ATOM 5883 O O . ALA B 1 231 ? 36.19300 13.71800 34.69500 1.000 24.80000 265 ALA B O 1
ATOM 5885 N N . ARG B 1 232 ? 37.53000 15.52300 34.49100 1.000 20.08000 266 ARG B N 1
ATOM 5886 C CA . ARG B 1 232 ? 38.59600 14.76100 33.84400 1.000 21.66000 266 ARG B CA 1
ATOM 5887 C C . ARG B 1 232 ? 39.09300 13.61600 34.71700 1.000 28.67000 266 ARG B C 1
ATOM 5888 O O . ARG B 1 232 ? 39.47900 12.56500 34.19100 1.000 28.58000 266 ARG B O 1
ATOM 5896 N N . ARG B 1 233 ? 39.05600 13.79500 36.03300 1.000 26.50000 267 ARG B N 1
ATOM 5897 C CA . ARG B 1 233 ? 39.59900 12.75700 36.95200 1.000 31.44000 267 ARG B CA 1
ATOM 5898 C C . ARG B 1 233 ? 38.50700 11.80200 37.44400 1.000 34.54000 267 ARG B C 1
ATOM 5899 O O . ARG B 1 233 ? 38.85700 10.84000 38.13300 1.000 26.42000 267 ARG B O 1
ATOM 5907 N N . PHE B 1 234 ? 37.24200 12.06000 37.10600 1.000 29.60000 268 PHE B N 1
ATOM 5908 C CA . PHE B 1 234 ? 36.15500 11.23400 37.62900 1.000 22.44000 268 PHE B CA 1
ATOM 5909 C C . PHE B 1 234 ? 36.26200 9.78300 37.18300 1.000 21.99000 268 PHE B C 1
ATOM 5910 O O . PHE B 1 234 ? 35.81700 8.88000 37.90200 1.000 24.75000 268 PHE B O 1
ATOM 5918 N N . GLY B 1 235 ? 36.82100 9.54000 36.00300 1.000 27.41000 269 GLY B N 1
ATOM 5919 C CA . GLY B 1 235 ? 36.94200 8.18200 35.50900 1.000 32.99000 269 GLY B CA 1
ATOM 5920 C C . GLY B 1 235 ? 35.66800 7.60400 34.94600 1.000 33.25000 269 GLY B C 1
ATOM 5921 O O . GLY B 1 235 ? 35.53800 6.37900 34.85400 1.000 30.82000 269 GLY B O 1
ATOM 5922 N N . ALA B 1 236 ? 34.71100 8.44700 34.58700 1.000 22.47000 270 ALA B N 1
ATOM 5923 C CA . ALA B 1 236 ? 33.47400 7.98300 33.97600 1.000 21.83000 270 ALA B CA 1
ATOM 5924 C C . ALA B 1 236 ? 32.81900 9.17000 33.29400 1.000 17.78000 270 ALA B C 1
ATOM 5925 O O . ALA B 1 236 ? 33.24600 10.31700 33.47900 1.000 21.39000 270 ALA B O 1
ATOM 5927 N N . PRO B 1 237 ? 31.79200 8.93400 32.48000 1.000 18.90000 271 PRO B N 1
ATOM 5928 C CA . PRO B 1 237 ? 31.10000 10.06300 31.85200 1.000 22.77000 271 PRO B CA 1
ATOM 5929 C C . PRO B 1 237 ? 30.60100 11.04600 32.90100 1.000 16.96000 271 PRO B C 1
ATOM 5930 O O . PRO B 1 237 ? 30.19500 10.66500 34.00500 1.000 19.19000 271 PRO B O 1
ATOM 5934 N N . VAL B 1 238 ? 30.67800 12.32800 32.55500 1.000 17.07000 272 VAL B N 1
ATOM 5935 C CA . VAL B 1 238 ? 30.29200 13.41200 33.45300 1.000 16.84000 272 VAL B CA 1
ATOM 5936 C C . VAL B 1 238 ? 29.74900 14.55700 32.62000 1.000 19.03000 272 VAL B C 1
ATOM 5937 O O . VAL B 1 238 ? 30.32800 14.91000 31.58700 1.000 17.63000 272 VAL B O 1
ATOM 5941 N N . ILE B 1 239 ? 28.66100 15.16800 33.09800 1.000 16.79000 273 ILE B N 1
ATOM 5942 C CA . ILE B 1 239 ? 28.11700 16.39100 32.52100 1.000 15.39000 273 ILE B CA 1
ATOM 5943 C C . ILE B 1 239 ? 28.64100 17.57300 33.31600 1.000 17.41000 273 ILE B C 1
ATOM 5944 O O . ILE B 1 239 ? 28.48100 17.61400 34.54000 1.000 18.98000 273 ILE B O 1
ATOM 5949 N N . VAL B 1 240 ? 29.25300 18.53900 32.62800 1.000 17.49000 274 VAL B N 1
ATOM 5950 C CA . VAL B 1 240 ? 29.66300 19.81100 33.22000 1.000 17.57000 274 VAL B CA 1
ATOM 5951 C C . VAL B 1 240 ? 28.78600 20.89800 32.62100 1.000 19.59000 274 VAL B C 1
ATOM 5952 O O . VAL B 1 240 ? 28.89100 21.20700 31.43000 1.000 16.91000 274 VAL B O 1
ATOM 5956 N N . HIS B 1 241 ? 27.94400 21.50300 33.44700 1.000 17.49000 275 HIS B N 1
ATOM 5957 C CA . HIS B 1 241 ? 26.95800 22.47100 32.99300 1.000 15.70000 275 HIS B CA 1
ATOM 5958 C C . HIS B 1 241 ? 27.51200 23.87600 33.20000 1.000 16.77000 275 HIS B C 1
ATOM 5959 O O . HIS B 1 241 ? 27.64400 24.33000 34.33900 1.000 17.46000 275 HIS B O 1
ATOM 5966 N N . VAL B 1 242 ? 27.82900 24.56100 32.10500 1.000 17.82000 276 VAL B N 1
ATOM 5967 C CA . VAL B 1 242 ? 28.45900 25.87600 32.13900 1.000 16.47000 276 VAL B CA 1
ATOM 5968 C C . VAL B 1 242 ? 27.46000 26.89500 31.61700 1.000 19.40000 276 VAL B C 1
ATOM 5969 O O . VAL B 1 242 ? 26.86000 26.68600 30.56000 1.000 21.28000 276 VAL B O 1
ATOM 5973 N N . VAL B 1 243 ? 27.26200 27.98800 32.34700 1.000 16.23000 277 VAL B N 1
ATOM 5974 C CA . VAL B 1 243 ? 26.31800 29.01800 31.91000 1.000 15.46000 277 VAL B CA 1
ATOM 5975 C C . VAL B 1 243 ? 27.10500 30.19000 31.34000 1.000 16.78000 277 VAL B C 1
ATOM 5976 O O . VAL B 1 243 ? 27.95100 30.77200 32.03100 1.000 17.04000 277 VAL B O 1
ATOM 5980 N N . THR B 1 244 ? 26.83300 30.52800 30.08200 1.000 14.41000 278 THR B N 1
ATOM 5981 C CA . THR B 1 244 ? 27.50800 31.62400 29.39700 1.000 15.39000 278 THR B CA 1
ATOM 5982 C C . THR B 1 244 ? 26.49200 32.65300 28.91600 1.000 17.36000 278 THR B C 1
ATOM 5983 O O . THR B 1 244 ? 25.28300 32.41400 28.89900 1.000 19.38000 278 THR B O 1
ATOM 5987 N N . ARG B 1 245 ? 27.03100 33.80800 28.52800 1.000 17.34000 279 ARG B N 1
ATOM 5988 C CA . ARG B 1 245 ? 26.18500 34.89600 28.00200 1.000 19.17000 279 ARG B CA 1
ATOM 5989 C C . ARG B 1 245 ? 26.56400 35.12400 26.54100 1.000 19.71000 279 ARG B C 1
ATOM 5990 O O . ARG B 1 245 ? 27.70200 35.49900 26.27000 1.000 17.93000 279 ARG B O 1
ATOM 5998 N N . LYS B 1 246 ? 25.60100 34.92500 25.65300 1.000 19.73000 280 LYS B N 1
ATOM 5999 C CA . LYS B 1 246 ? 25.87300 35.11100 24.21300 1.000 16.44000 280 LYS B CA 1
ATOM 6000 C C . LYS B 1 246 ? 26.22900 36.57900 24.01100 1.000 18.99000 280 LYS B C 1
ATOM 6001 O O . LYS B 1 246 ? 25.54900 37.44400 24.57200 1.000 20.45000 280 LYS B O 1
ATOM 6007 N N . GLY B 1 247 ? 27.27900 36.81000 23.24300 1.000 18.33000 281 GLY B N 1
ATOM 6008 C CA . GLY B 1 247 ? 27.70100 38.17200 23.02300 1.000 20.48000 281 GLY B CA 1
ATOM 6009 C C . GLY B 1 247 ? 28.43700 38.84000 24.16600 1.000 23.35000 281 GLY B C 1
ATOM 6010 O O . GLY B 1 247 ? 28.67500 40.04700 24.08800 1.000 24.76000 281 GLY B O 1
ATOM 6011 N N . MET B 1 248 ? 28.80900 38.10900 25.22000 1.000 20.02000 282 MET B N 1
ATOM 6012 C CA . MET B 1 248 ? 29.53800 38.68700 26.35400 1.000 20.76000 282 MET B CA 1
ATOM 6013 C C . MET B 1 248 ? 30.61400 39.68200 25.91800 1.000 25.13000 282 MET B C 1
ATOM 6014 O O . MET B 1 248 ? 31.54700 39.33000 25.19500 1.000 23.03000 282 MET B O 1
ATOM 6019 N N . GLY B 1 249 ? 30.47100 40.93100 26.35900 1.000 32.44000 283 GLY B N 1
ATOM 6020 C CA . GLY B 1 249 ? 31.50100 41.94500 26.06800 1.000 31.26000 283 GLY B CA 1
ATOM 6021 C C . GLY B 1 249 ? 31.18600 42.88700 24.91600 1.000 43.96000 283 GLY B C 1
ATOM 6022 O O . GLY B 1 249 ? 31.90000 43.89000 24.78300 1.000 50.71000 283 GLY B O 1
ATOM 6023 N N . TYR B 1 250 ? 30.21100 42.56200 24.07300 1.000 33.99000 284 TYR B N 1
ATOM 6024 C CA . TYR B 1 250 ? 29.81600 43.45100 22.95600 1.000 35.08000 284 TYR B CA 1
ATOM 6025 C C . TYR B 1 250 ? 28.30100 43.66700 23.02800 1.000 39.99000 284 TYR B C 1
ATOM 6026 O O . TYR B 1 250 ? 27.53500 42.84600 22.52400 1.000 33.01000 284 TYR B O 1
ATOM 6035 N N . PRO B 1 251 ? 27.86600 44.79600 23.62500 1.000 48.33000 285 PRO B N 1
ATOM 6036 C CA . PRO B 1 251 ? 26.44100 45.06600 23.80100 1.000 45.90000 285 PRO B CA 1
ATOM 6037 C C . PRO B 1 251 ? 25.62100 44.71800 22.55300 1.000 40.94000 285 PRO B C 1
ATOM 6038 O O . PRO B 1 251 ? 24.58900 44.12500 22.70400 1.000 45.05000 285 PRO B O 1
ATOM 6042 N N . PRO B 1 252 ? 26.06300 45.09300 21.33100 1.000 38.20000 286 PRO B N 1
ATOM 6043 C CA . PRO B 1 252 ? 25.26200 44.87000 20.13700 1.000 38.76000 286 PRO B CA 1
ATOM 6044 C C . PRO B 1 252 ? 24.99300 43.37700 19.91100 1.000 43.67000 286 PRO B C 1
ATOM 6045 O O . PRO B 1 252 ? 23.97800 43.06700 19.35800 1.000 53.11000 286 PRO B O 1
ATOM 6049 N N . ALA B 1 253 ? 25.90700 42.50500 20.34400 1.000 39.61000 287 ALA B N 1
ATOM 6050 C CA . ALA B 1 253 ? 25.68300 41.04800 20.22600 1.000 39.22000 287 ALA B CA 1
ATOM 6051 C C . ALA B 1 253 ? 24.92400 40.52700 21.46100 1.000 36.97000 287 ALA B C 1
ATOM 6052 O O . ALA B 1 253 ? 24.37700 39.44200 21.37900 1.000 50.88000 287 ALA B O 1
ATOM 6054 N N . GLU B 1 254 ? 24.88900 41.29300 22.54400 1.000 36.14000 288 GLU B N 1
ATOM 6055 C CA . GLU B 1 254 ? 24.16200 40.89800 23.78300 1.000 42.20000 288 GLU B CA 1
ATOM 6056 C C . GLU B 1 254 ? 22.67500 41.25700 23.67300 1.000 48.41000 288 GLU B C 1
ATOM 6057 O O . GLU B 1 254 ? 22.36800 42.20100 22.91500 1.000 53.74000 288 GLU B O 1
ATOM 6063 N N . PRO B 1 280 ? 13.41000 43.66000 0.80600 1.000 51.19000 314 PRO B N 1
ATOM 6064 C CA . PRO B 1 280 ? 13.22300 43.02600 -0.49700 1.000 55.05000 314 PRO B CA 1
ATOM 6065 C C . PRO B 1 280 ? 13.68200 41.57100 -0.50000 1.000 44.10000 314 PRO B C 1
ATOM 6066 O O . PRO B 1 280 ? 14.21700 41.10300 -1.50500 1.000 44.09000 314 PRO B O 1
ATOM 6070 N N . GLY B 1 281 ? 13.48700 40.87600 0.61600 1.000 37.05000 315 GLY B N 1
ATOM 6071 C CA . GLY B 1 281 ? 13.93900 39.50900 0.76400 1.000 33.38000 315 GLY B CA 1
ATOM 6072 C C . GLY B 1 281 ? 12.84300 38.49600 0.49000 1.000 27.16000 315 GLY B C 1
ATOM 6073 O O . GLY B 1 281 ? 11.66400 38.75200 0.71100 1.000 25.18000 315 GLY B O 1
ATOM 6074 N N . TRP B 1 282 ? 13.25300 37.33000 -0.00100 1.000 24.78000 316 TRP B N 1
ATOM 6075 C CA . TRP B 1 282 ? 12.31500 36.22700 -0.15200 1.000 23.19000 316 TRP B CA 1
ATOM 6076 C C . TRP B 1 282 ? 11.62200 35.93600 1.16900 1.000 22.61000 316 TRP B C 1
ATOM 6077 O O . TRP B 1 282 ? 10.41000 35.69900 1.21600 1.000 22.92000 316 TRP B O 1
ATOM 6088 N N . THR B 1 283 ? 12.39300 35.93100 2.26000 1.000 22.19000 317 THR B N 1
ATOM 6089 C CA . THR B 1 283 ? 11.84500 35.53800 3.55300 1.000 20.33000 317 THR B CA 1
ATOM 6090 C C . THR B 1 283 ? 10.74700 36.49300 3.99500 1.000 20.51000 317 THR B C 1
ATOM 6091 O O . THR B 1 283 ? 9.72600 36.06400 4.53900 1.000 22.37000 317 THR B O 1
ATOM 6095 N N . ALA B 1 284 ? 10.95000 37.79700 3.78100 1.000 20.86000 318 ALA B N 1
ATOM 6096 C CA . ALA B 1 284 ? 9.93100 38.78000 4.13900 1.000 22.89000 318 ALA B CA 1
ATOM 6097 C C . ALA B 1 284 ? 8.66700 38.60600 3.30500 1.000 22.21000 318 ALA B C 1
ATOM 6098 O O . ALA B 1 284 ? 7.55300 38.82600 3.79800 1.000 21.89000 318 ALA B O 1
ATOM 6100 N N . THR B 1 285 ? 8.81800 38.22200 2.03700 1.000 21.22000 319 THR B N 1
ATOM 6101 C CA . THR B 1 285 ? 7.65000 37.93900 1.20700 1.000 20.68000 319 THR B CA 1
ATOM 6102 C C . THR B 1 285 ? 6.86600 36.75900 1.76400 1.000 23.45000 319 THR B C 1
ATOM 6103 O O . THR B 1 285 ? 5.63500 36.80800 1.87100 1.000 22.55000 319 THR B O 1
ATOM 6107 N N . PHE B 1 286 ? 7.57300 35.68200 2.11800 1.000 20.02000 320 PHE B N 1
ATOM 6108 C CA . PHE B 1 286 ? 6.92700 34.53600 2.75200 1.000 22.45000 320 PHE B CA 1
ATOM 6109 C C . PHE B 1 286 ? 6.21600 34.95200 4.03400 1.000 24.39000 320 PHE B C 1
ATOM 6110 O O . PHE B 1 286 ? 5.04200 34.62800 4.24400 1.000 20.42000 320 PHE B O 1
ATOM 6118 N N . SER B 1 287 ? 6.92100 35.67600 4.90400 1.000 20.53000 321 SER B N 1
ATOM 6119 C CA . SER B 1 287 ? 6.34300 36.11000 6.17100 1.000 20.30000 321 SER B CA 1
ATOM 6120 C C . SER B 1 287 ? 5.02900 36.85600 5.95500 1.000 23.95000 321 SER B C 1
ATOM 6121 O O . SER B 1 287 ? 4.00200 36.52800 6.56300 1.000 22.94000 321 SER B O 1
ATOM 6124 N N . ASP B 1 288 ? 5.05100 37.87400 5.08900 1.000 21.28000 322 ASP B N 1
ATOM 6125 C CA . ASP B 1 288 ? 3.85200 38.66300 4.82400 1.000 24.13000 322 ASP B CA 1
ATOM 6126 C C . ASP B 1 288 ? 2.73900 37.80500 4.23000 1.000 25.69000 322 ASP B C 1
ATOM 6127 O O . ASP B 1 288 ? 1.57900 37.90100 4.65000 1.000 25.58000 322 ASP B O 1
ATOM 6132 N N . ALA B 1 289 ? 3.07500 36.95200 3.25700 1.000 21.81000 323 ALA B N 1
ATOM 6133 C CA . ALA B 1 289 ? 2.06500 36.10700 2.62100 1.000 23.73000 323 ALA B CA 1
ATOM 6134 C C . ALA B 1 289 ? 1.42100 35.15300 3.62300 1.000 23.91000 323 ALA B C 1
ATOM 6135 O O . ALA B 1 289 ? 0.19900 34.97600 3.62500 1.000 23.46000 323 ALA B O 1
ATOM 6137 N N . LEU B 1 290 ? 2.22700 34.52200 4.47900 1.000 18.66000 324 LEU B N 1
ATOM 6138 C CA . LEU B 1 290 ? 1.66100 33.59500 5.45200 1.000 19.82000 324 LEU B CA 1
ATOM 6139 C C . LEU B 1 290 ? 0.71100 34.31000 6.40100 1.000 20.17000 324 LEU B C 1
ATOM 6140 O O . LEU B 1 290 ? -0.36700 33.79200 6.72400 1.000 22.03000 324 LEU B O 1
ATOM 6145 N N . ILE B 1 291 ? 1.07500 35.50200 6.84000 1.000 23.08000 325 ILE B N 1
ATOM 6146 C CA . ILE B 1 291 ? 0.21700 36.19900 7.83700 1.000 25.33000 325 ILE B CA 1
ATOM 6147 C C . ILE B 1 291 ? -1.11500 36.53900 7.16700 1.000 27.30000 325 ILE B C 1
ATOM 6148 O O . ILE B 1 291 ? -2.15300 36.39200 7.80700 1.000 27.13000 325 ILE B O 1
ATOM 6153 N N . GLY B 1 292 ? -1.05800 36.97900 5.91200 1.000 23.52000 326 GLY B N 1
ATOM 6154 C CA . GLY B 1 292 ? -2.28300 37.34600 5.18100 1.000 28.45000 326 GLY B CA 1
ATOM 6155 C C . GLY B 1 292 ? -3.24400 36.18400 5.03500 1.000 30.52000 326 GLY B C 1
ATOM 6156 O O . GLY B 1 292 ? -4.44900 36.38900 5.20000 1.000 30.07000 326 GLY B O 1
ATOM 6157 N N . TYR B 1 293 ? -2.71600 35.00700 4.72400 1.000 23.36000 327 TYR B N 1
ATOM 6158 C CA . TYR B 1 293 ? -3.56800 33.80200 4.56900 1.000 27.98000 327 TYR B CA 1
ATOM 6159 C C . TYR B 1 293 ? -4.13900 33.36900 5.92300 1.000 25.36000 327 TYR B C 1
ATOM 6160 O O . TYR B 1 293 ? -5.28500 32.91200 5.95700 1.000 24.61000 327 TYR B O 1
ATOM 6169 N N . ALA B 1 294 ? -3.34900 33.48500 6.99100 1.000 21.57000 328 ALA B N 1
ATOM 6170 C CA . ALA B 1 294 ? -3.78900 32.99200 8.31700 1.000 25.10000 328 ALA B CA 1
ATOM 6171 C C . ALA B 1 294 ? -4.84300 33.91900 8.93200 1.000 31.80000 328 ALA B C 1
ATOM 6172 O O . ALA B 1 294 ? -5.57600 33.47900 9.81400 1.000 32.85000 328 ALA B O 1
ATOM 6174 N N . GLN B 1 295 ? -4.89300 35.16200 8.48200 1.000 27.60000 329 GLN B N 1
ATOM 6175 C CA . GLN B 1 295 ? -5.92200 36.09100 9.00400 1.000 36.06000 329 GLN B CA 1
ATOM 6176 C C . GLN B 1 295 ? -7.28700 35.52200 8.63500 1.000 34.89000 329 GLN B C 1
ATOM 6177 O O . GLN B 1 295 ? -8.19000 35.58400 9.47000 1.000 40.61000 329 GLN B O 1
ATOM 6183 N N . LYS B 1 296 ? -7.39200 34.95000 7.44000 1.000 28.93000 330 LYS B N 1
ATOM 6184 C CA . LYS B 1 296 ? -8.66900 34.37800 6.95600 1.000 32.35000 330 LYS B CA 1
ATOM 6185 C C . LYS B 1 296 ? -8.78200 32.90900 7.37700 1.000 38.48000 330 LYS B C 1
ATOM 6186 O O . LYS B 1 296 ? -9.90500 32.45800 7.61100 1.000 47.40000 330 LYS B O 1
ATOM 6192 N N . ARG B 1 297 ? -7.65800 32.20000 7.46400 1.000 30.80000 331 ARG B N 1
ATOM 6193 C CA . ARG B 1 297 ? -7.68300 30.74900 7.79200 1.000 31.77000 331 ARG B CA 1
ATOM 6194 C C . ARG B 1 297 ? -7.17400 30.52500 9.22400 1.000 32.23000 331 ARG B C 1
ATOM 6195 O O . ARG B 1 297 ? -5.95800 30.54600 9.42600 1.000 29.74000 331 ARG B O 1
ATOM 6203 N N . ARG B 1 298 ? -8.08500 30.27200 10.16100 1.000 28.57000 332 ARG B N 1
ATOM 6204 C CA . ARG B 1 298 ? -7.70400 30.07100 11.57900 1.000 31.80000 332 ARG B CA 1
ATOM 6205 C C . ARG B 1 298 ? -7.05700 28.68900 11.77700 1.000 28.26000 332 ARG B C 1
ATOM 6206 O O . ARG B 1 298 ? -6.49200 28.46500 12.85400 1.000 26.93000 332 ARG B O 1
ATOM 6214 N N . ASP B 1 299 ? -7.12500 27.82200 10.77100 1.000 22.80000 333 ASP B N 1
ATOM 6215 C CA . ASP B 1 299 ? -6.54900 26.48400 10.88900 1.000 19.40000 333 ASP B CA 1
ATOM 6216 C C . ASP B 1 299 ? -5.07200 26.43500 10.52300 1.000 21.69000 333 ASP B C 1
ATOM 6217 O O . ASP B 1 299 ? -4.46300 25.36800 10.62500 1.000 19.83000 333 ASP B O 1
ATOM 6222 N N . ILE B 1 300 ? -4.49200 27.54700 10.08600 1.000 20.46000 334 ILE B N 1
ATOM 6223 C CA . ILE B 1 300 ? -3.06900 27.59500 9.76600 1.000 18.61000 334 ILE B CA 1
ATOM 6224 C C . ILE B 1 300 ? -2.27300 27.74800 11.05200 1.000 18.79000 334 ILE B C 1
ATOM 6225 O O . ILE B 1 300 ? -2.55500 28.62700 11.87600 1.000 21.15000 334 ILE B O 1
ATOM 6230 N N . VAL B 1 301 ? -1.28300 26.87500 11.24000 1.000 17.18000 335 VAL B N 1
ATOM 6231 C CA . VAL B 1 301 ? -0.35400 26.99800 12.35200 1.000 15.63000 335 VAL B CA 1
ATOM 6232 C C . VAL B 1 301 ? 1.03800 26.94300 11.73500 1.000 17.04000 335 VAL B C 1
ATOM 6233 O O . VAL B 1 301 ? 1.22100 26.45800 10.61500 1.000 19.86000 335 VAL B O 1
ATOM 6237 N N . ALA B 1 302 ? 2.01200 27.49900 12.44700 1.000 17.55000 336 ALA B N 1
ATOM 6238 C CA . ALA B 1 302 ? 3.38300 27.56500 11.96200 1.000 15.62000 336 ALA B CA 1
ATOM 6239 C C . ALA B 1 302 ? 4.30700 26.92300 12.98100 1.000 15.15000 336 ALA B C 1
ATOM 6240 O O . ALA B 1 302 ? 4.09100 27.03500 14.19600 1.000 17.62000 336 ALA B O 1
ATOM 6242 N N . ILE B 1 303 ? 5.32700 26.23800 12.47100 1.000 15.04000 337 ILE B N 1
ATOM 6243 C CA . ILE B 1 303 ? 6.29500 25.51500 13.28900 1.000 12.96000 337 ILE B CA 1
ATOM 6244 C C . ILE B 1 303 ? 7.68300 25.82900 12.76200 1.000 13.55000 337 ILE B C 1
ATOM 6245 O O . ILE B 1 303 ? 7.90600 25.79700 11.54800 1.000 16.54000 337 ILE B O 1
ATOM 6250 N N . THR B 1 304 ? 8.60400 26.12900 13.68100 1.000 14.29000 338 THR B N 1
ATOM 6251 C CA . THR B 1 304 ? 10.02100 26.29000 13.39900 1.000 13.45000 338 THR B CA 1
ATOM 6252 C C . THR B 1 304 ? 10.81400 25.40200 14.34000 1.000 16.92000 338 THR B C 1
ATOM 6253 O O . THR B 1 304 ? 10.40400 25.15400 15.47900 1.000 15.59000 338 THR B O 1
ATOM 6257 N N . ALA B 1 305 ? 11.97200 24.96700 13.82800 1.000 16.27000 339 ALA B N 1
ATOM 6258 C CA . ALA B 1 305 ? 12.93500 24.22800 14.65500 1.000 15.43000 339 ALA B CA 1
ATOM 6259 C C . ALA B 1 305 ? 13.99600 25.22600 15.10600 1.000 16.59000 339 ALA B C 1
ATOM 6260 O O . ALA B 1 305 ? 15.06200 25.26900 14.49400 1.000 16.21000 339 ALA B O 1
ATOM 6262 N N . ALA B 1 306 ? 13.65600 26.09000 16.06600 1.000 15.87000 340 ALA B N 1
ATOM 6263 C CA . ALA B 1 306 ? 14.60400 27.01100 16.73500 1.000 20.23000 340 ALA B CA 1
ATOM 6264 C C . ALA B 1 306 ? 15.05400 28.17500 15.85000 1.000 16.67000 340 ALA B C 1
ATOM 6265 O O . ALA B 1 306 ? 16.05800 28.78400 16.19600 1.000 18.24000 340 ALA B O 1
ATOM 6267 N N . MET B 1 307 ? 14.34100 28.49500 14.78600 1.000 14.58000 341 MET B N 1
ATOM 6268 C CA . MET B 1 307 ? 14.73700 29.64600 13.94500 1.000 17.09000 341 MET B CA 1
ATOM 6269 C C . MET B 1 307 ? 13.51500 30.51300 13.60600 1.000 17.88000 341 MET B C 1
ATOM 6270 O O . MET B 1 307 ? 13.28400 30.76000 12.42600 1.000 18.35000 341 MET B O 1
ATOM 6275 N N . PRO B 1 308 ? 12.74700 31.00900 14.59600 1.000 17.45000 342 PRO B N 1
ATOM 6276 C CA . PRO B 1 308 ? 11.59600 31.85800 14.24700 1.000 17.42000 342 PRO B CA 1
ATOM 6277 C C . PRO B 1 308 ? 12.01300 33.12900 13.52800 1.000 18.82000 342 PRO B C 1
ATOM 6278 O O . PRO B 1 308 ? 11.33600 33.54700 12.58500 1.000 17.95000 342 PRO B O 1
ATOM 6282 N N . GLY B 1 309 ? 13.13600 33.73300 13.91000 1.000 20.72000 343 GLY B N 1
ATOM 6283 C CA . GLY B 1 309 ? 13.57600 34.95100 13.26700 1.000 20.44000 343 GLY B CA 1
ATOM 6284 C C . GLY B 1 309 ? 13.96800 34.72700 11.82100 1.000 18.84000 343 GLY B C 1
ATOM 6285 O O . GLY B 1 309 ? 13.38900 35.29800 10.88600 1.000 21.09000 343 GLY B O 1
ATOM 6286 N N . PRO B 1 310 ? 14.97200 33.87600 11.61500 1.000 20.96000 344 PRO B N 1
ATOM 6287 C CA . PRO B 1 310 ? 15.48200 33.64200 10.25600 1.000 20.88000 344 PRO B CA 1
ATOM 6288 C C . PRO B 1 310 ? 14.46200 33.06600 9.29000 1.000 19.01000 344 PRO B C 1
ATOM 6289 O O . PRO B 1 310 ? 14.61600 33.25300 8.07900 1.000 20.70000 344 PRO B O 1
ATOM 6293 N N . THR B 1 311 ? 13.43400 32.36600 9.76300 1.000 18.09000 345 THR B N 1
ATOM 6294 C CA . THR B 1 311 ? 12.43400 31.83500 8.84900 1.000 18.04000 345 THR B CA 1
ATOM 6295 C C . THR B 1 311 ? 11.29400 32.79700 8.57500 1.000 17.60000 345 THR B C 1
ATOM 6296 O O . THR B 1 311 ? 10.41300 32.46600 7.77400 1.000 20.27000 345 THR B O 1
ATOM 6300 N N . GLY B 1 312 ? 11.28200 33.96800 9.20300 1.000 18.76000 346 GLY B N 1
ATOM 6301 C CA . GLY B 1 312 ? 10.18900 34.88800 8.98900 1.000 22.17000 346 GLY B CA 1
ATOM 6302 C C . GLY B 1 312 ? 8.96200 34.59600 9.81700 1.000 26.00000 346 GLY B C 1
ATOM 6303 O O . GLY B 1 312 ? 7.89200 35.15200 9.53700 1.000 26.16000 346 GLY B O 1
ATOM 6304 N N . LEU B 1 313 ? 9.06900 33.73500 10.82100 1.000 22.06000 347 LEU B N 1
ATOM 6305 C CA . LEU B 1 313 ? 7.88700 33.40200 11.60800 1.000 18.48000 347 LEU B CA 1
ATOM 6306 C C . LEU B 1 313 ? 7.71000 34.26300 12.85000 1.000 22.94000 347 LEU B C 1
ATOM 6307 O O . LEU B 1 313 ? 6.61700 34.25600 13.42600 1.000 21.78000 347 LEU B O 1
ATOM 6312 N N . THR B 1 314 ? 8.73000 35.01000 13.28100 1.000 21.21000 348 THR B N 1
ATOM 6313 C CA . THR B 1 314 ? 8.54500 35.87100 14.44900 1.000 26.07000 348 THR B CA 1
ATOM 6314 C C . THR B 1 314 ? 7.32800 36.78300 14.27400 1.000 24.33000 348 THR B C 1
ATOM 6315 O O . THR B 1 314 ? 6.48700 36.89700 15.17500 1.000 22.22000 348 THR B O 1
ATOM 6319 N N . ALA B 1 315 ? 7.21000 37.43300 13.10900 1.000 26.67000 349 ALA B N 1
ATOM 6320 C CA . ALA B 1 315 ? 6.08100 38.33400 12.88500 1.000 24.47000 349 ALA B CA 1
ATOM 6321 C C . ALA B 1 315 ? 4.75500 37.58300 12.87200 1.000 23.26000 349 ALA B C 1
ATOM 6322 O O . ALA B 1 315 ? 3.72100 38.13400 13.27500 1.000 25.41000 349 ALA B O 1
ATOM 6324 N N . PHE B 1 316 ? 4.76300 36.33000 12.41600 1.000 23.35000 350 PHE B N 1
ATOM 6325 C CA . PHE B 1 316 ? 3.55900 35.50500 12.46400 1.000 23.03000 350 PHE B CA 1
ATOM 6326 C C . PHE B 1 316 ? 3.13500 35.23600 13.90700 1.000 22.29000 350 PHE B C 1
ATOM 6327 O O . PHE B 1 316 ? 1.96300 35.40200 14.26300 1.000 23.97000 350 PHE B O 1
ATOM 6335 N N . GLY B 1 317 ? 4.07800 34.82400 14.76200 1.000 20.22000 351 GLY B N 1
ATOM 6336 C CA . GLY B 1 317 ? 3.74800 34.62800 16.16700 1.000 19.89000 351 GLY B CA 1
ATOM 6337 C C . GLY B 1 317 ? 3.27700 35.88900 16.87100 1.000 26.52000 351 GLY B C 1
ATOM 6338 O O . GLY B 1 317 ? 2.43500 35.82300 17.77200 1.000 26.35000 351 GLY B O 1
ATOM 6339 N N . GLN B 1 318 ? 3.81900 37.05000 16.49200 1.000 21.25000 352 GLN B N 1
ATOM 6340 C CA . GLN B 1 318 ? 3.35100 38.29400 17.09800 1.000 23.24000 352 GLN B CA 1
ATOM 6341 C C . GLN B 1 318 ? 1.88700 38.54500 16.76800 1.000 25.59000 352 GLN B C 1
ATOM 6342 O O . GLN B 1 318 ? 1.14200 39.07400 17.60700 1.000 28.24000 352 GLN B O 1
ATOM 6348 N N . ARG B 1 319 ? 1.42800 38.14300 15.58700 1.000 20.48000 353 ARG B N 1
ATOM 6349 C CA . ARG B 1 319 ? -0.00100 38.33500 15.22400 1.000 24.03000 353 ARG B CA 1
ATOM 6350 C C . ARG B 1 319 ? -0.87100 37.19600 15.76100 1.000 28.67000 353 ARG B C 1
ATOM 6351 O O . ARG B 1 319 ? -1.99400 37.47700 16.18000 1.000 24.80000 353 ARG B O 1
ATOM 6359 N N . PHE B 1 320 ? -0.35700 35.96700 15.73300 1.000 23.96000 354 PHE B N 1
ATOM 6360 C CA . PHE B 1 320 ? -1.13300 34.77400 16.15700 1.000 21.58000 354 PHE B CA 1
ATOM 6361 C C . PHE B 1 320 ? -0.27600 34.01100 17.16000 1.000 20.86000 354 PHE B C 1
ATOM 6362 O O . PHE B 1 320 ? 0.25300 32.95600 16.80600 1.000 20.46000 354 PHE B O 1
ATOM 6370 N N . PRO B 1 321 ? -0.12400 34.48700 18.40800 1.000 22.07000 355 PRO B N 1
ATOM 6371 C CA . PRO B 1 321 ? 0.87000 33.88500 19.31800 1.000 23.01000 355 PRO B CA 1
ATOM 6372 C C . PRO B 1 321 ? 0.54800 32.45100 19.69900 1.000 22.60000 355 PRO B C 1
ATOM 6373 O O . PRO B 1 321 ? 1.47100 31.67300 19.98600 1.000 24.71000 355 PRO B O 1
ATOM 6377 N N . ASP B 1 322 ? -0.72800 32.06800 19.66500 1.000 17.35000 356 ASP B N 1
ATOM 6378 C CA . ASP B 1 322 ? -1.13000 30.70600 19.97400 1.000 17.85000 356 ASP B CA 1
ATOM 6379 C C . ASP B 1 322 ? -0.90100 29.75300 18.80900 1.000 18.55000 356 ASP B C 1
ATOM 6380 O O . ASP B 1 322 ? -1.05900 28.53900 18.97500 1.000 18.55000 356 ASP B O 1
ATOM 6385 N N . ARG B 1 323 ? -0.51600 30.26000 17.64400 1.000 19.82000 357 ARG B N 1
ATOM 6386 C CA . ARG B 1 323 ? -0.43100 29.43300 16.45200 1.000 15.27000 357 ARG B CA 1
ATOM 6387 C C . ARG B 1 323 ? 0.99700 29.28900 15.94300 1.000 17.05000 357 ARG B C 1
ATOM 6388 O O . ARG B 1 323 ? 1.20000 28.79600 14.82500 1.000 18.57000 357 ARG B O 1
ATOM 6396 N N . LEU B 1 324 ? 1.98900 29.69200 16.73700 1.000 16.76000 358 LEU B N 1
ATOM 6397 C CA . LEU B 1 324 ? 3.39100 29.50000 16.39200 1.000 15.89000 358 LEU B CA 1
ATOM 6398 C C . LEU B 1 324 ? 4.03200 28.57600 17.41100 1.000 14.31000 358 LEU B C 1
ATOM 6399 O O . LEU B 1 324 ? 3.96300 28.83200 18.61600 1.000 18.08000 358 LEU B O 1
ATOM 6404 N N . PHE B 1 325 ? 4.67700 27.51400 16.94300 1.000 16.05000 359 PHE B N 1
ATOM 6405 C CA . PHE B 1 325 ? 5.39600 26.62900 17.85500 1.000 17.13000 359 PHE B CA 1
ATOM 6406 C C . PHE B 1 325 ? 6.86800 26.58000 17.46300 1.000 14.49000 359 PHE B C 1
ATOM 6407 O O . PHE B 1 325 ? 7.19500 26.32400 16.30100 1.000 17.23000 359 PHE B O 1
ATOM 6415 N N . ASP B 1 326 ? 7.74300 26.82300 18.43400 1.000 15.49000 360 ASP B N 1
ATOM 6416 C CA . ASP B 1 326 ? 9.18500 26.64600 18.27900 1.000 19.03000 360 ASP B CA 1
ATOM 6417 C C . ASP B 1 326 ? 9.55800 25.37300 19.02900 1.000 16.70000 360 ASP B C 1
ATOM 6418 O O . ASP B 1 326 ? 9.48000 25.33200 20.26300 1.000 18.20000 360 ASP B O 1
ATOM 6423 N N . VAL B 1 327 ? 9.94500 24.32400 18.29800 1.000 14.06000 361 VAL B N 1
ATOM 6424 C CA . VAL B 1 327 ? 10.10500 23.01800 18.94200 1.000 12.73000 361 VAL B CA 1
ATOM 6425 C C . VAL B 1 327 ? 11.53900 22.74800 19.37900 1.000 16.49000 361 VAL B C 1
ATOM 6426 O O . VAL B 1 327 ? 11.86600 21.61200 19.72800 1.000 14.97000 361 VAL B O 1
ATOM 6430 N N . GLY B 1 328 ? 12.40300 23.76400 19.35500 1.000 15.57000 362 GLY B N 1
ATOM 6431 C CA . GLY B 1 328 ? 13.82600 23.52800 19.60900 1.000 15.55000 362 GLY B CA 1
ATOM 6432 C C . GLY B 1 328 ? 14.52400 23.05800 18.34000 1.000 15.81000 362 GLY B C 1
ATOM 6433 O O . GLY B 1 328 ? 13.95600 23.07800 17.24400 1.000 14.52000 362 GLY B O 1
ATOM 6434 N N . ILE B 1 329 ? 15.79200 22.64300 18.45400 1.000 15.22000 363 ILE B N 1
ATOM 6435 C CA . ILE B 1 329 ? 16.52700 22.10000 17.26200 1.000 14.55000 363 ILE B CA 1
ATOM 6436 C C . ILE B 1 329 ? 16.05100 20.66100 17.10800 1.000 14.34000 363 ILE B C 1
ATOM 6437 O O . ILE B 1 329 ? 16.80800 19.74700 17.38800 1.000 14.45000 363 ILE B O 1
ATOM 6442 N N . ALA B 1 330 ? 14.86300 20.50700 16.55000 1.000 16.34000 364 ALA B N 1
ATOM 6443 C CA . ALA B 1 330 ? 14.18800 19.21500 16.59700 1.000 12.50000 364 ALA B CA 1
ATOM 6444 C C . ALA B 1 330 ? 13.34600 19.03900 15.33700 1.000 13.87000 364 ALA B C 1
ATOM 6445 O O . ALA B 1 330 ? 12.12100 18.90300 15.39100 1.000 16.18000 364 ALA B O 1
ATOM 6447 N N . GLU B 1 331 ? 14.01200 19.04600 14.19200 1.000 14.96000 365 GLU B N 1
ATOM 6448 C CA . GLU B 1 331 ? 13.29200 18.93800 12.90000 1.000 12.46000 365 GLU B CA 1
ATOM 6449 C C . GLU B 1 331 ? 12.40600 17.68300 12.87000 1.000 14.22000 365 GLU B C 1
ATOM 6450 O O . GLU B 1 331 ? 11.33000 17.74300 12.27600 1.000 14.95000 365 GLU B O 1
ATOM 6456 N N . GLN B 1 332 ? 12.87200 16.59300 13.48200 1.000 14.56000 366 GLN B N 1
ATOM 6457 C CA A GLN B 1 332 ? 12.03400 15.37400 13.49100 0.630 14.73000 366 GLN B CA 1
ATOM 6458 C CA B GLN B 1 332 ? 11.99100 15.39100 13.47200 0.370 14.74000 366 GLN B CA 1
ATOM 6459 C C . GLN B 1 332 ? 10.65400 15.63100 14.21000 1.000 14.05000 366 GLN B C 1
ATOM 6460 O O . GLN B 1 332 ? 9.53900 15.42500 13.67200 1.000 15.74000 366 GLN B O 1
ATOM 6471 N N . HIS B 1 333 ? 10.78300 16.19200 15.41300 1.000 13.36000 367 HIS B N 1
ATOM 6472 C CA . HIS B 1 333 ? 9.56700 16.51100 16.15400 1.000 12.47000 367 HIS B CA 1
ATOM 6473 C C . HIS B 1 333 ? 8.73100 17.56500 15.44300 1.000 17.75000 367 HIS B C 1
ATOM 6474 O O . HIS B 1 333 ? 7.49500 17.52700 15.48900 1.000 15.59000 367 HIS B O 1
ATOM 6481 N N . ALA B 1 334 ? 9.38000 18.54300 14.81600 1.000 14.02000 368 ALA B N 1
ATOM 6482 C CA . ALA B 1 334 ? 8.62900 19.52700 14.04500 1.000 14.72000 368 ALA B CA 1
ATOM 6483 C C . ALA B 1 334 ? 7.68200 18.85100 13.06300 1.000 15.50000 368 ALA B C 1
ATOM 6484 O O . ALA B 1 334 ? 6.49600 19.19500 12.99400 1.000 15.78000 368 ALA B O 1
ATOM 6486 N N A MET B 1 335 ? 8.19700 17.89200 12.28000 0.530 14.88000 369 MET B N 1
ATOM 6487 N N B MET B 1 335 ? 8.19200 17.88200 12.30400 0.470 14.88000 369 MET B N 1
ATOM 6488 C CA A MET B 1 335 ? 7.39200 17.24200 11.23600 0.530 14.37000 369 MET B CA 1
ATOM 6489 C CA B MET B 1 335 ? 7.35600 17.26500 11.23700 0.470 14.35000 369 MET B CA 1
ATOM 6490 C C A MET B 1 335 ? 6.32800 16.31600 11.81100 0.530 16.01000 369 MET B C 1
ATOM 6491 C C B MET B 1 335 ? 6.29600 16.33700 11.84100 0.470 16.04000 369 MET B C 1
ATOM 6492 O O A MET B 1 335 ? 5.19500 16.29000 11.31900 0.530 15.86000 369 MET B O 1
ATOM 6493 O O B MET B 1 335 ? 5.18400 16.29900 11.30200 0.470 15.86000 369 MET B O 1
ATOM 6502 N N . THR B 1 336 ? 6.67100 15.52200 12.82800 1.000 15.51000 370 THR B N 1
ATOM 6503 C CA . THR B 1 336 ? 5.69100 14.57100 13.34300 1.000 15.19000 370 THR B CA 1
ATOM 6504 C C . THR B 1 336 ? 4.66700 15.24400 14.23300 1.000 16.01000 370 THR B C 1
ATOM 6505 O O . THR B 1 336 ? 3.49600 14.84300 14.21600 1.000 16.14000 370 THR B O 1
ATOM 6509 N N . SER B 1 337 ? 5.05600 16.27600 14.99400 1.000 14.11000 371 SER B N 1
ATOM 6510 C CA . SER B 1 337 ? 4.01800 17.04100 15.68600 1.000 13.13000 371 SER B CA 1
ATOM 6511 C C . SER B 1 337 ? 3.14600 17.77600 14.68000 1.000 17.08000 371 SER B C 1
ATOM 6512 O O . SER B 1 337 ? 1.95200 17.96900 14.92600 1.000 16.13000 371 SER B O 1
ATOM 6515 N N . ALA B 1 338 ? 3.71600 18.18300 13.54000 1.000 14.31000 372 ALA B N 1
ATOM 6516 C CA . ALA B 1 338 ? 2.88300 18.70300 12.46100 1.000 15.58000 372 ALA B CA 1
ATOM 6517 C C . ALA B 1 338 ? 1.86600 17.66100 12.01800 1.000 14.65000 372 ALA B C 1
ATOM 6518 O O . ALA B 1 338 ? 0.68700 17.97800 11.80100 1.000 15.09000 372 ALA B O 1
ATOM 6520 N N . ALA B 1 339 ? 2.30100 16.40600 11.88700 1.000 16.14000 373 ALA B N 1
ATOM 6521 C CA . ALA B 1 339 ? 1.36800 15.33700 11.55800 1.000 16.14000 373 ALA B CA 1
ATOM 6522 C C . ALA B 1 339 ? 0.25000 15.24600 12.59400 1.000 15.21000 373 ALA B C 1
ATOM 6523 O O . ALA B 1 339 ? -0.92600 15.12000 12.23700 1.000 16.82000 373 ALA B O 1
ATOM 6525 N N . GLY B 1 340 ? 0.59600 15.31800 13.88200 1.000 14.03000 374 GLY B N 1
ATOM 6526 C CA . GLY B 1 340 ? -0.43400 15.28000 14.91400 1.000 14.22000 374 GLY B CA 1
ATOM 6527 C C . GLY B 1 340 ? -1.38100 16.46500 14.84800 1.000 18.26000 374 GLY B C 1
ATOM 6528 O O . GLY B 1 340 ? -2.60100 16.31200 15.02500 1.000 16.40000 374 GLY B O 1
ATOM 6529 N N . LEU B 1 341 ? -0.83700 17.66500 14.60600 1.000 14.63000 375 LEU B N 1
ATOM 6530 C CA . LEU B 1 341 ? -1.70000 18.83200 14.42300 1.000 16.07000 375 LEU B CA 1
ATOM 6531 C C . LEU B 1 341 ? -2.65300 18.64100 13.24900 1.000 16.93000 375 LEU B C 1
ATOM 6532 O O . LEU B 1 341 ? -3.83600 19.00200 13.33600 1.000 16.47000 375 LEU B O 1
ATOM 6537 N N . ALA B 1 342 ? -2.16800 18.05900 12.15100 1.000 14.75000 376 ALA B N 1
ATOM 6538 C CA . ALA B 1 342 ? -3.02800 17.81300 10.99200 1.000 16.61000 376 ALA B CA 1
ATOM 6539 C C . ALA B 1 342 ? -4.09200 16.76700 11.29700 1.000 17.15000 376 ALA B C 1
ATOM 6540 O O . ALA B 1 342 ? -5.25200 16.88800 10.85700 1.000 17.77000 376 ALA B O 1
ATOM 6542 N N .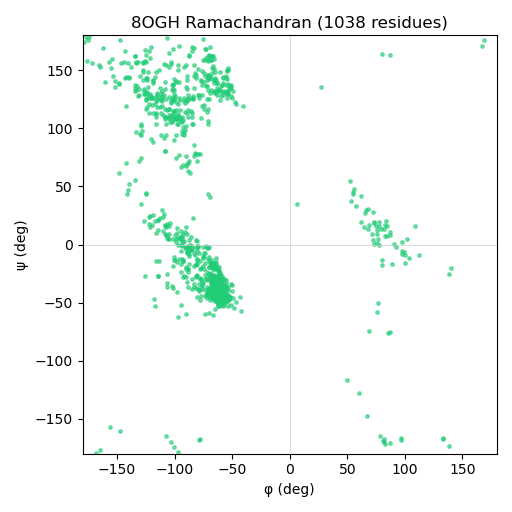 MET B 1 343 ? -3.71400 15.74300 12.06200 1.000 17.02000 377 MET B N 1
ATOM 6543 C CA . MET B 1 343 ? -4.66900 14.74500 12.54300 1.000 17.98000 377 MET B CA 1
ATOM 6544 C C . MET B 1 343 ? -5.75800 15.37400 13.42300 1.000 16.69000 377 MET B C 1
ATOM 6545 O O . MET B 1 343 ? -6.88100 14.84800 13.49600 1.000 21.27000 377 MET B O 1
ATOM 6550 N N . GLY B 1 344 ? -5.48000 16.51500 14.05300 1.000 16.85000 378 GLY B N 1
ATOM 6551 C CA . GLY B 1 344 ? -6.44600 17.28100 14.81700 1.000 15.47000 378 GLY B CA 1
ATOM 6552 C C . GLY B 1 344 ? -7.17800 18.33000 14.01400 1.000 19.49000 378 GLY B C 1
ATOM 6553 O O . GLY B 1 344 ? -7.86800 19.16300 14.61200 1.000 23.16000 378 GLY B O 1
ATOM 6554 N N . GLY B 1 345 ? -7.04400 18.32200 12.68500 1.000 18.50000 379 GLY B N 1
ATOM 6555 C CA . GLY B 1 345 ? -7.81900 19.18800 11.82300 1.000 21.17000 379 GLY B CA 1
ATOM 6556 C C . GLY B 1 345 ? -7.15000 20.46900 11.36400 1.000 26.32000 379 GLY B C 1
ATOM 6557 O O . GLY B 1 345 ? -7.78800 21.25500 10.65200 1.000 23.89000 379 GLY B O 1
ATOM 6558 N N . LEU B 1 346 ? -5.89700 20.70700 11.72400 1.000 18.58000 380 LEU B N 1
ATOM 6559 C CA . LEU B 1 346 ? -5.21900 21.94000 11.33900 1.000 17.49000 380 LEU B CA 1
ATOM 6560 C C . LEU B 1 346 ? -4.37800 21.72300 10.08000 1.000 18.97000 380 LEU B C 1
ATOM 6561 O O . LEU B 1 346 ? -4.19300 20.59600 9.60900 1.000 16.24000 380 LEU B O 1
ATOM 6566 N N . HIS B 1 347 ? -3.86800 22.83200 9.53200 1.000 16.42000 381 HIS B N 1
ATOM 6567 C CA . HIS B 1 347 ? -2.99200 22.82200 8.35600 1.000 15.53000 381 HIS B CA 1
ATOM 6568 C C . HIS B 1 347 ? -1.66000 23.45000 8.74000 1.000 17.82000 381 HIS B C 1
ATOM 6569 O O . HIS B 1 347 ? -1.48300 24.67700 8.63900 1.000 17.97000 381 HIS B O 1
ATOM 6576 N N . PRO B 1 348 ? -0.70100 22.65900 9.19700 1.000 17.14000 382 PRO B N 1
ATOM 6577 C CA . PRO B 1 348 ? 0.55700 23.24400 9.66500 1.000 19.26000 382 PRO B CA 1
ATOM 6578 C C . PRO B 1 348 ? 1.42600 23.70900 8.51200 1.000 17.11000 382 PRO B C 1
ATOM 6579 O O . PRO B 1 348 ? 1.44000 23.12200 7.42600 1.000 15.55000 382 PRO B O 1
ATOM 6583 N N . VAL B 1 349 ? 2.17500 24.77400 8.77600 1.000 14.45000 383 VAL B N 1
ATOM 6584 C CA . VAL B 1 349 ? 3.21900 25.25600 7.88000 1.000 14.35000 383 VAL B CA 1
ATOM 6585 C C . VAL B 1 349 ? 4.53200 25.11400 8.64300 1.000 17.03000 383 VAL B C 1
ATOM 6586 O O . VAL B 1 349 ? 4.73800 25.78900 9.66000 1.000 17.47000 383 VAL B O 1
ATOM 6590 N N . VAL B 1 350 ? 5.40000 24.21300 8.18000 1.000 13.80000 384 VAL B N 1
ATOM 6591 C CA . VAL B 1 350 ? 6.66900 23.91900 8.83700 1.000 14.31000 384 VAL B CA 1
ATOM 6592 C C . VAL B 1 350 ? 7.76900 24.60300 8.04300 1.000 14.88000 384 VAL B C 1
ATOM 6593 O O . VAL B 1 350 ? 8.06100 24.21200 6.90900 1.000 16.26000 384 VAL B O 1
ATOM 6597 N N . ALA B 1 351 ? 8.38600 25.63200 8.63000 1.000 14.57000 385 ALA B N 1
ATOM 6598 C CA . ALA B 1 351 ? 9.42700 26.40000 7.95200 1.000 15.30000 385 ALA B CA 1
ATOM 6599 C C . ALA B 1 351 ? 10.76400 25.94000 8.51100 1.000 14.62000 385 ALA B C 1
ATOM 6600 O O . ALA B 1 351 ? 11.09700 26.24900 9.65800 1.000 16.33000 385 ALA B O 1
ATOM 6602 N N . ILE B 1 352 ? 11.50300 25.17500 7.71000 1.000 14.36000 386 ILE B N 1
ATOM 6603 C CA . ILE B 1 352 ? 12.83100 24.66100 8.05800 1.000 14.15000 386 ILE B CA 1
ATOM 6604 C C . ILE B 1 352 ? 13.74400 24.90900 6.86500 1.000 15.44000 386 ILE B C 1
ATOM 6605 O O . ILE B 1 352 ? 13.38500 24.58000 5.72900 1.000 17.00000 386 ILE B O 1
ATOM 6610 N N . TYR B 1 353 ? 14.93100 25.44100 7.14300 1.000 14.61000 387 TYR B N 1
ATOM 6611 C CA . TYR B 1 353 ? 15.90500 25.66100 6.04900 1.000 16.23000 387 TYR B CA 1
ATOM 6612 C C . TYR B 1 353 ? 16.14300 24.33900 5.32600 1.000 14.87000 387 TYR B C 1
ATOM 6613 O O . TYR B 1 353 ? 16.20700 23.29500 5.97300 1.000 15.32000 387 TYR B O 1
ATOM 6622 N N . SER B 1 354 ? 16.34800 24.42100 4.01900 1.000 15.84000 388 SER B N 1
ATOM 6623 C CA . SER B 1 354 ? 16.44800 23.23700 3.16800 1.000 14.96000 388 SER B CA 1
ATOM 6624 C C . SER B 1 354 ? 17.40300 22.17000 3.71700 1.000 14.62000 388 SER B C 1
ATOM 6625 O O . SER B 1 354 ? 17.02200 21.00100 3.84700 1.000 16.01000 388 SER B O 1
ATOM 6628 N N . THR B 1 355 ? 18.66300 22.53300 4.00100 1.000 14.60000 389 THR B N 1
ATOM 6629 C CA . THR B 1 355 ? 19.63500 21.50900 4.39100 1.000 13.97000 389 THR B CA 1
ATOM 6630 C C . THR B 1 355 ? 19.22100 20.76900 5.66400 1.000 13.68000 389 THR B C 1
ATOM 6631 O O . THR B 1 355 ? 19.43000 19.55500 5.77500 1.000 13.92000 389 THR B O 1
ATOM 6635 N N . PHE B 1 356 ? 18.60600 21.46700 6.61300 1.000 13.97000 390 PHE B N 1
ATOM 6636 C CA . PHE B 1 356 ? 18.26800 20.81900 7.90300 1.000 13.51000 390 PHE B CA 1
ATOM 6637 C C . PHE B 1 356 ? 17.06300 19.87900 7.74900 1.000 15.39000 390 PHE B C 1
ATOM 6638 O O . PHE B 1 356 ? 16.87800 19.01500 8.60100 1.000 15.73000 390 PHE B O 1
ATOM 6646 N N . LEU B 1 357 ? 16.28200 20.04100 6.68100 1.000 14.00000 391 LEU B N 1
ATOM 6647 C CA . LEU B 1 357 ? 15.15800 19.13000 6.48100 1.000 14.71000 391 LEU B CA 1
ATOM 6648 C C . LEU B 1 357 ? 15.61200 17.69600 6.24800 1.000 14.76000 391 LEU B C 1
ATOM 6649 O O . LEU B 1 357 ? 14.80800 16.77700 6.42500 1.000 15.11000 391 LEU B O 1
ATOM 6654 N N . ASN B 1 358 ? 16.88600 17.47400 5.88000 1.000 12.91000 392 ASN B N 1
ATOM 6655 C CA . ASN B 1 358 ? 17.37900 16.10100 5.77200 1.000 12.94000 392 ASN B CA 1
ATOM 6656 C C . ASN B 1 358 ? 17.05300 15.29400 7.01200 1.000 15.40000 392 ASN B C 1
ATOM 6657 O O . ASN B 1 358 ? 16.83700 14.07500 6.93400 1.000 14.79000 392 ASN B O 1
ATOM 6662 N N . ARG B 1 359 ? 17.07900 15.95600 8.16200 1.000 12.96000 393 ARG B N 1
ATOM 6663 C CA . ARG B 1 359 ? 16.89200 15.22400 9.44200 1.000 14.50000 393 ARG B CA 1
ATOM 6664 C C . ARG B 1 359 ? 15.47300 14.67500 9.56200 1.000 12.94000 393 ARG B C 1
ATOM 6665 O O . ARG B 1 359 ? 15.27300 13.75200 10.35000 1.000 18.75000 393 ARG B O 1
ATOM 6673 N N . ALA B 1 360 ? 14.54100 15.23600 8.80600 1.000 14.44000 394 ALA B N 1
ATOM 6674 C CA . ALA B 1 360 ? 13.13600 14.87200 8.95500 1.000 14.48000 394 ALA B CA 1
ATOM 6675 C C . ALA B 1 360 ? 12.63400 13.97100 7.83200 1.000 14.87000 394 ALA B C 1
ATOM 6676 O O . ALA B 1 360 ? 11.42100 13.80800 7.68300 1.000 14.43000 394 ALA B O 1
ATOM 6678 N N . PHE B 1 361 ? 13.53800 13.35500 7.06100 1.000 14.75000 395 PHE B N 1
ATOM 6679 C CA . PHE B 1 361 ? 13.11500 12.57500 5.90100 1.000 13.39000 395 PHE B CA 1
ATOM 6680 C C . PHE B 1 361 ? 12.09800 11.50400 6.28000 1.000 14.45000 395 PHE B C 1
ATOM 6681 O O . PHE B 1 361 ? 11.04000 11.38900 5.64800 1.000 15.06000 395 PHE B O 1
ATOM 6689 N N . ASP B 1 362 ? 12.39000 10.70800 7.31100 1.000 15.35000 396 ASP B N 1
ATOM 6690 C CA . ASP B 1 362 ? 11.48400 9.60300 7.62500 1.000 16.83000 396 ASP B CA 1
ATOM 6691 C C . ASP B 1 362 ? 10.16700 10.08800 8.19700 1.000 15.53000 396 ASP B C 1
ATOM 6692 O O . ASP B 1 362 ? 9.15100 9.38900 8.08600 1.000 16.82000 396 ASP B O 1
ATOM 6697 N N . GLN B 1 363 ? 10.16000 11.26100 8.81900 1.000 14.19000 397 GLN B N 1
ATOM 6698 C CA . GLN B 1 363 ? 8.90800 11.75800 9.37400 1.000 13.41000 397 GLN B CA 1
ATOM 6699 C C . GLN B 1 363 ? 8.03300 12.32400 8.26500 1.000 13.47000 397 GLN B C 1
ATOM 6700 O O . GLN B 1 363 ? 6.80500 12.15100 8.27800 1.000 14.31000 397 GLN B O 1
ATOM 6706 N N . ILE B 1 364 ? 8.64500 13.00200 7.28900 1.000 14.48000 398 ILE B N 1
ATOM 6707 C CA . ILE B 1 364 ? 7.89800 13.36500 6.08500 1.000 14.69000 398 ILE B CA 1
ATOM 6708 C C . ILE B 1 364 ? 7.27800 12.12400 5.46400 1.000 16.08000 398 ILE B C 1
ATOM 6709 O O . ILE B 1 364 ? 6.10200 12.12200 5.07900 1.000 17.13000 398 ILE B O 1
ATOM 6714 N N A MET B 1 365 ? 8.05200 11.04700 5.39900 0.690 14.23000 399 MET B N 1
ATOM 6715 N N B MET B 1 365 ? 8.05100 11.04600 5.39800 0.310 14.27000 399 MET B N 1
ATOM 6716 C CA A MET B 1 365 ? 7.57600 9.84300 4.67100 0.690 15.44000 399 MET B CA 1
ATOM 6717 C CA B MET B 1 365 ? 7.56900 9.84700 4.66400 0.310 15.46000 399 MET B CA 1
ATOM 6718 C C A MET B 1 365 ? 6.52400 9.04900 5.43900 0.690 14.03000 399 MET B C 1
ATOM 6719 C C B MET B 1 365 ? 6.52500 9.04400 5.43600 0.310 14.12000 399 MET B C 1
ATOM 6720 O O A MET B 1 365 ? 5.39300 8.98300 4.95800 0.690 16.10000 399 MET B O 1
ATOM 6721 O O B MET B 1 365 ? 5.39100 8.98000 4.96100 0.310 16.12000 399 MET B O 1
ATOM 6730 N N . MET B 1 366 ? 6.82200 8.68900 6.68100 1.000 13.76000 400 MET B N 1
ATOM 6731 C CA . MET B 1 366 ? 5.95200 7.74100 7.36600 1.000 14.32000 400 MET B CA 1
ATOM 6732 C C . MET B 1 366 ? 4.94000 8.39400 8.28700 1.000 16.99000 400 MET B C 1
ATOM 6733 O O . MET B 1 366 ? 3.94200 7.74800 8.62900 1.000 16.19000 400 MET B O 1
ATOM 6738 N N . ASP B 1 367 ? 5.17900 9.62900 8.73200 1.000 13.84000 401 ASP B N 1
ATOM 6739 C CA . ASP B 1 367 ? 4.20400 10.29500 9.59100 1.000 15.87000 401 ASP B CA 1
ATOM 6740 C C . ASP B 1 367 ? 3.29300 11.25500 8.83900 1.000 17.20000 401 ASP B C 1
ATOM 6741 O O . ASP B 1 367 ? 2.08700 11.27000 9.10000 1.000 18.08000 401 ASP B O 1
ATOM 6746 N N . VAL B 1 368 ? 3.81600 12.03300 7.89400 1.000 14.55000 402 VAL B N 1
ATOM 6747 C CA . VAL B 1 368 ? 2.97100 12.94300 7.12300 1.000 15.51000 402 VAL B CA 1
ATOM 6748 C C . VAL B 1 368 ? 2.41100 12.28500 5.86100 1.000 16.75000 402 VAL B C 1
ATOM 6749 O O . VAL B 1 368 ? 1.18500 12.20500 5.69100 1.000 14.95000 402 VAL B O 1
ATOM 6753 N N . ALA B 1 369 ? 3.28600 11.81500 4.95700 1.000 16.43000 403 ALA B N 1
ATOM 6754 C CA . ALA B 1 369 ? 2.81200 11.35400 3.64700 1.000 14.00000 403 ALA B CA 1
ATOM 6755 C C . ALA B 1 369 ? 2.00300 10.06800 3.75500 1.000 16.33000 403 ALA B C 1
ATOM 6756 O O . ALA B 1 369 ? 0.96500 9.93000 3.09600 1.000 17.38000 403 ALA B O 1
ATOM 6758 N N . LEU B 1 370 ? 2.45300 9.11600 4.57500 1.000 16.76000 404 LEU B N 1
ATOM 6759 C CA . LEU B 1 370 ? 1.72200 7.85800 4.69600 1.000 16.80000 404 LEU B CA 1
ATOM 6760 C C . LEU B 1 370 ? 0.27800 8.09200 5.12200 1.000 16.24000 404 LEU B C 1
ATOM 6761 O O . LEU B 1 370 ? -0.62200 7.34500 4.71400 1.000 18.16000 404 LEU B O 1
ATOM 6766 N N . HIS B 1 371 ? 0.03800 9.11200 5.94200 1.000 14.94000 405 HIS B N 1
ATOM 6767 C CA . HIS B 1 371 ? -1.29800 9.41700 6.44800 1.000 15.82000 405 HIS B CA 1
ATOM 6768 C C . HIS B 1 371 ? -2.03800 10.44300 5.60100 1.000 18.06000 405 HIS B C 1
ATOM 6769 O O . HIS B 1 371 ? -3.14300 10.85700 5.97300 1.000 16.95000 405 HIS B O 1
ATOM 6776 N N . LYS B 1 372 ? -1.45600 10.84900 4.47200 1.000 18.18000 406 LYS B N 1
ATOM 6777 C CA . LYS B 1 372 ? -2.09600 11.77100 3.53600 1.000 17.40000 406 LYS B CA 1
ATOM 6778 C C . LYS B 1 372 ? -2.50000 13.06800 4.23300 1.000 19.68000 406 LYS B C 1
ATOM 6779 O O . LYS B 1 372 ? -3.62400 13.55200 4.09100 1.000 19.03000 406 LYS B O 1
ATOM 6785 N N . LEU B 1 373 ? -1.56200 13.63200 5.00500 1.000 16.58000 407 LEU B N 1
ATOM 6786 C CA . LEU B 1 373 ? -1.92700 14.76300 5.85000 1.000 13.44000 407 LEU B CA 1
ATOM 6787 C C . LEU B 1 373 ? -1.49600 16.08600 5.22800 1.000 16.57000 407 LEU B C 1
ATOM 6788 O O . LEU B 1 373 ? -0.42100 16.17000 4.62500 1.000 17.02000 407 LEU B O 1
ATOM 6793 N N . PRO B 1 374 ? -2.31300 17.12500 5.37300 1.000 17.02000 408 PRO B N 1
ATOM 6794 C CA . PRO B 1 374 ? -2.03400 18.44200 4.74900 1.000 19.42000 408 PRO B CA 1
ATOM 6795 C C . PRO B 1 374 ? -1.05300 19.29800 5.54600 1.000 18.08000 408 PRO B C 1
ATOM 6796 O O . PRO B 1 374 ? -1.41600 20.23500 6.25300 1.000 20.69000 408 PRO B O 1
ATOM 6800 N N . VAL B 1 375 ? 0.23400 18.96600 5.43500 1.000 15.39000 409 VAL B N 1
ATOM 6801 C CA . VAL B 1 375 ? 1.31200 19.74300 6.03200 1.000 16.65000 409 VAL B CA 1
ATOM 6802 C C . VAL B 1 375 ? 2.07200 20.42500 4.90000 1.000 16.84000 409 VAL B C 1
ATOM 6803 O O . VAL B 1 375 ? 2.47100 19.76300 3.93500 1.000 16.36000 409 VAL B O 1
ATOM 6807 N N . THR B 1 376 ? 2.26700 21.73700 5.00700 1.000 15.61000 410 THR B N 1
ATOM 6808 C CA . THR B 1 376 ? 3.05300 22.48300 4.03500 1.000 13.31000 410 THR B CA 1
ATOM 6809 C C . THR B 1 376 ? 4.42100 22.76300 4.62100 1.000 16.65000 410 THR B C 1
ATOM 6810 O O . THR B 1 376 ? 4.53700 23.33900 5.70600 1.000 18.15000 410 THR B O 1
ATOM 6814 N N . MET B 1 377 ? 5.44000 22.38000 3.87700 1.000 14.71000 411 MET B N 1
ATOM 6815 C CA . MET B 1 377 ? 6.83600 22.58000 4.26700 1.000 16.47000 411 MET B CA 1
ATOM 6816 C C . MET B 1 377 ? 7.34000 23.78700 3.48500 1.000 17.29000 411 MET B C 1
ATOM 6817 O O . MET B 1 377 ? 7.06300 23.89800 2.28900 1.000 17.69000 411 MET B O 1
ATOM 6822 N N . VAL B 1 378 ? 8.03200 24.71000 4.15000 1.000 13.85000 412 VAL B N 1
ATOM 6823 C CA . VAL B 1 378 ? 8.57800 25.90000 3.49500 1.000 17.25000 412 VAL B CA 1
ATOM 6824 C C . VAL B 1 378 ? 10.08500 25.89500 3.74200 1.000 15.57000 412 VAL B C 1
ATOM 6825 O O . VAL B 1 378 ? 10.53800 26.01300 4.89100 1.000 15.60000 412 VAL B O 1
ATOM 6829 N N . LEU B 1 379 ? 10.85800 25.71600 2.66800 1.000 14.47000 413 LEU B N 1
ATOM 6830 C CA . LEU B 1 379 ? 12.31200 25.47600 2.72000 1.000 13.30000 413 LEU B CA 1
ATOM 6831 C C . LEU B 1 379 ? 13.04100 26.71200 2.19800 1.000 16.18000 413 LEU B C 1
ATOM 6832 O O . LEU B 1 379 ? 13.28900 26.84100 0.99800 1.000 16.43000 413 LEU B O 1
ATOM 6837 N N . ASP B 1 380 ? 13.37600 27.61300 3.11600 1.000 14.93000 414 ASP B N 1
ATOM 6838 C CA . ASP B 1 380 ? 14.22000 28.77000 2.85900 1.000 17.73000 414 ASP B CA 1
ATOM 6839 C C . ASP B 1 380 ? 15.66500 28.29000 2.68500 1.000 18.45000 414 ASP B C 1
ATOM 6840 O O . ASP B 1 380 ? 15.98700 27.12900 2.94800 1.000 15.53000 414 ASP B O 1
ATOM 6845 N N . ARG B 1 381 ? 16.53800 29.18100 2.21300 1.000 17.31000 415 ARG B N 1
ATOM 6846 C CA . ARG B 1 381 ? 17.95100 28.83700 1.98000 1.000 14.20000 415 ARG B CA 1
ATOM 6847 C C . ARG B 1 381 ? 18.06800 27.59800 1.09200 1.000 15.42000 415 ARG B C 1
ATOM 6848 O O . ARG B 1 381 ? 18.95200 26.75100 1.26800 1.000 16.49000 415 ARG B O 1
ATOM 6856 N N . ALA B 1 382 ? 17.17100 27.49700 0.10900 1.000 14.57000 416 ALA B N 1
ATOM 6857 C CA . ALA B 1 382 ? 17.25900 26.42500 -0.87400 1.000 15.93000 416 ALA B CA 1
ATOM 6858 C C . ALA B 1 382 ? 18.24100 26.80500 -1.97100 1.000 16.83000 416 ALA B C 1
ATOM 6859 O O . ALA B 1 382 ? 18.34000 27.97500 -2.35800 1.000 17.37000 416 ALA B O 1
ATOM 6861 N N . GLY B 1 383 ? 18.95600 25.81200 -2.47700 1.000 15.25000 417 GLY B N 1
ATOM 6862 C CA . GLY B 1 383 ? 20.00600 26.07900 -3.43500 1.000 18.73000 417 GLY B CA 1
ATOM 6863 C C . GLY B 1 383 ? 21.28200 26.50300 -2.73000 1.000 17.16000 417 GLY B C 1
ATOM 6864 O O . GLY B 1 383 ? 21.41100 26.41000 -1.50700 1.000 16.81000 417 GLY B O 1
ATOM 6865 N N . ILE B 1 384 ? 22.24900 26.98300 -3.52300 1.000 17.32000 418 ILE B N 1
ATOM 6866 C CA . ILE B 1 384 ? 23.55400 27.32700 -2.95000 1.000 16.02000 418 ILE B CA 1
ATOM 6867 C C . ILE B 1 384 ? 23.40900 28.48600 -1.97500 1.000 17.23000 418 ILE B C 1
ATOM 6868 O O . ILE B 1 384 ? 22.80600 29.51900 -2.29200 1.000 20.08000 418 ILE B O 1
ATOM 6873 N N . THR B 1 385 ? 23.97300 28.33000 -0.77600 1.000 15.62000 419 THR B N 1
ATOM 6874 C CA . THR B 1 385 ? 24.08000 29.45300 0.14400 1.000 16.79000 419 THR B CA 1
ATOM 6875 C C . THR B 1 385 ? 25.50800 29.97000 0.24700 1.000 19.11000 419 THR B C 1
ATOM 6876 O O . THR B 1 385 ? 25.70700 31.15500 0.52700 1.000 20.90000 419 THR B O 1
ATOM 6880 N N . GLY B 1 386 ? 26.49400 29.10800 -0.02400 1.000 17.71000 420 GLY B N 1
ATOM 6881 C CA . GLY B 1 386 ? 27.87800 29.51600 -0.18800 1.000 16.08000 420 GLY B CA 1
ATOM 6882 C C . GLY B 1 386 ? 28.74500 29.59800 1.05600 1.000 16.55000 420 GLY B C 1
ATOM 6883 O O . GLY B 1 386 ? 29.57500 28.71700 1.28600 1.000 16.28000 420 GLY B O 1
ATOM 6884 N N . SER B 1 387 ? 28.56300 30.62900 1.87800 1.000 17.27000 421 SER B N 1
ATOM 6885 C CA A SER B 1 387 ? 29.61800 31.00100 2.81700 0.620 19.09000 421 SER B CA 1
ATOM 6886 C CA B SER B 1 387 ? 29.62500 30.99500 2.80900 0.380 19.12000 421 SER B CA 1
ATOM 6887 C C . SER B 1 387 ? 29.71500 30.07600 4.01900 1.000 19.50000 421 SER B C 1
ATOM 6888 O O . SER B 1 387 ? 30.73400 30.10400 4.72200 1.000 18.85000 421 SER B O 1
ATOM 6893 N N . ASP B 1 388 ? 28.68800 29.27000 4.25200 1.000 16.11000 422 ASP B N 1
ATOM 6894 C CA . ASP B 1 388 ? 28.70600 28.32500 5.40000 1.000 14.20000 422 ASP B CA 1
ATOM 6895 C C . ASP B 1 388 ? 29.20500 26.95200 4.93900 1.000 14.67000 422 ASP B C 1
ATOM 6896 O O . ASP B 1 388 ? 29.15500 26.02500 5.73800 1.000 18.36000 422 ASP B O 1
ATOM 6901 N N . GLY B 1 389 ? 29.60200 26.83000 3.67600 1.000 16.46000 423 GLY B N 1
ATOM 6902 C CA . GLY B 1 389 ? 30.24100 25.61200 3.24800 1.000 14.87000 423 GLY B CA 1
ATOM 6903 C C . GLY B 1 389 ? 29.27400 24.46900 2.98400 1.000 17.02000 423 GLY B C 1
ATOM 6904 O O . GLY B 1 389 ? 28.05100 24.63900 2.85600 1.000 17.40000 423 GLY B O 1
ATOM 6905 N N . ALA B 1 390 ? 29.85800 23.27200 2.90900 1.000 18.92000 424 ALA B N 1
ATOM 6906 C CA . ALA B 1 390 ? 29.18100 22.13700 2.29400 1.000 19.44000 424 ALA B CA 1
ATOM 6907 C C . ALA B 1 390 ? 27.92400 21.72200 3.04900 1.000 17.34000 424 ALA B C 1
ATOM 6908 O O . ALA B 1 390 ? 26.95900 21.24700 2.43300 1.000 16.58000 424 ALA B O 1
ATOM 6910 N N . SER B 1 391 ? 27.92700 21.84100 4.37300 1.000 16.08000 425 SER B N 1
ATOM 6911 C CA . SER B 1 391 ? 26.82300 21.33500 5.18100 1.000 15.09000 425 SER B CA 1
ATOM 6912 C C . SER B 1 391 ? 25.68700 22.33500 5.31600 1.000 15.58000 425 SER B C 1
ATOM 6913 O O . SER B 1 391 ? 24.71300 22.06300 6.03100 1.000 16.95000 425 SER B O 1
ATOM 6916 N N . HIS B 1 392 ? 25.76600 23.46300 4.60400 1.000 14.06000 426 HIS B N 1
ATOM 6917 C CA . HIS B 1 392 ? 24.68300 24.48100 4.67000 1.000 15.32000 426 HIS B CA 1
ATOM 6918 C C . HIS B 1 392 ? 23.94800 24.64100 3.32000 1.000 15.95000 426 HIS B C 1
ATOM 6919 O O . HIS B 1 392 ? 22.77900 24.99700 3.35400 1.000 16.23000 426 HIS B O 1
ATOM 6926 N N . ASN B 1 393 ? 24.60700 24.35100 2.19700 1.000 15.37000 427 ASN B N 1
ATOM 6927 C CA . ASN B 1 393 ? 23.93500 24.52500 0.90700 1.000 13.30000 427 ASN B CA 1
ATOM 6928 C C . ASN B 1 393 ? 22.64700 23.71300 0.84300 1.000 16.61000 427 ASN B C 1
ATOM 6929 O O . ASN B 1 393 ? 22.62700 22.52500 1.18600 1.000 17.50000 427 ASN B O 1
ATOM 6934 N N . GLY B 1 394 ? 21.56200 24.35100 0.39600 1.000 15.91000 428 GLY B N 1
ATOM 6935 C CA . GLY B 1 394 ? 20.29100 23.65000 0.37700 1.000 16.54000 428 GLY B CA 1
ATOM 6936 C C . GLY B 1 394 ? 20.13700 22.87300 -0.91900 1.000 15.71000 428 GLY B C 1
ATOM 6937 O O . GLY B 1 394 ? 19.23700 23.19800 -1.70700 1.000 17.75000 428 G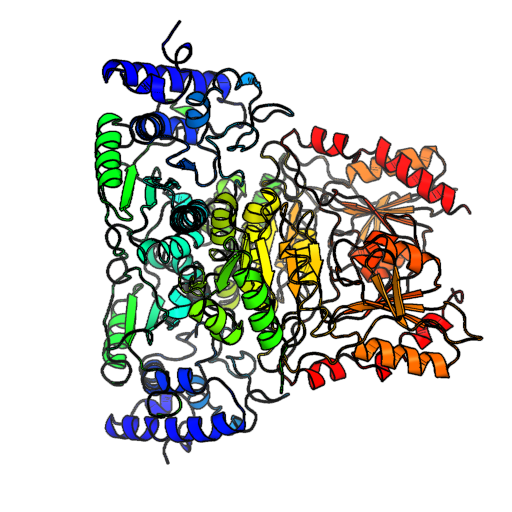LY B O 1
ATOM 6938 N N . MET B 1 395 ? 21.02900 21.91700 -1.18500 1.000 16.79000 429 MET B N 1
ATOM 6939 C CA . MET B 1 395 ? 21.05900 21.28300 -2.53400 1.000 15.20000 429 MET B CA 1
ATOM 6940 C C . MET B 1 395 ? 20.53600 19.84500 -2.55600 1.000 17.13000 429 MET B C 1
ATOM 6941 O O . MET B 1 395 ? 20.76800 19.15500 -3.54800 1.000 17.11000 429 MET B O 1
ATOM 6946 N N . TRP B 1 396 ? 19.82400 19.45500 -1.51100 1.000 15.24000 430 TRP B N 1
ATOM 6947 C CA . TRP B 1 396 ? 19.32400 18.09300 -1.43500 1.000 13.99000 430 TRP B CA 1
ATOM 6948 C C . TRP B 1 396 ? 17.80400 18.00000 -1.51200 1.000 15.82000 430 TRP B C 1
ATOM 6949 O O . TRP B 1 396 ? 17.28200 16.89600 -1.72000 1.000 16.90000 430 TRP B O 1
ATOM 6960 N N . ASP B 1 397 ? 17.07000 19.10500 -1.35700 1.000 15.13000 431 ASP B N 1
ATOM 6961 C CA . ASP B 1 397 ? 15.65300 18.94800 -1.03000 1.000 13.02000 431 ASP B CA 1
ATOM 6962 C C . ASP B 1 397 ? 14.82800 18.42800 -2.20700 1.000 14.97000 431 ASP B C 1
ATOM 6963 O O . ASP B 1 397 ? 13.89500 17.64700 -1.99700 1.000 16.16000 431 ASP B O 1
ATOM 6968 N N . LEU B 1 398 ? 15.12200 18.83700 -3.44600 1.000 15.18000 432 LEU B N 1
ATOM 6969 C CA . LEU B 1 398 ? 14.28700 18.32000 -4.53700 1.000 16.12000 432 LEU B CA 1
ATOM 6970 C C . LEU B 1 398 ? 14.50800 16.83400 -4.74200 1.000 17.05000 432 LEU B C 1
ATOM 6971 O O . LEU B 1 398 ? 13.57600 16.11300 -5.11300 1.000 17.49000 432 LEU B O 1
ATOM 6976 N N . SER B 1 399 ? 15.73300 16.37000 -4.49700 1.000 15.81000 433 SER B N 1
ATOM 6977 C CA . SER B 1 399 ? 16.04100 14.95000 -4.60700 1.000 15.32000 433 SER B CA 1
ATOM 6978 C C . SER B 1 399 ? 15.40800 14.16100 -3.46600 1.000 15.66000 433 SER B C 1
ATOM 6979 O O . SER B 1 399 ? 14.81400 13.09600 -3.69000 1.000 17.43000 433 SER B O 1
ATOM 6982 N N . MET B 1 400 ? 15.53700 14.65900 -2.23300 1.000 13.15000 434 MET B N 1
ATOM 6983 C CA . MET B 1 400 ? 14.95700 13.94100 -1.10300 1.000 13.07000 434 MET B CA 1
ATOM 6984 C C . MET B 1 400 ? 13.43400 13.93000 -1.18200 1.000 16.65000 434 MET B C 1
ATOM 6985 O O . MET B 1 400 ? 12.80700 12.87400 -1.03200 1.000 14.87000 434 MET B O 1
ATOM 6990 N N . LEU B 1 401 ? 12.82300 15.08800 -1.45000 1.000 13.12000 435 LEU B N 1
ATOM 6991 C CA . LEU B 1 401 ? 11.35700 15.14300 -1.48200 1.000 13.68000 435 LEU B CA 1
ATOM 6992 C C . LEU B 1 401 ? 10.77600 14.29500 -2.60600 1.000 17.59000 435 LEU B C 1
ATOM 6993 O O . LEU B 1 401 ? 9.66800 13.76900 -2.46800 1.000 18.01000 435 LEU B O 1
ATOM 6998 N N . GLY B 1 402 ? 11.50000 14.13500 -3.71100 1.000 16.94000 436 GLY B N 1
ATOM 6999 C CA . GLY B 1 402 ? 10.99500 13.34100 -4.82400 1.000 13.76000 436 GLY B CA 1
ATOM 7000 C C . GLY B 1 402 ? 10.79400 11.87300 -4.49500 1.000 16.76000 436 GLY B C 1
ATOM 7001 O O . GLY B 1 402 ? 10.10500 11.17100 -5.23100 1.000 16.42000 436 GLY B O 1
ATOM 7002 N N . ILE B 1 403 ? 11.38400 11.38900 -3.40300 1.000 15.33000 437 ILE B N 1
ATOM 7003 C CA . ILE B 1 403 ? 11.17200 10.00400 -2.99700 1.000 14.56000 437 ILE B CA 1
ATOM 7004 C C . ILE B 1 403 ? 9.80800 9.82900 -2.33700 1.000 15.05000 437 ILE B C 1
ATOM 7005 O O . ILE B 1 403 ? 9.30400 8.70100 -2.24200 1.000 16.20000 437 ILE B O 1
ATOM 7010 N N . VAL B 1 404 ? 9.21100 10.91200 -1.85800 1.000 14.64000 438 VAL B N 1
ATOM 7011 C CA . VAL B 1 404 ? 7.98500 10.82300 -1.05800 1.000 12.62000 438 VAL B CA 1
ATOM 7012 C C . VAL B 1 404 ? 6.79500 10.54900 -1.97200 1.000 14.63000 438 VAL B C 1
ATOM 7013 O O . VAL B 1 404 ? 6.49700 11.37900 -2.83800 1.000 16.89000 438 VAL B O 1
ATOM 7017 N N . PRO B 1 405 ? 6.08300 9.42900 -1.81300 1.000 15.00000 439 PRO B N 1
ATOM 7018 C CA . PRO B 1 405 ? 4.91600 9.16800 -2.67400 1.000 17.96000 439 PRO B CA 1
ATOM 7019 C C . PRO B 1 405 ? 3.93200 10.32500 -2.65900 1.000 16.97000 439 PRO B C 1
ATOM 7020 O O . PRO B 1 405 ? 3.55300 10.83200 -1.60300 1.000 18.31000 439 PRO B O 1
ATOM 7024 N N . GLY B 1 406 ? 3.52500 10.74800 -3.85700 1.000 16.59000 440 GLY B N 1
ATOM 7025 C CA . GLY B 1 406 ? 2.45600 11.71200 -4.01800 1.000 19.43000 440 GLY B CA 1
ATOM 7026 C C . GLY B 1 406 ? 2.80400 13.15000 -3.71900 1.000 23.14000 440 GLY B C 1
ATOM 7027 O O . GLY B 1 406 ? 1.92300 14.01000 -3.81600 1.000 22.33000 440 GLY B O 1
ATOM 7028 N N . ILE B 1 407 ? 4.05200 13.46000 -3.36600 1.000 18.54000 441 ILE B N 1
ATOM 7029 C CA . ILE B 1 407 ? 4.32800 14.79900 -2.86900 1.000 17.23000 441 ILE B CA 1
ATOM 7030 C C . ILE B 1 407 ? 4.13200 15.83800 -3.97100 1.000 17.88000 441 ILE B C 1
ATOM 7031 O O . ILE B 1 407 ? 4.27000 15.55500 -5.16500 1.000 19.34000 441 ILE B O 1
ATOM 7036 N N . ARG B 1 408 ? 3.81000 17.05000 -3.52200 1.000 17.20000 442 ARG B N 1
ATOM 7037 C CA . ARG B 1 408 ? 3.67500 18.20600 -4.43500 1.000 18.87000 442 ARG B CA 1
ATOM 7038 C C . ARG B 1 408 ? 4.72500 19.22400 -3.97700 1.000 18.92000 442 ARG B C 1
ATOM 7039 O O . ARG B 1 408 ? 4.72800 19.57500 -2.79700 1.000 17.95000 442 ARG B O 1
ATOM 7047 N N . VAL B 1 409 ? 5.57500 19.67300 -4.89300 1.000 17.26000 443 VAL B N 1
ATOM 7048 C CA . VAL B 1 409 ? 6.67600 20.56600 -4.54500 1.000 15.73000 443 VAL B CA 1
ATOM 7049 C C . VAL B 1 409 ? 6.70600 21.74300 -5.50700 1.000 16.85000 443 VAL B C 1
ATOM 7050 O O . VAL B 1 409 ? 6.72100 21.55400 -6.73100 1.000 19.21000 443 VAL B O 1
ATOM 7054 N N . ALA B 1 410 ? 6.73400 22.95500 -4.95500 1.000 17.01000 444 ALA B N 1
ATOM 7055 C CA . ALA B 1 410 ? 6.79900 24.17200 -5.75300 1.000 18.61000 444 ALA B CA 1
ATOM 7056 C C . ALA B 1 410 ? 8.13400 24.88600 -5.54400 1.000 17.21000 444 ALA B C 1
ATOM 7057 O O . ALA B 1 410 ? 8.74700 24.80900 -4.47300 1.000 17.36000 444 ALA B O 1
ATOM 7059 N N . ALA B 1 411 ? 8.58800 25.58700 -6.57800 1.000 17.47000 445 ALA B N 1
ATOM 7060 C CA . ALA B 1 411 ? 9.81000 26.38600 -6.49900 1.000 17.09000 445 ALA B CA 1
ATOM 7061 C C . ALA B 1 411 ? 9.48300 27.77300 -7.03600 1.000 19.59000 445 ALA B C 1
ATOM 7062 O O . ALA B 1 411 ? 9.50300 27.98900 -8.25800 1.000 19.27000 445 ALA B O 1
ATOM 7064 N N . PRO B 1 412 ? 9.15400 28.72700 -6.16800 1.000 17.29000 446 PRO B N 1
ATOM 7065 C CA . PRO B 1 412 ? 8.82800 30.07900 -6.64800 1.000 17.79000 446 PRO B CA 1
ATOM 7066 C C . PRO B 1 412 ? 9.95300 30.72000 -7.45400 1.000 20.94000 446 PRO B C 1
ATOM 7067 O O . PRO B 1 412 ? 11.12700 30.66000 -7.08300 1.000 18.27000 446 PRO B O 1
ATOM 7071 N N . ARG B 1 413 ? 9.57700 31.39400 -8.54500 1.000 18.79000 447 ARG B N 1
ATOM 7072 C CA . ARG B 1 413 ? 10.54900 32.15500 -9.32300 1.000 17.37000 447 ARG B CA 1
ATOM 7073 C C . ARG B 1 413 ? 10.64200 33.61600 -8.90800 1.000 18.04000 447 ARG B C 1
ATOM 7074 O O . ARG B 1 413 ? 11.59000 34.29700 -9.32100 1.000 19.20000 447 ARG B O 1
ATOM 7082 N N . ASP B 1 414 ? 9.68900 34.11300 -8.12800 1.000 17.63000 448 ASP B N 1
ATOM 7083 C CA . ASP B 1 414 ? 9.65300 35.52200 -7.74200 1.000 17.18000 448 ASP B CA 1
ATOM 7084 C C . ASP B 1 414 ? 8.63000 35.68900 -6.62200 1.000 21.93000 448 ASP B C 1
ATOM 7085 O O . ASP B 1 414 ? 8.00600 34.71900 -6.17300 1.000 19.26000 448 ASP B O 1
ATOM 7090 N N . ALA B 1 415 ? 8.46700 36.93700 -6.16400 1.000 21.05000 449 ALA B N 1
ATOM 7091 C CA . ALA B 1 415 ? 7.61900 37.20900 -5.00100 1.000 23.65000 449 ALA B CA 1
ATOM 7092 C C . ALA B 1 415 ? 6.16800 36.85100 -5.27200 1.000 21.51000 449 ALA B C 1
ATOM 7093 O O . ALA B 1 415 ? 5.49600 36.24500 -4.43200 1.000 23.56000 449 ALA B O 1
ATOM 7095 N N . THR B 1 416 ? 5.65100 37.24800 -6.43300 1.000 20.09000 450 THR B N 1
ATOM 7096 C CA . THR B 1 416 ? 4.25700 36.95200 -6.72500 1.000 20.28000 450 THR B CA 1
ATOM 7097 C C . THR B 1 416 ? 4.02400 35.44900 -6.78900 1.000 21.09000 450 THR B C 1
ATOM 7098 O O . THR B 1 416 ? 3.01900 34.94900 -6.27600 1.000 22.68000 450 THR B O 1
ATOM 7102 N N . ARG B 1 417 ? 4.96800 34.70600 -7.37000 1.000 22.89000 451 ARG B N 1
ATOM 7103 C CA . ARG B 1 417 ? 4.80200 33.26200 -7.43400 1.000 18.77000 451 ARG B CA 1
ATOM 7104 C C . ARG B 1 417 ? 4.98800 32.60400 -6.07000 1.000 18.43000 451 ARG B C 1
ATOM 7105 O O . ARG B 1 417 ? 4.38400 31.55700 -5.81000 1.000 19.92000 451 ARG B O 1
ATOM 7113 N N . LEU B 1 418 ? 5.79100 33.18900 -5.18000 1.000 18.21000 452 LEU B N 1
ATOM 7114 C CA . LEU B 1 418 ? 5.82000 32.68200 -3.80900 1.000 17.96000 452 LEU B CA 1
ATOM 7115 C C . LEU B 1 418 ? 4.45400 32.83700 -3.16500 1.000 19.61000 452 LEU B C 1
ATOM 7116 O O . LEU B 1 418 ? 3.89700 31.88100 -2.61100 1.000 20.24000 452 LEU B O 1
ATOM 7121 N N . ARG B 1 419 ? 3.88700 34.04000 -3.24700 1.000 20.35000 453 ARG B N 1
ATOM 7122 C CA A ARG B 1 419 ? 2.55100 34.26200 -2.70300 0.550 21.19000 453 ARG B CA 1
ATOM 7123 C CA B ARG B 1 419 ? 2.54800 34.27400 -2.71300 0.450 21.20000 453 ARG B CA 1
ATOM 7124 C C . ARG B 1 419 ? 1.54200 33.29600 -3.31000 1.000 21.72000 453 ARG B C 1
ATOM 7125 O O . ARG B 1 419 ? 0.76200 32.65800 -2.58700 1.000 21.58000 453 ARG B O 1
ATOM 7140 N N . GLU B 1 420 ? 1.54400 33.17700 -4.64100 1.000 21.80000 454 GLU B N 1
ATOM 7141 C CA . GLU B 1 420 ? 0.58100 32.32700 -5.33300 1.000 22.00000 454 GLU B CA 1
ATOM 7142 C C . GLU B 1 420 ? 0.73200 30.86700 -4.93700 1.000 24.40000 454 GLU B C 1
ATOM 7143 O O . GLU B 1 420 ? -0.25500 30.19000 -4.62200 1.000 19.59000 454 GLU B O 1
ATOM 7149 N N . GLU B 1 421 ? 1.96600 30.35800 -4.97300 1.000 18.62000 455 GLU B N 1
ATOM 7150 C CA . GLU B 1 421 ? 2.17200 28.93800 -4.73500 1.000 20.00000 455 GLU B CA 1
ATOM 7151 C C . GLU B 1 421 ? 1.95700 28.59000 -3.26800 1.000 18.37000 455 GLU B C 1
ATOM 7152 O O . GLU B 1 421 ? 1.52200 27.47400 -2.95900 1.000 19.58000 455 GLU B O 1
ATOM 7158 N N . LEU B 1 422 ? 2.23300 29.52800 -2.35700 1.000 18.54000 456 LEU B N 1
ATOM 7159 C CA . LEU B 1 422 ? 1.90400 29.28300 -0.95400 1.000 18.89000 456 LEU B CA 1
ATOM 7160 C C . LEU B 1 422 ? 0.40400 29.10200 -0.78100 1.000 18.62000 456 LEU B C 1
ATOM 7161 O O . LEU B 1 422 ? -0.04400 28.17600 -0.09600 1.000 18.54000 456 LEU B O 1
ATOM 7166 N N . GLY B 1 423 ? -0.39100 29.96600 -1.41600 1.000 19.96000 457 GLY B N 1
ATOM 7167 C CA . GLY B 1 423 ? -1.83700 29.81100 -1.34300 1.000 18.40000 457 GLY B CA 1
ATOM 7168 C C . GLY B 1 423 ? -2.30700 28.49000 -1.91900 1.000 20.42000 457 GLY B C 1
ATOM 7169 O O . GLY B 1 423 ? -3.19800 27.84300 -1.36400 1.000 21.61000 457 GLY B O 1
ATOM 7170 N N . GLU B 1 424 ? -1.72300 28.07600 -3.04700 1.000 18.00000 458 GLU B N 1
ATOM 7171 C CA . GLU B 1 424 ? -2.06600 26.77700 -3.62000 1.000 19.02000 458 GLU B CA 1
ATOM 7172 C C . GLU B 1 424 ? -1.70600 25.64500 -2.67200 1.000 19.87000 458 GLU B C 1
ATOM 7173 O O . GLU B 1 424 ? -2.47400 24.69000 -2.51100 1.000 19.69000 458 GLU B O 1
ATOM 7179 N N . ALA B 1 425 ? -0.52600 25.72000 -2.05800 1.000 19.60000 459 ALA B N 1
ATOM 7180 C CA . ALA B 1 425 ? -0.13600 24.70900 -1.07800 1.000 19.24000 459 ALA B CA 1
ATOM 7181 C C . ALA B 1 425 ? -1.13300 24.63200 0.07000 1.000 15.10000 459 ALA B C 1
ATOM 7182 O O . ALA B 1 425 ? -1.50700 23.53500 0.50900 1.000 18.34000 459 ALA B O 1
ATOM 7184 N N . LEU B 1 426 ? -1.55800 25.78500 0.58900 1.000 17.01000 460 LEU B N 1
ATOM 7185 C CA . LEU B 1 426 ? -2.47500 25.78900 1.72000 1.000 17.30000 460 LEU B CA 1
ATOM 7186 C C . LEU B 1 426 ? -3.82500 25.19600 1.35400 1.000 19.95000 460 LEU B C 1
ATOM 7187 O O . LEU B 1 426 ? -4.56200 24.75300 2.24600 1.000 19.15000 460 LEU B O 1
ATOM 7192 N N . ASP B 1 427 ? -4.14500 25.13500 0.06600 1.000 19.90000 461 ASP B N 1
ATOM 7193 C CA . ASP B 1 427 ? -5.40700 24.57000 -0.40100 1.000 20.09000 461 ASP B CA 1
ATOM 7194 C C . ASP B 1 427 ? -5.29200 23.10000 -0.78600 1.000 23.65000 461 ASP B C 1
ATOM 7195 O O . ASP B 1 427 ? -6.28900 22.51300 -1.21900 1.000 22.63000 461 ASP B O 1
ATOM 7200 N N . VAL B 1 428 ? -4.10600 22.50200 -0.67400 1.000 19.84000 462 VAL B N 1
ATOM 7201 C CA . VAL B 1 428 ? -3.94200 21.05800 -0.81900 1.000 20.84000 462 VAL B CA 1
ATOM 7202 C C . VAL B 1 428 ? -4.24100 20.42100 0.53400 1.000 20.90000 462 VAL B C 1
ATOM 7203 O O . VAL B 1 428 ? -3.47100 20.57700 1.48600 1.000 19.63000 462 VAL B O 1
ATOM 7207 N N . ASP B 1 429 ? -5.36600 19.70900 0.63400 1.000 22.00000 463 ASP B N 1
ATOM 7208 C CA . ASP B 1 429 ? -5.82600 19.20500 1.92400 1.000 21.00000 463 ASP B CA 1
ATOM 7209 C C . ASP B 1 429 ? -5.65900 17.70100 2.08200 1.000 18.71000 463 ASP B C 1
ATOM 7210 O O . ASP B 1 429 ? -6.10300 17.14600 3.09600 1.000 21.70000 463 ASP B O 1
ATOM 7215 N N . ASP B 1 430 ? -4.98800 17.03100 1.14100 1.000 18.32000 464 ASP B N 1
ATOM 7216 C CA . ASP B 1 430 ? -4.93800 15.57300 1.15500 1.000 19.40000 464 ASP B CA 1
ATOM 7217 C C . ASP B 1 430 ? -3.51400 15.03400 1.11000 1.000 19.39000 464 ASP B C 1
ATOM 7218 O O . ASP B 1 430 ? -3.31300 13.86700 0.76400 1.000 21.20000 464 ASP B O 1
ATOM 7223 N N . GLY B 1 431 ? -2.51900 15.84300 1.47400 1.000 20.15000 465 GLY B N 1
ATOM 7224 C CA . GLY B 1 431 ? -1.14900 15.37900 1.48300 1.000 20.67000 465 GLY B CA 1
ATOM 7225 C C . GLY B 1 431 ? -0.15800 16.51400 1.61700 1.000 16.72000 465 GLY B C 1
ATOM 7226 O O . GLY B 1 431 ? -0.51800 17.69700 1.56200 1.000 18.88000 465 GLY B O 1
ATOM 7227 N N . PRO B 1 432 ? 1.11200 16.17100 1.82100 1.000 18.22000 466 PRO B N 1
ATOM 7228 C CA . PRO B 1 432 ? 2.13100 17.20200 2.03800 1.000 16.01000 466 PRO B CA 1
ATOM 7229 C C . PRO B 1 432 ? 2.44700 17.99100 0.78200 1.000 15.88000 466 PRO B C 1
ATOM 7230 O O . PRO B 1 432 ? 2.41800 17.47900 -0.33900 1.000 17.29000 466 PRO B O 1
ATOM 7234 N N . THR B 1 433 ? 2.74500 19.26700 1.00300 1.000 15.42000 467 THR B N 1
ATOM 7235 C CA . THR B 1 433 ? 3.21400 20.19000 -0.01100 1.000 17.38000 467 THR B CA 1
ATOM 7236 C C . THR B 1 433 ? 4.52600 20.79800 0.46900 1.000 15.47000 467 THR B C 1
ATOM 7237 O O . THR B 1 433 ? 4.80600 20.84100 1.67300 1.000 16.67000 467 THR B O 1
ATOM 7241 N N . ALA B 1 434 ? 5.32800 21.28500 -0.47300 1.000 15.97000 468 ALA B N 1
ATOM 7242 C CA . ALA B 1 434 ? 6.54700 21.99800 -0.11800 1.000 18.11000 468 ALA B CA 1
ATOM 7243 C C . ALA B 1 434 ? 6.77100 23.15600 -1.07100 1.000 14.34000 468 ALA B C 1
ATOM 7244 O O . ALA B 1 434 ? 6.45700 23.05800 -2.26200 1.000 16.90000 468 ALA B O 1
ATOM 7246 N N . LEU B 1 435 ? 7.30800 24.24700 -0.52900 1.000 14.79000 469 LEU B N 1
ATOM 7247 C CA . LEU B 1 435 ? 7.86000 25.36200 -1.29500 1.000 14.63000 469 LEU B CA 1
ATOM 7248 C C . LEU B 1 435 ? 9.33700 25.48600 -0.95200 1.000 18.15000 469 LEU B C 1
ATOM 7249 O O . LEU B 1 435 ? 9.71200 25.35200 0.21200 1.000 17.70000 469 LEU B O 1
ATOM 7254 N N . ARG B 1 436 ? 10.16200 25.74300 -1.97000 1.000 15.69000 470 ARG B N 1
ATOM 7255 C CA . ARG B 1 436 ? 11.61100 25.94400 -1.72700 1.000 16.84000 470 ARG B CA 1
ATOM 7256 C C . ARG B 1 436 ? 12.08200 27.20000 -2.47800 1.000 17.94000 470 ARG B C 1
ATOM 7257 O O . ARG B 1 436 ? 11.69300 27.38100 -3.63100 1.000 18.40000 470 ARG B O 1
ATOM 7265 N N . PHE B 1 437 ? 12.88900 28.02300 -1.80900 1.000 15.52000 471 PHE B N 1
ATOM 7266 C CA . PHE B 1 437 ? 13.35500 29.25900 -2.42700 1.000 17.73000 471 PHE B CA 1
ATOM 7267 C C . PHE B 1 437 ? 14.67800 29.67600 -1.78400 1.000 19.11000 471 PHE B C 1
ATOM 7268 O O . PHE B 1 437 ? 15.02500 29.20600 -0.69200 1.000 16.78000 471 PHE B O 1
ATOM 7276 N N . PRO B 1 438 ? 15.45500 30.51700 -2.46100 1.000 18.08000 472 PRO B N 1
ATOM 7277 C CA . PRO B 1 438 ? 16.82600 30.80100 -2.03400 1.000 18.36000 472 PRO B CA 1
ATOM 7278 C C . PRO B 1 438 ? 16.90000 31.89800 -0.98000 1.000 19.64000 472 PRO B C 1
ATOM 7279 O O . PRO B 1 438 ? 15.93900 32.63000 -0.72700 1.000 20.34000 472 PRO B O 1
ATOM 7283 N N . LYS B 1 439 ? 18.07600 31.99000 -0.36500 1.000 18.75000 473 LYS B N 1
ATOM 7284 C CA . LYS B 1 439 ? 18.42900 33.12000 0.47900 1.000 19.62000 473 LYS B CA 1
ATOM 7285 C C . LYS B 1 439 ? 18.55300 34.39700 -0.35400 1.000 21.23000 473 LYS B C 1
ATOM 7286 O O . LYS B 1 439 ? 18.64400 34.36400 -1.58100 1.000 27.68000 473 LYS B O 1
ATOM 7292 N N . GLY B 1 440 ? 18.50000 35.53400 0.33000 1.000 27.65000 474 GLY B N 1
ATOM 7293 C CA . GLY B 1 440 ? 18.82400 36.80700 -0.29100 1.000 26.26000 474 GLY B CA 1
ATOM 7294 C C . GLY B 1 440 ? 17.61100 37.57200 -0.78500 1.000 26.06000 474 GLY B C 1
ATOM 7295 O O . GLY B 1 440 ? 16.45800 37.29100 -0.45000 1.000 24.56000 474 GLY B O 1
ATOM 7296 N N . ASP B 1 441 ? 17.89700 38.58000 -1.60000 1.000 27.41000 475 ASP B N 1
ATOM 7297 C CA . ASP B 1 441 ? 16.84100 39.46500 -2.06000 1.000 32.95000 475 ASP B CA 1
ATOM 7298 C C . ASP B 1 441 ? 16.10900 38.86700 -3.24700 1.000 29.73000 475 ASP B C 1
ATOM 7299 O O . ASP B 1 441 ? 16.68000 38.12900 -4.05600 1.000 29.65000 475 ASP B O 1
ATOM 7304 N N . VAL B 1 442 ? 14.82200 39.17800 -3.33200 1.000 27.38000 476 VAL B N 1
ATOM 7305 C CA . VAL B 1 442 ? 13.99700 38.77900 -4.45900 1.000 28.05000 476 VAL B CA 1
ATOM 7306 C C . VAL B 1 442 ? 13.89700 39.97900 -5.38600 1.000 30.97000 476 VAL B C 1
ATOM 7307 O O . VAL B 1 442 ? 13.61600 41.09900 -4.93800 1.000 35.16000 476 VAL B O 1
ATOM 7311 N N . GLY B 1 443 ? 14.20300 39.76000 -6.65900 1.000 29.27000 477 GLY B N 1
ATOM 7312 C CA . GLY B 1 443 ? 14.17100 40.81000 -7.65000 1.000 29.52000 477 GLY B CA 1
ATOM 7313 C C . GLY B 1 443 ? 12.76500 41.07600 -8.14800 1.000 30.50000 477 GLY B C 1
ATOM 7314 O O . GLY B 1 443 ? 11.76500 40.64600 -7.57000 1.000 27.93000 477 GLY B O 1
ATOM 7315 N N A GLU B 1 444 ? 12.71200 41.80300 -9.26200 0.560 31.71000 478 GLU B N 1
ATOM 7316 N N B GLU B 1 444 ? 12.71300 41.80400 -9.26100 0.440 31.71000 478 GLU B N 1
ATOM 7317 C CA A GLU B 1 444 ? 11.40700 42.18800 -9.84100 0.560 29.59000 478 GLU B CA 1
ATOM 7318 C CA B GLU B 1 444 ? 11.40400 42.18300 -9.83500 0.440 29.59000 478 GLU B CA 1
ATOM 7319 C C A GLU B 1 444 ? 10.66300 40.96100 -10.35300 0.560 23.31000 478 GLU B C 1
ATOM 7320 C C B GLU B 1 444 ? 10.66300 40.95100 -10.33600 0.440 23.34000 478 GLU B C 1
ATOM 7321 O O A GLU B 1 444 ? 11.31400 40.01400 -10.81200 0.560 25.56000 478 GLU B O 1
ATOM 7322 O O B GLU B 1 444 ? 11.31200 40.02000 -10.83200 0.440 25.59000 478 GLU B O 1
ATOM 7333 N N . ASP B 1 445 ? 9.34000 40.99000 -10.26400 1.000 22.83000 479 ASP B N 1
ATOM 7334 C CA . ASP B 1 445 ? 8.53400 39.91300 -10.83200 1.000 25.90000 479 ASP B CA 1
ATOM 7335 C C . ASP B 1 445 ? 8.92400 39.62400 -12.27600 1.000 26.51000 479 ASP B C 1
ATOM 7336 O O . ASP B 1 445 ? 9.20100 40.53500 -13.06500 1.000 25.43000 479 ASP B O 1
ATOM 7341 N N . ILE B 1 446 ? 8.91300 38.34000 -12.61700 1.000 23.30000 480 ILE B N 1
ATOM 7342 C CA . ILE B 1 446 ? 9.16400 37.85100 -13.96700 1.000 20.51000 480 ILE B CA 1
ATOM 7343 C C . ILE B 1 446 ? 7.81500 37.47900 -14.56900 1.000 22.74000 480 ILE B C 1
ATOM 7344 O O . ILE B 1 446 ? 7.18200 36.50500 -14.14400 1.000 23.79000 480 ILE B O 1
ATOM 7349 N N . SER B 1 447 ? 7.36300 38.28000 -15.52700 1.000 25.87000 481 SER B N 1
ATOM 7350 C CA . SER B 1 447 ? 6.00400 38.06300 -16.07900 1.000 28.46000 481 SER B CA 1
ATOM 7351 C C . SER B 1 447 ? 6.00600 36.95000 -17.12100 1.000 29.14000 481 SER B C 1
ATOM 7352 O O . SER B 1 447 ? 6.97200 36.83600 -17.87500 1.000 32.04000 481 SER B O 1
ATOM 7355 N N . ALA B 1 448 ? 4.94100 36.16600 -17.13400 1.000 27.14000 482 ALA B N 1
ATOM 7356 C CA . ALA B 1 448 ? 4.80800 35.10100 -18.11500 1.000 25.00000 482 ALA B CA 1
ATOM 7357 C C . ALA B 1 448 ? 4.10700 35.61400 -19.36500 1.000 33.48000 482 ALA B C 1
ATOM 7358 O O . ALA B 1 448 ? 3.33000 36.57000 -19.31500 1.000 31.26000 482 ALA B O 1
ATOM 7360 N N . LEU B 1 449 ? 4.38700 34.95500 -20.49200 1.000 25.77000 483 LEU B N 1
ATOM 7361 C CA . LEU B 1 449 ? 3.63700 35.20200 -21.72300 1.000 33.01000 483 LEU B CA 1
ATOM 7362 C C . LEU B 1 449 ? 2.27700 34.51600 -21.71700 1.000 37.77000 483 LEU B C 1
ATOM 7363 O O . LEU B 1 449 ? 1.34700 34.96900 -22.40100 1.000 35.33000 483 LEU B O 1
ATOM 7368 N N . GLU B 1 450 ? 2.22700 33.39400 -21.01200 1.000 31.42000 484 GLU B N 1
ATOM 7369 C CA . GLU B 1 450 ? 0.99200 32.60100 -20.93900 1.000 31.70000 484 GLU B CA 1
ATOM 7370 C C . GLU B 1 450 ? 1.19300 31.43300 -19.98200 1.000 30.73000 484 GLU B C 1
ATOM 7371 O O . GLU B 1 450 ? 2.33900 31.07000 -19.72700 1.000 28.20000 484 GLU B O 1
ATOM 7377 N N . ARG B 1 451 ? 0.07900 30.91100 -19.46400 1.000 29.62000 485 ARG B N 1
ATOM 7378 C CA . ARG B 1 451 ? 0.11900 29.72000 -18.58800 1.000 31.20000 485 ARG B CA 1
ATOM 7379 C C . ARG B 1 451 ? -0.54100 28.56800 -19.33200 1.000 30.98000 485 ARG B C 1
ATOM 7380 O O . ARG B 1 451 ? -1.68800 28.73700 -19.75800 1.000 35.05000 485 ARG B O 1
ATOM 7388 N N . ARG B 1 452 ? 0.17900 27.46600 -19.48700 1.000 28.40000 486 ARG B N 1
ATOM 7389 C CA . ARG B 1 452 ? -0.35800 26.26600 -20.15900 1.000 29.98000 486 ARG B CA 1
ATOM 7390 C C . ARG B 1 452 ? -0.21400 25.08100 -19.20400 1.000 39.72000 486 ARG B C 1
ATOM 7391 O O . ARG B 1 452 ? 0.92200 24.74000 -18.86600 1.000 36.56000 486 ARG B O 1
ATOM 7399 N N . GLY B 1 453 ? -1.33700 24.49600 -18.78800 1.000 40.09000 487 GLY B N 1
ATOM 7400 C CA . GLY B 1 453 ? -1.30600 23.34100 -17.87100 1.000 45.91000 487 GLY B CA 1
ATOM 7401 C C . GLY B 1 453 ? -0.51800 23.64400 -16.60800 1.000 28.38000 487 GLY B C 1
ATOM 7402 O O . GLY B 1 453 ? 0.30200 22.81500 -16.23600 1.000 46.51000 487 GLY B O 1
ATOM 7403 N N . GLY B 1 454 ? -0.72500 24.82100 -16.02300 1.000 31.62000 488 GLY B N 1
ATOM 7404 C CA . GLY B 1 454 ? -0.03800 25.20500 -14.77200 1.000 34.80000 488 GLY B CA 1
ATOM 7405 C C . GLY B 1 454 ? 1.38500 25.68600 -14.99700 1.000 32.42000 488 GLY B C 1
ATOM 7406 O O . GLY B 1 454 ? 1.97200 26.24000 -14.06600 1.000 25.82000 488 GLY B O 1
ATOM 7407 N N . VAL B 1 455 ? 1.91600 25.45500 -16.19700 1.000 27.38000 489 VAL B N 1
ATOM 7408 C CA . VAL B 1 455 ? 3.31600 25.85600 -16.50200 1.000 21.83000 489 VAL B CA 1
ATOM 7409 C C . VAL B 1 455 ? 3.31300 27.29100 -17.03700 1.000 25.74000 489 VAL B C 1
ATOM 7410 O O . VAL B 1 455 ? 2.49500 27.58800 -17.91700 1.000 25.19000 489 VAL B O 1
ATOM 7414 N N . ASP B 1 456 ? 4.21800 28.12900 -16.53600 1.000 20.62000 490 ASP B N 1
ATOM 7415 C CA . ASP B 1 456 ? 4.31600 29.51700 -17.04800 1.000 19.37000 490 ASP B CA 1
ATOM 7416 C C . ASP B 1 456 ? 5.34100 29.58800 -18.18400 1.000 21.19000 490 ASP B C 1
ATOM 7417 O O . ASP B 1 456 ? 6.48600 29.21900 -17.97000 1.000 21.35000 490 ASP B O 1
ATOM 7422 N N . VAL B 1 457 ? 4.90900 30.06800 -19.35300 1.000 20.11000 491 VAL B N 1
ATOM 7423 C CA . VAL B 1 457 ? 5.83600 30.27100 -20.46200 1.000 20.29000 491 VAL B CA 1
ATOM 7424 C C . VAL B 1 457 ? 6.46400 31.64300 -20.26600 1.000 23.06000 491 VAL B C 1
ATOM 7425 O O . VAL B 1 457 ? 5.77800 32.66100 -20.35800 1.000 23.28000 491 VAL B O 1
ATOM 7429 N N . LEU B 1 458 ? 7.76700 31.67300 -19.98500 1.000 17.45000 492 LEU B N 1
ATOM 7430 C CA . LEU B 1 458 ? 8.47200 32.92900 -19.75400 1.000 21.25000 492 LEU B CA 1
ATOM 7431 C C . LEU B 1 458 ? 9.05000 33.52400 -21.03100 1.000 18.87000 492 LEU B C 1
ATOM 7432 O O . LEU B 1 458 ? 9.25100 34.74400 -21.10700 1.000 24.35000 492 LEU B O 1
ATOM 7437 N N . ALA B 1 459 ? 9.37500 32.68300 -22.00800 1.000 19.26000 493 ALA B N 1
ATOM 7438 C CA . ALA B 1 459 ? 9.85000 33.13900 -23.30800 1.000 25.12000 493 ALA B CA 1
ATOM 7439 C C . ALA B 1 459 ? 9.54300 32.06000 -24.33400 1.000 19.35000 493 ALA B C 1
ATOM 7440 O O . ALA B 1 459 ? 9.45200 30.87600 -24.00200 1.000 21.00000 493 ALA B O 1
ATOM 7442 N N . ALA B 1 460 ? 9.36600 32.48300 -25.58100 1.000 22.02000 494 ALA B N 1
ATOM 7443 C CA . ALA B 1 460 ? 9.05100 31.59200 -26.68400 1.000 21.31000 494 ALA B CA 1
ATOM 7444 C C . ALA B 1 460 ? 9.95600 31.94100 -27.85200 1.000 21.92000 494 ALA B C 1
ATOM 7445 O O . ALA B 1 460 ? 10.49300 33.05400 -27.91700 1.000 21.77000 494 ALA B O 1
ATOM 7447 N N . PRO B 1 461 ? 10.19500 30.99500 -28.76300 1.000 22.22000 495 PRO B N 1
ATOM 7448 C CA . PRO B 1 461 ? 11.06500 31.28900 -29.90400 1.000 21.63000 495 PRO B CA 1
ATOM 7449 C C . PRO B 1 461 ? 10.50300 32.43500 -30.73000 1.000 22.25000 495 PRO B C 1
ATOM 7450 O O . PRO B 1 461 ? 9.30300 32.49900 -31.00500 1.000 24.66000 495 PRO B O 1
ATOM 7454 N N . ALA B 1 462 ? 11.38700 33.34100 -31.12700 1.000 22.33000 496 ALA B N 1
ATOM 7455 C CA . ALA B 1 462 ? 10.97200 34.45600 -31.95900 1.000 22.53000 496 ALA B CA 1
ATOM 7456 C C . ALA B 1 462 ? 10.38900 33.94600 -33.27100 1.000 22.94000 496 ALA B C 1
ATOM 7457 O O . ALA B 1 462 ? 10.78600 32.89800 -33.78900 1.000 22.06000 496 ALA B O 1
ATOM 7459 N N . ASP B 1 463 ? 9.43300 34.69900 -33.79900 1.000 24.61000 497 ASP B N 1
ATOM 7460 C CA . ASP B 1 463 ? 8.91300 34.43600 -35.13400 1.000 23.97000 497 ASP B CA 1
ATOM 7461 C C . ASP B 1 463 ? 10.05300 34.24200 -36.12100 1.000 21.08000 497 ASP B C 1
ATOM 7462 O O . ASP B 1 463 ? 10.90800 35.12200 -36.28500 1.000 25.24000 497 ASP B O 1
ATOM 7467 N N . GLY B 1 464 ? 10.05900 33.08600 -36.78200 1.000 20.26000 498 GLY B N 1
ATOM 7468 C CA . GLY B 1 464 ? 11.10800 32.72400 -37.71400 1.000 23.53000 498 GLY B CA 1
ATOM 7469 C C . GLY B 1 464 ? 12.10800 31.71800 -37.19000 1.000 27.00000 498 GLY B C 1
ATOM 7470 O O . GLY B 1 464 ? 12.90200 31.19000 -37.97900 1.000 23.37000 498 GLY B O 1
ATOM 7471 N N . LEU B 1 465 ? 12.09600 31.43800 -35.89200 1.000 22.99000 499 LEU B N 1
ATOM 7472 C CA . LEU B 1 465 ? 12.99900 30.46500 -35.30000 1.000 22.01000 499 LEU B CA 1
ATOM 7473 C C . LEU B 1 465 ? 12.23700 29.17600 -35.03800 1.000 26.74000 499 LEU B C 1
ATOM 7474 O O . LEU B 1 465 ? 11.01200 29.18400 -34.89300 1.000 24.86000 499 LEU B O 1
ATOM 7479 N N . ASN B 1 466 ? 12.96700 28.06700 -34.98900 1.000 25.44000 500 ASN B N 1
ATOM 7480 C CA . ASN B 1 466 ? 12.35300 26.78200 -34.68600 1.000 25.60000 500 ASN B CA 1
ATOM 7481 C C . ASN B 1 466 ? 12.21400 26.58500 -33.17700 1.000 26.48000 500 ASN B C 1
ATOM 7482 O O . ASN B 1 466 ? 12.74200 27.35200 -32.37100 1.000 23.73000 500 ASN B O 1
ATOM 7487 N N . HIS B 1 467 ? 11.45500 25.55300 -32.80000 1.000 24.81000 501 HIS B N 1
ATOM 7488 C CA . HIS B 1 467 ? 11.30900 25.18100 -31.39200 1.000 27.89000 501 HIS B CA 1
ATOM 7489 C C . HIS B 1 467 ? 12.40700 24.18400 -31.06500 1.000 24.85000 501 HIS B C 1
ATOM 7490 O O . HIS B 1 467 ? 12.19000 22.97700 -30.94200 1.000 24.18000 501 HIS B O 1
ATOM 7497 N N . ASP B 1 468 ? 13.61600 24.72100 -30.91900 1.000 22.97000 502 ASP B N 1
ATOM 7498 C CA . ASP B 1 468 ? 14.79400 23.88800 -30.73900 1.000 18.35000 502 ASP B CA 1
ATOM 7499 C C . ASP B 1 468 ? 14.90900 23.36100 -29.30900 1.000 22.48000 502 ASP B C 1
ATOM 7500 O O . ASP B 1 468 ? 15.15100 22.16700 -29.10700 1.000 19.74000 502 ASP B O 1
ATOM 7505 N N . VAL B 1 469 ? 14.74900 24.22900 -28.30900 1.000 20.15000 503 VAL B N 1
ATOM 7506 C CA . VAL B 1 469 ? 15.07600 23.88500 -26.92300 1.000 18.25000 503 VAL B CA 1
ATOM 7507 C C . VAL B 1 469 ? 13.93000 24.26200 -25.99700 1.000 18.35000 503 VAL B C 1
ATOM 7508 O O . VAL B 1 469 ? 13.46400 25.40400 -26.00200 1.000 19.38000 503 VAL B O 1
ATOM 7512 N N . LEU B 1 470 ? 13.50100 23.30700 -25.17300 1.000 18.09000 504 LEU B N 1
ATOM 7513 C CA . LEU B 1 470 ? 12.62500 23.58800 -24.04300 1.000 16.14000 504 LEU B CA 1
ATOM 7514 C C . LEU B 1 470 ? 13.53000 23.71400 -22.82100 1.000 17.21000 504 LEU B C 1
ATOM 7515 O O . LEU B 1 470 ? 14.16200 22.73800 -22.40900 1.000 19.82000 504 LEU B O 1
ATOM 7520 N N . LEU B 1 471 ? 13.62500 24.92200 -22.27900 1.000 17.67000 505 LEU B N 1
ATOM 7521 C CA . LEU B 1 471 ? 14.47600 25.21100 -21.12900 1.000 17.96000 505 LEU B CA 1
ATOM 7522 C C . LEU B 1 471 ? 13.57700 25.28400 -19.90900 1.000 17.02000 505 LEU B C 1
ATOM 7523 O O . LEU B 1 471 ? 12.82300 26.25200 -19.74000 1.000 18.47000 505 LEU B O 1
ATOM 7528 N N . VAL B 1 472 ? 13.64000 24.24200 -19.08000 1.000 18.31000 506 VAL B N 1
ATOM 7529 C CA . VAL B 1 472 ? 12.80100 24.11300 -17.89800 1.000 18.69000 506 VAL B CA 1
ATOM 7530 C C . VAL B 1 472 ? 13.57700 24.76000 -16.75500 1.000 19.15000 506 VAL B C 1
ATOM 7531 O O . VAL B 1 472 ? 14.54600 24.19300 -16.24000 1.000 19.37000 506 VAL B O 1
ATOM 7535 N N . ALA B 1 473 ? 13.19400 25.98500 -16.40100 1.000 17.96000 507 ALA B N 1
ATOM 7536 C CA . ALA B 1 473 ? 13.91500 26.78700 -15.41800 1.000 18.61000 507 ALA B CA 1
ATOM 7537 C C . ALA B 1 473 ? 13.26900 26.61100 -14.04900 1.000 15.99000 507 ALA B C 1
ATOM 7538 O O . ALA B 1 473 ? 12.11000 27.00400 -13.85200 1.000 18.86000 507 ALA B O 1
ATOM 7540 N N . ILE B 1 474 ? 14.01500 26.03400 -13.09700 1.000 17.71000 508 ILE B N 1
ATOM 7541 C CA . ILE B 1 474 ? 13.48600 25.77900 -11.75900 1.000 17.97000 508 ILE B CA 1
ATOM 7542 C C . ILE B 1 474 ? 13.79800 26.96300 -10.85600 1.000 18.29000 508 ILE B C 1
ATOM 7543 O O . ILE B 1 474 ? 14.95500 27.38000 -10.73200 1.000 19.03000 508 ILE B O 1
ATOM 7548 N N . GLY B 1 475 ? 12.75800 27.50400 -10.23400 1.000 18.28000 509 GLY B N 1
ATOM 7549 C CA . GLY B 1 475 ? 12.88800 28.45800 -9.15800 1.000 17.04000 509 GLY B CA 1
ATOM 7550 C C . GLY B 1 475 ? 13.81800 29.62300 -9.41400 1.000 18.57000 509 GLY B C 1
ATOM 7551 O O . GLY B 1 475 ? 13.58000 30.44200 -10.31000 1.000 21.86000 509 GLY B O 1
ATOM 7552 N N . ALA B 1 476 ? 14.88400 29.69700 -8.61000 1.000 18.05000 510 ALA B N 1
ATOM 7553 C CA . ALA B 1 476 ? 15.81400 30.81700 -8.60100 1.000 20.07000 510 ALA B CA 1
ATOM 7554 C C . ALA B 1 476 ? 16.56500 30.98400 -9.90900 1.000 19.45000 510 ALA B C 1
ATOM 7555 O O . ALA B 1 476 ? 17.22900 32.01000 -10.09200 1.000 20.79000 510 ALA B O 1
ATOM 7557 N N . PHE B 1 477 ? 16.50300 30.01100 -10.81100 1.000 19.37000 511 PHE B N 1
ATOM 7558 C CA . PHE B 1 477 ? 17.28200 30.08700 -12.03600 1.000 16.79000 511 PHE B CA 1
ATOM 7559 C C . PHE B 1 477 ? 16.46100 30.60000 -13.21400 1.000 17.24000 511 PHE B C 1
ATOM 7560 O O . PHE B 1 477 ? 16.90500 30.48300 -14.35600 1.000 19.46000 511 PHE B O 1
ATOM 7568 N N . ALA B 1 478 ? 15.28500 31.17300 -12.96900 1.000 18.14000 512 ALA B N 1
ATOM 7569 C CA . ALA B 1 478 ? 14.53200 31.76000 -14.08000 1.000 17.44000 512 ALA B CA 1
ATOM 7570 C C . ALA B 1 478 ? 15.28800 32.90800 -14.74000 1.000 21.77000 512 ALA B C 1
ATOM 7571 O O . ALA B 1 478 ? 15.36300 32.93500 -15.98000 1.000 20.65000 512 ALA B O 1
ATOM 7573 N N . PRO B 1 479 ? 15.87600 33.86200 -14.00700 1.000 20.82000 513 PRO B N 1
ATOM 7574 C CA . PRO B 1 479 ? 16.65200 34.91800 -14.69300 1.000 20.35000 513 PRO B CA 1
ATOM 7575 C C . PRO B 1 479 ? 17.79500 34.37200 -15.53300 1.000 22.21000 513 PRO B C 1
ATOM 7576 O O . PRO B 1 479 ? 18.00300 34.82700 -16.67000 1.000 23.38000 513 PRO B O 1
ATOM 7580 N N . MET B 1 480 ? 18.54900 33.40500 -15.00500 1.000 20.16000 514 MET B N 1
ATOM 7581 C CA . MET B 1 480 ? 19.60300 32.76700 -15.78700 1.000 20.50000 514 MET B CA 1
ATOM 7582 C C . MET B 1 480 ? 19.05100 32.17900 -17.07600 1.000 23.18000 514 MET B C 1
ATOM 7583 O O . MET B 1 480 ? 19.65800 32.30400 -18.14600 1.000 22.43000 514 MET B O 1
ATOM 7588 N N . ALA B 1 481 ? 17.92000 31.48400 -16.98000 1.000 18.24000 515 ALA B N 1
ATOM 7589 C CA . ALA B 1 481 ? 17.35500 30.83100 -18.15300 1.000 19.47000 515 ALA B CA 1
ATOM 7590 C C . ALA B 1 481 ? 16.95700 31.85200 -19.21100 1.000 21.41000 515 ALA B C 1
ATOM 7591 O O . ALA B 1 481 ? 17.17900 31.63700 -20.40800 1.000 20.22000 515 ALA B O 1
ATOM 7593 N N . LEU B 1 482 ? 16.36300 32.97000 -18.78600 1.000 21.53000 516 LEU B N 1
ATOM 7594 C CA . LEU B 1 482 ? 15.99100 34.01200 -19.73900 1.000 21.20000 516 LEU B CA 1
ATOM 7595 C C . LEU B 1 482 ? 17.22800 34.61800 -20.38500 1.000 21.79000 516 LEU B C 1
ATOM 7596 O O . LEU B 1 482 ? 17.23100 34.90100 -21.59000 1.000 21.50000 516 LEU B O 1
ATOM 7601 N N . ALA B 1 483 ? 18.30600 34.79500 -19.61400 1.000 20.94000 517 ALA B N 1
ATOM 7602 C CA . ALA B 1 483 ? 19.54100 35.28900 -20.21600 1.000 21.27000 517 ALA B CA 1
ATOM 7603 C C . ALA B 1 483 ? 20.11100 34.28000 -21.19900 1.000 23.36000 517 ALA B C 1
ATOM 7604 O O . ALA B 1 483 ? 20.63700 34.66300 -22.25400 1.000 24.03000 517 ALA B O 1
ATOM 7606 N N . VAL B 1 484 ? 20.03700 32.98700 -20.85900 1.000 20.24000 518 VAL B N 1
ATOM 7607 C CA . VAL B 1 484 ? 20.51300 31.94700 -21.76600 1.000 18.49000 518 VAL B CA 1
ATOM 7608 C C . VAL B 1 484 ? 19.71700 31.98400 -23.06200 1.000 23.21000 518 VAL B C 1
ATOM 7609 O O . VAL B 1 484 ? 20.27800 31.88500 -24.15800 1.000 21.02000 518 VAL B O 1
ATOM 7613 N N . ALA B 1 485 ? 18.39700 32.15200 -22.94800 1.000 19.52000 519 ALA B N 1
ATOM 7614 C CA . ALA B 1 485 ? 17.53000 32.14800 -24.12000 1.000 17.83000 519 ALA B CA 1
ATOM 7615 C C . ALA B 1 485 ? 17.82100 33.33500 -25.02700 1.000 24.07000 519 ALA B C 1
ATOM 7616 O O . ALA B 1 485 ? 17.72400 33.21800 -26.25500 1.000 24.27000 519 ALA B O 1
ATOM 7618 N N . LYS B 1 486 ? 18.15600 34.48300 -24.44900 1.000 22.59000 520 LYS B N 1
ATOM 7619 C CA . LYS B 1 486 ? 18.50000 35.66400 -25.28700 1.000 22.39000 520 LYS B CA 1
ATOM 7620 C C . LYS B 1 486 ? 19.79500 35.39400 -26.06400 1.000 23.60000 520 LYS B C 1
ATOM 7621 O O . LYS B 1 486 ? 19.83100 35.69200 -27.26200 1.000 22.95000 520 LYS B O 1
ATOM 7627 N N . ARG B 1 487 ? 20.81700 34.86400 -25.38800 1.000 20.63000 521 ARG B N 1
ATOM 7628 C CA . ARG B 1 487 ? 22.06000 34.52500 -26.07700 1.000 18.86000 521 ARG B CA 1
ATOM 7629 C C . ARG B 1 487 ? 21.79600 33.57600 -27.23400 1.000 24.56000 521 ARG B C 1
ATOM 7630 O O . ARG B 1 487 ? 22.31400 33.75800 -28.34000 1.000 23.62000 521 ARG B O 1
ATOM 7638 N N . LEU B 1 488 ? 21.00000 32.53500 -26.98400 1.000 21.24000 522 LEU B N 1
ATOM 7639 C CA . LEU B 1 488 ? 20.72400 31.55800 -28.02700 1.000 20.41000 522 LEU B CA 1
ATOM 7640 C C . LEU B 1 488 ? 19.89000 32.17500 -29.14600 1.000 19.80000 522 LEU B C 1
ATOM 7641 O O . LEU B 1 488 ? 20.10700 31.87200 -30.32300 1.000 24.72000 522 LEU B O 1
ATOM 7646 N N . HIS B 1 489 ? 18.94900 33.05500 -28.79600 1.000 20.75000 523 HIS B N 1
ATOM 7647 C CA . HIS B 1 489 ? 18.19700 33.78900 -29.81300 1.000 21.37000 523 HIS B CA 1
ATOM 7648 C C . HIS B 1 489 ? 19.14100 34.49100 -30.78600 1.000 25.28000 523 HIS B C 1
ATOM 7649 O O . HIS B 1 489 ? 18.95300 34.43500 -32.00800 1.000 24.67000 523 HIS B O 1
ATOM 7656 N N . ASN B 1 490 ? 20.15800 35.17800 -30.25300 1.000 21.87000 524 ASN B N 1
ATOM 7657 C CA . ASN B 1 490 ? 21.12500 35.85600 -31.11200 1.000 24.87000 524 ASN B CA 1
ATOM 7658 C C . ASN B 1 490 ? 21.84500 34.88300 -32.02300 1.000 28.65000 524 ASN B C 1
ATOM 7659 O O . ASN B 1 490 ? 22.31700 35.27100 -33.09600 1.000 30.27000 524 ASN B O 1
ATOM 7664 N N . GLN B 1 491 ? 21.95300 33.62700 -31.61500 1.000 23.57000 525 GLN B N 1
ATOM 7665 C CA . GLN B 1 491 ? 22.57900 32.60600 -32.43400 1.000 22.42000 525 GLN B CA 1
ATOM 7666 C C . GLN B 1 491 ? 21.60600 31.95300 -33.40500 1.000 21.32000 525 GLN B C 1
ATOM 7667 O O . GLN B 1 491 ? 22.00800 31.05600 -34.15400 1.000 24.64000 525 GLN B O 1
ATOM 7673 N N . GLY B 1 492 ? 20.33700 32.35300 -33.39700 1.000 22.41000 526 GLY B N 1
ATOM 7674 C CA . GLY B 1 492 ? 19.36700 31.73000 -34.28000 1.000 23.49000 526 GLY B CA 1
ATOM 7675 C C . GLY B 1 492 ? 18.76300 30.46500 -33.72800 1.000 27.84000 526 GLY B C 1
ATOM 7676 O O . GLY B 1 492 ? 18.17000 29.69100 -34.48400 1.000 22.37000 526 GLY B O 1
ATOM 7677 N N . ILE B 1 493 ? 18.91100 30.22400 -32.42900 1.000 20.16000 527 ILE B N 1
ATOM 7678 C CA . ILE B 1 493 ? 18.37900 29.03600 -31.77300 1.000 18.98000 527 ILE B CA 1
ATOM 7679 C C . ILE B 1 493 ? 17.13200 29.43700 -30.99900 1.000 20.44000 527 ILE B C 1
ATOM 7680 O O . ILE B 1 493 ? 17.18100 30.33300 -30.14400 1.000 21.54000 527 ILE B O 1
ATOM 7685 N N . GLY B 1 494 ? 16.01100 28.78200 -31.29400 1.000 20.23000 528 GLY B N 1
ATOM 7686 C CA . GLY B 1 494 ? 14.74400 29.12900 -30.66800 1.000 20.07000 528 GLY B CA 1
ATOM 7687 C C . GLY B 1 494 ? 14.54400 28.36700 -29.37000 1.000 23.14000 528 GLY B C 1
ATOM 7688 O O . GLY B 1 494 ? 14.66200 27.13900 -29.33700 1.000 20.43000 528 GLY B O 1
ATOM 7689 N N . VAL B 1 495 ? 14.23500 29.09700 -28.29900 1.000 18.10000 529 VAL B N 1
ATOM 7690 C CA . VAL B 1 495 ? 14.10400 28.50500 -26.96800 1.000 19.04000 529 VAL B CA 1
ATOM 7691 C C . VAL B 1 495 ? 12.75400 28.88300 -26.38200 1.000 20.02000 529 VAL B C 1
ATOM 7692 O O . VAL B 1 495 ? 12.36700 30.05600 -26.40100 1.000 21.40000 529 VAL B O 1
ATOM 7696 N N . THR B 1 496 ? 12.04100 27.89500 -25.85500 1.000 17.74000 530 THR B N 1
ATOM 7697 C CA . THR B 1 496 ? 10.92900 28.13700 -24.94700 1.000 17.96000 530 THR B CA 1
ATOM 7698 C C . THR B 1 496 ? 11.47000 28.01600 -23.53400 1.000 17.46000 530 THR B C 1
ATOM 7699 O O . THR B 1 496 ? 12.09500 27.00800 -23.20300 1.000 20.56000 530 THR B O 1
ATOM 7703 N N . VAL B 1 497 ? 11.27900 29.05000 -22.72600 1.000 17.45000 531 VAL B N 1
ATOM 7704 C CA . VAL B 1 497 ? 11.62300 28.98900 -21.30400 1.000 17.44000 531 VAL B CA 1
ATOM 7705 C C . VAL B 1 497 ? 10.32300 28.85900 -20.52300 1.000 20.56000 531 VAL B C 1
ATOM 7706 O O . VAL B 1 497 ? 9.40100 29.66300 -20.70800 1.000 20.43000 531 VAL B O 1
ATOM 7710 N N . ILE B 1 498 ? 10.23800 27.84800 -19.65100 1.000 21.39000 532 ILE B N 1
ATOM 7711 C CA . ILE B 1 498 ? 9.06400 27.64700 -18.81400 1.000 20.25000 532 ILE B CA 1
ATOM 7712 C C . ILE B 1 498 ? 9.49600 27.61800 -17.35400 1.000 19.58000 532 ILE B C 1
ATOM 7713 O O . ILE B 1 498 ? 10.59000 27.14500 -17.02900 1.000 18.87000 532 ILE B O 1
ATOM 7718 N N . ASP B 1 499 ? 8.65000 28.17800 -16.49100 1.000 19.23000 533 ASP B N 1
ATOM 7719 C CA . ASP B 1 499 ? 8.67500 27.90900 -15.06100 1.000 18.21000 533 ASP B CA 1
ATOM 7720 C C . ASP B 1 499 ? 7.54500 26.93000 -14.76500 1.000 21.70000 533 ASP B C 1
ATOM 7721 O O . ASP B 1 499 ? 6.36600 27.31700 -14.84200 1.000 19.21000 533 ASP B O 1
ATOM 7726 N N . PRO B 1 500 ? 7.82700 25.66200 -14.40600 1.000 18.33000 534 PRO B N 1
ATOM 7727 C CA . PRO B 1 500 ? 6.75100 24.70600 -14.15800 1.000 18.95000 534 PRO B CA 1
ATOM 7728 C C . PRO B 1 500 ? 5.96300 25.04000 -12.88200 1.000 22.12000 534 PRO B C 1
ATOM 7729 O O . PRO B 1 500 ? 4.88500 24.52200 -12.74400 1.000 21.15000 534 PRO B O 1
ATOM 7733 N N . ARG B 1 501 ? 6.52100 25.89700 -12.03300 1.000 19.50000 535 ARG B N 1
ATOM 7734 C CA . ARG B 1 501 ? 5.88600 26.30500 -10.75600 1.000 19.49000 535 ARG B CA 1
ATOM 7735 C C . ARG B 1 501 ? 5.87300 25.10900 -9.80600 1.000 22.82000 535 ARG B C 1
ATOM 7736 O O . ARG B 1 501 ? 6.65000 25.12000 -8.85100 1.000 18.17000 535 ARG B O 1
ATOM 7744 N N . TRP B 1 502 ? 4.98500 24.16200 -10.08300 1.000 19.06000 536 TRP B N 1
ATOM 7745 C CA . TRP B 1 502 ? 4.91600 22.90700 -9.29500 1.000 16.59000 536 TRP B CA 1
ATOM 7746 C C . TRP B 1 502 ? 5.81500 21.89500 -10.00000 1.000 21.17000 536 TRP B C 1
ATOM 7747 O O . TRP B 1 502 ? 5.38600 21.29900 -10.97600 1.000 23.02000 536 TRP B O 1
ATOM 7758 N N . VAL B 1 503 ? 7.04400 21.78000 -9.51600 1.000 18.82000 537 VAL B N 1
ATOM 7759 C CA . VAL B 1 503 ? 8.07000 20.95200 -10.14500 1.000 18.21000 537 VAL B CA 1
ATOM 7760 C C . VAL B 1 503 ? 7.74200 19.47300 -10.02100 1.000 21.64000 537 VAL B C 1
ATOM 7761 O O . VAL B 1 503 ? 8.03800 18.68700 -10.92900 1.000 23.98000 537 VAL B O 1
ATOM 7765 N N . LEU B 1 504 ? 7.21000 19.05600 -8.86300 1.000 17.62000 538 LEU B N 1
ATOM 7766 C CA . LEU B 1 504 ? 6.78200 17.69100 -8.58700 1.000 18.23000 538 LEU B CA 1
ATOM 7767 C C . LEU B 1 504 ? 5.31300 17.67700 -8.18300 1.000 17.08000 538 LEU B C 1
ATOM 7768 O O . LEU B 1 504 ? 4.88000 18.53300 -7.40900 1.000 18.65000 538 LEU B O 1
ATOM 7773 N N . PRO B 1 505 ? 4.50500 16.73700 -8.72000 1.000 19.88000 539 PRO B N 1
ATOM 7774 C CA . PRO B 1 505 ? 4.89500 15.84400 -9.82300 1.000 17.02000 539 PRO B CA 1
ATOM 7775 C C . PRO B 1 505 ? 5.08700 16.62300 -11.10800 1.000 19.49000 539 PRO B C 1
ATOM 7776 O O . PRO B 1 505 ? 4.60000 17.74600 -11.22200 1.000 21.98000 539 PRO B O 1
ATOM 7780 N N . VAL B 1 506 ? 5.78400 16.02700 -12.07100 1.000 17.37000 540 VAL B N 1
ATOM 7781 C CA . VAL B 1 506 ? 5.96000 16.67300 -13.36300 1.000 18.42000 540 VAL B CA 1
ATOM 7782 C C . VAL B 1 506 ? 4.60400 16.76900 -14.05100 1.000 19.74000 540 VAL B C 1
ATOM 7783 O O . VAL B 1 506 ? 3.85700 15.78700 -14.14200 1.000 25.89000 540 VAL B O 1
ATOM 7787 N N . SER B 1 507 ? 4.28900 17.94800 -14.55300 1.000 24.08000 541 SER B N 1
ATOM 7788 C CA . SER B 1 507 ? 2.94200 18.25100 -15.00800 1.000 25.55000 541 SER B CA 1
ATOM 7789 C C . SER B 1 507 ? 2.69900 17.86600 -16.46900 1.000 33.30000 541 SER B C 1
ATOM 7790 O O . SER B 1 507 ? 3.62300 17.64800 -17.25600 1.000 26.83000 541 SER B O 1
ATOM 7793 N N . ASP B 1 508 ? 1.41200 17.77900 -16.81500 1.000 30.27000 542 ASP B N 1
ATOM 7794 C CA . ASP B 1 508 ? 1.02400 17.57500 -18.20500 1.000 31.55000 542 ASP B CA 1
ATOM 7795 C C . ASP B 1 508 ? 1.62500 18.64500 -19.10500 1.000 27.70000 542 ASP B C 1
ATOM 7796 O O . ASP B 1 508 ? 2.05400 18.35700 -20.22700 1.000 27.21000 542 ASP B O 1
ATOM 7801 N N . GLY B 1 509 ? 1.65100 19.89200 -18.63400 1.000 28.36000 543 GLY B N 1
ATOM 7802 C CA . GLY B 1 509 ? 2.19500 20.97100 -19.44200 1.000 29.81000 543 GLY B CA 1
ATOM 7803 C C . GLY B 1 509 ? 3.63100 20.73000 -19.86600 1.000 34.58000 543 GLY B C 1
ATOM 7804 O O . GLY B 1 509 ? 4.01000 21.00500 -21.00700 1.000 29.02000 543 GLY B O 1
ATOM 7805 N N . VAL B 1 510 ? 4.46100 20.23100 -18.95100 1.000 24.03000 544 VAL B N 1
ATOM 7806 C CA . VAL B 1 510 ? 5.83900 19.93500 -19.31800 1.000 21.50000 544 VAL B CA 1
ATOM 7807 C C . VAL B 1 510 ? 5.87800 18.85600 -20.38800 1.000 22.70000 544 VAL B C 1
ATOM 7808 O O . VAL B 1 510 ? 6.61300 18.95800 -21.37800 1.000 24.52000 544 VAL B O 1
ATOM 7812 N N . ARG B 1 511 ? 5.09500 17.79600 -20.19700 1.000 22.06000 545 ARG B N 1
ATOM 7813 C CA . ARG B 1 511 ? 5.08000 16.71900 -21.17900 1.000 20.37000 545 ARG B CA 1
ATOM 7814 C C . ARG B 1 511 ? 4.58300 17.22900 -22.52700 1.000 23.05000 545 ARG B C 1
ATOM 7815 O O . ARG B 1 511 ? 5.13400 16.87000 -23.57300 1.000 23.82000 545 ARG B O 1
ATOM 7823 N N . GLU B 1 512 ? 3.59100 18.11100 -22.50800 1.000 23.16000 546 GLU B N 1
ATOM 7824 C CA . GLU B 1 512 ? 2.99200 18.59800 -23.78300 1.000 22.84000 546 GLU B CA 1
ATOM 7825 C C . GLU B 1 512 ? 3.98800 19.48400 -24.54800 1.000 28.73000 546 GLU B C 1
ATOM 7826 O O . GLU B 1 512 ? 4.06300 19.36900 -25.77500 1.000 25.49000 546 GLU B O 1
ATOM 7832 N N . LEU B 1 513 ? 4.73100 20.31800 -23.83100 1.000 24.81000 547 LEU B N 1
ATOM 7833 C CA . LEU B 1 513 ? 5.69700 21.16700 -24.51600 1.000 20.12000 547 LEU B CA 1
ATOM 7834 C C . LEU B 1 513 ? 6.93300 20.39000 -24.94400 1.000 21.41000 547 LEU B C 1
ATOM 7835 O O . LEU B 1 513 ? 7.54200 20.71200 -25.97300 1.000 22.50000 547 LEU B O 1
ATOM 7840 N N . ALA B 1 514 ? 7.32600 19.36700 -24.17700 1.000 20.14000 548 ALA B N 1
ATOM 7841 C CA . ALA B 1 514 ? 8.54600 18.63700 -24.51000 1.000 21.99000 548 ALA B CA 1
ATOM 7842 C C . ALA B 1 514 ? 8.47000 18.03000 -25.90400 1.000 24.01000 548 ALA B C 1
ATOM 7843 O O . ALA B 1 514 ? 9.45500 18.04400 -26.64800 1.000 21.81000 548 ALA B O 1
ATOM 7845 N N . VAL B 1 515 ? 7.31400 17.47000 -26.27100 1.000 22.30000 549 VAL B N 1
ATOM 7846 C CA . VAL B 1 515 ? 7.19900 16.80600 -27.56500 1.000 28.14000 549 VAL B CA 1
ATOM 7847 C C . VAL B 1 515 ? 7.28700 17.78800 -28.72000 1.000 29.91000 549 VAL B C 1
ATOM 7848 O O . VAL B 1 515 ? 7.45000 17.37100 -29.87100 1.000 27.85000 549 VAL B O 1
ATOM 7852 N N . GLN B 1 516 ? 7.18100 19.08200 -28.44500 1.000 24.02000 550 GLN B N 1
ATOM 7853 C CA . GLN B 1 516 ? 7.25300 20.09000 -29.49300 1.000 23.69000 550 GLN B CA 1
ATOM 7854 C C . GLN B 1 516 ? 8.66000 20.63700 -29.70100 1.000 24.72000 550 GLN B C 1
ATOM 7855 O O . GLN B 1 516 ? 8.84200 21.52800 -30.53300 1.000 24.53000 550 GLN B O 1
ATOM 7861 N N . HIS B 1 517 ? 9.65500 20.13900 -28.96600 1.000 23.42000 551 HIS B N 1
ATOM 7862 C CA . HIS B 1 517 ? 11.01900 20.63100 -29.06200 1.000 21.03000 551 HIS B CA 1
ATOM 7863 C C . HIS B 1 517 ? 11.96100 19.47700 -29.37000 1.000 19.37000 551 HIS B C 1
ATOM 7864 O O . HIS B 1 517 ? 11.61800 18.30900 -29.17900 1.000 23.42000 551 HIS B O 1
ATOM 7871 N N . LYS B 1 518 ? 13.17100 19.79600 -29.82000 1.000 19.77000 552 LYS B N 1
ATOM 7872 C CA . LYS B 1 518 ? 14.16200 18.74500 -30.16800 1.000 20.14000 552 LYS B CA 1
ATOM 7873 C C . LYS B 1 518 ? 15.02300 18.39100 -28.95600 1.000 20.98000 552 LYS B C 1
ATOM 7874 O O . LYS B 1 518 ? 15.60400 17.30700 -28.96300 1.000 21.23000 552 LYS B O 1
ATOM 7880 N N . LEU B 1 519 ? 15.06500 19.26800 -27.96100 1.000 19.60000 553 LEU B N 1
ATOM 7881 C CA . LEU B 1 519 ? 15.93000 19.09300 -26.80100 1.000 18.22000 553 LEU B CA 1
ATOM 7882 C C . LEU B 1 519 ? 15.25200 19.71600 -25.59300 1.000 19.77000 553 LEU B C 1
ATOM 7883 O O . LEU B 1 519 ? 14.68700 20.81000 -25.68500 1.000 20.54000 553 LEU B O 1
ATOM 7888 N N . LEU B 1 520 ? 15.33600 19.02700 -24.45400 1.000 20.65000 554 LEU B N 1
ATOM 7889 C CA . LEU B 1 520 ? 14.88100 19.55400 -23.17700 1.000 19.48000 554 LEU B CA 1
ATOM 7890 C C . LEU B 1 520 ? 16.08200 19.71600 -22.25300 1.000 15.60000 554 LEU B C 1
ATOM 7891 O O . LEU B 1 520 ? 16.88900 18.79600 -22.11300 1.000 17.21000 554 LEU B O 1
ATOM 7896 N N . VAL B 1 521 ? 16.21400 20.89000 -21.64800 1.000 16.63000 555 VAL B N 1
ATOM 7897 C CA . VAL B 1 521 ? 17.25900 21.14200 -20.65400 1.000 17.19000 555 VAL B CA 1
ATOM 7898 C C . VAL B 1 521 ? 16.59800 21.63700 -19.37800 1.000 16.52000 555 VAL B C 1
ATOM 7899 O O . VAL B 1 521 ? 15.86900 22.63300 -19.40700 1.000 17.80000 555 VAL B O 1
ATOM 7903 N N . THR B 1 522 ? 16.86300 20.96600 -18.25100 1.000 17.93000 556 THR B N 1
ATOM 7904 C CA . THR B 1 522 ? 16.35400 21.41800 -16.96100 1.000 18.67000 556 THR B CA 1
ATOM 7905 C C . THR B 1 522 ? 17.48700 22.13100 -16.23500 1.000 17.27000 556 THR B C 1
ATOM 7906 O O . THR B 1 522 ? 18.59900 21.60400 -16.15500 1.000 19.99000 556 THR B O 1
ATOM 7910 N N . LEU B 1 523 ? 17.21400 23.33500 -15.74000 1.000 16.90000 557 LEU B N 1
ATOM 7911 C CA . LEU B 1 523 ? 18.21100 24.17300 -15.07700 1.000 17.73000 557 LEU B CA 1
ATOM 7912 C C . LEU B 1 523 ? 17.78100 24.35600 -13.62300 1.000 16.15000 557 LEU B C 1
ATOM 7913 O O . LEU B 1 523 ? 16.74800 24.97700 -13.35600 1.000 17.87000 557 LEU B O 1
ATOM 7918 N N . GLU B 1 524 ? 18.54500 23.79900 -12.67300 1.000 15.64000 558 GLU B N 1
ATOM 7919 C CA . GLU B 1 524 ? 18.05900 23.75000 -11.29700 1.000 15.05000 558 GLU B CA 1
ATOM 7920 C C . GLU B 1 524 ? 19.15300 24.05700 -10.28300 1.000 15.35000 558 GLU B C 1
ATOM 7921 O O . GLU B 1 524 ? 20.30900 23.67100 -10.45800 1.000 19.42000 558 GLU B O 1
ATOM 7927 N N . ASP B 1 525 ? 18.75400 24.73700 -9.20800 1.000 15.28000 559 ASP B N 1
ATOM 7928 C CA . ASP B 1 525 ? 19.64600 25.07700 -8.09200 1.000 13.54000 559 ASP B CA 1
ATOM 7929 C C . ASP B 1 525 ? 19.50800 23.99700 -7.01400 1.000 16.22000 559 ASP B C 1
ATOM 7930 O O . ASP B 1 525 ? 19.01000 24.22700 -5.91300 1.000 16.98000 559 ASP B O 1
ATOM 7935 N N . ASN B 1 526 ? 19.95800 22.79100 -7.37200 1.000 15.28000 560 ASN B N 1
ATOM 7936 C CA . ASN B 1 526 ? 19.78700 21.56200 -6.60400 1.000 16.41000 560 ASN B CA 1
ATOM 7937 C C . ASN B 1 526 ? 20.75300 20.53000 -7.17500 1.000 16.47000 560 ASN B C 1
ATOM 7938 O O . ASN B 1 526 ? 21.09800 20.58500 -8.35800 1.000 16.62000 560 ASN B O 1
ATOM 7943 N N . GLY B 1 527 ? 21.17100 19.58500 -6.33600 1.000 14.85000 561 GLY B N 1
ATOM 7944 C CA . GLY B 1 527 ? 21.98900 18.48400 -6.82700 1.000 14.85000 561 GLY B CA 1
ATOM 7945 C C . GLY B 1 527 ? 21.32900 17.74900 -7.98600 1.000 14.20000 561 GLY B C 1
ATOM 7946 O O . GLY B 1 527 ? 20.10900 17.53700 -8.01000 1.000 15.41000 561 GLY B O 1
ATOM 7947 N N . VAL B 1 528 ? 22.16200 17.33400 -8.95400 1.000 15.67000 562 VAL B N 1
ATOM 7948 C CA . VAL B 1 528 ? 21.63300 16.65800 -10.13800 1.000 16.25000 562 VAL B CA 1
ATOM 7949 C C . VAL B 1 528 ? 21.09100 15.27300 -9.81600 1.000 14.34000 562 VAL B C 1
ATOM 7950 O O . VAL B 1 528 ? 20.20000 14.78400 -10.51900 1.000 15.97000 562 VAL B O 1
ATOM 7954 N N . ASN B 1 529 ? 21.61700 14.59900 -8.80200 1.000 14.00000 563 ASN B N 1
ATOM 7955 C CA . ASN B 1 529 ? 21.18700 13.22300 -8.54900 1.000 14.44000 563 ASN B CA 1
ATOM 7956 C C . ASN B 1 529 ? 19.77000 13.21700 -7.99800 1.000 16.76000 563 ASN B C 1
ATOM 7957 O O . ASN B 1 529 ? 19.52300 13.70000 -6.88600 1.000 16.15000 563 ASN B O 1
ATOM 7962 N N . GLY B 1 530 ? 18.83700 12.65600 -8.77300 1.000 14.64000 564 GLY B N 1
ATOM 7963 C CA . GLY B 1 530 ? 17.44200 12.61600 -8.36800 1.000 15.89000 564 GLY B CA 1
ATOM 7964 C C . GLY B 1 530 ? 16.76000 13.96100 -8.32200 1.000 16.39000 564 GLY B C 1
ATOM 7965 O O . GLY B 1 530 ? 15.65500 14.06600 -7.76500 1.000 15.63000 564 GLY B O 1
ATOM 7966 N N . GLY B 1 531 ? 17.37800 14.98900 -8.90700 1.000 15.10000 565 GLY B N 1
ATOM 7967 C CA . GLY B 1 531 ? 16.83600 16.33300 -8.89100 1.000 15.35000 565 GLY B CA 1
ATOM 7968 C C . GLY B 1 531 ? 15.73000 16.50700 -9.91400 1.000 16.46000 565 GLY B C 1
ATOM 7969 O O . GLY B 1 531 ? 15.22400 15.55100 -10.50100 1.000 15.83000 565 GLY B O 1
ATOM 7970 N N . ALA B 1 532 ? 15.36200 17.77100 -10.13000 1.000 14.52000 566 ALA B N 1
ATOM 7971 C CA . ALA B 1 532 ? 14.25700 18.10200 -11.02800 1.000 14.81000 566 ALA B CA 1
ATOM 7972 C C . ALA B 1 532 ? 14.50500 17.60600 -12.45200 1.000 18.96000 566 ALA B C 1
ATOM 7973 O O . ALA B 1 532 ? 13.58300 17.10000 -13.11200 1.000 17.88000 566 ALA B O 1
ATOM 7975 N N . GLY B 1 533 ? 15.73600 17.74900 -12.95100 1.000 15.79000 567 GLY B N 1
ATOM 7976 C CA . GLY B 1 533 ? 16.02400 17.31000 -14.31300 1.000 16.95000 567 GLY B CA 1
ATOM 7977 C C . GLY B 1 533 ? 15.80500 15.81900 -14.48900 1.000 19.99000 567 GLY B C 1
ATOM 7978 O O . GLY B 1 533 ? 15.16800 15.37400 -15.44800 1.000 16.53000 567 GLY B O 1
ATOM 7979 N N . SER B 1 534 ? 16.32000 15.02700 -13.55000 1.000 17.11000 568 SER B N 1
ATOM 7980 C CA A SER B 1 534 ? 16.10700 13.58700 -13.63100 0.560 15.37000 568 SER B CA 1
ATOM 7981 C CA B SER B 1 534 ? 16.11500 13.58300 -13.58500 0.440 15.43000 568 SER B CA 1
ATOM 7982 C C . SER B 1 534 ? 14.63300 13.24200 -13.48200 1.000 16.75000 568 SER B C 1
ATOM 7983 O O . SER B 1 534 ? 14.15600 12.28400 -14.10200 1.000 18.34000 568 SER B O 1
ATOM 7988 N N . ALA B 1 535 ? 13.89000 14.01400 -12.68500 1.000 15.70000 569 ALA B N 1
ATOM 7989 C CA . ALA B 1 535 ? 12.46100 13.76400 -12.52200 1.000 14.56000 569 ALA B CA 1
ATOM 7990 C C . ALA B 1 535 ? 11.70600 14.05900 -13.81200 1.000 15.81000 569 ALA B C 1
ATOM 7991 O O . ALA B 1 535 ? 10.79700 13.31000 -14.19200 1.000 18.01000 569 ALA B O 1
ATOM 7993 N N . VAL B 1 536 ? 12.07400 15.14200 -14.49900 1.000 14.35000 570 VAL B N 1
ATOM 7994 C CA . VAL B 1 536 ? 11.44800 15.44200 -15.78900 1.000 16.24000 570 VAL B CA 1
ATOM 7995 C C . VAL B 1 536 ? 11.75000 14.33100 -16.78900 1.000 16.12000 570 VAL B C 1
ATOM 7996 O O . VAL B 1 536 ? 10.85200 13.83600 -17.48600 1.000 16.48000 570 VAL B O 1
ATOM 8000 N N . SER B 1 537 ? 13.02800 13.94800 -16.89900 1.000 15.41000 571 SER B N 1
ATOM 8001 C CA . SER B 1 537 ? 13.42000 12.85100 -17.78100 1.000 18.32000 571 SER B CA 1
ATOM 8002 C C . SER B 1 537 ? 12.62300 11.59100 -17.48600 1.000 19.87000 571 SER B C 1
ATOM 8003 O O . SER B 1 537 ? 12.08900 10.94100 -18.39900 1.000 17.61000 571 SER B O 1
ATOM 8006 N N . ALA B 1 538 ? 12.54200 11.22100 -16.20700 1.000 16.07000 572 ALA B N 1
ATOM 8007 C CA . ALA B 1 538 ? 11.80800 10.01600 -15.83000 1.000 16.30000 572 ALA B CA 1
ATOM 8008 C C . ALA B 1 538 ? 10.34300 10.10700 -16.22100 1.000 16.86000 572 ALA B C 1
ATOM 8009 O O . ALA B 1 538 ? 9.75200 9.11300 -16.65800 1.000 18.27000 572 ALA B O 1
ATOM 8011 N N . ALA B 1 539 ? 9.72900 11.27900 -16.04500 1.000 16.61000 573 ALA B N 1
ATOM 8012 C CA . ALA B 1 539 ? 8.32100 11.42800 -16.39700 1.000 16.07000 573 ALA B CA 1
ATOM 8013 C C . ALA B 1 539 ? 8.10500 11.32000 -17.90100 1.000 20.03000 573 ALA B C 1
ATOM 8014 O O . ALA B 1 539 ? 7.11300 10.72700 -18.35200 1.000 18.64000 573 ALA B O 1
ATOM 8016 N N . LEU B 1 540 ? 8.99300 11.93100 -18.69100 1.000 17.29000 574 LEU B N 1
ATOM 8017 C CA . LEU B 1 540 ? 8.88000 11.80400 -20.14500 1.000 15.50000 574 LEU B CA 1
ATOM 8018 C C . LEU B 1 540 ? 8.99700 10.35200 -20.57100 1.000 18.06000 574 LEU B C 1
ATOM 8019 O O . LEU B 1 540 ? 8.18200 9.85300 -21.35300 1.000 18.21000 574 LEU B O 1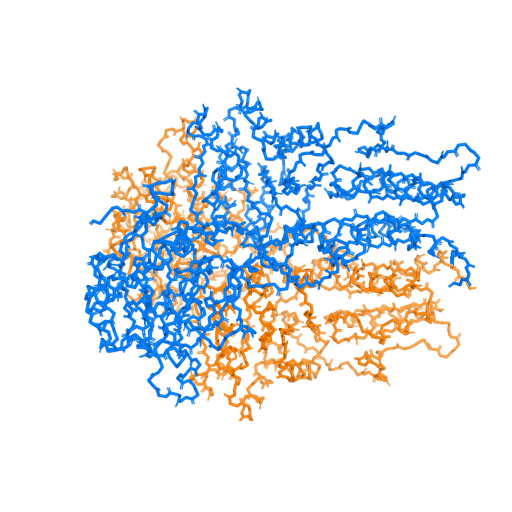
ATOM 8024 N N . ARG B 1 541 ? 10.02400 9.66100 -20.07500 1.000 18.01000 575 ARG B N 1
ATOM 8025 C CA . ARG B 1 541 ? 10.24100 8.27900 -20.48400 1.000 17.93000 575 ARG B CA 1
ATOM 8026 C C . ARG B 1 541 ? 9.06800 7.39600 -20.06100 1.000 22.60000 575 ARG B C 1
ATOM 8027 O O . ARG B 1 541 ? 8.65600 6.50200 -20.81000 1.000 21.18000 575 ARG B O 1
ATOM 8035 N N A ARG B 1 542 ? 8.46000 7.68900 -18.91700 0.600 21.46000 576 ARG B N 1
ATOM 8036 N N B ARG B 1 542 ? 8.46500 7.69000 -18.90900 0.400 21.45000 576 ARG B N 1
ATOM 8037 C CA A ARG B 1 542 ? 7.27800 6.91600 -18.46100 0.600 20.34000 576 ARG B CA 1
ATOM 8038 C CA B ARG B 1 542 ? 7.27800 6.91300 -18.45900 0.400 20.40000 576 ARG B CA 1
ATOM 8039 C C A ARG B 1 542 ? 6.11800 7.16000 -19.43300 0.600 24.70000 576 ARG B C 1
ATOM 8040 C C B ARG B 1 542 ? 6.12300 7.15800 -19.43600 0.400 24.65000 576 ARG B C 1
ATOM 8041 O O A ARG B 1 542 ? 5.30300 6.25400 -19.60100 0.600 24.59000 576 ARG B O 1
ATOM 8042 O O B ARG B 1 542 ? 5.31300 6.24000 -19.62200 0.400 24.57000 576 ARG B O 1
ATOM 8057 N N . ALA B 1 543 ? 6.06700 8.34800 -20.03600 1.000 19.34000 577 ALA B N 1
ATOM 8058 C CA . ALA B 1 543 ? 5.04300 8.66100 -21.02300 1.000 21.86000 577 ALA B CA 1
ATOM 8059 C C . ALA B 1 543 ? 5.46700 8.31500 -22.44700 1.000 23.66000 577 ALA B C 1
ATOM 8060 O O . ALA B 1 543 ? 4.81500 8.75900 -23.39900 1.000 22.08000 577 ALA B O 1
ATOM 8062 N N . GLU B 1 544 ? 6.53900 7.53200 -22.61200 1.000 17.90000 578 GLU B N 1
ATOM 8063 C CA . GLU B 1 544 ? 7.02500 7.09000 -23.91900 1.000 20.00000 578 GLU B CA 1
ATOM 8064 C C . GLU B 1 544 ? 7.55000 8.25000 -24.76100 1.000 27.75000 578 GLU B C 1
ATOM 8065 O O . GLU B 1 544 ? 7.47600 8.22000 -25.99700 1.000 24.36000 578 GLU B O 1
ATOM 8071 N N . ILE B 1 545 ? 8.07400 9.27900 -24.10200 1.000 18.60000 579 ILE B N 1
ATOM 8072 C CA . ILE B 1 545 ? 8.66200 10.43900 -24.75800 1.000 19.45000 579 ILE B CA 1
ATOM 8073 C C . ILE B 1 545 ? 10.17000 10.34700 -24.59600 1.000 24.44000 579 ILE B C 1
ATOM 8074 O O . ILE B 1 545 ? 10.68500 10.39800 -23.47100 1.000 21.22000 579 ILE B O 1
ATOM 8079 N N . ASP B 1 546 ? 10.88100 10.20000 -25.71700 1.000 21.30000 580 ASP B N 1
ATOM 8080 C CA . ASP B 1 546 ? 12.32700 10.00900 -25.70800 1.000 20.54000 580 ASP B CA 1
ATOM 8081 C C . ASP B 1 546 ? 13.09400 11.21300 -26.25300 1.000 18.57000 580 ASP B C 1
ATOM 8082 O O . ASP B 1 546 ? 14.24900 11.07100 -26.67000 1.000 24.88000 580 ASP B O 1
ATOM 8087 N N . VAL B 1 547 ? 12.49500 12.39700 -26.21300 1.000 21.85000 581 VAL B N 1
ATOM 8088 C CA . VAL B 1 547 ? 13.20200 13.64300 -26.49000 1.000 22.90000 581 VAL B CA 1
ATOM 8089 C C . VAL B 1 547 ? 14.42800 13.69700 -25.58300 1.000 21.61000 581 VAL B C 1
ATOM 8090 O O . VAL B 1 547 ? 14.32100 13.41500 -24.37800 1.000 21.87000 581 VAL B O 1
ATOM 8094 N N . PRO B 1 548 ? 15.60400 14.02400 -26.11500 1.000 19.95000 582 PRO B N 1
ATOM 8095 C CA . PRO B 1 548 ? 16.81900 14.06800 -25.28400 1.000 20.65000 582 PRO B CA 1
ATOM 8096 C C . PRO B 1 548 ? 16.68300 15.10800 -24.18300 1.000 21.66000 582 PRO B C 1
ATOM 8097 O O . PRO B 1 548 ? 16.29000 16.25100 -24.43500 1.000 20.46000 582 PRO B O 1
ATOM 8101 N N . CYS B 1 549 ? 17.03500 14.71000 -22.95700 1.000 18.54000 583 CYS B N 1
ATOM 8102 C CA . CYS B 1 549 ? 16.98200 15.56600 -21.78400 1.000 17.56000 583 CYS B CA 1
ATOM 8103 C C . CYS B 1 549 ? 18.38600 15.71300 -21.22400 1.000 17.32000 583 CYS B C 1
ATOM 8104 O O . CYS B 1 549 ? 19.14800 14.74700 -21.20100 1.000 16.37000 583 CYS B O 1
ATOM 8107 N N . ARG B 1 550 ? 18.71600 16.91400 -20.74800 1.000 18.56000 584 ARG B N 1
ATOM 8108 C CA . ARG B 1 550 ? 19.97600 17.15300 -20.05300 1.000 17.09000 584 ARG B CA 1
ATOM 8109 C C . ARG B 1 550 ? 19.67000 17.80800 -18.71700 1.000 17.88000 584 ARG B C 1
ATOM 8110 O O . ARG B 1 550 ? 18.75700 18.63400 -18.61800 1.000 19.29000 584 ARG B O 1
ATOM 8118 N N . ASP B 1 551 ? 20.42100 17.41700 -17.68500 1.000 16.99000 585 ASP B N 1
ATOM 8119 C CA . ASP B 1 551 ? 20.18800 17.84200 -16.30500 1.000 18.69000 585 ASP B CA 1
ATOM 8120 C C . ASP B 1 551 ? 21.29900 18.83000 -15.95000 1.000 16.11000 585 ASP B C 1
ATOM 8121 O O . ASP B 1 551 ? 22.38400 18.43100 -15.52600 1.000 20.49000 585 ASP B O 1
ATOM 8126 N N . VAL B 1 552 ? 21.02000 20.12100 -16.11400 1.000 18.83000 586 VAL B N 1
ATOM 8127 C CA . VAL B 1 552 ? 21.97800 21.16800 -15.77800 1.000 18.39000 586 VAL B CA 1
ATOM 8128 C C . VAL B 1 552 ? 21.69100 21.62200 -14.35200 1.000 16.20000 586 VAL B C 1
ATOM 8129 O O . VAL B 1 552 ? 20.81000 22.44300 -14.09900 1.000 17.71000 586 VAL B O 1
ATOM 8133 N N . GLY B 1 553 ? 22.44800 21.09000 -13.41300 1.000 20.12000 587 GLY B N 1
ATOM 8134 C CA . GLY B 1 553 ? 22.21400 21.44200 -12.02500 1.000 17.21000 587 GLY B CA 1
ATOM 8135 C C . GLY B 1 553 ? 23.52300 21.42900 -11.28200 1.000 16.51000 587 GLY B C 1
ATOM 8136 O O . GLY B 1 553 ? 24.59000 21.48500 -11.89600 1.000 17.12000 587 GLY B O 1
ATOM 8137 N N . LEU B 1 554 ? 23.45800 21.33900 -9.97300 1.000 15.88000 588 LEU B N 1
ATOM 8138 C CA . LEU B 1 554 ? 24.67900 21.26900 -9.17100 1.000 16.57000 588 LEU B CA 1
ATOM 8139 C C . LEU B 1 554 ? 25.25100 19.85500 -9.21200 1.000 16.12000 588 LEU B C 1
ATOM 8140 O O . LEU B 1 554 ? 24.54400 18.90000 -8.88100 1.000 16.82000 588 LEU B O 1
ATOM 8145 N N . PRO B 1 555 ? 26.52000 19.67500 -9.57100 1.000 17.13000 589 PRO B N 1
ATOM 8146 C CA . PRO B 1 555 ? 27.11800 18.34300 -9.43500 1.000 16.30000 589 PRO B CA 1
ATOM 8147 C C . PRO B 1 555 ? 26.94500 17.84500 -8.00000 1.000 16.47000 589 PRO B C 1
ATOM 8148 O O . PRO B 1 555 ? 26.86200 18.63400 -7.05100 1.000 16.19000 589 PRO B O 1
ATOM 8152 N N . GLN B 1 556 ? 26.84800 16.52100 -7.85400 1.000 16.55000 590 GLN B N 1
ATOM 8153 C CA . GLN B 1 556 ? 26.52000 15.88900 -6.57200 1.000 15.83000 590 GLN B CA 1
ATOM 8154 C C . GLN B 1 556 ? 27.79400 15.79700 -5.74300 1.000 15.00000 590 GLN B C 1
ATOM 8155 O O . GLN B 1 556 ? 28.44000 14.75000 -5.63700 1.000 19.22000 590 GLN B O 1
ATOM 8161 N N . GLU B 1 557 ? 28.15600 16.93200 -5.15400 1.000 14.75000 591 GLU B N 1
ATOM 8162 C CA . GLU B 1 557 ? 29.42200 17.09900 -4.46000 1.000 16.75000 591 GLU B CA 1
ATOM 8163 C C . GLU B 1 557 ? 29.19000 17.99000 -3.25300 1.000 14.48000 591 GLU B C 1
ATOM 8164 O O . GLU B 1 557 ? 28.23300 18.76600 -3.20400 1.000 18.85000 591 GLU B O 1
ATOM 8170 N N . PHE B 1 558 ? 30.07800 17.87800 -2.27400 1.000 15.05000 592 PHE B N 1
ATOM 8171 C CA . PHE B 1 558 ? 30.12500 18.82400 -1.17200 1.000 15.16000 592 PHE B CA 1
ATOM 8172 C C . PHE B 1 558 ? 31.01500 19.99900 -1.56400 1.000 18.84000 592 PHE B C 1
ATOM 8173 O O . PHE B 1 558 ? 32.17700 19.79600 -1.92100 1.000 25.64000 592 PHE B O 1
ATOM 8181 N N . TYR B 1 559 ? 30.49400 21.22000 -1.47400 1.000 18.26000 593 TYR B N 1
ATOM 8182 C CA . TYR B 1 559 ? 31.22900 22.40600 -1.91700 1.000 15.47000 593 TYR B CA 1
ATOM 8183 C C . TYR B 1 559 ? 31.90100 23.13200 -0.75900 1.000 20.71000 593 TYR B C 1
ATOM 8184 O O . TYR B 1 559 ? 31.32000 23.27700 0.32300 1.000 21.07000 593 TYR B O 1
ATOM 8193 N N . GLU B 1 560 ? 33.11700 23.61600 -1.01100 1.000 17.16000 594 GLU B N 1
ATOM 8194 C CA . GLU B 1 560 ? 33.82300 24.46300 -0.05700 1.000 18.16000 594 GLU B CA 1
ATOM 8195 C C . GLU B 1 560 ? 33.12900 25.81900 0.05100 1.000 21.74000 594 GLU B C 1
ATOM 8196 O O . GLU B 1 560 ? 32.35200 26.21900 -0.82000 1.000 20.64000 594 GLU B O 1
ATOM 8202 N N . HIS B 1 561 ? 33.43100 26.54200 1.12600 1.000 17.55000 595 HIS B N 1
ATOM 8203 C CA . HIS B 1 561 ? 32.79200 27.83100 1.34100 1.000 16.84000 595 HIS B CA 1
ATOM 8204 C C . HIS B 1 561 ? 33.30000 28.86300 0.34000 1.000 21.72000 595 HIS B C 1
ATOM 8205 O O . HIS B 1 561 ? 34.47600 28.86700 -0.03800 1.000 20.47000 595 HIS B O 1
ATOM 8212 N N . ALA B 1 562 ? 32.39300 29.74000 -0.08000 1.000 19.32000 596 ALA B N 1
ATOM 8213 C CA . ALA B 1 562 ? 32.62200 30.83200 -1.02300 1.000 22.86000 596 ALA B CA 1
ATOM 8214 C C . ALA B 1 562 ? 31.28900 31.55900 -1.13400 1.000 17.52000 596 ALA B C 1
ATOM 8215 O O . ALA B 1 562 ? 30.28600 31.11900 -0.56700 1.000 18.79000 596 ALA B O 1
ATOM 8217 N N . SER B 1 563 ? 31.27300 32.67900 -1.85600 1.000 19.18000 597 SER B N 1
ATOM 8218 C CA . SER B 1 563 ? 29.97800 33.31400 -2.05100 1.000 18.22000 597 SER B CA 1
ATOM 8219 C C . SER B 1 563 ? 29.12700 32.46100 -2.98500 1.000 18.36000 597 SER B C 1
ATOM 8220 O O . SER B 1 563 ? 29.63600 31.62400 -3.73700 1.000 19.23000 597 SER B O 1
ATOM 8223 N N . ARG B 1 564 ? 27.80800 32.66700 -2.91800 1.000 16.99000 598 ARG B N 1
ATOM 8224 C CA . ARG B 1 564 ? 26.92300 31.94100 -3.82200 1.000 18.33000 598 ARG B CA 1
ATOM 8225 C C . ARG B 1 564 ? 27.32000 32.19500 -5.27100 1.000 22.11000 598 ARG B C 1
ATOM 8226 O O . ARG B 1 564 ? 27.44500 31.25700 -6.06400 1.000 18.47000 598 ARG B O 1
ATOM 8234 N N . SER B 1 565 ? 27.59000 33.45400 -5.62500 1.000 18.51000 599 SER B N 1
ATOM 8235 C CA . SER B 1 565 ? 27.93400 33.74400 -7.01600 1.000 20.45000 599 SER B CA 1
ATOM 8236 C C . SER B 1 565 ? 29.25200 33.09000 -7.41100 1.000 19.44000 599 SER B C 1
ATOM 8237 O O . SER B 1 565 ? 29.40800 32.62500 -8.54700 1.000 21.84000 599 SER B O 1
ATOM 8240 N N . GLU B 1 566 ? 30.20800 33.02400 -6.47900 1.000 19.86000 600 GLU B N 1
ATOM 8241 C CA . GLU B 1 566 ? 31.46700 32.33400 -6.74400 1.000 19.03000 600 GLU B CA 1
ATOM 8242 C C . GLU B 1 566 ? 31.26300 30.83900 -6.97200 1.000 17.61000 600 GLU B C 1
ATOM 8243 O O . GLU B 1 566 ? 31.84800 30.25900 -7.90100 1.000 18.46000 600 GLU B O 1
ATOM 8249 N N . VAL B 1 567 ? 30.45600 30.19000 -6.12800 1.000 16.72000 601 VAL B N 1
ATOM 8250 C CA . VAL B 1 567 ? 30.21700 28.76300 -6.31100 1.000 17.07000 601 VAL B CA 1
ATOM 8251 C C . VAL B 1 567 ? 29.58900 28.51700 -7.67300 1.000 15.80000 601 VAL B C 1
ATOM 8252 O O . VAL B 1 567 ? 30.01400 27.63000 -8.42000 1.000 17.70000 601 VAL B O 1
ATOM 8256 N N . LEU B 1 568 ? 28.54600 29.28600 -8.00100 1.000 17.88000 602 LEU B N 1
ATOM 8257 C CA . LEU B 1 568 ? 27.86700 29.10000 -9.28300 1.000 17.33000 602 LEU B CA 1
ATOM 8258 C C . LEU B 1 568 ? 28.81800 29.32200 -10.44900 1.000 22.43000 602 LEU B C 1
ATOM 8259 O O . LEU B 1 568 ? 28.84500 28.52800 -11.39700 1.000 20.85000 602 LEU B O 1
ATOM 8264 N N . ALA B 1 569 ? 29.62500 30.38100 -10.38800 1.000 18.35000 603 ALA B N 1
ATOM 8265 C CA . ALA B 1 569 ? 30.56800 30.63900 -11.46800 1.000 19.70000 603 ALA B CA 1
ATOM 8266 C C . ALA B 1 569 ? 31.57800 29.50600 -11.60600 1.000 21.45000 603 ALA B C 1
ATOM 8267 O O . ALA B 1 569 ? 31.88600 29.06900 -12.72200 1.000 21.08000 603 ALA B O 1
ATOM 8269 N N . ASP B 1 570 ? 32.10600 29.01600 -10.48100 1.000 18.61000 604 ASP B N 1
ATOM 8270 C CA . ASP B 1 570 ? 33.07600 27.92600 -10.52500 1.000 18.00000 604 ASP B CA 1
ATOM 8271 C C . ASP B 1 570 ? 32.49300 26.66600 -11.15000 1.000 20.46000 604 ASP B C 1
ATOM 8272 O O . ASP B 1 570 ? 33.23400 25.87100 -11.74100 1.000 22.83000 604 ASP B O 1
ATOM 8277 N N . LEU B 1 571 ? 31.18000 26.46500 -11.03200 1.000 18.54000 605 LEU B N 1
ATOM 8278 C CA . LEU B 1 571 ? 30.50300 25.29500 -11.56400 1.000 19.16000 605 LEU B CA 1
ATOM 8279 C C . LEU B 1 571 ? 30.05800 25.47500 -13.00700 1.000 19.31000 605 LEU B C 1
ATOM 8280 O O . LEU B 1 571 ? 29.51700 24.53100 -13.59600 1.000 21.14000 605 LEU B O 1
ATOM 8285 N N . GLY B 1 572 ? 30.27800 26.64600 -13.59400 1.000 18.72000 606 GLY B N 1
ATOM 8286 C CA . GLY B 1 572 ? 29.74200 26.89400 -14.91700 1.000 19.15000 606 GLY B CA 1
ATOM 8287 C C . GLY B 1 572 ? 28.25200 27.14700 -14.93800 1.000 23.06000 606 GLY B C 1
ATOM 8288 O O . GLY B 1 572 ? 27.63400 27.06500 -16.01300 1.000 22.17000 606 GLY B O 1
ATOM 8289 N N . LEU B 1 573 ? 27.64600 27.43500 -13.78400 1.000 17.97000 607 LEU B N 1
ATOM 8290 C CA . LEU B 1 573 ? 26.23000 27.79800 -13.73900 1.000 17.05000 607 LEU B CA 1
ATOM 8291 C C . LEU B 1 573 ? 26.10500 29.31200 -13.90000 1.000 21.56000 607 LEU B C 1
ATOM 8292 O O . LEU B 1 573 ? 25.76800 30.05300 -12.97600 1.000 19.26000 607 LEU B O 1
ATOM 8297 N N . THR B 1 574 ? 26.41900 29.75400 -15.12200 1.000 18.66000 608 THR B N 1
ATOM 8298 C CA . THR B 1 574 ? 26.26200 31.13000 -15.56500 1.000 17.57000 608 THR B CA 1
ATOM 8299 C C . THR B 1 574 ? 25.55100 31.09400 -16.91100 1.000 18.31000 608 THR B C 1
ATOM 8300 O O . THR B 1 574 ? 25.61600 30.09300 -17.62500 1.000 21.03000 608 THR B O 1
ATOM 8304 N N . ASP B 1 575 ? 24.89200 32.20100 -17.27700 1.000 21.29000 609 ASP B N 1
ATOM 8305 C CA . ASP B 1 575 ? 24.17300 32.19100 -18.54900 1.000 18.16000 609 ASP B CA 1
ATOM 8306 C C . ASP B 1 575 ? 25.13200 32.02500 -19.72700 1.000 22.90000 609 ASP B C 1
ATOM 8307 O O . ASP B 1 575 ? 24.80400 31.32000 -20.68800 1.000 20.02000 609 ASP B O 1
ATOM 8312 N N . GLN B 1 576 ? 26.34400 32.58600 -19.64500 1.000 22.00000 610 GLN B N 1
ATOM 8313 C CA . GLN B 1 576 ? 27.31700 32.38100 -20.71900 1.000 21.27000 610 GLN B CA 1
ATOM 8314 C C . GLN B 1 576 ? 27.67100 30.90500 -20.87000 1.000 22.44000 610 GLN B C 1
ATOM 8315 O O . GLN B 1 576 ? 27.67600 30.36600 -21.98200 1.000 21.32000 610 GLN B O 1
ATOM 8321 N N . ASP B 1 577 ? 27.99600 30.23400 -19.75700 1.000 22.14000 611 ASP B N 1
ATOM 8322 C CA . ASP B 1 577 ? 28.47500 28.85500 -19.84300 1.000 18.77000 611 ASP B CA 1
ATOM 8323 C C . ASP B 1 577 ? 27.35000 27.91200 -20.23000 1.000 18.21000 611 ASP B C 1
ATOM 8324 O O . ASP B 1 577 ? 27.54700 26.98700 -21.02500 1.000 21.68000 611 ASP B O 1
ATOM 8329 N N . VAL B 1 578 ? 26.15700 28.13100 -19.67900 1.000 19.54000 612 VAL B N 1
ATOM 8330 C CA . VAL B 1 578 ? 25.04700 27.24000 -19.98000 1.000 17.44000 612 VAL B CA 1
ATOM 8331 C C . VAL B 1 578 ? 24.62200 27.40000 -21.43600 1.000 18.92000 612 VAL B C 1
ATOM 8332 O O . VAL B 1 578 ? 24.33100 26.41300 -22.12100 1.000 19.90000 612 VAL B O 1
ATOM 8336 N N . ALA B 1 579 ? 24.61200 28.63600 -21.94200 1.000 20.69000 613 ALA B N 1
ATOM 8337 C CA . ALA B 1 579 ? 24.29500 28.83200 -23.35700 1.000 19.33000 613 ALA B CA 1
ATOM 8338 C C . ALA B 1 579 ? 25.28000 28.08200 -24.24400 1.000 19.74000 613 ALA B C 1
ATOM 8339 O O . ALA B 1 579 ? 24.88700 27.47100 -25.24700 1.000 21.54000 613 ALA B O 1
ATOM 8341 N N . ARG B 1 580 ? 26.55400 28.07200 -23.86400 1.000 19.27000 614 ARG B N 1
ATOM 8342 C CA . ARG B 1 580 ? 27.57800 27.35400 -24.65500 1.000 19.30000 614 ARG B CA 1
ATOM 8343 C C . ARG B 1 580 ? 27.28400 25.84700 -24.65800 1.000 23.08000 614 ARG B C 1
ATOM 8344 O O . ARG B 1 580 ? 27.54100 25.22700 -25.69000 1.000 20.59000 614 ARG B O 1
ATOM 8352 N N . ARG B 1 581 ? 26.92700 25.30700 -23.50500 1.000 22.71000 615 ARG B N 1
ATOM 8353 C CA . ARG B 1 581 ? 26.68500 23.85300 -23.46000 1.000 19.61000 615 ARG B CA 1
ATOM 8354 C C . ARG B 1 581 ? 25.47500 23.54700 -24.34700 1.000 19.71000 615 ARG B C 1
ATOM 8355 O O . ARG B 1 581 ? 25.52200 22.56300 -25.07100 1.000 20.75000 615 ARG B O 1
ATOM 8363 N N . ILE B 1 582 ? 24.43200 24.37600 -24.24900 1.000 18.53000 616 ILE B N 1
ATOM 8364 C CA . ILE B 1 582 ? 23.23000 24.08300 -25.02600 1.000 17.55000 616 ILE B CA 1
ATOM 8365 C C . ILE B 1 582 ? 23.51500 24.22000 -26.51600 1.000 21.85000 616 ILE B C 1
ATOM 8366 O O . ILE B 1 582 ? 23.02500 23.42900 -27.33100 1.000 21.33000 616 ILE B O 1
ATOM 8371 N N . THR B 1 583 ? 24.31000 25.22100 -26.89400 1.000 21.94000 617 THR B N 1
ATOM 8372 C CA . THR B 1 583 ? 24.73000 25.35000 -28.28800 1.000 17.96000 617 THR B CA 1
ATOM 8373 C C . THR B 1 583 ? 25.32900 24.05000 -28.80200 1.000 21.42000 617 THR B C 1
ATOM 8374 O O . THR B 1 583 ? 25.00600 23.60500 -29.90900 1.000 22.54000 617 THR B O 1
ATOM 8378 N N . GLY B 1 584 ? 26.20100 23.42500 -28.00300 1.000 20.97000 618 GLY B N 1
ATOM 8379 C CA . GLY B 1 584 ? 26.78800 22.15300 -28.39900 1.000 20.54000 618 GLY B CA 1
ATOM 8380 C C . GLY B 1 584 ? 25.76500 21.04300 -28.57100 1.000 25.05000 618 GLY B C 1
ATOM 8381 O O . GLY B 1 584 ? 25.82500 20.27600 -29.53700 1.000 23.23000 618 GLY B O 1
ATOM 8382 N N . TRP B 1 585 ? 24.82400 20.92400 -27.63100 1.000 22.09000 619 TRP B N 1
ATOM 8383 C CA . TRP B 1 585 ? 23.79800 19.89200 -27.75300 1.000 21.90000 619 TRP B CA 1
ATOM 8384 C C . TRP B 1 585 ? 22.93900 20.11700 -28.98900 1.000 22.50000 619 TRP B C 1
ATOM 8385 O O . TRP B 1 585 ? 22.57500 19.16100 -29.68600 1.000 23.52000 619 TRP B O 1
ATOM 8396 N N . VAL B 1 586 ? 22.57800 21.37600 -29.25700 1.000 20.33000 620 VAL B N 1
ATOM 8397 C CA . VAL B 1 586 ? 21.74900 21.67600 -30.42100 1.000 21.26000 620 VAL B CA 1
ATOM 8398 C C . VAL B 1 586 ? 22.51600 21.37000 -31.70200 1.000 23.74000 620 VAL B C 1
ATOM 8399 O O . VAL B 1 586 ? 21.96000 20.80900 -32.65200 1.000 24.55000 620 VAL B O 1
ATOM 8403 N N . ALA B 1 587 ? 23.80700 21.71600 -31.74800 1.000 21.32000 621 ALA B N 1
ATOM 8404 C CA . ALA B 1 587 ? 24.57700 21.42600 -32.95600 1.000 22.94000 621 ALA B CA 1
ATOM 8405 C C . ALA B 1 587 ? 24.59600 19.93200 -33.23800 1.000 30.53000 621 ALA B C 1
ATOM 8406 O O . ALA B 1 587 ? 24.48600 19.50600 -34.39400 1.000 25.73000 621 ALA B O 1
ATOM 8408 N N . ALA B 1 588 ? 24.66000 19.11900 -32.18700 1.000 27.46000 622 ALA B N 1
ATOM 8409 C CA . ALA B 1 588 ? 24.72000 17.65100 -32.36700 1.000 25.74000 622 ALA B CA 1
ATOM 8410 C C . ALA B 1 588 ? 23.38800 17.08900 -32.89200 1.000 26.17000 622 ALA B C 1
ATOM 8411 O O . ALA B 1 588 ? 23.41300 16.04300 -33.53900 1.000 27.67000 622 ALA B O 1
ATOM 8413 N N . LEU B 1 589 ? 22.27300 17.75700 -32.61400 1.000 23.45000 623 LEU B N 1
ATOM 8414 C CA . LEU B 1 589 ? 20.94200 17.25500 -33.04300 1.000 26.05000 623 LEU B CA 1
ATOM 8415 C C . LEU B 1 589 ? 20.63700 17.70000 -34.47700 1.000 32.33000 623 LEU B C 1
ATOM 8416 O O . LEU B 1 589 ? 19.89800 16.98600 -35.16000 1.000 31.06000 623 LEU B O 1
ATOM 8421 N N . GLY B 1 590 ? 21.16500 18.84600 -34.89500 1.000 30.10000 624 GLY B N 1
ATOM 8422 C CA . GLY B 1 590 ? 20.92600 19.38600 -36.24600 1.000 31.87000 624 GLY B CA 1
ATOM 8423 C C . GLY B 1 590 ? 19.49400 19.82800 -36.51500 1.000 47.70000 624 GLY B C 1
ATOM 8424 O O . GLY B 1 590 ? 18.85500 20.29600 -35.56100 1.000 41.78000 624 GLY B O 1
ATOM 8425 N N . THR B 1 591 ? 19.02700 19.69900 -37.76500 1.000 46.94000 625 THR B N 1
ATOM 8426 C CA . THR B 1 591 ? 17.64400 20.05700 -38.21000 1.000 41.95000 625 THR B CA 1
ATOM 8427 C C . THR B 1 591 ? 17.68100 21.41900 -38.90600 1.000 47.99000 625 THR B C 1
ATOM 8428 O O . THR B 1 591 ? 17.91400 21.39200 -40.12400 1.000 52.47000 625 THR B O 1
#

Solvent-accessible surface area: 36307 Å² total; per-residue (Å²): 69,32,11,152,95,12,196,15,20,73,38,0,111,171,22,55,52,77,72,2,202,115,0,5,62,51,0,29,110,31,0,30,128,79,4,78,87,28,32,35,55,25,9,27,0,0,1,2,0,17,1,0,0,0,0,7,62,8,3,93,16,36,80,4,0,3,1,10,2,29,1,42,5,1,1,0,1,1,1,0,13,36,12,22,124,52,1,72,58,1,36,98,115,83,15,9,18,2,17,7,18,92,104,60,15,123,21,6,28,11,47,4,8,4,13,0,4,3,0,0,0,0,3,0,0,8,8,0,13,107,46,61,59,100,191,97,43,35,0,0,0,0,0,16,7,19,6,2,2,2,1,2,0,2,8,0,2,12,16,3,21,72,25,165,51,43,2,2,1,0,2,10,12,42,20,102,103,143,101,50,29,29,97,3,88,18,54,74,0,58,14,79,49,27,34,56,14,46,0,39,65,14,136,30,0,6,79,6,0,88,31,1,76,178,90,37,5,9,0,2,0,10,0,5,5,131,108,0,50,42,66,100,101,43,77,99,106,18,7,24,65,15,1,12,80,5,0,21,35,70,0,83,167,70,166,43,0,0,0,1,0,6,40,52,38,43,64,3,11,0,60,40,0,8,140,130,20,101,90,16,38,26,75,2,13,45,0,12,8,0,0,0,0,0,0,0,0,0,10,30,17,58,9,5,0,0,1,2,7,9,2,2,34,1,2,26,0,1,2,1,0,0,0,2,0,6,24,2,133,8,21,0,0,0,1,1,4,60,1,0,0,5,0,30,25,9,15,4,29,0,0,1,0,1,2,3,1,0,13,2,2,11,58,8,67,0,0,1,0,1,0,20,59,24,0,89,55,0,0,11,57,0,5,111,27,113,72,3,5,0,0,0,11,2,8,64,42,103,25,16,157,79,33,94,33,116,82,107,96,53,33,0,2,6,11,22,57,21,38,157,72,44,96,87,18,0,0,0,0,0,2,4,26,5,0,67,31,0,42,34,0,10,152,96,0,83,130,94,42,18,0,6,4,0,0,1,6,11,38,4,14,85,16,27,88,1,2,51,101,7,0,84,92,9,101,2,1,0,0,0,0,4,0,0,27,50,24,1,2,0,6,24,3,2,15,2,1,17,146,46,91,22,64,30,31,5,15,34,4,9,0,54,15,93,46,26,141,15,4,45,44,82,73,8,16,54,94,44,13,3,38,38,105,30,0,4,145,84,0,41,40,38,29,76,53,60,90,107,118,210,30,44,11,130,90,9,196,17,20,75,39,0,119,170,21,54,34,57,68,2,156,125,0,6,62,47,0,29,99,26,0,44,133,85,1,23,117,84,63,17,50,15,10,26,0,0,2,1,0,18,1,0,0,0,0,8,61,14,4,88,17,42,82,0,0,3,1,8,2,32,2,38,6,0,1,0,1,2,0,0,12,34,11,22,127,50,4,78,57,13,33,121,111,82,18,10,17,2,17,7,18,91,105,60,9,121,20,6,33,10,43,4,8,4,12,0,4,3,0,0,0,0,3,0,0,6,7,0,12,108,46,60,62,98,187,96,40,21,0,0,0,0,0,15,8,17,4,2,3,2,1,3,0,1,5,0,2,10,15,3,20,72,26,172,47,45,2,2,1,0,1,10,12,49,24,109,94,149,105,47,26,28,98,4,89,19,53,74,0,56,14,103,46,34,35,56,14,46,0,35,63,14,138,33,0,6,81,7,0,89,46,3,72,170,90,41,10,9,1,2,0,10,0,3,2,132,113,0,49,46,60,100,98,33,91,133,17,16,25,62,15,1,13,80,5,0,25,38,51,0,87,150,67,145,43,0,0,0,0,0,7,40,51,40,43,66,2,10,0,63,40,0,8,139,124,13,102,90,7,36,26,74,3,12,44,1,13,6,0,0,0,0,0,0,0,0,0,9,22,16,57,9,5,0,0,1,3,6,10,1,0,36,1,1,24,0,0,1,0,0,0,0,2,0,7,22,14,151,10,20,0,0,0,1,0,4,59,1,0,0,4,0,32,25,8,17,4,28,0,0,0,0,0,2,4,0,0,14,3,2,11,58,8,63,0,0,0,0,5,2,23,56,30,0,93,54,0,0,10,59,0,4,108,28,110,84,4,6,0,0,0,8,2,8,66,42,104,20,58,162,61,26,90,38,118,74,104,110,53,32,0,3,4,11,24,53,19,40,159,74,47,87,85,14,0,0,0,0,0,1,3,24,2,0,75,31,0,42,35,0,10,149,93,0,89,126,93,42,18,0,6,6,0,0,1,7,11,39,5,15,82,15,27,88,1,2,54,108,8,0,86,100,10,50,2,1,0,0,0,0,1,0,0,28,50,24,1,1,0,5,24,4,1,15,2,0,16,150,47,97,23,64,30,25,4,14,33,9,9,0,54,16,93,46,24,139,16,5,45,46,81,71,8,16,54,91,51,24,6,38,39,117,49,1,4,152,106,0,43,42,21,21,78,92,73,39,155

GO terms:
  GO:0000287 magnesium ion binding (F, IDA)
  GO:0030145 manganese ion binding (F, IDA)
  GO:0030975 thiamine binding (F, IDA)
  GO:0008661 1-deoxy-D-xylulose-5-phosphate synthase activity (F, IDA)
  GO:0019288 isopentenyl diphosphate biosynthetic process, methylerythritol 4-phosphate pathway (P, IDA)
  GO:0010628 positive regulation of gene expression (P, IMP)
  GO:0019288 isopentenyl diphosphate biosynthetic process, methylerythritol 4-phosphate pathway (P, IMP)

InterPro domains:
  IPR005475 Transketolase-like, pyrimidine-binding domain [PF02779] (315-476)
  IPR005475 Transketolase-like, pyrimidine-binding domain [SM00861] (314-478)
  IPR005477 Deoxyxylulose-5-phosphate synthase [MF_00315] (1-621)
  IPR005477 Deoxyxylulose-5-phosphate synthase [NF003933] (1-618)
  IPR005477 Deoxyxylulose-5-phosphate synthase [PF13292] (2-278)
  IPR005477 Deoxyxylulose-5-phosphate synthase [PTHR43322] (1-620)
  IPR005477 Deoxyxylulose-5-phosphate synthase [TIGR00204] (4-620)
  IPR005477 Deoxyxylulose-5-phosphate synthase [cd02007] (38-284)
  IPR009014 Transketolase C-terminal/Pyruvate-ferredoxin oxidoreductase domain II [G3DSA:3.40.50.920] (497-621)
  IPR009014 Transketolase C-terminal/Pyruvate-ferredoxin oxidoreductase domain II [SSF52922] (501-619)
  IPR020826 Transketolase binding site [PS00802] (420-436)
  IPR029061 Thiamin diphosphate-binding fold [SSF52518] (18-361)
  IPR029061 Thiamin diphosphate-binding fold [SSF52518] (291-476)
  IPR033248 Transketolase, C-terminal domain [PF02780] (500-612)
  IPR049557 Transketolase conserved site [PS00801] (27-46)

B-factor: mean 22.98, std 9.49, range [10.11, 80.22]

Sequence (1097 aa):
GMLQQIRGPADLQHLSQAQLRELAAEEIREFLIHKVAATGGHLGPNLGVVELTLALHRVFDSPHDPIIIFDTGHQAYVHKMLTGRSQDFATLRKKGGLSGYPSRAESEEHDWVESSHASAALSYADGLAKAFELTGHRNRHVVAVVGDGALTGGMCWEALNNNIAASRRPVIIVVNDNGRSYGGGPQLLFTDLGLKYVGPVDGHDERRAVEVALRSARRFGAPVIVHVVTRKGMGYPPAEGPGWTATFSDALIGYAQKRRDIVAITAAMPGPTGLTAFGQRFPDRLFDVGIAEQQHAMMTSAAGLAMGGLHPVVAIYSTFLNRAFDQIMMDVALHKLPVTMVLLDRAGITGSSDGASHNGMWDLSMLGIVPGIRVAAPRDATRLRREEELGEEALDVDDGPTALRFPKGDVGEDISALERRGGVDVLAAPADGLNHDVLLVAIGAFAPMALAVAKRLHNQGIGVTVIDPRRWVLPVSDGVRELAVQHKLLVTLEDNGVNGGAGSSAVSAALRRRAEIDVPCRDVGLPQEEFYEHASRSEVLADLGLTDQDVARRRRITGWVAALGTGMGMLQQIRGPADLQHLSQAQLRELAAEIREFLIHKVAATGGHLGPNLGVVELTLALHRVFDSPHDPIIFDTGHQAYVHKMLTGRSQDFATLRKKGGLSGYPSRRAESEHDWVESSHASAALSYADGLAKAFELTGHRRNRHVVAVVGDGALTGGMCWEALNNNIAASRRPVIIVVNDNGRSYGGGPQLLFTDLGLKYVGPVDGHDERAVEVALRSARRFGAPVIVHVVTRKGMGYPPAEPGWTATFSDALIGYAQKRRDIVAITAAMPGPTGLTAFGQRFPDRLFDVGIAEQQHAMMTSAAGLAMGGLHPVVAIYSTFLNRAFDQIMMMDVALHKLPVTMVLDRAGITGSSDGASHNGMWDLSMLGIVPGIRVAAPRDATRLRREELGEALDVDDGPTALRFPKGDVGEEDISALERRGGVDVLAAPADGLNHDVLLVAIGAFAPMALAVAKRLHNQGIGVTVIDPRWVLPVSDGVRELAVQHKLLVTLEDNGVNGGAGSSAVSAALRRRAEIDVPCRDVGLPQEFYEHASRSEVLADLGLTDQDVARRITGWVAALGT

Secondary structure (DSSP, 8-state):
--GGG--SGGGGTT--HHHHHHHHHHHHHHHHHHHHHH---HHHHHTTHHHHHHHHHHS-TTTS-EEESSSTT-HHHHIIIIIGGGGGGTTSTTS--SS--TTT-TT-------TT-HHHHHHHHHHHHHHTT--S--EEEEEETTGGGSHHHHHHHHHHHT--S-EEEEEEE-SS------SS--SSSSSEEEEEEETT-HHHHHHHHHHHHHH-S-EEEEEE--TTTT-TTT---BHHHHHHHHHHHHHHH-TTEEEEESS-TTTTT-HHHHHH-GGGEEE--S-HHHHHHHHHHHHHTT-EEEEE--GGGGGGGHHHIIIIIITTT---EEEE-S-B---TT-TTT-B-SHHHHHTTSTT-EEE--SSHHHHHHHHHHHHT--SS-EEEE--SSBPPPP---SEEETTEEEEE-PPTT----EEEEE-GGGHHHHHHHHHHHHHTT--EEEEE-SEEESPPHHHHHHHTTSSEEEEEEEEESTTSHHHHHHHHHHHTT----EEEEEE-SSPPPS--HHHHHHHTT-SHHHHHHHHHHHHHTTT--/--SGGG--SGGGGTT--HHHHHHHHHHHHHHHHHHHTTTTS-HHHHHTTHHHHHHHHHHS-TTTS-EEESSSTT-HHHHIIIIIGGGGGGTTSTTS--SS--TTT-TT-------TT-HHHHHHHHHHHHHHTT--S--EEEEEETTGGGSHHHHHHHHHHTT--S-EEEEEEE-SS----S-SS--SSSSSEEEEEEETT-HHHHHHHHHHHHHHSS-EEEEEE--TTTT-GGG--BHHHHHHHHHHHHHHH-TTEEEEESS-TTTTT-HHHHHHSGGGEEE--S-HHHHHHHHHHHHHTT-EEEEE--GGGGGGGHHHIIIIIITTT---EEEE-S-B---TT-TTT-B-SHHHHHTTSTT-EEE--SSHHHHHHHHHHHHT--SS-EEEE--SSB--S----SEEETTEEEEE-PPTT----EEEEE-GGGHHHHHHHHHHHHHTT--EEEEE-SEEESPPHHHHHHHTTSSEEEEEEEEESTTSHHHHHHHHHHHTT----EEEEEE-SSPPPS--HHHHHHHTT-SHHHHHHHHHHHHHHH--

Organism: Mycobacterium tuberculosis (strain ATCC 25618 / H37Rv) (NCBI:txid83332)

Foldseek 3Di:
DCLVVQQALCSLAPDDPVRLVVVLVVVLVLLVVLCVVVPAQSQLQNFQSLVLNLCSNQDDPPLAAEAEFLFLRCPNVCSNHRCSVQSNCELAVVGDASGFDVVVDSNGDDLFNQGLCQLVVQLVVLVVCVVVVPPDHEYEYEHEQLSCLEVSNVVSVVSQLVDQRHYEYEYAYACDDLNQGDPDDPPPPNAAEADPFASVSSVSSNVQVNVSSVVSGYYYHRYYTHGNPPHVVRVAAKLQCLLLVLLLVVCVVPVLEAEEEAQCCPVNNNPVVCVVVVPRYYHSGNYLQCRLLVQLVSQVVPGQYEYEYAQLSNVVNLVSLAPRFAVQQGLYEYEHEQAFQQFSNFQSRRNFCRQQSQLVHPPEWEFAAQFSVLSSVLVVVSSVRGRGYYYYYARTDHTHPDQQAPDADQQKGWRDWFDPPAAQAEEEAEGHNCQVLVVLLQVVVSVVRHIYTYIHSRGLPPPTPRLLVSLLRYQEYEYADSHEQVSHSQVNSCVVNVVVVHPRHGYYHYDHPDTGGHHHSVVNCVVSQVGSVSVSVVVVVVSVCRPVD/DACLVVQQALCSLQPDDPVNLVSVLVVVLVLLCVQPPPPPAQSQLQNFQSLVLNLCSNQDDPPLQAEAEFLFLNCPNVCSNHHCSVQRNCELAVPGDASGFDVVVHSNGDDRANQGLCQLVVQLVVLVVCVVVVPPQHAYEYEHEQLSCLEPSNVVSVVSQLVDQRHYEYEYAYACDDLNQGDPDDPPPPNAAEADPFASVSSVRSNVQVNCSSPVSGYYYHRYHTQGNPPHVVRVLWLQCLLLVLLLVVCVVPVQEAEEEARCCPVNNNVVVCVVVVVRYYHSGNYLQCRLLVCLVSQVVPGAYEYEYAQLSNVVNLVCLAVRFAVQQGLYEYEHEQAFQAFSNFQSRRNFCRQQSVLVHPPEWEFAAQASVLSSVVVVVSSPRGGGYYYYYARTDRGDDDQDAPDADQQKGWRDWFPPPAAQAEEEAEGHPCQVLVVLLQVVVSVVRHIYTYIDSRGLPPPTPRLLVSLLRYQEYEYADSHEQNSHSQVNSCVVCVVVVHPRHYYYHYDHPDTGGHHHSVVVCVVSLVGSVSVSVVVVVVSVVRDD

Nearest PDB structures (foldseek):
  8ogh-assembly1_A  TM=1.002E+00  e=0.000E+00  Mycobacterium tuberculosis H37Rv
  8ogh-assembly1_B  TM=9.994E-01  e=0.000E+00  Mycobacterium tuberculosis H37Rv
  7a9h-assembly1_BBB  TM=9.982E-01  e=0.000E+00  Mycobacterium tuberculosis H37Rv
  7a9h-assembly1_AAA  TM=9.968E-01  e=0.000E+00  Mycobacterium tuberculosis H37Rv
  7a9g-assembly1_BBB  TM=9.996E-01  e=0.000E+00  Mycobacterium tuberculosis H37Rv